Protein AF-0000000078876410 (afdb_homodimer)

Solvent-accessible surface area (backbone atoms only — not comparable to full-atom values): 61535 Å² total; per-residue (Å²): 128,80,71,80,68,80,77,80,51,51,93,44,70,66,44,53,52,37,48,51,52,53,48,46,62,46,41,75,43,83,80,31,71,56,33,47,45,50,52,49,38,53,52,40,47,55,51,36,50,56,41,48,53,57,51,64,46,45,61,58,52,48,49,50,36,53,75,66,64,38,70,79,57,45,61,61,49,50,54,51,50,53,52,43,30,53,51,38,17,51,37,49,33,50,35,50,46,45,45,50,51,43,32,51,50,42,38,51,44,46,41,51,50,50,46,58,50,42,38,41,91,46,38,50,36,43,52,70,65,62,37,80,76,42,86,65,70,57,62,53,43,43,58,47,55,40,40,49,53,32,33,51,36,48,40,56,45,55,70,50,60,69,49,35,65,59,52,34,51,51,28,38,51,56,34,27,75,74,67,34,64,64,56,51,51,50,52,50,49,53,49,52,56,50,51,54,54,49,57,64,60,38,32,65,53,16,42,33,47,40,49,31,53,50,34,46,39,53,38,49,48,52,41,49,51,47,65,77,40,27,62,61,37,55,66,50,59,26,40,68,46,50,47,52,55,52,48,49,38,47,48,55,26,49,54,38,47,49,49,40,51,61,56,44,49,57,53,41,36,55,42,35,38,55,58,49,44,40,61,60,52,38,52,52,50,51,43,54,43,53,72,71,49,79,54,68,84,50,53,73,70,53,43,51,55,50,49,53,50,53,48,49,36,39,40,50,32,43,46,42,54,40,54,57,51,62,42,49,62,48,49,32,51,31,51,21,34,43,54,54,47,37,50,50,51,52,50,45,50,50,51,49,51,51,48,51,52,49,50,50,53,49,46,57,52,30,56,65,59,46,77,75,55,63,91,52,45,38,37,39,34,45,44,29,19,34,39,58,87,94,51,83,64,47,32,34,48,56,40,68,50,73,40,35,68,77,48,17,36,34,36,35,54,56,69,78,31,40,72,71,54,48,52,31,41,72,73,60,76,42,73,62,75,37,61,45,76,35,71,65,61,66,84,38,60,56,38,32,41,61,38,44,61,76,56,81,77,70,87,53,22,55,49,40,50,35,44,45,56,49,76,71,56,88,81,58,59,64,64,59,53,52,49,40,32,45,72,56,67,40,50,65,57,37,62,73,58,68,36,48,78,33,76,52,93,66,60,65,77,76,76,42,44,69,29,50,43,37,35,44,51,48,36,20,46,63,68,48,56,23,55,31,37,43,29,39,38,45,54,55,61,42,42,67,69,58,43,50,51,53,56,48,49,36,53,74,70,61,35,18,39,40,36,35,45,66,62,74,82,54,52,87,74,28,39,32,36,39,38,36,72,35,88,20,41,68,48,79,45,74,47,127,128,82,72,79,68,81,79,79,51,50,94,45,70,66,44,53,52,38,49,50,50,54,48,46,61,47,41,76,41,82,81,32,70,56,35,47,45,51,52,50,38,53,54,40,50,54,51,35,50,57,40,47,52,57,53,64,46,45,62,58,52,48,49,52,36,53,76,67,66,38,72,80,57,45,61,62,50,51,54,51,49,52,53,44,30,53,50,38,17,52,38,49,32,49,33,49,47,45,45,50,50,44,32,54,49,42,39,52,44,47,42,51,51,49,45,56,52,40,38,42,91,44,38,50,35,43,53,70,66,62,37,80,76,44,86,63,69,56,63,52,43,43,57,48,56,40,40,49,54,32,34,51,36,46,38,57,44,54,71,50,61,70,48,34,65,59,53,36,51,51,28,38,50,54,33,27,73,74,69,33,64,65,58,49,49,48,53,50,49,53,49,52,56,50,52,54,54,50,57,64,60,38,32,66,52,16,43,33,47,41,49,32,52,51,34,47,40,53,38,50,50,52,41,48,51,47,65,76,40,27,62,60,38,53,65,49,58,24,39,66,44,50,47,51,54,51,48,48,37,47,48,56,28,48,56,37,47,50,50,40,50,60,57,44,50,58,54,40,35,56,43,35,40,54,58,49,42,41,62,60,53,40,52,51,50,52,42,53,42,52,72,72,48,77,55,69,86,49,52,74,70,54,43,51,54,50,49,52,48,53,49,48,37,39,42,51,31,43,44,42,53,41,54,57,53,62,40,49,62,49,50,32,49,30,51,20,34,42,54,54,46,38,51,51,51,53,49,47,50,51,50,49,52,50,49,52,52,48,50,51,52,48,46,56,54,32,55,65,59,46,77,75,53,63,92,53,45,39,36,40,34,46,45,29,18,33,39,58,86,94,51,82,64,46,32,33,49,55,40,70,50,75,41,37,68,78,48,17,36,34,37,35,54,59,69,78,34,38,72,69,51,50,53,31,40,74,75,60,77,41,73,62,75,38,60,44,77,36,71,64,62,65,82,40,61,58,39,30,41,61,37,42,62,73,58,82,78,70,86,56,23,57,48,39,50,36,43,46,55,48,77,71,57,90,82,61,60,63,63,60,53,52,50,40,31,45,72,57,66,40,51,64,57,38,61,72,59,68,35,48,78,33,74,53,92,64,60,64,76,76,76,43,43,68,28,49,43,35,35,44,51,49,34,19,46,63,69,48,55,23,55,31,36,42,29,40,38,44,56,55,60,42,39,67,68,58,43,50,51,53,54,47,49,36,53,73,70,61,33,18,39,40,35,36,44,66,62,74,84,54,50,85,74,28,41,34,36,39,37,37,74,36,90,20,41,67,49,82,44,72,46,127

Secondary structure (DSSP, 8-state):
----------SSHHHHHHHHHHHHHH---TTSHHHHHHHHHHHHHHHHHHHHHHHHTHHHHHHHHHHTT-STTHHHHHHHHHHHHHHHHHHHHHHHHHHHHHHHHHHHHHHHHHHHHHSGGGHHHIIIII-SS--S--HHHIIIIIHHHHHHHHHHHHHHHTTHHHHHHHHHHHHHHHH-SHHHHHHHHHHHHHHHHHHHHHHHHHHHHHHHHHHHHHHHHHHHHHHHTHHHHHHHT-HHHHHHHHHHHHHHHHHHHHHHHHHHHHHHHHHHHHHHHHHHHHHHHHHHHHHTTTTTTS-HHHHHHHHHHHHHHHHHHHHHHHHHHHTHHHHHHHHHHHHHHHHHHHHHHHHHHHHHHHHHHHHHHHHHHHTTPPTTEEEEEEEEEEE-TT--SEEEEEEEEEEETT--EEEEE-TTSSHHHHHHHHHTSSPPSEEEEEE-S---TTTEEEE-SS----SS-HHHHHHTTS---TT--HHHHHHHHHHTT-HHHHHHHTSTTPPPSS-HHHHS-HHHHHHHHHHHHHHH--SEEEEESTTTTS-HHHHHHHHHHHHHTT-EEEEE-S-GGGGGG-SEEEEEEETBEEEEEE--/----------SSHHHHHHHHHHHHHH---TTSHHHHHHHHHHHHHHHHHHHHHHHHTHHHHHHHHHHTT-STTHHHHHHHHHHHHHHHHHHHHHHHHHHHHHHHHHHHHHHHHHHHHHHGGGHHHIIIII-SS--S--HHHIIIIIHHHHHHHHHHHHHHHTTHHHHHHHHHHHHHHHH-SHHHHHHHHHHHHHHHHHHHHHHHHHHHHHHHHHHHHHHHHHHHHHHHTHHHHHHHT-HHHHHHHHHHHHHHHHHHHHHHHHHHHHHHHHHHHHHHHHHHHHHHHHHHHHHTTTTTTS-HHHHHHHHHHHHHHHHHHHHHHHHHHHTHHHHHHHHHHHHHHHHHHHHHHHHHHHHHHHHHHHHHHHHHHHTTPPTTEEEEEEEEEEE-TT--SEEEEEEEEEEETT--EEEEE-TTSSHHHHHHHHHTSSPPSEEEEEE-S---TTTEEEE-SS----SS-HHHHHHTTS---TT--HHHHHHHHHHTT-HHHHHHHTSTTPPPSS-HHHHS-HHHHHHHHHHHHHHH--SEEEEESTTTTS-HHHHHHHHHHHHHTT-EEEEE-S-GGGGGG-SEEEEEEETBEEEEEE--

Nearest PDB structures (foldseek):
  7x0z-assembly1_A  TM=8.633E-01  e=3.179E-29  Homo sapiens
  7x0z-assembly1_B  TM=8.611E-01  e=7.199E-29  Homo sapiens
  7vx8-assembly1_B  TM=8.603E-01  e=1.186E-28  Caenorhabditis elegans
  7x1w-assembly1_B  TM=7.844E-01  e=8.465E-27  Homo sapiens
  7x1w-assembly1_A  TM=7.706E-01  e=1.350E-25  Homo sapiens

Sequence (1184 aa):
MKAAKSRNYALNWRFVKRLCRCLRIIFPSWHSTTSLLFLNMIGLTLAEEMFIFNLGLVPTQFYDVIGTKDRAGLKPLVVKAITLIICTSAIRTAVQFVANTSFVQYRAYMCRFLHSIYFKVDSHYDILILDPIKIIDNPDQRITQDTEKMMQMLKKIFSKLLIVPFTASYYAYQCSMVTGYLAPLIMLGVFMVWALGIKLIMGPIINTVYRVEQTTGNFRFKHMQIRVNSEALAFNGARNLEEKKTNEKLYDMVVKCQREVNLNIFLNIAVNIFNNISAPLCYIFISVTVFTGKYDYLSPSELGSEITKIAFVSTYLMGCFTQLIDLSDTLTDMAGYIHRIGELIETLESCHKHKQNRDYVNRLRNDKLREGLHPGVFFKLINVSYSIPGTEEPLVADLDLVFARGQNVLITGMAGCGKTSLLRVIRGLWEPLSGDVVRNIDFEPEKVLFLSQHALLTNGSLKEQVVFPLEAEDYLDHTRIMDLLSEVGLASVCRRVGGIDSLVDGSWEDMLSHGEIQRLAFARLFYHQPDLAMMDEATSALDIATEKALYGMCVDKGITLISVAHRDTLDEFHDVHLKLLGDGKWTLSDISMKAAKSRNYALNWRFVKRLCRCLRIIFPSWHSTTSLLFLNMIGLTLAEEMFIFNLGLVPTQFYDVIGTKDRAGLKPLVVKAITLIICTSAIRTAVQFVANTSFVQYRAYMCRFLHSIYFKVDSHYDILILDPIKIIDNPDQRITQDTEKMMQMLKKIFSKLLIVPFTASYYAYQCSMVTGYLAPLIMLGVFMVWALGIKLIMGPIINTVYRVEQTTGNFRFKHMQIRVNSEALAFNGARNLEEKKTNEKLYDMVVKCQREVNLNIFLNIAVNIFNNISAPLCYIFISVTVFTGKYDYLSPSELGSEITKIAFVSTYLMGCFTQLIDLSDTLTDMAGYIHRIGELIETLESCHKHKQNRDYVNRLRNDKLREGLHPGVFFKLINVSYSIPGTEEPLVADLDLVFARGQNVLITGMAGCGKTSLLRVIRGLWEPLSGDVVRNIDFEPEKVLFLSQHALLTNGSLKEQVVFPLEAEDYLDHTRIMDLLSEVGLASVCRRVGGIDSLVDGSWEDMLSHGEIQRLAFARLFYHQPDLAMMDEATSALDIATEKALYGMCVDKGITLISVAHRDTLDEFHDVHLKLLGDGKWTLSDIS

Radius of gyration: 36.42 Å; Cα contacts (8 Å, |Δi|>4): 1643; chains: 2; bounding box: 61×119×80 Å

Organism: Nematostella vectensis (NCBI:txid45351)

pLDDT: mean 87.56, std 8.69, range [24.25, 97.19]

Structure (mmCIF, N/CA/C/O backbone):
data_AF-0000000078876410-model_v1
#
loop_
_entity.id
_entity.type
_entity.pdbx_description
1 polymer 'ATP-binding cassette sub-family D member 4'
#
loop_
_atom_site.group_PDB
_atom_site.id
_atom_site.type_symbol
_atom_site.label_atom_id
_atom_site.label_alt_id
_atom_site.label_comp_id
_atom_site.label_asym_id
_atom_site.label_entity_id
_atom_site.label_seq_id
_atom_site.pdbx_PDB_ins_code
_atom_site.Cartn_x
_atom_site.Cartn_y
_atom_site.Cartn_z
_atom_site.occupancy
_atom_site.B_iso_or_equiv
_atom_site.auth_seq_id
_atom_site.auth_comp_id
_atom_site.auth_asym_id
_atom_site.auth_atom_id
_atom_site.pdbx_PDB_model_num
ATOM 1 N N . MET A 1 1 ? -8.039 21.719 -21.891 1 24.25 1 MET A N 1
ATOM 2 C CA . MET A 1 1 ? -7.809 20.625 -20.953 1 24.25 1 MET A CA 1
ATOM 3 C C . MET A 1 1 ? -7.668 19.297 -21.688 1 24.25 1 MET A C 1
ATOM 5 O O . MET A 1 1 ? -8.672 18.688 -22.062 1 24.25 1 MET A O 1
ATOM 9 N N . LYS A 1 2 ? -6.727 19.219 -22.609 1 33.59 2 LYS A N 1
ATOM 10 C CA . LYS A 1 2 ? -6.672 18.156 -23.609 1 33.59 2 LYS A CA 1
ATOM 11 C C . LYS A 1 2 ? -6.934 16.797 -22.969 1 33.59 2 LYS A C 1
ATOM 13 O O . LYS A 1 2 ? -6.367 16.469 -21.922 1 33.59 2 LYS A O 1
ATOM 18 N N . ALA A 1 3 ? -7.945 16.156 -23.234 1 36.06 3 ALA A N 1
ATOM 19 C CA . ALA A 1 3 ? -8.414 14.852 -22.766 1 36.06 3 ALA A CA 1
ATOM 20 C C . ALA A 1 3 ? -7.266 13.844 -22.688 1 36.06 3 ALA A C 1
ATOM 22 O O . ALA A 1 3 ? -6.473 13.734 -23.625 1 36.06 3 ALA A O 1
ATOM 23 N N . ALA A 1 4 ? -6.668 13.555 -21.547 1 41.53 4 ALA A N 1
ATOM 24 C CA . ALA A 1 4 ? -5.715 12.469 -21.312 1 41.53 4 ALA A CA 1
ATOM 25 C C . ALA A 1 4 ? -5.93 11.336 -22.328 1 41.53 4 ALA A C 1
ATOM 27 O O . ALA A 1 4 ? -6.98 10.695 -22.328 1 41.53 4 ALA A O 1
ATOM 28 N N . LYS A 1 5 ? -5.594 11.492 -23.531 1 44.44 5 LYS A N 1
ATOM 29 C CA . LYS A 1 5 ? -5.613 10.453 -24.562 1 44.44 5 LYS A CA 1
ATOM 30 C C . LYS A 1 5 ? -5.488 9.07 -23.938 1 44.44 5 LYS A C 1
ATOM 32 O O . LYS A 1 5 ? -4.57 8.812 -23.156 1 44.44 5 LYS A O 1
ATOM 37 N N . SER A 1 6 ? -6.488 8.344 -23.984 1 53.44 6 SER A N 1
ATOM 38 C CA . SER A 1 6 ? -6.656 6.984 -23.484 1 53.44 6 SER A CA 1
ATOM 39 C C . SER A 1 6 ? -5.461 6.113 -23.844 1 53.44 6 SER A C 1
ATOM 41 O O . SER A 1 6 ? -5.23 5.816 -25.016 1 53.44 6 SER A O 1
ATOM 43 N N . ARG A 1 7 ? -4.316 6.316 -23.219 1 64.31 7 ARG A N 1
ATOM 44 C CA . ARG A 1 7 ? -3.105 5.523 -23.422 1 64.31 7 ARG A CA 1
ATOM 45 C C . ARG A 1 7 ? -3.42 4.031 -23.406 1 64.31 7 ARG A C 1
ATOM 47 O O . ARG A 1 7 ? -4.012 3.523 -22.453 1 64.31 7 ARG A O 1
ATOM 54 N N . ASN A 1 8 ? -3.471 3.514 -24.516 1 76 8 ASN A N 1
ATOM 55 C CA . ASN A 1 8 ? -3.645 2.076 -24.703 1 76 8 ASN A CA 1
ATOM 56 C C . ASN A 1 8 ? -2.361 1.312 -24.391 1 76 8 ASN A C 1
ATOM 58 O O . ASN A 1 8 ? -1.327 1.548 -25.016 1 76 8 ASN A O 1
ATOM 62 N N . TYR A 1 9 ? -2.453 0.479 -23.375 1 81 9 TYR A N 1
ATOM 63 C CA . TYR A 1 9 ? -1.319 -0.342 -22.953 1 81 9 TYR A CA 1
ATOM 64 C C . TYR A 1 9 ? -1.416 -1.742 -23.547 1 81 9 TYR A C 1
ATOM 66 O O . TYR A 1 9 ? -2.465 -2.385 -23.469 1 81 9 TYR A O 1
ATOM 74 N N . ALA A 1 10 ? -0.435 -2.076 -24.359 1 84.25 10 ALA A N 1
ATOM 75 C CA . ALA A 1 10 ? -0.386 -3.383 -25.016 1 84.25 10 ALA A CA 1
ATOM 76 C C . ALA A 1 10 ? 1.04 -3.924 -25.047 1 84.25 10 ALA A C 1
ATOM 78 O O . ALA A 1 10 ? 1.965 -3.289 -24.531 1 84.25 10 ALA A O 1
ATOM 79 N N . LEU A 1 11 ? 1.087 -5.141 -25.484 1 88.19 11 LEU A N 1
ATOM 80 C CA . LEU A 1 11 ? 2.402 -5.734 -25.703 1 88.19 11 LEU A CA 1
ATOM 81 C C . LEU A 1 11 ? 3.023 -5.23 -27 1 88.19 11 LEU A C 1
ATOM 83 O O . LEU A 1 11 ? 3.145 -5.984 -27.969 1 88.19 11 LEU A O 1
ATOM 87 N N . ASN A 1 12 ? 3.432 -4.051 -27.016 1 86.75 12 ASN A N 1
ATOM 88 C CA . ASN A 1 12 ? 3.996 -3.391 -28.188 1 86.75 12 ASN A CA 1
ATOM 89 C C . ASN A 1 12 ? 5.477 -3.08 -27.984 1 86.75 12 ASN A C 1
ATOM 91 O O . ASN A 1 12 ? 6.105 -3.576 -27.047 1 86.75 12 ASN A O 1
ATOM 95 N N . TRP A 1 13 ? 5.926 -2.35 -28.938 1 88.38 13 TRP A N 1
ATOM 96 C CA . TRP A 1 13 ? 7.344 -2.004 -28.906 1 88.38 13 TRP A CA 1
ATOM 97 C C . TRP A 1 13 ? 7.684 -1.149 -27.703 1 88.38 13 TRP A C 1
ATOM 99 O O . TRP A 1 13 ? 8.781 -1.244 -27.156 1 88.38 13 TRP A O 1
ATOM 109 N N . ARG A 1 14 ? 6.789 -0.405 -27.281 1 89.75 14 ARG A N 1
ATOM 110 C CA . ARG A 1 14 ? 6.992 0.399 -26.078 1 89.75 14 ARG A CA 1
ATOM 111 C C . ARG A 1 14 ? 7.184 -0.488 -24.859 1 89.75 14 ARG A C 1
ATOM 113 O O . ARG A 1 14 ? 7.977 -0.169 -23.969 1 89.75 14 ARG A O 1
ATOM 120 N N . PHE A 1 15 ? 6.434 -1.504 -24.875 1 92 15 PHE A N 1
ATOM 121 C CA . PHE A 1 15 ? 6.574 -2.465 -23.797 1 92 15 PHE A CA 1
ATOM 122 C C . PHE A 1 15 ? 7.977 -3.061 -23.766 1 92 15 PHE A C 1
ATOM 124 O O . PHE A 1 15 ? 8.609 -3.143 -22.719 1 92 15 PHE A O 1
ATOM 131 N N . VAL A 1 16 ? 8.43 -3.459 -24.938 1 93.69 16 VAL A N 1
ATOM 132 C CA . VAL A 1 16 ? 9.742 -4.094 -25.047 1 93.69 16 VAL A CA 1
ATOM 133 C C . VAL A 1 16 ? 10.828 -3.111 -24.625 1 93.69 16 VAL A C 1
ATOM 135 O O . VAL A 1 16 ? 11.781 -3.484 -23.922 1 93.69 16 VAL A O 1
ATOM 138 N N . LYS A 1 17 ? 10.672 -1.893 -25 1 94.12 17 LYS A N 1
ATOM 139 C CA . LYS A 1 17 ? 11.648 -0.869 -24.641 1 94.12 17 LYS A CA 1
ATOM 140 C C . LYS A 1 17 ? 11.688 -0.646 -23.125 1 94.12 17 LYS A C 1
ATOM 142 O O . LYS A 1 17 ? 12.758 -0.538 -22.531 1 94.12 17 LYS A O 1
ATOM 147 N N . ARG A 1 18 ? 10.562 -0.607 -22.578 1 94.25 18 ARG A N 1
ATOM 148 C CA . ARG A 1 18 ? 10.461 -0.401 -21.141 1 94.25 18 ARG A CA 1
ATOM 149 C C . ARG A 1 18 ? 11.008 -1.604 -20.375 1 94.25 18 ARG A C 1
ATOM 151 O O . ARG A 1 18 ? 11.648 -1.446 -19.344 1 94.25 18 ARG A O 1
ATOM 158 N N . LEU A 1 19 ? 10.672 -2.727 -20.891 1 94.81 19 LEU A N 1
ATOM 159 C CA . LEU A 1 19 ? 11.172 -3.943 -20.266 1 94.81 19 LEU A CA 1
ATOM 160 C C . LEU A 1 19 ? 12.695 -3.994 -20.328 1 94.81 19 LEU A C 1
ATOM 162 O O . LEU A 1 19 ? 13.352 -4.324 -19.328 1 94.81 19 LEU A O 1
ATOM 166 N N . CYS A 1 20 ? 13.242 -3.699 -21.438 1 94.94 20 CYS A N 1
ATOM 167 C CA . CYS A 1 20 ? 14.688 -3.719 -21.609 1 94.94 20 CYS A CA 1
ATOM 168 C C . CYS A 1 20 ? 15.359 -2.699 -20.703 1 94.94 20 CYS A C 1
ATOM 170 O O . CYS A 1 20 ? 16.438 -2.955 -20.156 1 94.94 20 CYS A O 1
ATOM 172 N N . ARG A 1 21 ? 14.742 -1.644 -20.547 1 94.06 21 ARG A N 1
ATOM 173 C CA . ARG A 1 21 ? 15.273 -0.63 -19.641 1 94.06 21 ARG A CA 1
ATOM 174 C C . ARG A 1 21 ? 15.281 -1.13 -18.203 1 94.06 21 ARG A C 1
ATOM 176 O O . ARG A 1 21 ? 16.266 -0.938 -17.469 1 94.06 21 ARG A O 1
ATOM 183 N N . CYS A 1 22 ? 14.219 -1.688 -17.812 1 94.12 22 CYS A N 1
ATOM 184 C CA . CYS A 1 22 ? 14.125 -2.234 -16.453 1 94.12 22 CYS A CA 1
ATOM 185 C C . CYS A 1 22 ? 15.164 -3.33 -16.25 1 94.12 22 CYS A C 1
ATOM 187 O O . CYS A 1 22 ? 15.773 -3.414 -15.18 1 94.12 22 CYS A O 1
ATOM 189 N N . LEU A 1 23 ? 15.383 -4.16 -17.266 1 94.31 23 LEU A N 1
ATOM 190 C CA . LEU A 1 23 ? 16.359 -5.246 -17.172 1 94.31 23 LEU A CA 1
ATOM 191 C C . LEU A 1 23 ? 17.781 -4.699 -17.078 1 94.31 23 LEU A C 1
ATOM 193 O O . LEU A 1 23 ? 18.609 -5.262 -16.375 1 94.31 23 LEU A O 1
ATOM 197 N N . ARG A 1 24 ? 18.016 -3.623 -17.75 1 93.56 24 ARG A N 1
ATOM 198 C CA . ARG A 1 24 ? 19.344 -3.002 -17.688 1 93.56 24 ARG A CA 1
ATOM 199 C C . ARG A 1 24 ? 19.625 -2.461 -16.297 1 93.56 24 ARG A C 1
ATOM 201 O O . ARG A 1 24 ? 20.781 -2.453 -15.852 1 93.56 24 ARG A O 1
ATOM 208 N N . ILE A 1 25 ? 18.594 -2.09 -15.633 1 93.81 25 ILE A N 1
ATOM 209 C CA . ILE A 1 25 ? 18.734 -1.56 -14.281 1 93.81 25 ILE A CA 1
ATOM 210 C C . ILE A 1 25 ? 19.016 -2.701 -13.305 1 93.81 25 ILE A C 1
ATOM 212 O O . ILE A 1 25 ? 19.859 -2.576 -12.414 1 93.81 25 ILE A O 1
ATOM 216 N N . ILE A 1 26 ? 18.312 -3.77 -13.484 1 93.94 26 ILE A N 1
ATOM 217 C CA . ILE A 1 26 ? 18.438 -4.906 -12.578 1 93.94 26 ILE A CA 1
ATOM 218 C C . ILE A 1 26 ? 19.75 -5.637 -12.836 1 93.94 26 ILE A C 1
ATOM 220 O O . ILE A 1 26 ? 20.359 -6.191 -11.914 1 93.94 26 ILE A O 1
ATOM 224 N N . PHE A 1 27 ? 20.141 -5.586 -14.086 1 93.75 27 PHE A N 1
ATOM 225 C CA . PHE A 1 27 ? 21.406 -6.195 -14.477 1 93.75 27 PHE A CA 1
ATOM 226 C C . PHE A 1 27 ? 22.406 -5.133 -14.914 1 93.75 27 PHE A C 1
ATOM 228 O O . PHE A 1 27 ? 22.688 -4.992 -16.109 1 93.75 27 PHE A O 1
ATOM 235 N N . PRO A 1 28 ? 23.062 -4.516 -14 1 87.44 28 PRO A N 1
ATOM 236 C CA . PRO A 1 28 ? 23.938 -3.395 -14.352 1 87.44 28 PRO A CA 1
ATOM 237 C C . PRO A 1 28 ? 25.203 -3.838 -15.07 1 87.44 28 PRO A C 1
ATOM 239 O O . PRO A 1 28 ? 25.688 -3.139 -15.969 1 87.44 28 PRO A O 1
ATOM 242 N N . SER A 1 29 ? 25.812 -5.004 -14.594 1 89.12 29 SER A N 1
ATOM 243 C CA . SER A 1 29 ? 27.016 -5.527 -15.219 1 89.12 29 SER A CA 1
ATOM 244 C C . SER A 1 29 ? 27 -7.051 -15.273 1 89.12 29 SER A C 1
ATOM 246 O O . SER A 1 29 ? 26.156 -7.688 -14.633 1 89.12 29 SER A O 1
ATOM 248 N N . TRP A 1 30 ? 27.859 -7.516 -16 1 87.94 30 TRP A N 1
ATOM 249 C CA . TRP A 1 30 ? 27.922 -8.969 -16.156 1 87.94 30 TRP A CA 1
ATOM 250 C C . TRP A 1 30 ? 28.484 -9.625 -14.906 1 87.94 30 TRP A C 1
ATOM 252 O O . TRP A 1 30 ? 28.281 -10.82 -14.672 1 87.94 30 TRP A O 1
ATOM 262 N N . HIS A 1 31 ? 29.109 -8.773 -14.055 1 89.44 31 HIS A N 1
ATOM 263 C CA . HIS A 1 31 ? 29.703 -9.32 -12.844 1 89.44 31 HIS A CA 1
ATOM 264 C C . HIS A 1 31 ? 28.922 -8.906 -11.602 1 89.44 31 HIS A C 1
ATOM 266 O O . HIS A 1 31 ? 29.359 -9.164 -10.477 1 89.44 31 HIS A O 1
ATOM 272 N N . SER A 1 32 ? 27.859 -8.453 -11.898 1 90.25 32 SER A N 1
ATOM 273 C CA . SER A 1 32 ? 27.047 -8.039 -10.766 1 90.25 32 SER A CA 1
ATOM 274 C C . SER A 1 32 ? 26.438 -9.242 -10.055 1 90.25 32 SER A C 1
ATOM 276 O O . SER A 1 32 ? 26.359 -10.328 -10.625 1 90.25 32 SER A O 1
ATOM 278 N N . THR A 1 33 ? 26.078 -9.102 -8.812 1 90.56 33 THR A N 1
ATOM 279 C CA . THR A 1 33 ? 25.484 -10.156 -8 1 90.56 33 THR A CA 1
ATOM 280 C C . THR A 1 33 ? 24.203 -10.68 -8.656 1 90.56 33 THR A C 1
ATOM 282 O O . THR A 1 33 ? 23.953 -11.891 -8.664 1 90.56 33 THR A O 1
ATOM 285 N N . THR A 1 34 ? 23.422 -9.82 -9.242 1 91.81 34 THR A N 1
ATOM 286 C CA . THR A 1 34 ? 22.188 -10.227 -9.875 1 91.81 34 THR A CA 1
ATOM 287 C C . THR A 1 34 ? 22.453 -11.055 -11.125 1 91.81 34 THR A C 1
ATOM 289 O O . THR A 1 34 ? 21.75 -12.031 -11.398 1 91.81 34 THR A O 1
ATOM 292 N N . SER A 1 35 ? 23.453 -10.727 -11.875 1 93.31 35 SER A N 1
ATOM 293 C CA . SER A 1 35 ? 23.812 -11.484 -13.07 1 93.31 35 SER A CA 1
ATOM 294 C C . SER A 1 35 ? 24.344 -12.859 -12.711 1 93.31 35 SER A C 1
ATOM 296 O O . SER A 1 35 ? 24.047 -13.852 -13.383 1 93.31 35 SER A O 1
ATOM 298 N N . LEU A 1 36 ? 25.109 -12.875 -11.648 1 93.62 36 LEU A N 1
ATOM 299 C CA . LEU A 1 36 ? 25.656 -14.156 -11.211 1 93.62 36 LEU A CA 1
ATOM 300 C C . LEU A 1 36 ? 24.547 -15.07 -10.703 1 93.62 36 LEU A C 1
ATOM 302 O O . LEU A 1 36 ? 24.578 -16.281 -10.938 1 93.62 36 LEU A O 1
ATOM 306 N N . LEU A 1 37 ? 23.672 -14.492 -10.008 1 93.75 37 LEU A N 1
ATOM 307 C CA . LEU A 1 37 ? 22.531 -15.273 -9.531 1 93.75 37 LEU A CA 1
ATOM 308 C C . LEU A 1 37 ? 21.703 -15.789 -10.711 1 93.75 37 LEU A C 1
ATOM 310 O O . LEU A 1 37 ? 21.219 -16.922 -10.68 1 93.75 37 LEU A O 1
ATOM 314 N N . PHE A 1 38 ? 21.594 -14.945 -11.688 1 92.38 38 PHE A N 1
ATOM 315 C CA . PHE A 1 38 ? 20.844 -15.336 -12.875 1 92.38 38 PHE A CA 1
ATOM 316 C C . PHE A 1 38 ? 21.531 -16.469 -13.617 1 92.38 38 PHE A C 1
ATOM 318 O O . PHE A 1 38 ? 20.891 -17.438 -14.031 1 92.38 38 PHE A O 1
ATOM 325 N N . LEU A 1 39 ? 22.797 -16.406 -13.758 1 91.44 39 LEU A N 1
ATOM 326 C CA . LEU A 1 39 ? 23.578 -17.438 -14.422 1 91.44 39 LEU A CA 1
ATOM 327 C C . LEU A 1 39 ? 23.531 -18.75 -13.625 1 91.44 39 LEU A C 1
ATOM 329 O O . LEU A 1 39 ? 23.438 -19.828 -14.203 1 91.44 39 LEU A O 1
ATOM 333 N N . ASN A 1 40 ? 23.641 -18.594 -12.344 1 93.44 40 ASN A N 1
ATOM 334 C CA . ASN A 1 40 ? 23.516 -19.766 -11.484 1 93.44 40 ASN A CA 1
ATOM 335 C C . ASN A 1 40 ? 22.141 -20.406 -11.625 1 93.44 40 ASN A C 1
ATOM 337 O O . ASN A 1 40 ? 22.031 -21.641 -11.602 1 93.44 40 ASN A O 1
ATOM 341 N N . MET A 1 41 ? 21.172 -19.609 -11.727 1 92.88 41 MET A N 1
ATOM 342 C CA . MET A 1 41 ? 19.812 -20.125 -11.898 1 92.88 41 MET A CA 1
ATOM 343 C C . MET A 1 41 ? 19.688 -20.906 -13.195 1 92.88 41 MET A C 1
ATOM 345 O O . MET A 1 41 ? 19.078 -21.984 -13.219 1 92.88 41 MET A O 1
ATOM 349 N N . ILE A 1 42 ? 20.25 -20.422 -14.25 1 90.12 42 ILE A N 1
ATOM 350 C CA . ILE A 1 42 ? 20.203 -21.109 -15.539 1 90.12 42 ILE A CA 1
ATOM 351 C C . ILE A 1 42 ? 20.953 -22.438 -15.438 1 90.12 42 ILE A C 1
ATOM 353 O O . ILE A 1 42 ? 20.453 -23.469 -15.898 1 90.12 42 ILE A O 1
ATOM 357 N N . GLY A 1 43 ? 22.094 -22.406 -14.812 1 90.94 43 GLY A N 1
ATOM 358 C CA . GLY A 1 43 ? 22.875 -23.641 -14.633 1 90.94 43 GLY A CA 1
ATOM 359 C C . GLY A 1 43 ? 22.141 -24.688 -13.812 1 90.94 43 GLY A C 1
ATOM 360 O O . GLY A 1 43 ? 22.109 -25.859 -14.188 1 90.94 43 GLY A O 1
ATOM 361 N N . LEU A 1 44 ? 21.578 -24.281 -12.75 1 92.62 44 LEU A N 1
ATOM 362 C CA . LEU A 1 44 ? 20.859 -25.203 -11.875 1 92.62 44 LEU A CA 1
ATOM 363 C C . LEU A 1 44 ? 19.609 -25.734 -12.562 1 92.62 44 LEU A C 1
ATOM 365 O O . LEU A 1 44 ? 19.266 -26.922 -12.398 1 92.62 44 LEU A O 1
ATOM 369 N N . THR A 1 45 ? 18.953 -24.891 -13.305 1 90.5 45 THR A N 1
ATOM 370 C CA . THR A 1 45 ? 17.75 -25.328 -13.984 1 90.5 45 THR A CA 1
ATOM 371 C C . THR A 1 45 ? 18.062 -26.344 -15.078 1 90.5 45 THR A C 1
ATOM 373 O O . THR A 1 45 ? 17.312 -27.297 -15.289 1 90.5 45 THR A O 1
ATOM 376 N N . LEU A 1 46 ? 19.109 -26.109 -15.766 1 88.25 46 LEU A N 1
ATOM 377 C CA . LEU A 1 46 ? 19.547 -27.078 -16.766 1 88.25 46 LEU A CA 1
ATOM 378 C C . LEU A 1 46 ? 19.938 -28.406 -16.125 1 88.25 46 LEU A C 1
ATOM 380 O O . LEU A 1 46 ? 19.625 -29.469 -16.656 1 88.25 46 LEU A O 1
ATOM 384 N N . ALA A 1 47 ? 20.578 -28.312 -15.008 1 90.31 47 ALA A N 1
ATOM 385 C CA . ALA A 1 47 ? 20.906 -29.531 -14.273 1 90.31 47 ALA A CA 1
ATOM 386 C C . ALA A 1 47 ? 19.641 -30.25 -13.805 1 90.31 47 ALA A C 1
ATOM 388 O O . ALA A 1 47 ? 19.578 -31.484 -13.836 1 90.31 47 ALA A O 1
ATOM 389 N N . GLU A 1 48 ? 18.734 -29.516 -13.359 1 89.69 48 GLU A N 1
ATOM 390 C CA . GLU A 1 48 ? 17.469 -30.078 -12.914 1 89.69 48 GLU A CA 1
ATOM 391 C C . GLU A 1 48 ? 16.797 -30.875 -14.039 1 89.69 48 GLU A C 1
ATOM 393 O O . GLU A 1 48 ? 16.219 -31.922 -13.797 1 89.69 48 GLU A O 1
ATOM 398 N N . GLU A 1 49 ? 16.906 -30.328 -15.242 1 85.25 49 GLU A N 1
ATOM 399 C CA . GLU A 1 49 ? 16.266 -30.984 -16.375 1 85.25 49 GLU A CA 1
ATOM 400 C C . GLU A 1 49 ? 16.891 -32.344 -16.656 1 85.25 49 GLU A C 1
ATOM 402 O O . GLU A 1 49 ? 16.203 -33.281 -17.109 1 85.25 49 GLU A O 1
ATOM 407 N N . MET A 1 50 ? 18.109 -32.5 -16.438 1 86.69 50 MET A N 1
ATOM 408 C CA . MET A 1 50 ? 18.781 -33.781 -16.625 1 86.69 50 MET A CA 1
ATOM 409 C C . MET A 1 50 ? 18.281 -34.812 -15.617 1 86.69 50 MET A C 1
ATOM 411 O O . MET A 1 50 ? 18.062 -35.969 -15.961 1 86.69 50 MET A O 1
ATOM 415 N N . PHE A 1 51 ? 18.062 -34.312 -14.43 1 87.62 51 PHE A N 1
ATOM 416 C CA . PHE A 1 51 ? 17.578 -35.219 -13.391 1 87.62 51 PHE A CA 1
ATOM 417 C C . PHE A 1 51 ? 16.109 -35.562 -13.617 1 87.62 51 PHE A C 1
ATOM 419 O O . PHE A 1 51 ? 15.68 -36.688 -13.367 1 87.62 51 PHE A O 1
ATOM 426 N N . ILE A 1 52 ? 15.414 -34.625 -14.086 1 83.25 52 ILE A N 1
ATOM 427 C CA . ILE A 1 52 ? 13.992 -34.844 -14.344 1 83.25 52 ILE A CA 1
ATOM 428 C C . ILE A 1 52 ? 13.82 -35.844 -15.469 1 83.25 52 ILE A C 1
ATOM 430 O O . ILE A 1 52 ? 12.945 -36.719 -15.406 1 83.25 52 ILE A O 1
ATOM 434 N N . PHE A 1 53 ? 14.656 -35.719 -16.422 1 79 53 PHE A N 1
ATOM 435 C CA . PHE A 1 53 ? 14.617 -36.688 -17.531 1 79 53 PHE A CA 1
ATOM 436 C C . PHE A 1 53 ? 14.875 -38.094 -17.047 1 79 53 PHE A C 1
ATOM 438 O O . PHE A 1 53 ? 14.148 -39.031 -17.391 1 79 53 PHE A O 1
ATOM 445 N N . ASN A 1 54 ? 15.859 -38.25 -16.234 1 83.31 54 ASN A N 1
ATOM 446 C CA . ASN A 1 54 ? 16.203 -39.562 -15.711 1 83.31 54 ASN A CA 1
ATOM 447 C C . ASN A 1 54 ? 15.117 -40.094 -14.781 1 83.31 54 ASN A C 1
ATOM 449 O O . ASN A 1 54 ? 14.859 -41.312 -14.75 1 83.31 54 ASN A O 1
ATOM 453 N N . LEU A 1 55 ? 14.57 -39.281 -14.07 1 84.5 55 LEU A N 1
ATOM 454 C CA . LEU A 1 55 ? 13.477 -39.688 -13.195 1 84.5 55 LEU A CA 1
ATOM 455 C C . LEU A 1 55 ? 12.234 -40.062 -14 1 84.5 55 LEU A C 1
ATOM 457 O O . LEU A 1 55 ? 11.484 -40.938 -13.609 1 84.5 55 LEU A O 1
ATOM 461 N N . GLY A 1 56 ? 12 -39.406 -15.141 1 78.69 56 GLY A N 1
ATOM 462 C CA . GLY A 1 56 ? 10.867 -39.688 -16 1 78.69 56 GLY A CA 1
ATOM 463 C C . GLY A 1 56 ? 10.945 -41.062 -16.672 1 78.69 56 GLY A C 1
ATOM 464 O O . GLY A 1 56 ? 9.922 -41.625 -17.078 1 78.69 56 GLY A O 1
ATOM 465 N N . LEU A 1 57 ? 12.109 -41.625 -16.734 1 79.38 57 LEU A N 1
ATOM 466 C CA . LEU A 1 57 ? 12.305 -42.906 -17.375 1 79.38 57 LEU A CA 1
ATOM 467 C C . LEU A 1 57 ? 12.141 -44.062 -16.375 1 79.38 57 LEU A C 1
ATOM 469 O O . LEU A 1 57 ? 12.117 -45.219 -16.766 1 79.38 57 LEU A O 1
ATOM 473 N N . VAL A 1 58 ? 12.016 -43.656 -15.164 1 82.81 58 VAL A N 1
ATOM 474 C CA . VAL A 1 58 ? 11.945 -44.656 -14.109 1 82.81 58 VAL A CA 1
ATOM 475 C C . VAL A 1 58 ? 10.695 -45.531 -14.297 1 82.81 58 VAL A C 1
ATOM 477 O O . VAL A 1 58 ? 10.766 -46.75 -14.188 1 82.81 58 VAL A O 1
ATOM 480 N N . PRO A 1 59 ? 9.492 -44.938 -14.688 1 77.94 59 PRO A N 1
ATOM 481 C CA . PRO A 1 59 ? 8.312 -45.75 -14.914 1 77.94 59 PRO A CA 1
ATOM 482 C C . PRO A 1 59 ? 8.523 -46.781 -16.031 1 77.94 59 PRO A C 1
ATOM 484 O O . PRO A 1 59 ? 8.086 -47.938 -15.914 1 77.94 59 PRO A O 1
ATOM 487 N N . THR A 1 60 ? 9.211 -46.344 -17.047 1 76.44 60 THR A N 1
ATOM 488 C CA . THR A 1 60 ? 9.5 -47.25 -18.141 1 76.44 60 THR A CA 1
ATOM 489 C C . THR A 1 60 ? 10.375 -48.406 -17.672 1 76.44 60 THR A C 1
ATOM 491 O O . THR A 1 60 ? 10.172 -49.562 -18.062 1 76.44 60 THR A O 1
ATOM 494 N N . GLN A 1 61 ? 11.336 -48.125 -16.828 1 83.44 61 GLN A N 1
ATOM 495 C CA . GLN A 1 61 ? 12.203 -49.188 -16.297 1 83.44 61 GLN A CA 1
ATOM 496 C C . GLN A 1 61 ? 11.438 -50.125 -15.367 1 83.44 61 GLN A C 1
ATOM 498 O O . GLN A 1 61 ? 11.688 -51.312 -15.344 1 83.44 61 GLN A O 1
ATOM 503 N N . PHE A 1 62 ? 10.555 -49.625 -14.633 1 83 62 PHE A N 1
ATOM 504 C CA . PHE A 1 62 ? 9.711 -50.438 -13.781 1 83 62 PHE A CA 1
ATOM 505 C C . PHE A 1 62 ? 8.82 -51.344 -14.625 1 83 62 PHE A C 1
ATOM 507 O O . PHE A 1 62 ? 8.617 -52.531 -14.305 1 83 62 PHE A O 1
ATOM 514 N N . TYR A 1 63 ? 8.305 -50.719 -15.727 1 75.38 63 TYR A N 1
ATOM 515 C CA . TYR A 1 63 ? 7.461 -51.5 -16.625 1 75.38 63 TYR A CA 1
ATOM 516 C C . TYR A 1 63 ? 8.219 -52.688 -17.172 1 75.38 63 TYR A C 1
ATOM 518 O O . TYR A 1 63 ? 7.664 -53.781 -17.297 1 75.38 63 TYR A O 1
ATOM 526 N N . ASP A 1 64 ? 9.445 -52.438 -17.484 1 79.06 64 ASP A N 1
ATOM 527 C CA . ASP A 1 64 ? 10.281 -53.531 -18.016 1 79.06 64 ASP A CA 1
ATOM 528 C C . ASP A 1 64 ? 10.516 -54.594 -16.969 1 79.06 64 ASP A C 1
ATOM 530 O O . ASP A 1 64 ? 10.438 -55.812 -17.281 1 79.06 64 ASP A O 1
ATOM 534 N N . VAL A 1 65 ? 10.812 -54.219 -15.797 1 83.31 65 VAL A N 1
ATOM 535 C CA . VAL A 1 65 ? 11.117 -55.156 -14.727 1 83.31 65 VAL A CA 1
ATOM 536 C C . VAL A 1 65 ? 9.859 -55.938 -14.344 1 83.31 65 VAL A C 1
ATOM 538 O O . VAL A 1 65 ? 9.922 -57.156 -14.055 1 83.31 65 VAL A O 1
ATOM 541 N N . ILE A 1 66 ? 8.703 -55.281 -14.328 1 82.5 66 ILE A N 1
ATOM 542 C CA . ILE A 1 66 ? 7.438 -55.938 -13.961 1 82.5 66 ILE A CA 1
ATOM 543 C C . ILE A 1 66 ? 6.996 -56.875 -15.078 1 82.5 66 ILE A C 1
ATOM 545 O O . ILE A 1 66 ? 6.547 -58 -14.812 1 82.5 66 ILE A O 1
ATOM 549 N N . GLY A 1 67 ? 7.074 -56.406 -16.328 1 75.38 67 GLY A N 1
ATOM 550 C CA . GLY A 1 67 ? 6.656 -57.219 -17.469 1 75.38 67 GLY A CA 1
ATOM 551 C C . GLY A 1 67 ? 7.457 -58.5 -17.641 1 75.38 67 GLY A C 1
ATOM 552 O O . GLY A 1 67 ? 6.914 -59.531 -18.031 1 75.38 67 GLY A O 1
ATOM 553 N N . THR A 1 68 ? 8.781 -58.375 -17.281 1 77.94 68 THR A N 1
ATOM 554 C CA . THR A 1 68 ? 9.641 -59.562 -17.422 1 77.94 68 THR A CA 1
ATOM 555 C C . THR A 1 68 ? 9.711 -60.344 -16.125 1 77.94 68 THR A C 1
ATOM 557 O O . THR A 1 68 ? 10.406 -61.344 -16.031 1 77.94 68 THR A O 1
ATOM 560 N N . LYS A 1 69 ? 9.016 -59.938 -15.07 1 80.5 69 LYS A N 1
ATOM 561 C CA . LYS A 1 69 ? 8.984 -60.562 -13.758 1 80.5 69 LYS A CA 1
ATOM 562 C C . LYS A 1 69 ? 10.391 -60.781 -13.219 1 80.5 69 LYS A C 1
ATOM 564 O O . LYS A 1 69 ? 10.719 -61.875 -12.734 1 80.5 69 LYS A O 1
ATOM 569 N N . ASP A 1 70 ? 11.188 -59.844 -13.461 1 85.31 70 ASP A N 1
ATOM 570 C CA . ASP A 1 70 ? 12.555 -59.875 -12.961 1 85.31 70 ASP A CA 1
ATOM 571 C C . ASP A 1 70 ? 12.625 -59.406 -11.508 1 85.31 70 ASP A C 1
ATOM 573 O O . ASP A 1 70 ? 12.812 -58.219 -11.234 1 85.31 70 ASP A O 1
ATOM 577 N N . ARG A 1 71 ? 12.656 -60.25 -10.547 1 85.06 71 ARG A N 1
ATOM 578 C CA . ARG A 1 71 ? 12.641 -59.938 -9.125 1 85.06 71 ARG A CA 1
ATOM 579 C C . ARG A 1 71 ? 13.984 -59.375 -8.68 1 85.06 71 ARG A C 1
ATOM 581 O O . ARG A 1 71 ? 14.047 -58.531 -7.789 1 85.06 71 ARG A O 1
ATOM 588 N N . ALA A 1 72 ? 15.047 -59.875 -9.297 1 87.75 72 ALA A N 1
ATOM 589 C CA . ALA A 1 72 ? 16.391 -59.438 -8.898 1 87.75 72 ALA A CA 1
ATOM 590 C C . ALA A 1 72 ? 16.641 -58 -9.297 1 87.75 72 ALA A C 1
ATOM 592 O O . ALA A 1 72 ? 17.391 -57.281 -8.625 1 87.75 72 ALA A O 1
ATOM 593 N N . GLY A 1 73 ? 16.031 -57.5 -10.281 1 87.94 73 GLY A N 1
ATOM 594 C CA . GLY A 1 73 ? 16.25 -56.156 -10.789 1 87.94 73 GLY A CA 1
ATOM 595 C C . GLY A 1 73 ? 15.445 -55.125 -10.047 1 87.94 73 GLY A C 1
ATOM 596 O O . GLY A 1 73 ? 15.688 -53.906 -10.195 1 87.94 73 GLY A O 1
ATOM 597 N N . LEU A 1 74 ? 14.625 -55.531 -9.188 1 88.5 74 LEU A N 1
ATOM 598 C CA . LEU A 1 74 ? 13.734 -54.594 -8.5 1 88.5 74 LEU A CA 1
ATOM 599 C C . LEU A 1 74 ? 14.5 -53.781 -7.457 1 88.5 74 LEU A C 1
ATOM 601 O O . LEU A 1 74 ? 14.32 -52.562 -7.355 1 88.5 74 LEU A O 1
ATOM 605 N N . LYS A 1 75 ? 15.328 -54.406 -6.707 1 90.12 75 LYS A N 1
ATOM 606 C CA . LYS A 1 75 ? 16.016 -53.75 -5.609 1 90.12 75 LYS A CA 1
ATOM 607 C C . LYS A 1 75 ? 16.938 -52.625 -6.129 1 90.12 75 LYS A C 1
ATOM 609 O O . LYS A 1 75 ? 16.859 -51.5 -5.668 1 90.12 75 LYS A O 1
ATOM 614 N N . PRO A 1 76 ? 17.734 -52.906 -7.16 1 92 76 PRO A N 1
ATOM 615 C CA . PRO A 1 76 ? 18.578 -51.812 -7.672 1 92 76 PRO A CA 1
ATOM 616 C C . PRO A 1 76 ? 17.75 -50.688 -8.312 1 92 76 PRO A C 1
ATOM 618 O O . PRO A 1 76 ? 18.156 -49.531 -8.25 1 92 76 PRO A O 1
ATOM 621 N N . LEU A 1 77 ? 16.672 -51.031 -8.836 1 90.56 77 LEU A N 1
ATOM 622 C CA . LEU A 1 77 ? 15.82 -50.031 -9.461 1 90.56 77 LEU A CA 1
ATOM 623 C C . LEU A 1 77 ? 15.195 -49.094 -8.414 1 90.56 77 LEU A C 1
ATOM 625 O O . LEU A 1 77 ? 15.055 -47.906 -8.633 1 90.56 77 LEU A O 1
ATOM 629 N N . VAL A 1 78 ? 14.844 -49.656 -7.293 1 91.06 78 VAL A N 1
ATOM 630 C CA . VAL A 1 78 ? 14.273 -48.875 -6.203 1 91.06 78 VAL A CA 1
ATOM 631 C C . VAL A 1 78 ? 15.328 -47.938 -5.637 1 91.06 78 VAL A C 1
ATOM 633 O O . VAL A 1 78 ? 15.039 -46.75 -5.359 1 91.06 78 VAL A O 1
ATOM 636 N N . VAL A 1 79 ? 16.516 -48.438 -5.5 1 92.69 79 VAL A N 1
ATOM 637 C CA . VAL A 1 79 ? 17.594 -47.594 -4.98 1 92.69 79 VAL A CA 1
ATOM 638 C C . VAL A 1 79 ? 17.891 -46.469 -5.965 1 92.69 79 VAL A C 1
ATOM 640 O O . VAL A 1 79 ? 18.125 -45.312 -5.555 1 92.69 79 VAL A O 1
ATOM 643 N N . LYS A 1 80 ? 17.875 -46.781 -7.188 1 92.38 80 LYS A N 1
ATOM 644 C CA . LYS A 1 80 ? 18.094 -45.781 -8.211 1 92.38 80 LYS A CA 1
ATOM 645 C C . LYS A 1 80 ? 17 -44.719 -8.188 1 92.38 80 LYS A C 1
ATOM 647 O O . LYS A 1 80 ? 17.281 -43.5 -8.289 1 92.38 80 LYS A O 1
ATOM 652 N N . ALA A 1 81 ? 15.82 -45.156 -8.016 1 91.38 81 ALA A N 1
ATOM 653 C CA . ALA A 1 81 ? 14.688 -44.25 -7.98 1 91.38 81 ALA A CA 1
ATOM 654 C C . ALA A 1 81 ? 14.773 -43.312 -6.773 1 91.38 81 ALA A C 1
ATOM 656 O O . ALA A 1 81 ? 14.555 -42.094 -6.898 1 91.38 81 ALA A O 1
ATOM 657 N N . ILE A 1 82 ? 15.125 -43.812 -5.648 1 91.38 82 ILE A N 1
ATOM 658 C CA . ILE A 1 82 ? 15.211 -43.031 -4.426 1 91.38 82 ILE A CA 1
ATOM 659 C C . ILE A 1 82 ? 16.328 -42 -4.562 1 91.38 82 ILE A C 1
ATOM 661 O O . ILE A 1 82 ? 16.172 -40.844 -4.164 1 91.38 82 ILE A O 1
ATOM 665 N N . THR A 1 83 ? 17.422 -42.406 -5.109 1 93.12 83 THR A N 1
ATOM 666 C CA . THR A 1 83 ? 18.547 -41.5 -5.293 1 93.12 83 THR A CA 1
ATOM 667 C C . THR A 1 83 ? 18.172 -40.375 -6.246 1 93.12 83 THR A C 1
ATOM 669 O O . THR A 1 83 ? 18.516 -39.219 -6 1 93.12 83 THR A O 1
ATOM 672 N N . LEU A 1 84 ? 17.469 -40.719 -7.262 1 92.5 84 LEU A N 1
ATOM 673 C CA . LEU A 1 84 ? 17.062 -39.688 -8.234 1 92.5 84 LEU A CA 1
ATOM 674 C C . LEU A 1 84 ? 16.062 -38.719 -7.621 1 92.5 84 LEU A C 1
ATOM 676 O O . LEU A 1 84 ? 16.062 -37.531 -7.949 1 92.5 84 LEU A O 1
ATOM 680 N N . ILE A 1 85 ? 15.25 -39.219 -6.746 1 92.88 85 ILE A N 1
ATOM 681 C CA . ILE A 1 85 ? 14.258 -38.406 -6.074 1 92.88 85 ILE A CA 1
ATOM 682 C C . ILE A 1 85 ? 14.961 -37.375 -5.188 1 92.88 85 ILE A C 1
ATOM 684 O O . ILE A 1 85 ? 14.648 -36.188 -5.234 1 92.88 85 ILE A O 1
ATOM 688 N N . ILE A 1 86 ? 15.898 -37.844 -4.449 1 93.06 86 ILE A N 1
ATOM 689 C CA . ILE A 1 86 ? 16.625 -36.969 -3.523 1 93.06 86 ILE A CA 1
ATOM 690 C C . ILE A 1 86 ? 17.406 -35.906 -4.305 1 93.06 86 ILE A C 1
ATOM 692 O O . ILE A 1 86 ? 17.359 -34.719 -3.963 1 93.06 86 ILE A O 1
ATOM 696 N N . CYS A 1 87 ? 18 -36.312 -5.363 1 93.5 87 CYS A N 1
ATOM 697 C CA . CYS A 1 87 ? 18.797 -35.375 -6.164 1 93.5 87 CYS A CA 1
ATOM 698 C C . CYS A 1 87 ? 17.906 -34.375 -6.867 1 93.5 87 CYS A C 1
ATOM 700 O O . CYS A 1 87 ? 18.203 -33.156 -6.852 1 93.5 87 CYS A O 1
ATOM 702 N N . THR A 1 88 ? 16.875 -34.844 -7.418 1 92.94 88 THR A N 1
ATOM 703 C CA . THR A 1 88 ? 15.977 -33.938 -8.117 1 92.94 88 THR A CA 1
ATOM 704 C C . THR A 1 88 ? 15.352 -32.938 -7.148 1 92.94 88 THR A C 1
ATOM 706 O O . THR A 1 88 ? 15.219 -31.766 -7.473 1 92.94 88 THR A O 1
ATOM 709 N N . SER A 1 89 ? 14.977 -33.438 -5.988 1 93.94 89 SER A N 1
ATOM 710 C CA . SER A 1 89 ? 14.375 -32.562 -4.988 1 93.94 89 SER A CA 1
ATOM 711 C C . SER A 1 89 ? 15.375 -31.516 -4.484 1 93.94 89 SER A C 1
ATOM 713 O O . SER A 1 89 ? 15.016 -30.344 -4.281 1 93.94 89 SER A O 1
ATOM 715 N N . ALA A 1 90 ? 16.578 -31.938 -4.312 1 94.75 90 ALA A N 1
ATOM 716 C CA . ALA A 1 90 ? 17.625 -31.031 -3.844 1 94.75 90 ALA A CA 1
ATOM 717 C C . ALA A 1 90 ? 17.891 -29.938 -4.871 1 94.75 90 ALA A C 1
ATOM 719 O O . ALA A 1 90 ? 18.016 -28.766 -4.52 1 94.75 90 ALA A O 1
ATOM 720 N N . ILE A 1 91 ? 17.969 -30.297 -6.066 1 95.12 91 ILE A N 1
ATOM 721 C CA . ILE A 1 91 ? 18.281 -29.328 -7.113 1 95.12 91 ILE A CA 1
ATOM 722 C C . ILE A 1 91 ? 17.094 -28.391 -7.312 1 95.12 91 ILE A C 1
ATOM 724 O O . ILE A 1 91 ? 17.281 -27.188 -7.527 1 95.12 91 ILE A O 1
ATOM 728 N N . ARG A 1 92 ? 15.93 -28.922 -7.273 1 93.25 92 ARG A N 1
ATOM 729 C CA . ARG A 1 92 ? 14.742 -28.094 -7.402 1 93.25 92 ARG A CA 1
ATOM 730 C C . ARG A 1 92 ? 14.672 -27.062 -6.277 1 93.25 92 ARG A C 1
ATOM 732 O O . ARG A 1 92 ? 14.305 -25.906 -6.504 1 93.25 92 ARG A O 1
ATOM 739 N N . THR A 1 93 ? 14.984 -27.516 -5.141 1 95 93 THR A N 1
ATOM 740 C CA . THR A 1 93 ? 15 -26.625 -3.994 1 95 93 THR A CA 1
ATOM 741 C C . THR A 1 93 ? 16.047 -25.531 -4.172 1 95 93 THR A C 1
ATOM 743 O O . THR A 1 93 ? 15.82 -24.375 -3.836 1 95 93 THR A O 1
ATOM 746 N N . ALA A 1 94 ? 17.125 -25.938 -4.699 1 95.44 94 ALA A N 1
ATOM 747 C CA . ALA A 1 94 ? 18.188 -24.969 -4.957 1 95.44 94 ALA A CA 1
ATOM 748 C C . ALA A 1 94 ? 17.75 -23.938 -5.988 1 95.44 94 ALA A C 1
ATOM 750 O O . ALA A 1 94 ? 18.031 -22.734 -5.844 1 95.44 94 ALA A O 1
ATOM 751 N N . VAL A 1 95 ? 17.109 -24.328 -6.984 1 93.06 95 VAL A N 1
ATOM 752 C CA . VAL A 1 95 ? 16.609 -23.422 -8.016 1 93.06 95 VAL A CA 1
ATOM 753 C C . VAL A 1 95 ? 15.617 -22.438 -7.391 1 93.06 95 VAL A C 1
ATOM 755 O O . VAL A 1 95 ? 15.672 -21.234 -7.664 1 93.06 95 VAL A O 1
ATOM 758 N N . GLN A 1 96 ? 14.742 -23 -6.578 1 93.62 96 GLN A N 1
ATOM 759 C CA . GLN A 1 96 ? 13.75 -22.156 -5.934 1 93.62 96 GLN A CA 1
ATOM 760 C C . GLN A 1 96 ? 14.406 -21.125 -5.02 1 93.62 96 GLN A C 1
ATOM 762 O O . GLN A 1 96 ? 13.977 -19.969 -4.965 1 93.62 96 GLN A O 1
ATOM 767 N N . PHE A 1 97 ? 15.398 -21.562 -4.367 1 95.12 97 PHE A N 1
ATOM 768 C CA . PHE A 1 97 ? 16.109 -20.672 -3.455 1 95.12 97 PHE A CA 1
ATOM 769 C C . PHE A 1 97 ? 16.781 -19.547 -4.223 1 95.12 97 PHE A C 1
ATOM 771 O O . PHE A 1 97 ? 16.672 -18.375 -3.838 1 95.12 97 PHE A O 1
ATOM 778 N N . VAL A 1 98 ? 17.453 -19.906 -5.25 1 95.19 98 VAL A N 1
ATOM 779 C CA . VAL A 1 98 ? 18.156 -18.906 -6.047 1 95.19 98 VAL A CA 1
ATOM 780 C C . VAL A 1 98 ? 17.141 -17.969 -6.699 1 95.19 98 VAL A C 1
ATOM 782 O O . VAL A 1 98 ? 17.359 -16.75 -6.781 1 95.19 98 VAL A O 1
ATOM 785 N N . ALA A 1 99 ? 16.047 -18.5 -7.145 1 93.88 99 ALA A N 1
ATOM 786 C CA . ALA A 1 99 ? 15 -17.672 -7.754 1 93.88 99 ALA A CA 1
ATOM 787 C C . ALA A 1 99 ? 14.422 -16.688 -6.75 1 93.88 99 ALA A C 1
ATOM 789 O O . ALA A 1 99 ? 14.234 -15.508 -7.07 1 93.88 99 ALA A O 1
ATOM 790 N N . ASN A 1 100 ? 14.188 -17.188 -5.555 1 94.94 100 ASN A N 1
ATOM 791 C CA . ASN A 1 100 ? 13.609 -16.328 -4.527 1 94.94 100 ASN A CA 1
ATOM 792 C C . ASN A 1 100 ? 14.602 -15.266 -4.059 1 94.94 100 ASN A C 1
ATOM 794 O O . ASN A 1 100 ? 14.219 -14.125 -3.779 1 94.94 100 ASN A O 1
ATOM 798 N N . THR A 1 101 ? 15.82 -15.664 -3.982 1 95.44 101 THR A N 1
ATOM 799 C CA . THR A 1 101 ? 16.859 -14.711 -3.611 1 95.44 101 THR A CA 1
ATOM 800 C C . THR A 1 101 ? 17.031 -13.656 -4.699 1 95.44 101 THR A C 1
ATOM 802 O O . THR A 1 101 ? 17.281 -12.484 -4.402 1 95.44 101 THR A O 1
ATOM 805 N N . SER A 1 102 ? 16.984 -14.109 -5.938 1 94.5 102 SER A N 1
ATOM 806 C CA . SER A 1 102 ? 17.062 -13.164 -7.047 1 94.5 102 SER A CA 1
ATOM 807 C C . SER A 1 102 ? 15.938 -12.148 -6.984 1 94.5 102 SER A C 1
ATOM 809 O O . SER A 1 102 ? 16.141 -10.961 -7.25 1 94.5 102 SER A O 1
ATOM 811 N N . PHE A 1 103 ? 14.781 -12.57 -6.676 1 94.62 103 PHE A N 1
ATOM 812 C CA . PHE A 1 103 ? 13.633 -11.68 -6.531 1 94.62 103 PHE A CA 1
ATOM 813 C C . PHE A 1 103 ? 13.922 -10.586 -5.516 1 94.62 103 PHE A C 1
ATOM 815 O O . PHE A 1 103 ? 13.656 -9.406 -5.77 1 94.62 103 PHE A O 1
ATOM 822 N N . VAL A 1 104 ? 14.484 -10.984 -4.379 1 95.38 104 VAL A N 1
ATOM 823 C CA . VAL A 1 104 ? 14.773 -10.039 -3.307 1 95.38 104 VAL A CA 1
ATOM 824 C C . VAL A 1 104 ? 15.797 -9.016 -3.785 1 95.38 104 VAL A C 1
ATOM 826 O O . VAL A 1 104 ? 15.633 -7.812 -3.551 1 95.38 104 VAL A O 1
ATOM 829 N N . GLN A 1 105 ? 16.75 -9.5 -4.5 1 94.75 105 GLN A N 1
ATOM 830 C CA . GLN A 1 105 ? 17.797 -8.602 -4.977 1 94.75 105 GLN A CA 1
ATOM 831 C C . GLN A 1 105 ? 17.281 -7.699 -6.094 1 94.75 105 GLN A C 1
ATOM 833 O O . GLN A 1 105 ? 17.656 -6.527 -6.168 1 94.75 105 GLN A O 1
ATOM 838 N N . TYR A 1 106 ? 16.453 -8.273 -7.023 1 95.25 106 TYR A N 1
ATOM 839 C CA . TYR A 1 106 ? 15.859 -7.453 -8.07 1 95.25 106 TYR A CA 1
ATOM 840 C C . TYR A 1 106 ? 15.055 -6.305 -7.48 1 95.25 106 TYR A C 1
ATOM 842 O O . TYR A 1 106 ? 15.141 -5.168 -7.953 1 95.25 106 TYR A O 1
ATOM 850 N N . ARG A 1 107 ? 14.32 -6.672 -6.492 1 94.75 107 ARG A N 1
ATOM 851 C CA . ARG A 1 107 ? 13.469 -5.676 -5.848 1 94.75 107 ARG A CA 1
ATOM 852 C C . ARG A 1 107 ? 14.312 -4.586 -5.188 1 94.75 107 ARG A C 1
ATOM 854 O O . ARG A 1 107 ? 14 -3.4 -5.305 1 94.75 107 ARG A O 1
ATOM 861 N N . ALA A 1 108 ? 15.352 -4.973 -4.512 1 95.19 108 ALA A N 1
ATOM 862 C CA . ALA A 1 108 ? 16.234 -4.023 -3.83 1 95.19 108 ALA A CA 1
ATOM 863 C C . ALA A 1 108 ? 16.891 -3.082 -4.828 1 95.19 108 ALA A C 1
ATOM 865 O O . ALA A 1 108 ? 16.938 -1.867 -4.609 1 95.19 108 ALA A O 1
ATOM 866 N N . TYR A 1 109 ? 17.344 -3.617 -5.934 1 94 109 TYR A N 1
ATOM 867 C CA . TYR A 1 109 ? 18.047 -2.822 -6.934 1 94 109 TYR A CA 1
ATOM 868 C C . TYR A 1 109 ? 17.094 -1.854 -7.625 1 94 109 TYR A C 1
ATOM 870 O O . TYR A 1 109 ? 17.438 -0.688 -7.844 1 94 109 TYR A O 1
ATOM 878 N N . MET A 1 110 ? 15.984 -2.322 -7.953 1 95.62 110 MET A N 1
ATOM 879 C CA . MET A 1 110 ? 15.016 -1.474 -8.648 1 95.62 110 MET A CA 1
ATOM 880 C C . MET A 1 110 ? 14.547 -0.336 -7.746 1 95.62 110 MET A C 1
ATOM 882 O O . MET A 1 110 ? 14.477 0.815 -8.18 1 95.62 110 MET A O 1
ATOM 886 N N . CYS A 1 111 ? 14.219 -0.637 -6.5 1 96 111 CYS A N 1
ATOM 887 C CA . CYS A 1 111 ? 13.766 0.388 -5.57 1 96 111 CYS A CA 1
ATOM 888 C C . CYS A 1 111 ? 14.852 1.426 -5.32 1 96 111 CYS A C 1
ATOM 890 O O . CYS A 1 111 ? 14.578 2.625 -5.273 1 96 111 CYS A O 1
ATOM 892 N N . ARG A 1 112 ? 16.094 0.971 -5.168 1 94.81 112 ARG A N 1
ATOM 893 C CA . ARG A 1 112 ? 17.219 1.891 -4.945 1 94.81 112 ARG A CA 1
ATOM 894 C C . ARG A 1 112 ? 17.406 2.814 -6.145 1 94.81 112 ARG A C 1
ATOM 896 O O . ARG A 1 112 ? 17.688 4 -5.98 1 94.81 112 ARG A O 1
ATOM 903 N N . PHE A 1 113 ? 17.281 2.262 -7.262 1 95.31 113 PHE A N 1
ATOM 904 C CA . PHE A 1 113 ? 17.391 3.068 -8.469 1 95.31 113 PHE A CA 1
ATOM 905 C C . PHE A 1 113 ? 16.297 4.113 -8.531 1 95.31 113 PHE A C 1
ATOM 907 O O . PHE A 1 113 ? 16.547 5.289 -8.805 1 95.31 113 PHE A O 1
ATOM 914 N N . LEU A 1 114 ? 15.07 3.68 -8.297 1 95.5 114 LEU A N 1
ATOM 915 C CA . LEU A 1 114 ? 13.938 4.598 -8.336 1 95.5 114 LEU A CA 1
ATOM 916 C C . LEU A 1 114 ? 14.094 5.699 -7.289 1 95.5 114 LEU A C 1
ATOM 918 O O . LEU A 1 114 ? 13.742 6.855 -7.539 1 95.5 114 LEU A O 1
ATOM 922 N N . HIS A 1 115 ? 14.633 5.305 -6.141 1 95.56 115 HIS A N 1
ATOM 923 C CA . HIS A 1 115 ? 14.906 6.301 -5.109 1 95.56 115 HIS A CA 1
ATOM 924 C C . HIS A 1 115 ? 15.906 7.348 -5.602 1 95.56 115 HIS A C 1
ATOM 926 O O . HIS A 1 115 ? 15.719 8.547 -5.375 1 95.56 115 HIS A O 1
ATOM 932 N N . SER A 1 116 ? 16.906 6.902 -6.242 1 93.75 116 SER A N 1
ATOM 933 C CA . SER A 1 116 ? 17.969 7.801 -6.691 1 93.75 116 SER A CA 1
ATOM 934 C C . SER A 1 116 ? 17.438 8.852 -7.66 1 93.75 116 SER A C 1
ATOM 936 O O . SER A 1 116 ? 17.859 10.008 -7.629 1 93.75 116 SER A O 1
ATOM 938 N N . ILE A 1 117 ? 16.469 8.469 -8.461 1 92.88 117 ILE A N 1
ATOM 939 C CA . ILE A 1 117 ? 15.938 9.414 -9.43 1 92.88 117 ILE A CA 1
ATOM 940 C C . ILE A 1 117 ? 14.797 10.211 -8.805 1 92.88 117 ILE A C 1
ATOM 942 O O . ILE A 1 117 ? 14.562 11.367 -9.156 1 92.88 117 ILE A O 1
ATOM 946 N N . TYR A 1 118 ? 14.086 9.578 -7.906 1 92.94 118 TYR A N 1
ATOM 947 C CA . TYR A 1 118 ? 12.93 10.188 -7.262 1 92.94 118 TYR A CA 1
ATOM 948 C C . TYR A 1 118 ? 13.359 11.359 -6.379 1 92.94 118 TYR A C 1
ATOM 950 O O . TYR A 1 118 ? 12.656 12.367 -6.289 1 92.94 118 TYR A O 1
ATOM 958 N N . PHE A 1 119 ? 14.547 11.242 -5.73 1 91.06 119 PHE A N 1
ATOM 959 C CA . PHE A 1 119 ? 15 12.258 -4.789 1 91.06 119 PHE A CA 1
ATOM 960 C C . PHE A 1 119 ? 15.969 13.227 -5.457 1 91.06 119 PHE A C 1
ATOM 962 O O . PHE A 1 119 ? 16.266 14.289 -4.914 1 91.06 119 PHE A O 1
ATOM 969 N N . LYS A 1 120 ? 16.328 12.859 -6.629 1 87.38 120 LYS A N 1
ATOM 970 C CA . LYS A 1 120 ? 17.266 13.711 -7.344 1 87.38 120 LYS A CA 1
ATOM 971 C C . LYS A 1 120 ? 16.625 15.031 -7.754 1 87.38 120 LYS A C 1
ATOM 973 O O . LYS A 1 120 ? 15.547 15.039 -8.344 1 87.38 120 LYS A O 1
ATOM 978 N N . VAL A 1 121 ? 17.25 16.109 -7.395 1 78.62 121 VAL A N 1
ATOM 979 C CA . VAL A 1 121 ? 16.875 17.469 -7.73 1 78.62 121 VAL A CA 1
ATOM 980 C C . VAL A 1 121 ? 15.398 17.703 -7.379 1 78.62 121 VAL A C 1
ATOM 982 O O . VAL A 1 121 ? 14.656 18.297 -8.148 1 78.62 121 VAL A O 1
ATOM 985 N N . ASP A 1 122 ? 14.906 17.031 -6.426 1 80.94 122 ASP A N 1
ATOM 986 C CA . ASP A 1 122 ? 13.555 17.188 -5.895 1 80.94 122 ASP A CA 1
ATOM 987 C C . ASP A 1 122 ? 12.508 16.859 -6.957 1 80.94 122 ASP A C 1
ATOM 989 O O . ASP A 1 122 ? 11.523 17.594 -7.102 1 80.94 122 ASP A O 1
ATOM 993 N N . SER A 1 123 ? 12.672 15.859 -7.656 1 85 123 SER A N 1
ATOM 994 C CA . SER A 1 123 ? 11.742 15.469 -8.703 1 85 123 SER A CA 1
ATOM 995 C C . SER A 1 123 ? 10.398 15.031 -8.117 1 85 123 SER A C 1
ATOM 997 O O . SER A 1 123 ? 9.367 15.102 -8.797 1 85 123 SER A O 1
ATOM 999 N N . HIS A 1 124 ? 10.461 14.586 -6.906 1 86.06 124 HIS A N 1
ATOM 1000 C CA . HIS A 1 124 ? 9.203 14.227 -6.266 1 86.06 124 HIS A CA 1
ATOM 1001 C C . HIS A 1 124 ? 8.258 15.414 -6.203 1 86.06 124 HIS A C 1
ATOM 1003 O O . HIS A 1 124 ? 7.043 15.266 -6.379 1 86.06 124 HIS A O 1
ATOM 1009 N N . TYR A 1 125 ? 8.82 16.609 -6.012 1 86.81 125 TYR A N 1
ATOM 1010 C CA . TYR A 1 125 ? 8.023 17.828 -5.941 1 86.81 125 TYR A CA 1
ATOM 1011 C C . TYR A 1 125 ? 7.402 18.141 -7.297 1 86.81 125 TYR A C 1
ATOM 1013 O O . TYR A 1 125 ? 6.234 18.531 -7.371 1 86.81 125 TYR A O 1
ATOM 1021 N N . ASP A 1 126 ? 8.117 17.891 -8.289 1 85.5 126 ASP A N 1
ATOM 1022 C CA . ASP A 1 126 ? 7.652 18.203 -9.641 1 85.5 126 ASP A CA 1
ATOM 1023 C C . ASP A 1 126 ? 6.484 17.312 -10.047 1 85.5 126 ASP A C 1
ATOM 1025 O O . ASP A 1 126 ? 5.496 17.781 -10.602 1 85.5 126 ASP A O 1
ATOM 1029 N N . ILE A 1 127 ? 6.598 16.125 -9.727 1 85.19 127 ILE A N 1
ATOM 1030 C CA . ILE A 1 127 ? 5.602 15.18 -10.195 1 85.19 127 ILE A CA 1
ATOM 1031 C C . ILE A 1 127 ? 4.355 15.258 -9.312 1 85.19 127 ILE A C 1
ATOM 1033 O O . ILE A 1 127 ? 3.238 15.031 -9.781 1 85.19 127 ILE A O 1
ATOM 1037 N N . LEU A 1 128 ? 4.52 15.594 -8.117 1 78.5 128 LEU A N 1
ATOM 1038 C CA . LEU A 1 128 ? 3.408 15.539 -7.176 1 78.5 128 LEU A CA 1
ATOM 1039 C C . LEU A 1 128 ? 2.654 16.859 -7.148 1 78.5 128 LEU A C 1
ATOM 1041 O O . LEU A 1 128 ? 1.43 16.875 -7.004 1 78.5 128 LEU A O 1
ATOM 1045 N N . ILE A 1 129 ? 3.4 17.922 -7.305 1 76.44 129 ILE A N 1
ATOM 1046 C CA . ILE A 1 129 ? 2.77 19.219 -7.043 1 76.44 129 ILE A CA 1
ATOM 1047 C C . ILE A 1 129 ? 2.709 20.031 -8.336 1 76.44 129 ILE A C 1
ATOM 1049 O O . ILE A 1 129 ? 1.676 20.625 -8.656 1 76.44 129 ILE A O 1
ATOM 1053 N N . LEU A 1 130 ? 3.75 20.078 -9.086 1 75.31 130 LEU A N 1
ATOM 1054 C CA . LEU A 1 130 ? 3.854 21.016 -10.188 1 75.31 130 LEU A CA 1
ATOM 1055 C C . LEU A 1 130 ? 3.145 20.484 -11.43 1 75.31 130 LEU A C 1
ATOM 1057 O O . LEU A 1 130 ? 2.678 21.266 -12.266 1 75.31 130 LEU A O 1
ATOM 1061 N N . ASP A 1 131 ? 3.137 19.203 -11.516 1 68.75 131 ASP A N 1
ATOM 1062 C CA . ASP A 1 131 ? 2.523 18.672 -12.727 1 68.75 131 ASP A CA 1
ATOM 1063 C C . ASP A 1 131 ? 1.006 18.828 -12.688 1 68.75 131 ASP A C 1
ATOM 1065 O O . ASP A 1 131 ? 0.329 18.172 -11.891 1 68.75 131 ASP A O 1
ATOM 1069 N N . PRO A 1 132 ? 0.608 19.797 -13.438 1 57.5 132 PRO A N 1
ATOM 1070 C CA . PRO A 1 132 ? -0.835 20.047 -13.43 1 57.5 132 PRO A CA 1
ATOM 1071 C C . PRO A 1 132 ? -1.645 18.844 -13.93 1 57.5 132 PRO A C 1
ATOM 1073 O O . PRO A 1 132 ? -2.77 18.625 -13.477 1 57.5 132 PRO A O 1
ATOM 1076 N N . ILE A 1 133 ? -1.102 18.188 -14.852 1 52.09 133 ILE A N 1
ATOM 1077 C CA . ILE A 1 133 ? -1.865 17.109 -15.477 1 52.09 133 ILE A CA 1
ATOM 1078 C C . ILE A 1 133 ? -1.711 15.828 -14.672 1 52.09 133 ILE A C 1
ATOM 1080 O O . ILE A 1 133 ? -2.562 14.938 -14.742 1 52.09 133 ILE A O 1
ATOM 1084 N N . LYS A 1 134 ? -1.123 15.992 -13.625 1 62.72 134 LYS A N 1
ATOM 1085 C CA . LYS A 1 134 ? -0.828 14.828 -12.789 1 62.72 134 LYS A CA 1
ATOM 1086 C C . LYS A 1 134 ? -0.753 13.555 -13.633 1 62.72 134 LYS A C 1
ATOM 1088 O O . LYS A 1 134 ? -1.631 12.695 -13.539 1 62.72 134 LYS A O 1
ATOM 1093 N N . ILE A 1 135 ? 0.174 13.398 -14.469 1 66.88 135 ILE A N 1
ATOM 1094 C CA . ILE A 1 135 ? 0.368 12.297 -15.398 1 66.88 135 ILE A CA 1
ATOM 1095 C C . ILE A 1 135 ? 0.603 11 -14.617 1 66.88 135 ILE A C 1
ATOM 1097 O O . ILE A 1 135 ? 0.072 9.945 -14.977 1 66.88 135 ILE A O 1
ATOM 1101 N N . ILE A 1 136 ? 1.251 11.211 -13.539 1 83.69 136 ILE A N 1
ATOM 1102 C CA . ILE A 1 136 ? 1.595 10.008 -12.797 1 83.69 136 ILE A CA 1
ATOM 1103 C C . ILE A 1 136 ? 0.703 9.891 -11.562 1 83.69 136 ILE A C 1
ATOM 1105 O O . ILE A 1 136 ? 0.651 10.812 -10.734 1 83.69 136 ILE A O 1
ATOM 1109 N N . ASP A 1 137 ? 0.061 8.867 -11.57 1 84.88 137 ASP A N 1
ATOM 1110 C CA . ASP A 1 137 ? -0.783 8.617 -10.406 1 84.88 137 ASP A CA 1
ATOM 1111 C C . ASP A 1 137 ? -0.032 7.824 -9.336 1 84.88 137 ASP A C 1
ATOM 1113 O O . ASP A 1 137 ? 0.782 6.957 -9.664 1 84.88 137 ASP A O 1
ATOM 1117 N N . ASN A 1 138 ? -0.2 8.086 -8.133 1 87.62 138 ASN A N 1
ATOM 1118 C CA . ASN A 1 138 ? 0.25 7.34 -6.961 1 87.62 138 ASN A CA 1
ATOM 1119 C C . ASN A 1 138 ? 1.698 6.887 -7.109 1 87.62 138 ASN A C 1
ATOM 1121 O O . ASN A 1 138 ? 1.983 5.688 -7.074 1 87.62 138 ASN A O 1
ATOM 1125 N N . PRO A 1 139 ? 2.648 7.738 -7.258 1 90.5 139 PRO A N 1
ATOM 1126 C CA . PRO A 1 139 ? 4.051 7.34 -7.391 1 90.5 139 PRO A CA 1
ATOM 1127 C C . PRO A 1 139 ? 4.531 6.477 -6.23 1 90.5 139 PRO A C 1
ATOM 1129 O O . PRO A 1 139 ? 5.402 5.621 -6.41 1 90.5 139 PRO A O 1
ATOM 1132 N N . ASP A 1 140 ? 4.004 6.66 -5.031 1 90.69 140 ASP A N 1
ATOM 1133 C CA . ASP A 1 140 ? 4.371 5.855 -3.873 1 90.69 140 ASP A CA 1
ATOM 1134 C C . ASP A 1 140 ? 4.031 4.383 -4.098 1 90.69 140 ASP A C 1
ATOM 1136 O O . ASP A 1 140 ? 4.832 3.5 -3.787 1 90.69 140 ASP A O 1
ATOM 1140 N N . GLN A 1 141 ? 2.879 4.168 -4.652 1 90.88 141 GLN A N 1
ATOM 1141 C CA . GLN A 1 141 ? 2.465 2.801 -4.945 1 90.88 141 GLN A CA 1
ATOM 1142 C C . GLN A 1 141 ? 3.316 2.199 -6.062 1 90.88 141 GLN A C 1
ATOM 1144 O O . GLN A 1 141 ? 3.662 1.017 -6.016 1 90.88 141 GLN A O 1
ATOM 1149 N N . ARG A 1 142 ? 3.602 2.922 -7.09 1 93.38 142 ARG A N 1
ATOM 1150 C CA . ARG A 1 142 ? 4.391 2.426 -8.211 1 93.38 142 ARG A CA 1
ATOM 1151 C C . ARG A 1 142 ? 5.781 1.997 -7.758 1 93.38 142 ARG A C 1
ATOM 1153 O O . ARG A 1 142 ? 6.289 0.96 -8.188 1 93.38 142 ARG A O 1
ATOM 1160 N N . ILE A 1 143 ? 6.367 2.734 -6.824 1 94.56 143 ILE A N 1
ATOM 1161 C CA . ILE A 1 143 ? 7.723 2.457 -6.359 1 94.56 143 ILE A CA 1
ATOM 1162 C C . ILE A 1 143 ? 7.711 1.241 -5.434 1 94.56 143 ILE A C 1
ATOM 1164 O O . ILE A 1 143 ? 8.648 0.442 -5.441 1 94.56 143 ILE A O 1
ATOM 1168 N N . THR A 1 144 ? 6.637 1.053 -4.703 1 93.38 144 THR A N 1
ATOM 1169 C CA . THR A 1 144 ? 6.652 0.024 -3.67 1 93.38 144 THR A CA 1
ATOM 1170 C C . THR A 1 144 ? 5.941 -1.237 -4.152 1 93.38 144 THR A C 1
ATOM 1172 O O . THR A 1 144 ? 6.586 -2.186 -4.602 1 93.38 144 THR A O 1
ATOM 1175 N N . GLN A 1 145 ? 4.625 -1.161 -4.344 1 92.75 145 GLN A N 1
ATOM 1176 C CA . GLN A 1 145 ? 3.816 -2.348 -4.605 1 92.75 145 GLN A CA 1
ATOM 1177 C C . GLN A 1 145 ? 3.98 -2.818 -6.047 1 92.75 145 GLN A C 1
ATOM 1179 O O . GLN A 1 145 ? 4.148 -4.012 -6.301 1 92.75 145 GLN A O 1
ATOM 1184 N N . ASP A 1 146 ? 3.893 -1.909 -6.996 1 94.62 146 ASP A N 1
ATOM 1185 C CA . ASP A 1 146 ? 4.004 -2.309 -8.398 1 94.62 146 ASP A CA 1
ATOM 1186 C C . ASP A 1 146 ? 5.367 -2.941 -8.68 1 94.62 146 ASP A C 1
ATOM 1188 O O . ASP A 1 146 ? 5.465 -3.902 -9.445 1 94.62 146 ASP A O 1
ATOM 1192 N N . THR A 1 147 ? 6.379 -2.355 -8.102 1 95.56 147 THR A N 1
ATOM 1193 C CA . THR A 1 147 ? 7.719 -2.902 -8.273 1 95.56 147 THR A CA 1
ATOM 1194 C C . THR A 1 147 ? 7.809 -4.312 -7.695 1 95.56 147 THR A C 1
ATOM 1196 O O . THR A 1 147 ? 8.398 -5.203 -8.305 1 95.56 147 THR A O 1
ATOM 1199 N N . GLU A 1 148 ? 7.242 -4.492 -6.531 1 94.69 148 GLU A N 1
ATOM 1200 C CA . GLU A 1 148 ? 7.234 -5.816 -5.91 1 94.69 148 GLU A CA 1
ATOM 1201 C C . GLU A 1 148 ? 6.543 -6.84 -6.809 1 94.69 148 GLU A C 1
ATOM 1203 O O . GLU A 1 148 ? 7.086 -7.918 -7.059 1 94.69 148 GLU A O 1
ATOM 1208 N N . LYS A 1 149 ? 5.391 -6.516 -7.277 1 94.44 149 LYS A N 1
ATOM 1209 C CA . LYS A 1 149 ? 4.609 -7.434 -8.102 1 94.44 149 LYS A CA 1
ATOM 1210 C C . LYS A 1 149 ? 5.309 -7.711 -9.43 1 94.44 149 LYS A C 1
ATOM 1212 O O . LYS A 1 149 ? 5.316 -8.844 -9.906 1 94.44 149 LYS A O 1
ATOM 1217 N N . MET A 1 150 ? 5.906 -6.699 -10.008 1 95.69 150 MET A N 1
ATOM 1218 C CA . MET A 1 150 ? 6.621 -6.867 -11.266 1 95.69 150 MET A CA 1
ATOM 1219 C C . MET A 1 150 ? 7.793 -7.828 -11.102 1 95.69 150 MET A C 1
ATOM 1221 O O . MET A 1 150 ? 8 -8.711 -11.938 1 95.69 150 MET A O 1
ATOM 1225 N N . MET A 1 151 ? 8.539 -7.66 -10.039 1 95.5 151 MET A N 1
ATOM 1226 C CA . MET A 1 151 ? 9.695 -8.523 -9.812 1 95.5 151 MET A CA 1
ATOM 1227 C C . MET A 1 151 ? 9.266 -9.953 -9.523 1 95.5 151 MET A C 1
ATOM 1229 O O . MET A 1 151 ? 9.961 -10.906 -9.898 1 95.5 151 MET A O 1
ATOM 1233 N N . GLN A 1 152 ? 8.125 -10.062 -8.867 1 93.75 152 GLN A N 1
ATOM 1234 C CA . GLN A 1 152 ? 7.586 -11.398 -8.648 1 93.75 152 GLN A CA 1
ATOM 1235 C C . GLN A 1 152 ? 7.23 -12.078 -9.961 1 93.75 152 GLN A C 1
ATOM 1237 O O . GLN A 1 152 ? 7.469 -13.273 -10.141 1 93.75 152 GLN A O 1
ATOM 1242 N N . MET A 1 153 ? 6.621 -11.352 -10.836 1 94.44 153 MET A N 1
ATOM 1243 C CA . MET A 1 153 ? 6.266 -11.898 -12.148 1 94.44 153 MET A CA 1
ATOM 1244 C C . MET A 1 153 ? 7.516 -12.219 -12.961 1 94.44 153 MET A C 1
ATOM 1246 O O . MET A 1 153 ? 7.562 -13.234 -13.656 1 94.44 153 MET A O 1
ATOM 1250 N N . LEU A 1 154 ? 8.516 -11.359 -12.844 1 92.88 154 LEU A N 1
ATOM 1251 C CA . LEU A 1 154 ? 9.766 -11.594 -13.555 1 92.88 154 LEU A CA 1
ATOM 1252 C C . LEU A 1 154 ? 10.438 -12.867 -13.055 1 92.88 154 LEU A C 1
ATOM 1254 O O . LEU A 1 154 ? 10.984 -13.633 -13.852 1 92.88 154 LEU A O 1
ATOM 1258 N N . LYS A 1 155 ? 10.383 -13.047 -11.781 1 91.62 155 LYS A N 1
ATOM 1259 C CA . LYS A 1 155 ? 10.93 -14.266 -11.203 1 91.62 155 LYS A CA 1
ATOM 1260 C C . LYS A 1 155 ? 10.242 -15.5 -11.773 1 91.62 155 LYS A C 1
ATOM 1262 O O . LYS A 1 155 ? 10.906 -16.469 -12.156 1 91.62 155 LYS A O 1
ATOM 1267 N N . LYS A 1 156 ? 8.961 -15.414 -11.836 1 90.69 156 LYS A N 1
ATOM 1268 C CA . LYS A 1 156 ? 8.188 -16.547 -12.352 1 90.69 156 LYS A CA 1
ATOM 1269 C C . LYS A 1 156 ? 8.484 -16.797 -13.828 1 90.69 156 LYS A C 1
ATOM 1271 O O . LYS A 1 156 ? 8.609 -17.938 -14.258 1 90.69 156 LYS A O 1
ATOM 1276 N N . ILE A 1 157 ? 8.602 -15.773 -14.578 1 91.56 157 ILE A N 1
ATOM 1277 C CA . ILE A 1 157 ? 8.844 -15.883 -16.016 1 91.56 157 ILE A CA 1
ATOM 1278 C C . ILE A 1 157 ? 10.258 -16.391 -16.266 1 91.56 157 ILE A C 1
ATOM 1280 O O . ILE A 1 157 ? 10.461 -17.297 -17.062 1 91.56 157 ILE A O 1
ATOM 1284 N N . PHE A 1 158 ? 11.242 -15.906 -15.57 1 88.81 158 PHE A N 1
ATOM 1285 C CA . PHE A 1 158 ? 12.633 -16.281 -15.766 1 88.81 158 PHE A CA 1
ATOM 1286 C C . PHE A 1 158 ? 12.844 -17.75 -15.406 1 88.81 158 PHE A C 1
ATOM 1288 O O . PHE A 1 158 ? 13.633 -18.453 -16.047 1 88.81 158 PHE A O 1
ATOM 1295 N N . SER A 1 159 ? 12.148 -18.141 -14.422 1 84.25 159 SER A N 1
ATOM 1296 C CA . SER A 1 159 ? 12.328 -19.516 -13.977 1 84.25 159 SER A CA 1
ATOM 1297 C C . SER A 1 159 ? 11.797 -20.516 -15.008 1 84.25 159 SER A C 1
ATOM 1299 O O . SER A 1 159 ? 12.305 -21.625 -15.109 1 84.25 159 SER A O 1
ATOM 1301 N N . LYS A 1 160 ? 10.828 -20.109 -15.781 1 85.06 160 LYS A N 1
ATOM 1302 C CA . LYS A 1 160 ? 10.188 -21.047 -16.703 1 85.06 160 LYS A CA 1
ATOM 1303 C C . LYS A 1 160 ? 10.625 -20.781 -18.141 1 85.06 160 LYS A C 1
ATOM 1305 O O . LYS A 1 160 ? 10.945 -21.719 -18.875 1 85.06 160 LYS A O 1
ATOM 1310 N N . LEU A 1 161 ? 10.734 -19.547 -18.531 1 84.69 161 LEU A N 1
ATOM 1311 C CA . LEU A 1 161 ? 10.93 -19.172 -19.938 1 84.69 161 LEU A CA 1
ATOM 1312 C C . LEU A 1 161 ? 12.352 -19.484 -20.391 1 84.69 161 LEU A C 1
ATOM 1314 O O . LEU A 1 161 ? 12.57 -19.859 -21.547 1 84.69 161 LEU A O 1
ATOM 1318 N N . LEU A 1 162 ? 13.289 -19.453 -19.609 1 80.25 162 LEU A N 1
ATOM 1319 C CA . LEU A 1 162 ? 14.68 -19.531 -20.031 1 80.25 162 LEU A CA 1
ATOM 1320 C C . LEU A 1 162 ? 15.078 -20.969 -20.328 1 80.25 162 LEU A C 1
ATOM 1322 O O . LEU A 1 162 ? 15.977 -21.234 -21.141 1 80.25 162 LEU A O 1
ATOM 1326 N N . ILE A 1 163 ? 14.336 -21.844 -19.828 1 83.38 163 ILE A N 1
ATOM 1327 C CA . ILE A 1 163 ? 14.734 -23.25 -19.953 1 83.38 163 ILE A CA 1
ATOM 1328 C C . ILE A 1 163 ? 13.945 -23.906 -21.094 1 83.38 163 ILE A C 1
ATOM 1330 O O . ILE A 1 163 ? 14.398 -24.875 -21.688 1 83.38 163 ILE A O 1
ATOM 1334 N N . VAL A 1 164 ? 12.922 -23.328 -21.422 1 87.44 164 VAL A N 1
ATOM 1335 C CA . VAL A 1 164 ? 11.961 -23.953 -22.328 1 87.44 164 VAL A CA 1
ATOM 1336 C C . VAL A 1 164 ? 12.602 -24.141 -23.703 1 87.44 164 VAL A C 1
ATOM 1338 O O . VAL A 1 164 ? 12.469 -25.203 -24.312 1 87.44 164 VAL A O 1
ATOM 1341 N N . PRO A 1 165 ? 13.383 -23.203 -24.188 1 86 165 PRO A N 1
ATOM 1342 C CA . PRO A 1 165 ? 13.984 -23.406 -25.5 1 86 165 PRO A CA 1
ATOM 1343 C C . PRO A 1 165 ? 14.953 -24.594 -25.531 1 86 165 PRO A C 1
ATOM 1345 O O . PRO A 1 165 ? 15.016 -25.312 -26.531 1 86 165 PRO A O 1
ATOM 1348 N N . PHE A 1 166 ? 15.586 -24.844 -24.484 1 85.69 166 PHE A N 1
ATOM 1349 C CA . PHE A 1 166 ? 16.547 -25.953 -24.438 1 85.69 166 PHE A CA 1
ATOM 1350 C C . PHE A 1 166 ? 15.828 -27.281 -24.297 1 85.69 166 PHE A C 1
ATOM 1352 O O . PHE A 1 166 ? 16.125 -28.234 -25.016 1 85.69 166 PHE A O 1
ATOM 1359 N N . THR A 1 167 ? 14.891 -27.266 -23.469 1 87.62 167 THR A N 1
ATOM 1360 C CA . THR A 1 167 ? 14.156 -28.516 -23.234 1 87.62 167 THR A CA 1
ATOM 1361 C C . THR A 1 167 ? 13.258 -28.844 -24.422 1 87.62 167 THR A C 1
ATOM 1363 O O . THR A 1 167 ? 13.133 -30 -24.812 1 87.62 167 THR A O 1
ATOM 1366 N N . ALA A 1 168 ? 12.625 -27.844 -24.938 1 90.88 168 ALA A N 1
ATOM 1367 C CA . ALA A 1 168 ? 11.75 -28.078 -26.078 1 90.88 168 ALA A CA 1
ATOM 1368 C C . ALA A 1 168 ? 12.539 -28.594 -27.281 1 90.88 168 ALA A C 1
ATOM 1370 O O . ALA A 1 168 ? 12.078 -29.484 -27.984 1 90.88 168 ALA A O 1
ATOM 1371 N N . SER A 1 169 ? 13.727 -28.094 -27.531 1 90.81 169 SER A N 1
ATOM 1372 C CA . SER A 1 169 ? 14.547 -28.531 -28.641 1 90.81 169 SER A CA 1
ATOM 1373 C C . SER A 1 169 ? 15.023 -29.969 -28.438 1 90.81 169 SER A C 1
ATOM 1375 O O . SER A 1 169 ? 15.039 -30.766 -29.391 1 90.81 169 SER A O 1
ATOM 1377 N N . TYR A 1 170 ? 15.352 -30.266 -27.219 1 88.06 170 TYR A N 1
ATOM 1378 C CA . TYR A 1 170 ? 15.812 -31.625 -26.922 1 88.06 170 TYR A CA 1
ATOM 1379 C C . TYR A 1 170 ? 14.703 -32.625 -27.141 1 88.06 170 TYR A C 1
ATOM 1381 O O . TYR A 1 170 ? 14.914 -33.656 -27.797 1 88.06 170 TYR A O 1
ATOM 1389 N N . TYR A 1 171 ? 13.547 -32.375 -26.672 1 88.75 171 TYR A N 1
ATOM 1390 C CA . TYR A 1 171 ? 12.461 -33.344 -26.766 1 88.75 171 TYR A CA 1
ATOM 1391 C C . TYR A 1 171 ? 11.867 -33.344 -28.172 1 88.75 171 TYR A C 1
ATOM 1393 O O . TYR A 1 171 ? 11.312 -34.344 -28.625 1 88.75 171 TYR A O 1
ATOM 1401 N N . ALA A 1 172 ? 12 -32.219 -28.828 1 92.56 172 ALA A N 1
ATOM 1402 C CA . ALA A 1 172 ? 11.617 -32.219 -30.234 1 92.56 172 ALA A CA 1
ATOM 1403 C C . ALA A 1 172 ? 12.516 -33.125 -31.062 1 92.56 172 ALA A C 1
ATOM 1405 O O . ALA A 1 172 ? 12.039 -33.844 -31.938 1 92.56 172 ALA A O 1
ATOM 1406 N N . TYR A 1 173 ? 13.766 -33.094 -30.703 1 91.25 173 TYR A N 1
ATOM 1407 C CA . TYR A 1 173 ? 14.719 -33.969 -31.391 1 91.25 173 TYR A CA 1
ATOM 1408 C C . TYR A 1 173 ? 14.438 -35.438 -31.062 1 91.25 173 TYR A C 1
ATOM 1410 O O . TYR A 1 173 ? 14.414 -36.281 -31.953 1 91.25 173 TYR A O 1
ATOM 1418 N N . GLN A 1 174 ? 14.211 -35.75 -29.844 1 86 174 GLN A N 1
ATOM 1419 C CA . GLN A 1 174 ? 13.922 -37.125 -29.438 1 86 174 GLN A CA 1
ATOM 1420 C C . GLN A 1 174 ? 12.625 -37.625 -30.062 1 86 174 GLN A C 1
ATOM 1422 O O . GLN A 1 174 ? 12.523 -38.781 -30.453 1 86 174 GLN A O 1
ATOM 1427 N N . CYS A 1 175 ? 11.68 -36.781 -30.078 1 88.12 175 CYS A N 1
ATOM 1428 C CA . CYS A 1 175 ? 10.406 -37.125 -30.703 1 88.12 175 CYS A CA 1
ATOM 1429 C C . CYS A 1 175 ? 10.578 -37.438 -32.188 1 88.12 175 CYS A C 1
ATOM 1431 O O . CYS A 1 175 ? 9.969 -38.344 -32.719 1 88.12 175 CYS A O 1
ATOM 1433 N N . SER A 1 176 ? 11.438 -36.688 -32.844 1 90.38 176 SER A N 1
ATOM 1434 C CA . SER A 1 176 ? 11.672 -36.875 -34.281 1 90.38 176 SER A CA 1
ATOM 1435 C C . SER A 1 176 ? 12.352 -38.188 -34.562 1 90.38 176 SER A C 1
ATOM 1437 O O . SER A 1 176 ? 12.148 -38.781 -35.625 1 90.38 176 SER A O 1
ATOM 1439 N N . MET A 1 177 ? 13.086 -38.688 -33.625 1 87 177 MET A N 1
ATOM 1440 C CA . MET A 1 177 ? 13.797 -39.969 -33.781 1 87 177 MET A CA 1
ATOM 1441 C C . MET A 1 177 ? 12.836 -41.125 -33.719 1 87 177 MET A C 1
ATOM 1443 O O . MET A 1 177 ? 13.055 -42.156 -34.375 1 87 177 MET A O 1
ATOM 1447 N N . VAL A 1 178 ? 11.789 -40.844 -32.969 1 82.06 178 VAL A N 1
ATOM 1448 C CA . VAL A 1 178 ? 10.891 -42 -32.75 1 82.06 178 VAL A CA 1
ATOM 1449 C C . VAL A 1 178 ? 9.703 -41.906 -33.719 1 82.06 178 VAL A C 1
ATOM 1451 O O . VAL A 1 178 ? 9.227 -42.906 -34.219 1 82.06 178 VAL A O 1
ATOM 1454 N N . THR A 1 179 ? 9.133 -40.75 -34.031 1 83.62 179 THR A N 1
ATOM 1455 C CA . THR A 1 179 ? 7.914 -40.594 -34.844 1 83.62 179 THR A CA 1
ATOM 1456 C C . THR A 1 179 ? 8.234 -40.031 -36.219 1 83.62 179 THR A C 1
ATOM 1458 O O . THR A 1 179 ? 7.402 -40.094 -37.125 1 83.62 179 THR A O 1
ATOM 1461 N N . GLY A 1 180 ? 9.344 -39.469 -36.438 1 83.81 180 GLY A N 1
ATOM 1462 C CA . GLY A 1 180 ? 9.633 -38.688 -37.625 1 83.81 180 GLY A CA 1
ATOM 1463 C C . GLY A 1 180 ? 9.516 -37.188 -37.375 1 83.81 180 GLY A C 1
ATOM 1464 O O . GLY A 1 180 ? 9.094 -36.75 -36.312 1 83.81 180 GLY A O 1
ATOM 1465 N N . TYR A 1 181 ? 9.766 -36.438 -38.375 1 88.06 181 TYR A N 1
ATOM 1466 C CA . TYR A 1 181 ? 9.859 -34.969 -38.188 1 88.06 181 TYR A CA 1
ATOM 1467 C C . TYR A 1 181 ? 8.484 -34.312 -38.312 1 88.06 181 TYR A C 1
ATOM 1469 O O . TYR A 1 181 ? 8.305 -33.188 -37.875 1 88.06 181 TYR A O 1
ATOM 1477 N N . LEU A 1 182 ? 7.535 -35.031 -38.781 1 85.62 182 LEU A N 1
ATOM 1478 C CA . LEU A 1 182 ? 6.234 -34.438 -39.062 1 85.62 182 LEU A CA 1
ATOM 1479 C C . LEU A 1 182 ? 5.48 -34.156 -37.781 1 85.62 182 LEU A C 1
ATOM 1481 O O . LEU A 1 182 ? 4.859 -33.094 -37.625 1 85.62 182 LEU A O 1
ATOM 1485 N N . ALA A 1 183 ? 5.555 -35 -36.781 1 87.25 183 ALA A N 1
ATOM 1486 C CA . ALA A 1 183 ? 4.801 -34.844 -35.531 1 87.25 183 ALA A CA 1
ATOM 1487 C C . ALA A 1 183 ? 5.293 -33.625 -34.75 1 87.25 183 ALA A C 1
ATOM 1489 O O . ALA A 1 183 ? 4.504 -32.75 -34.406 1 87.25 183 ALA A O 1
ATOM 1490 N N . PRO A 1 184 ? 6.617 -33.469 -34.469 1 90.69 184 PRO A N 1
ATOM 1491 C CA . PRO A 1 184 ? 7.094 -32.312 -33.75 1 90.69 184 PRO A CA 1
ATOM 1492 C C . PRO A 1 184 ? 6.816 -31 -34.5 1 90.69 184 PRO A C 1
ATOM 1494 O O . PRO A 1 184 ? 6.555 -29.969 -33.875 1 90.69 184 PRO A O 1
ATOM 1497 N N . LEU A 1 185 ? 6.805 -31.062 -35.781 1 92.19 185 LEU A N 1
ATOM 1498 C CA . LEU A 1 185 ? 6.543 -29.875 -36.562 1 92.19 185 LEU A CA 1
ATOM 1499 C C . LEU A 1 185 ? 5.086 -29.438 -36.438 1 92.19 185 LEU A C 1
ATOM 1501 O O . LEU A 1 185 ? 4.789 -28.25 -36.375 1 92.19 185 LEU A O 1
ATOM 1505 N N . ILE A 1 186 ? 4.234 -30.391 -36.406 1 90.62 186 ILE A N 1
ATOM 1506 C CA . ILE A 1 186 ? 2.814 -30.094 -36.25 1 90.62 186 ILE A CA 1
ATOM 1507 C C . ILE A 1 186 ? 2.533 -29.578 -34.844 1 90.62 186 ILE A C 1
ATOM 1509 O O . ILE A 1 186 ? 1.758 -28.625 -34.656 1 90.62 186 ILE A O 1
ATOM 1513 N N . MET A 1 187 ? 3.156 -30.203 -33.875 1 91.94 187 MET A N 1
ATOM 1514 C CA . MET A 1 187 ? 2.986 -29.75 -32.5 1 91.94 187 MET A CA 1
ATOM 1515 C C . MET A 1 187 ? 3.473 -28.312 -32.344 1 91.94 187 MET A C 1
ATOM 1517 O O . MET A 1 187 ? 2.82 -27.5 -31.672 1 91.94 187 MET A O 1
ATOM 1521 N N . LEU A 1 188 ? 4.586 -27.984 -32.906 1 92.5 188 LEU A N 1
ATOM 1522 C CA . LEU A 1 188 ? 5.125 -26.641 -32.875 1 92.5 188 LEU A CA 1
ATOM 1523 C C . LEU A 1 188 ? 4.211 -25.672 -33.625 1 92.5 188 LEU A C 1
ATOM 1525 O O . LEU A 1 188 ? 4.023 -24.531 -33.188 1 92.5 188 LEU A O 1
ATOM 1529 N N . GLY A 1 189 ? 3.732 -26.141 -34.75 1 92.88 189 GLY A N 1
ATOM 1530 C CA . GLY A 1 189 ? 2.809 -25.312 -35.5 1 92.88 189 GLY A CA 1
ATOM 1531 C C . GLY A 1 189 ? 1.544 -24.969 -34.719 1 92.88 189 GLY A C 1
ATOM 1532 O O . GLY A 1 189 ? 1.1 -23.828 -34.719 1 92.88 189 GLY A O 1
ATOM 1533 N N . VAL A 1 190 ? 0.97 -25.969 -34.094 1 91.5 190 VAL A N 1
ATOM 1534 C CA . VAL A 1 190 ? -0.226 -25.766 -33.281 1 91.5 190 VAL A CA 1
ATOM 1535 C C . VAL A 1 190 ? 0.08 -24.781 -32.156 1 91.5 190 VAL A C 1
ATOM 1537 O O . VAL A 1 190 ? -0.723 -23.891 -31.859 1 91.5 190 VAL A O 1
ATOM 1540 N N . PHE A 1 191 ? 1.214 -24.922 -31.5 1 93.5 191 PHE A N 1
ATOM 1541 C CA . PHE A 1 191 ? 1.647 -24.031 -30.422 1 93.5 191 PHE A CA 1
ATOM 1542 C C . PHE A 1 191 ? 1.76 -22.594 -30.938 1 93.5 191 PHE A C 1
ATOM 1544 O O . PHE A 1 191 ? 1.279 -21.672 -30.281 1 93.5 191 PHE A O 1
ATOM 1551 N N . MET A 1 192 ? 2.361 -22.406 -32.094 1 94.81 192 MET A N 1
ATOM 1552 C CA . MET A 1 192 ? 2.596 -21.062 -32.625 1 94.81 192 MET A CA 1
ATOM 1553 C C . MET A 1 192 ? 1.276 -20.359 -32.938 1 94.81 192 MET A C 1
ATOM 1555 O O . MET A 1 192 ? 1.099 -19.188 -32.656 1 94.81 192 MET A O 1
ATOM 1559 N N . VAL A 1 193 ? 0.391 -21.078 -33.531 1 94.19 193 VAL A N 1
ATOM 1560 C CA . VAL A 1 193 ? -0.908 -20.516 -33.875 1 94.19 193 VAL A CA 1
ATOM 1561 C C . VAL A 1 193 ? -1.67 -20.141 -32.594 1 94.19 193 VAL A C 1
ATOM 1563 O O . VAL A 1 193 ? -2.279 -19.078 -32.531 1 94.19 193 VAL A O 1
ATOM 1566 N N . TRP A 1 194 ? -1.573 -21.047 -31.641 1 93.19 194 TRP A N 1
ATOM 1567 C CA . TRP A 1 194 ? -2.275 -20.797 -30.375 1 93.19 194 TRP A CA 1
ATOM 1568 C C . TRP A 1 194 ? -1.667 -19.609 -29.641 1 93.19 194 TRP A C 1
ATOM 1570 O O . TRP A 1 194 ? -2.389 -18.812 -29.031 1 93.19 194 TRP A O 1
ATOM 1580 N N . ALA 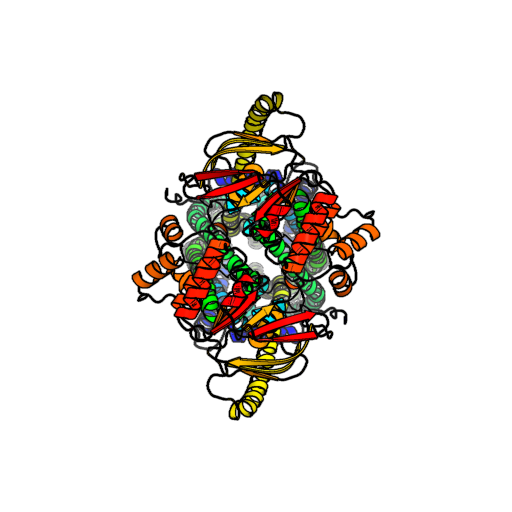A 1 195 ? -0.359 -19.547 -29.641 1 94.19 195 ALA A N 1
ATOM 1581 C CA . ALA A 1 195 ? 0.35 -18.453 -28.969 1 94.19 195 ALA A CA 1
ATOM 1582 C C . ALA A 1 195 ? -0.014 -17.109 -29.594 1 94.19 195 ALA A C 1
ATOM 1584 O O . ALA A 1 195 ? -0.156 -16.109 -28.875 1 94.19 195 ALA A O 1
ATOM 1585 N N . LEU A 1 196 ? -0.18 -17.047 -30.875 1 93.94 196 LEU A N 1
ATOM 1586 C CA . LEU A 1 196 ? -0.567 -15.82 -31.562 1 93.94 196 LEU A CA 1
ATOM 1587 C C . LEU A 1 196 ? -1.989 -15.422 -31.188 1 93.94 196 LEU A C 1
ATOM 1589 O O . LEU A 1 196 ? -2.279 -14.234 -31.016 1 93.94 196 LEU A O 1
ATOM 1593 N N . GLY A 1 197 ? -2.842 -16.375 -31.094 1 93.69 197 GLY A N 1
ATOM 1594 C CA . GLY A 1 197 ? -4.199 -16.094 -30.641 1 93.69 197 GLY A CA 1
ATOM 1595 C C . GLY A 1 197 ? -4.258 -15.539 -29.234 1 93.69 197 GLY A C 1
ATOM 1596 O O . GLY A 1 197 ? -5.012 -14.609 -28.969 1 93.69 197 GLY A O 1
ATOM 1597 N N . ILE A 1 198 ? -3.439 -16.094 -28.406 1 94.44 198 ILE A N 1
ATOM 1598 C CA . ILE A 1 198 ? -3.4 -15.664 -27.016 1 94.44 198 ILE A CA 1
ATOM 1599 C C . ILE A 1 198 ? -2.881 -14.234 -26.922 1 94.44 198 ILE A C 1
ATOM 1601 O O . ILE A 1 198 ? -3.363 -13.438 -26.125 1 94.44 198 ILE A O 1
ATOM 1605 N N . LYS A 1 199 ? -1.952 -13.875 -27.75 1 91.75 199 LYS A N 1
ATOM 1606 C CA . LYS A 1 199 ? -1.393 -12.531 -27.766 1 91.75 199 LYS A CA 1
ATOM 1607 C C . LYS A 1 199 ? -2.467 -11.492 -28.078 1 91.75 199 LYS A C 1
ATOM 1609 O O . LYS A 1 199 ? -2.475 -10.406 -27.5 1 91.75 199 LYS A O 1
ATOM 1614 N N . LEU A 1 200 ? -3.365 -11.805 -28.859 1 91.06 200 LEU A N 1
ATOM 1615 C CA . LEU A 1 200 ? -4.438 -10.891 -29.234 1 91.06 200 LEU A CA 1
ATOM 1616 C C . LEU A 1 200 ? -5.414 -10.695 -28.078 1 91.06 200 LEU A C 1
ATOM 1618 O O . LEU A 1 200 ? -5.949 -9.602 -27.891 1 91.06 200 LEU A O 1
ATOM 1622 N N . ILE A 1 201 ? -5.566 -11.719 -27.359 1 92.5 201 ILE A N 1
ATOM 1623 C CA . ILE A 1 201 ? -6.516 -11.68 -26.25 1 92.5 201 ILE A CA 1
ATOM 1624 C C . ILE A 1 201 ? -5.918 -10.883 -25.078 1 92.5 201 ILE A C 1
ATOM 1626 O O . ILE A 1 201 ? -6.648 -10.25 -24.312 1 92.5 201 ILE A O 1
ATOM 1630 N N . MET A 1 202 ? -4.676 -10.82 -24.969 1 91.62 202 MET A N 1
ATOM 1631 C CA . MET A 1 202 ? -3.971 -10.227 -23.844 1 91.62 202 MET A CA 1
ATOM 1632 C C . MET A 1 202 ? -4.094 -8.711 -23.859 1 91.62 202 MET A C 1
ATOM 1634 O O . MET A 1 202 ? -4.07 -8.07 -22.797 1 91.62 202 MET A O 1
ATOM 1638 N N . GLY A 1 203 ? -4.301 -8.023 -24.938 1 88.75 203 GLY A N 1
ATOM 1639 C CA . GLY A 1 203 ? -4.277 -6.578 -25.078 1 88.75 203 GLY A CA 1
ATOM 1640 C C . GLY A 1 203 ? -5.219 -5.867 -24.125 1 88.75 203 GLY A C 1
ATOM 1641 O O . GLY A 1 203 ? -4.773 -5.129 -23.25 1 88.75 203 GLY A O 1
ATOM 1642 N N . PRO A 1 204 ? -6.426 -6.234 -24.234 1 90 204 PRO A N 1
ATOM 1643 C CA . PRO A 1 204 ? -7.395 -5.555 -23.375 1 90 204 PRO A CA 1
ATOM 1644 C C . PRO A 1 204 ? -7.184 -5.867 -21.891 1 90 204 PRO A C 1
ATOM 1646 O O . PRO A 1 204 ? -7.477 -5.031 -21.031 1 90 204 PRO A O 1
ATOM 1649 N N . ILE A 1 205 ? -6.73 -6.996 -21.609 1 92.88 205 ILE A N 1
ATOM 1650 C CA . ILE A 1 205 ? -6.547 -7.406 -20.234 1 92.88 205 ILE A CA 1
ATOM 1651 C C . ILE A 1 205 ? -5.438 -6.578 -19.578 1 92.88 205 ILE A C 1
ATOM 1653 O O . ILE A 1 205 ? -5.52 -6.23 -18.406 1 92.88 205 ILE A O 1
ATOM 1657 N N . ILE A 1 206 ? -4.461 -6.203 -20.391 1 92.25 206 ILE A N 1
ATOM 1658 C CA . ILE A 1 206 ? -3.346 -5.406 -19.891 1 92.25 206 ILE A CA 1
ATOM 1659 C C . ILE A 1 206 ? -3.855 -4.051 -19.391 1 92.25 206 ILE A C 1
ATOM 1661 O O . ILE A 1 206 ? -3.439 -3.572 -18.344 1 92.25 206 ILE A O 1
ATOM 1665 N N . ASN A 1 207 ? -4.781 -3.518 -20.047 1 91.75 207 ASN A N 1
ATOM 1666 C CA . ASN A 1 207 ? -5.352 -2.232 -19.656 1 91.75 207 ASN A CA 1
ATOM 1667 C C . ASN A 1 207 ? -6.133 -2.332 -18.344 1 91.75 207 ASN A C 1
ATOM 1669 O O . ASN A 1 207 ? -6.125 -1.398 -17.547 1 91.75 207 ASN A O 1
ATOM 1673 N N . THR A 1 208 ? -6.754 -3.439 -18.203 1 91.44 208 THR A N 1
ATOM 1674 C CA . THR A 1 208 ? -7.531 -3.607 -16.984 1 91.44 208 THR A CA 1
ATOM 1675 C C . THR A 1 208 ? -6.609 -3.779 -15.773 1 91.44 208 THR A C 1
ATOM 1677 O O . THR A 1 208 ? -6.918 -3.312 -14.68 1 91.44 208 THR A O 1
ATOM 1680 N N . VAL A 1 209 ? -5.52 -4.426 -15.984 1 90.69 209 VAL A N 1
ATOM 1681 C CA . VAL A 1 209 ? -4.555 -4.586 -14.898 1 90.69 209 VAL A CA 1
ATOM 1682 C C . VAL A 1 209 ? -4.039 -3.217 -14.469 1 90.69 209 VAL A C 1
ATOM 1684 O O . VAL A 1 209 ? -3.941 -2.934 -13.266 1 90.69 209 VAL A O 1
ATOM 1687 N N . TYR A 1 210 ? -3.807 -2.426 -15.461 1 89.25 210 TYR A N 1
ATOM 1688 C CA . TYR A 1 210 ? -3.332 -1.07 -15.211 1 89.25 210 TYR A CA 1
ATOM 1689 C C . TYR A 1 210 ? -4.34 -0.283 -14.383 1 89.25 210 TYR A C 1
ATOM 1691 O O . TYR A 1 210 ? -3.973 0.378 -13.406 1 89.25 210 TYR A O 1
ATOM 1699 N N . ARG A 1 211 ? -5.566 -0.442 -14.688 1 90.31 211 ARG A N 1
ATOM 1700 C CA . ARG A 1 211 ? -6.613 0.34 -14.039 1 90.31 211 ARG A CA 1
ATOM 1701 C C . ARG A 1 211 ? -6.906 -0.191 -12.641 1 90.31 211 ARG A C 1
ATOM 1703 O O . ARG A 1 211 ? -7.234 0.578 -11.734 1 90.31 211 ARG A O 1
ATOM 1710 N N . VAL A 1 212 ? -6.824 -1.468 -12.469 1 92.5 212 VAL A N 1
ATOM 1711 C CA . VAL A 1 212 ? -7.047 -2.059 -11.156 1 92.5 212 VAL A CA 1
ATOM 1712 C C . VAL A 1 212 ? -5.996 -1.543 -10.172 1 92.5 212 VAL A C 1
ATOM 1714 O O . VAL A 1 212 ? -6.32 -1.18 -9.039 1 92.5 212 VAL A O 1
ATOM 1717 N N . GLU A 1 213 ? -4.777 -1.424 -10.617 1 88.56 213 GLU A N 1
ATOM 1718 C CA . GLU A 1 213 ? -3.709 -0.965 -9.734 1 88.56 213 GLU A CA 1
ATOM 1719 C C . GLU A 1 213 ? -3.84 0.526 -9.438 1 88.56 213 GLU A C 1
ATOM 1721 O O . GLU A 1 213 ? -3.498 0.979 -8.344 1 88.56 213 GLU A O 1
ATOM 1726 N N . GLN A 1 214 ? -4.348 1.196 -10.438 1 90.62 214 GLN A N 1
ATOM 1727 C CA . GLN A 1 214 ? -4.602 2.615 -10.211 1 90.62 214 GLN A CA 1
ATOM 1728 C C . GLN A 1 214 ? -5.664 2.814 -9.125 1 90.62 214 GLN A C 1
ATOM 1730 O O . GLN A 1 214 ? -5.473 3.611 -8.203 1 90.62 214 GLN A O 1
ATOM 1735 N N . THR A 1 215 ? -6.75 2.117 -9.242 1 92.88 215 THR A N 1
ATOM 1736 C CA . THR A 1 215 ? -7.848 2.268 -8.289 1 92.88 215 THR A CA 1
ATOM 1737 C C . THR A 1 215 ? -7.461 1.708 -6.926 1 92.88 215 THR A C 1
ATOM 1739 O O . THR A 1 215 ? -7.898 2.219 -5.895 1 92.88 215 THR A O 1
ATOM 1742 N N . THR A 1 216 ? -6.637 0.655 -6.957 1 92.31 216 THR A N 1
ATOM 1743 C CA . THR A 1 216 ? -6.137 0.119 -5.695 1 92.31 216 THR A CA 1
ATOM 1744 C C . THR A 1 216 ? -5.25 1.141 -4.988 1 92.31 216 THR A C 1
ATOM 1746 O O . THR A 1 216 ? -5.301 1.268 -3.762 1 92.31 216 THR A O 1
ATOM 1749 N N . GLY A 1 217 ? -4.469 1.851 -5.789 1 89.88 217 GLY A N 1
ATOM 1750 C CA . GLY A 1 217 ? -3.643 2.904 -5.223 1 89.88 217 GLY A CA 1
ATOM 1751 C C . GLY A 1 217 ? -4.449 4.039 -4.617 1 89.88 217 GLY A C 1
ATOM 1752 O O . GLY A 1 217 ? -4.105 4.551 -3.553 1 89.88 217 GLY A O 1
ATOM 1753 N N . ASN A 1 218 ? -5.516 4.418 -5.309 1 89.06 218 ASN A N 1
ATOM 1754 C CA . ASN A 1 218 ? -6.402 5.453 -4.785 1 89.06 218 ASN A CA 1
ATOM 1755 C C . ASN A 1 218 ? -7.055 5.02 -3.477 1 89.06 218 ASN A C 1
ATOM 1757 O O . ASN A 1 218 ? -7.215 5.828 -2.561 1 89.06 218 ASN A O 1
ATOM 1761 N N . PHE A 1 219 ? -7.492 3.779 -3.475 1 93.94 219 PHE A N 1
ATOM 1762 C CA . PHE A 1 219 ? -8.102 3.203 -2.283 1 93.94 219 PHE A CA 1
ATOM 1763 C C . PHE A 1 219 ? -7.133 3.223 -1.109 1 93.94 219 PHE A C 1
ATOM 1765 O O . PHE A 1 219 ? -7.504 3.6 0.004 1 93.94 219 PHE A O 1
ATOM 1772 N N . ARG A 1 220 ? -5.918 2.895 -1.344 1 90.06 220 ARG A N 1
ATOM 1773 C CA . ARG A 1 220 ? -4.895 2.885 -0.305 1 90.06 220 ARG A CA 1
ATOM 1774 C C . ARG A 1 220 ? -4.578 4.301 0.164 1 90.06 220 ARG A C 1
ATOM 1776 O O . ARG A 1 220 ? -4.363 4.531 1.355 1 90.06 220 ARG A O 1
ATOM 1783 N N . PHE A 1 221 ? -4.508 5.109 -0.714 1 86.62 221 PHE A N 1
ATOM 1784 C CA . PHE A 1 221 ? -4.199 6.492 -0.377 1 86.62 221 PHE A CA 1
ATOM 1785 C C . PHE A 1 221 ? -5.281 7.094 0.509 1 86.62 221 PHE A C 1
ATOM 1787 O O . PHE A 1 221 ? -4.992 7.898 1.397 1 86.62 221 PHE A O 1
ATOM 1794 N N . LYS A 1 222 ? -6.52 6.766 0.249 1 89.62 222 LYS A N 1
ATOM 1795 C CA . LYS A 1 222 ? -7.621 7.242 1.081 1 89.62 222 LYS A CA 1
ATOM 1796 C C . LYS A 1 222 ? -7.445 6.801 2.531 1 89.62 222 LYS A C 1
ATOM 1798 O O . LYS A 1 222 ? -7.672 7.582 3.457 1 89.62 222 LYS A O 1
ATOM 1803 N N . HIS A 1 223 ? -7.031 5.594 2.76 1 90.19 223 HIS A N 1
ATOM 1804 C CA . HIS A 1 223 ? -6.801 5.09 4.109 1 90.19 223 HIS A CA 1
ATOM 1805 C C . HIS A 1 223 ? -5.637 5.82 4.777 1 90.19 223 HIS A C 1
ATOM 1807 O O . HIS A 1 223 ? -5.648 6.031 5.992 1 90.19 223 HIS A O 1
ATOM 1813 N N . MET A 1 224 ? -4.723 6.129 3.98 1 85.81 224 MET A N 1
ATOM 1814 C CA . MET A 1 224 ? -3.584 6.867 4.52 1 85.81 224 MET A CA 1
ATOM 1815 C C . MET A 1 224 ? -3.996 8.281 4.934 1 85.81 224 MET A C 1
ATOM 1817 O O . MET A 1 224 ? -3.51 8.805 5.934 1 85.81 224 MET A O 1
ATOM 1821 N N . GLN A 1 225 ? -4.887 8.859 4.172 1 84.94 225 GLN A N 1
ATOM 1822 C CA . GLN A 1 225 ? -5.41 10.172 4.539 1 84.94 225 GLN A CA 1
ATOM 1823 C C . GLN A 1 225 ? -6.148 10.117 5.871 1 84.94 225 GLN A C 1
ATOM 1825 O O . GLN A 1 225 ? -6.059 11.055 6.676 1 84.94 225 GLN A O 1
ATOM 1830 N N . ILE A 1 226 ? -6.848 9.047 6.082 1 87.31 226 ILE A N 1
ATOM 1831 C CA . ILE A 1 226 ? -7.578 8.867 7.332 1 87.31 226 ILE A CA 1
ATOM 1832 C C . ILE A 1 226 ? -6.594 8.727 8.492 1 87.31 226 ILE A C 1
ATOM 1834 O O . ILE A 1 226 ? -6.824 9.258 9.578 1 87.31 226 ILE A O 1
ATOM 1838 N N . ARG A 1 227 ? -5.52 8.039 8.227 1 85.19 227 ARG A N 1
ATOM 1839 C CA . ARG A 1 227 ? -4.516 7.828 9.258 1 85.19 227 ARG A CA 1
ATOM 1840 C C . ARG A 1 227 ? -3.865 9.141 9.672 1 85.19 227 ARG A C 1
ATOM 1842 O O . ARG A 1 227 ? -3.688 9.406 10.867 1 85.19 227 ARG A O 1
ATOM 1849 N N . VAL A 1 228 ? -3.574 9.977 8.719 1 81 228 VAL A N 1
ATOM 1850 C CA . VAL A 1 228 ? -2.857 11.219 8.992 1 81 228 VAL A CA 1
ATOM 1851 C C . VAL A 1 228 ? -3.807 12.242 9.609 1 81 228 VAL A C 1
ATOM 1853 O O . VAL A 1 228 ? -3.404 13.039 10.461 1 81 228 VAL A O 1
ATOM 1856 N N . ASN A 1 229 ? -5.117 12.164 9.25 1 82.44 229 ASN A N 1
ATOM 1857 C CA . ASN A 1 229 ? -6.078 13.156 9.719 1 82.44 229 ASN A CA 1
ATOM 1858 C C . ASN A 1 229 ? -7.055 12.555 10.727 1 82.44 229 ASN A C 1
ATOM 1860 O O . ASN A 1 229 ? -8.188 13.023 10.844 1 82.44 229 ASN A O 1
ATOM 1864 N N . SER A 1 230 ? -6.664 11.555 11.422 1 84.25 230 SER A N 1
ATOM 1865 C CA . SER A 1 230 ? -7.559 10.812 12.305 1 84.25 230 SER A CA 1
ATOM 1866 C C . SER A 1 230 ? -8.125 11.703 13.398 1 84.25 230 SER A C 1
ATOM 1868 O O . SER A 1 230 ? -9.32 11.633 13.719 1 84.25 230 SER A O 1
ATOM 1870 N N . GLU A 1 231 ? -7.348 12.562 13.953 1 82.06 231 GLU A N 1
ATOM 1871 C CA . GLU A 1 231 ? -7.797 13.43 15.047 1 82.06 231 GLU A CA 1
ATOM 1872 C C . GLU A 1 231 ? -8.805 14.461 14.547 1 82.06 231 GLU A C 1
ATOM 1874 O O . GLU A 1 231 ? -9.836 14.688 15.18 1 82.06 231 GLU A O 1
ATOM 1879 N N . ALA A 1 232 ? -8.414 15.07 13.43 1 81.5 232 ALA A N 1
ATOM 1880 C CA . ALA A 1 232 ? -9.32 16.062 12.867 1 81.5 232 ALA A CA 1
ATOM 1881 C C . ALA A 1 232 ? -10.664 15.453 12.5 1 81.5 232 ALA A C 1
ATOM 1883 O O . ALA A 1 232 ? -11.711 16.078 12.664 1 81.5 232 ALA A O 1
ATOM 1884 N N . LEU A 1 233 ? -10.609 14.266 12.07 1 85.38 233 LEU A N 1
ATOM 1885 C CA . LEU A 1 233 ? -11.844 13.562 11.703 1 85.38 233 LEU A CA 1
ATOM 1886 C C . LEU A 1 233 ? -12.688 13.273 12.938 1 85.38 233 LEU A C 1
ATOM 1888 O O . LEU A 1 233 ? -13.914 13.398 12.898 1 85.38 233 LEU A O 1
ATOM 1892 N N . ALA A 1 234 ? -12.047 12.914 13.977 1 84.31 234 ALA A N 1
ATOM 1893 C CA . ALA A 1 234 ? -12.75 12.617 15.227 1 84.31 234 ALA A CA 1
ATOM 1894 C C . ALA A 1 234 ? -13.375 13.883 15.82 1 84.31 234 ALA A C 1
ATOM 1896 O O . ALA A 1 234 ? -14.492 13.844 16.328 1 84.31 234 ALA A O 1
ATOM 1897 N N . PHE A 1 235 ? -12.703 14.961 15.68 1 81.88 235 PHE A N 1
ATOM 1898 C CA . PHE A 1 235 ? -13.195 16.219 16.219 1 81.88 235 PHE A CA 1
ATOM 1899 C C . PHE A 1 235 ? -14.453 16.672 15.469 1 81.88 235 PHE A C 1
ATOM 1901 O O . PHE A 1 235 ? -15.383 17.203 16.078 1 81.88 235 PHE A O 1
ATOM 1908 N N . ASN A 1 236 ? -14.406 16.406 14.188 1 83.19 236 ASN A N 1
ATOM 1909 C CA . ASN A 1 236 ? -15.484 16.938 13.359 1 83.19 236 ASN A CA 1
ATOM 1910 C C . ASN A 1 236 ? -16.641 15.938 13.258 1 83.19 236 ASN A C 1
ATOM 1912 O O . ASN A 1 236 ? -17.672 16.234 12.648 1 83.19 236 ASN A O 1
ATOM 1916 N N . GLY A 1 237 ? -16.5 14.867 13.875 1 81.5 237 GLY A N 1
ATOM 1917 C CA . GLY A 1 237 ? -17.547 13.867 13.789 1 81.5 237 GLY A CA 1
ATOM 1918 C C . GLY A 1 237 ? -17.859 13.453 12.367 1 81.5 237 GLY A C 1
ATOM 1919 O O . GLY A 1 237 ? -19.016 13.359 11.984 1 81.5 237 GLY A O 1
ATOM 1920 N N . ALA A 1 238 ? -16.828 13.398 11.523 1 83.44 238 ALA A N 1
ATOM 1921 C CA . ALA A 1 238 ? -17 13.109 10.102 1 83.44 238 ALA A CA 1
ATOM 1922 C C . ALA A 1 238 ? -16.938 11.609 9.836 1 83.44 238 ALA A C 1
ATOM 1924 O O . ALA A 1 238 ? -16.656 11.18 8.719 1 83.44 238 ALA A O 1
ATOM 1925 N N . ARG A 1 239 ? -17.25 10.742 10.781 1 83.44 239 ARG A N 1
ATOM 1926 C CA . ARG A 1 239 ? -17.078 9.297 10.656 1 83.44 239 ARG A CA 1
ATOM 1927 C C . ARG A 1 239 ? -17.984 8.727 9.57 1 83.44 239 ARG A C 1
ATOM 1929 O O . ARG A 1 239 ? -17.547 7.914 8.75 1 83.44 239 ARG A O 1
ATOM 1936 N N . ASN A 1 240 ? -19.234 9.203 9.508 1 85.31 240 ASN A N 1
ATOM 1937 C CA . ASN A 1 240 ? -20.172 8.641 8.555 1 85.31 240 ASN A CA 1
ATOM 1938 C C . ASN A 1 240 ? -19.828 9.031 7.121 1 85.31 240 ASN A C 1
ATOM 1940 O O . ASN A 1 240 ? -19.875 8.203 6.211 1 85.31 240 ASN A O 1
ATOM 1944 N N . LEU A 1 241 ? -19.469 10.258 6.984 1 86.81 241 LEU A N 1
ATOM 1945 C CA . LEU A 1 241 ? -19.109 10.734 5.652 1 86.81 241 LEU A CA 1
ATOM 1946 C C . LEU A 1 241 ? -17.844 10.047 5.148 1 86.81 241 LEU A C 1
ATOM 1948 O O . LEU A 1 241 ? -17.781 9.633 3.988 1 86.81 241 LEU A O 1
ATOM 1952 N N . GLU A 1 242 ? -16.891 9.961 6.027 1 88.06 242 GLU A N 1
ATOM 1953 C CA . GLU A 1 242 ? -15.617 9.352 5.617 1 88.06 242 GLU A CA 1
ATOM 1954 C C . GLU A 1 242 ? -15.781 7.859 5.348 1 88.06 242 GLU A C 1
ATOM 1956 O O . GLU A 1 242 ? -15.109 7.305 4.477 1 88.06 242 GLU A O 1
ATOM 1961 N N . GLU A 1 243 ? -16.609 7.199 6.141 1 91.44 243 GLU A N 1
ATOM 1962 C CA . GLU A 1 243 ? -16.906 5.801 5.855 1 91.44 243 GLU A CA 1
ATOM 1963 C C . GLU A 1 243 ? -17.531 5.637 4.473 1 91.44 243 GLU A C 1
ATOM 1965 O O . GLU A 1 243 ? -17.156 4.742 3.715 1 91.44 243 GLU A O 1
ATOM 1970 N N . LYS A 1 244 ? -18.438 6.527 4.133 1 90.94 244 LYS A N 1
ATOM 1971 C CA . LYS A 1 244 ? -19.109 6.473 2.834 1 90.94 244 LYS A CA 1
ATOM 1972 C C . LYS A 1 244 ? -18.109 6.727 1.702 1 90.94 244 LYS A C 1
ATOM 1974 O O . LYS A 1 244 ? -18.109 6.012 0.699 1 90.94 244 LYS A O 1
ATOM 1979 N N . LYS A 1 245 ? -17.297 7.746 1.863 1 90.12 245 LYS A N 1
ATOM 1980 C CA . LYS A 1 245 ? -16.312 8.078 0.832 1 90.12 245 LYS A CA 1
ATOM 1981 C C . LYS A 1 245 ? -15.297 6.953 0.651 1 90.12 245 LYS A C 1
ATOM 1983 O O . LYS A 1 245 ? -14.859 6.68 -0.468 1 90.12 245 LYS A O 1
ATOM 1988 N N . THR A 1 246 ? -14.898 6.355 1.736 1 92.56 246 THR A N 1
ATOM 1989 C CA . THR A 1 246 ? -13.969 5.23 1.665 1 92.56 246 THR A CA 1
ATOM 1990 C C . THR A 1 246 ? -14.617 4.039 0.97 1 92.56 246 THR A C 1
ATOM 1992 O O . THR A 1 246 ? -13.977 3.355 0.168 1 92.56 246 THR A O 1
ATOM 1995 N N . ASN A 1 247 ? -15.875 3.787 1.239 1 94 247 ASN A N 1
ATOM 1996 C CA . ASN A 1 247 ? -16.594 2.686 0.603 1 94 247 ASN A CA 1
ATOM 1997 C C . ASN A 1 247 ? -16.812 2.951 -0.883 1 94 247 ASN A C 1
ATOM 1999 O O . ASN A 1 247 ? -16.906 2.014 -1.679 1 94 247 ASN A O 1
ATOM 2003 N N . GLU A 1 248 ? -16.891 4.207 -1.225 1 92.75 248 GLU A N 1
ATOM 2004 C CA . GLU A 1 248 ? -16.984 4.547 -2.643 1 92.75 248 GLU A CA 1
ATOM 2005 C C . GLU A 1 248 ? -15.703 4.18 -3.389 1 92.75 248 GLU A C 1
ATOM 2007 O O . GLU A 1 248 ? -15.758 3.672 -4.508 1 92.75 248 GLU A O 1
ATOM 2012 N N . LYS A 1 249 ? -14.625 4.52 -2.768 1 93.56 249 LYS A N 1
ATOM 2013 C CA . LYS A 1 249 ? -13.352 4.129 -3.373 1 93.56 249 LYS A CA 1
ATOM 2014 C C . LYS A 1 249 ? -13.227 2.613 -3.461 1 93.56 249 LYS A C 1
ATOM 2016 O O . LYS A 1 249 ? -12.664 2.086 -4.426 1 93.56 249 LYS A O 1
ATOM 2021 N N . LEU A 1 250 ? -13.719 1.887 -2.422 1 95.44 250 LEU A N 1
ATOM 2022 C CA . LEU A 1 250 ? -13.742 0.428 -2.453 1 95.44 250 LEU A CA 1
ATOM 2023 C C . LEU A 1 250 ? -14.602 -0.075 -3.609 1 95.44 250 LEU A C 1
ATOM 2025 O O . LEU A 1 250 ? -14.203 -0.996 -4.328 1 95.44 250 LEU A O 1
ATOM 2029 N N . TYR A 1 251 ? -15.727 0.56 -3.787 1 94.94 251 TYR A N 1
ATOM 2030 C CA . TYR A 1 251 ? -16.641 0.164 -4.855 1 94.94 251 TYR A CA 1
ATOM 2031 C C . TYR A 1 251 ? -15.984 0.334 -6.223 1 94.94 251 TYR A C 1
ATOM 2033 O O . TYR A 1 251 ? -16.094 -0.545 -7.078 1 94.94 251 TYR A O 1
ATOM 2041 N N . ASP A 1 252 ? -15.289 1.422 -6.406 1 93.88 252 ASP A N 1
ATOM 2042 C CA . ASP A 1 252 ? -14.586 1.662 -7.664 1 93.88 252 ASP A CA 1
ATOM 2043 C C . ASP A 1 252 ? -13.547 0.578 -7.926 1 93.88 252 ASP A C 1
ATOM 2045 O O . ASP A 1 252 ? -13.383 0.126 -9.062 1 93.88 252 ASP A O 1
ATOM 2049 N N . MET A 1 253 ? -12.867 0.242 -6.926 1 94.81 253 MET A N 1
ATOM 2050 C CA . MET A 1 253 ? -11.844 -0.792 -7.043 1 94.81 253 MET A CA 1
ATOM 2051 C C . MET A 1 253 ? -12.469 -2.146 -7.352 1 94.81 253 MET A C 1
ATOM 2053 O O . MET A 1 253 ? -11.969 -2.887 -8.203 1 94.81 253 MET A O 1
ATOM 2057 N N . VAL A 1 254 ? -13.602 -2.52 -6.695 1 95.69 254 VAL A N 1
ATOM 2058 C CA . VAL A 1 254 ? -14.258 -3.812 -6.855 1 95.69 254 VAL A CA 1
ATOM 2059 C C . VAL A 1 254 ? -14.805 -3.941 -8.273 1 95.69 254 VAL A C 1
ATOM 2061 O O . VAL A 1 254 ? -14.703 -5.004 -8.891 1 95.69 254 VAL A O 1
ATOM 2064 N N . VAL A 1 255 ? -15.312 -2.865 -8.805 1 95.62 255 VAL A N 1
ATOM 2065 C CA . VAL A 1 255 ? -15.883 -2.867 -10.148 1 95.62 255 VAL A CA 1
ATOM 2066 C C . VAL A 1 255 ? -14.773 -3.121 -11.172 1 95.62 255 VAL A C 1
ATOM 2068 O O . VAL A 1 255 ? -14.961 -3.896 -12.117 1 95.62 255 VAL A O 1
ATOM 2071 N N . LYS A 1 256 ? -13.633 -2.504 -10.992 1 94.69 256 LYS A N 1
ATOM 2072 C CA . LYS A 1 256 ? -12.516 -2.705 -11.906 1 94.69 256 LYS A CA 1
ATOM 2073 C C . LYS A 1 256 ? -11.938 -4.109 -11.773 1 94.69 256 LYS A C 1
ATOM 2075 O O . LYS A 1 256 ? -11.484 -4.703 -12.758 1 94.69 256 LYS A O 1
ATOM 2080 N N . CYS A 1 257 ? -11.898 -4.625 -10.547 1 94.19 257 CYS A N 1
ATOM 2081 C CA . CYS A 1 257 ? -11.438 -5.988 -10.32 1 94.19 257 CYS A CA 1
ATOM 2082 C C . CYS A 1 257 ? -12.344 -6.992 -11.039 1 94.19 257 CYS A C 1
ATOM 2084 O O . CYS A 1 257 ? -11.859 -7.934 -11.664 1 94.19 257 CYS A O 1
ATOM 2086 N N . GLN A 1 258 ? -13.648 -6.766 -10.945 1 95.31 258 GLN A N 1
ATOM 2087 C CA . GLN A 1 258 ? -14.586 -7.68 -11.586 1 95.31 258 GLN A CA 1
ATOM 2088 C C . GLN A 1 258 ? -14.469 -7.602 -13.109 1 95.31 258 GLN A C 1
ATOM 2090 O O . GLN A 1 258 ? -14.648 -8.609 -13.797 1 95.31 258 GLN A O 1
ATOM 2095 N N . ARG A 1 259 ? -14.211 -6.449 -13.594 1 94 259 ARG A N 1
ATOM 2096 C CA . ARG A 1 259 ? -14.023 -6.297 -15.031 1 94 259 ARG A CA 1
ATOM 2097 C C . ARG A 1 259 ? -12.812 -7.09 -15.508 1 94 259 ARG A C 1
ATOM 2099 O O . ARG A 1 259 ? -12.852 -7.703 -16.578 1 94 259 ARG A O 1
ATOM 2106 N N . GLU A 1 260 ? -11.797 -7.004 -14.734 1 93.38 260 GLU A N 1
ATOM 2107 C CA . GLU A 1 260 ? -10.617 -7.793 -15.062 1 93.38 260 GLU A CA 1
ATOM 2108 C C . GLU A 1 260 ? -10.938 -9.289 -15.07 1 93.38 260 GLU A C 1
ATOM 2110 O O . GLU A 1 260 ? -10.492 -10.016 -15.961 1 93.38 260 GLU A O 1
ATOM 2115 N N . VAL A 1 261 ? -11.695 -9.766 -14.07 1 94.5 261 VAL A N 1
ATOM 2116 C CA . VAL A 1 261 ? -12.07 -11.172 -13.969 1 94.5 261 VAL A CA 1
ATOM 2117 C C . VAL A 1 261 ? -12.922 -11.57 -15.172 1 94.5 261 VAL A C 1
ATOM 2119 O O . VAL A 1 261 ? -12.727 -12.648 -15.75 1 94.5 261 VAL A O 1
ATOM 2122 N N . ASN A 1 262 ? -13.812 -10.68 -15.625 1 94.56 262 ASN A N 1
ATOM 2123 C CA . ASN A 1 262 ? -14.688 -10.961 -16.75 1 94.56 262 ASN A CA 1
ATOM 2124 C C . ASN A 1 262 ? -13.898 -11.109 -18.047 1 94.56 262 ASN A C 1
ATOM 2126 O O . ASN A 1 262 ? -14.18 -12.008 -18.859 1 94.56 262 ASN A O 1
ATOM 2130 N N . LEU A 1 263 ? -12.93 -10.336 -18.234 1 92.56 263 LEU A N 1
ATOM 2131 C CA . LEU A 1 263 ? -12.141 -10.391 -19.469 1 92.56 263 LEU A CA 1
ATOM 2132 C C . LEU A 1 263 ? -11.18 -11.578 -19.438 1 92.56 263 LEU A C 1
ATOM 2134 O O . LEU A 1 263 ? -10.844 -12.125 -20.484 1 92.56 263 LEU A O 1
ATOM 2138 N N . ASN A 1 264 ? -10.805 -11.953 -18.266 1 93.5 264 ASN A N 1
ATOM 2139 C CA . ASN A 1 264 ? -9.852 -13.047 -18.109 1 93.5 264 ASN A CA 1
ATOM 2140 C C . ASN A 1 264 ? -10.477 -14.391 -18.469 1 93.5 264 ASN A C 1
ATOM 2142 O O . ASN A 1 264 ? -9.773 -15.375 -18.672 1 93.5 264 ASN A O 1
ATOM 2146 N N . ILE A 1 265 ? -11.773 -14.438 -18.625 1 94.12 265 ILE A N 1
ATOM 2147 C CA . ILE A 1 265 ? -12.461 -15.672 -19 1 94.12 265 ILE A CA 1
ATOM 2148 C C . ILE A 1 265 ? -11.961 -16.156 -20.359 1 94.12 265 ILE A C 1
ATOM 2150 O O . ILE A 1 265 ? -11.75 -17.359 -20.547 1 94.12 265 ILE A O 1
ATOM 2154 N N . PHE A 1 266 ? -11.711 -15.219 -21.156 1 92.12 266 PHE A N 1
ATOM 2155 C CA . PHE A 1 266 ? -11.305 -15.57 -22.516 1 92.12 266 PHE A CA 1
ATOM 2156 C C . PHE A 1 266 ? -9.891 -16.141 -22.531 1 92.12 266 PHE A C 1
ATOM 2158 O O . PHE A 1 266 ? -9.594 -17.078 -23.25 1 92.12 266 PHE A O 1
ATOM 2165 N N . LEU A 1 267 ? -9.086 -15.523 -21.781 1 92.88 267 LEU A N 1
ATOM 2166 C CA . LEU A 1 267 ? -7.719 -16.031 -21.672 1 92.88 267 LEU A CA 1
ATOM 2167 C C . LEU A 1 267 ? -7.707 -17.422 -21.016 1 92.88 267 LEU A C 1
ATOM 2169 O O . LEU A 1 267 ? -6.98 -18.312 -21.469 1 92.88 267 LEU A O 1
ATOM 2173 N N . ASN A 1 268 ? -8.516 -17.641 -20.031 1 93.62 268 ASN A N 1
ATOM 2174 C CA . ASN A 1 268 ? -8.578 -18.922 -19.328 1 93.62 268 ASN A CA 1
ATOM 2175 C C . ASN A 1 268 ? -9.102 -20.031 -20.234 1 93.62 268 ASN A C 1
ATOM 2177 O O . ASN A 1 268 ? -8.617 -21.172 -20.188 1 93.62 268 ASN A O 1
ATOM 2181 N N . ILE A 1 269 ? -10.031 -19.672 -21.047 1 93.5 269 ILE A N 1
ATOM 2182 C CA . ILE A 1 269 ? -10.555 -20.656 -21.984 1 93.5 269 ILE A CA 1
ATOM 2183 C C . ILE A 1 269 ? -9.453 -21.109 -22.938 1 93.5 269 ILE A C 1
ATOM 2185 O O . ILE A 1 269 ? -9.266 -22.312 -23.156 1 93.5 269 ILE A O 1
ATOM 2189 N N . ALA A 1 270 ? -8.805 -20.109 -23.453 1 92.62 270 ALA A N 1
ATOM 2190 C CA . ALA A 1 270 ? -7.75 -20.422 -24.422 1 92.62 270 ALA A CA 1
ATOM 2191 C C . ALA A 1 270 ? -6.648 -21.25 -23.766 1 92.62 270 ALA A C 1
ATOM 2193 O O . ALA A 1 270 ? -6.164 -22.219 -24.375 1 92.62 270 ALA A O 1
ATOM 2194 N N . VAL A 1 271 ? -6.297 -20.906 -22.594 1 93.94 271 VAL A N 1
ATOM 2195 C CA . VAL A 1 271 ? -5.223 -21.594 -21.891 1 93.94 271 VAL A CA 1
ATOM 2196 C C . VAL A 1 271 ? -5.668 -23.016 -21.547 1 93.94 271 VAL A C 1
ATOM 2198 O O . VAL A 1 271 ? -4.926 -23.969 -21.75 1 93.94 271 VAL A O 1
ATOM 2201 N N . ASN A 1 272 ? -6.883 -23.172 -21.062 1 93.31 272 ASN A N 1
ATOM 2202 C CA . ASN A 1 272 ? -7.375 -24.484 -20.641 1 93.31 272 ASN A CA 1
ATOM 2203 C C . ASN A 1 272 ? -7.562 -25.422 -21.828 1 93.31 272 ASN A C 1
ATOM 2205 O O . ASN A 1 272 ? -7.285 -26.609 -21.719 1 93.31 272 ASN A O 1
ATOM 2209 N N . ILE A 1 273 ? -8 -24.906 -22.938 1 92.44 273 ILE A N 1
ATOM 2210 C CA . ILE A 1 273 ? -8.148 -25.734 -24.125 1 92.44 273 ILE A CA 1
ATOM 2211 C C . ILE A 1 273 ? -6.785 -26.266 -24.562 1 92.44 273 ILE A C 1
ATOM 2213 O O . ILE A 1 273 ? -6.637 -27.469 -24.828 1 92.44 273 ILE A O 1
ATOM 2217 N N . PHE A 1 274 ? -5.859 -25.422 -24.562 1 92.38 274 PHE A N 1
ATOM 2218 C CA . PHE A 1 274 ? -4.531 -25.844 -24.984 1 92.38 274 PHE A CA 1
ATOM 2219 C C . PHE A 1 274 ? -3.969 -26.891 -24.016 1 92.38 274 PHE A C 1
ATOM 2221 O O . PHE A 1 274 ? -3.352 -27.875 -24.438 1 92.38 274 PHE A O 1
ATOM 2228 N N . ASN A 1 275 ? -4.152 -26.703 -22.75 1 89.19 275 ASN A N 1
ATOM 2229 C CA . ASN A 1 275 ? -3.633 -27.609 -21.75 1 89.19 275 ASN A CA 1
ATOM 2230 C C . ASN A 1 275 ? -4.266 -29 -21.859 1 89.19 275 ASN A C 1
ATOM 2232 O O . ASN A 1 275 ? -3.613 -30 -21.594 1 89.19 275 ASN A O 1
ATOM 2236 N N . ASN A 1 276 ? -5.488 -29.031 -22.281 1 89.06 276 ASN A N 1
ATOM 2237 C CA . ASN A 1 276 ? -6.191 -30.312 -22.344 1 89.06 276 ASN A CA 1
ATOM 2238 C C . ASN A 1 276 ? -5.996 -30.984 -23.703 1 89.06 276 ASN A C 1
ATOM 2240 O O . ASN A 1 276 ? -6.227 -32.188 -23.828 1 89.06 276 ASN A O 1
ATOM 2244 N N . ILE A 1 277 ? -5.535 -30.281 -24.656 1 88 277 ILE A N 1
ATOM 2245 C CA . ILE A 1 277 ? -5.332 -30.844 -25.984 1 88 277 ILE A CA 1
ATOM 2246 C C . ILE A 1 277 ? -4.023 -31.625 -26.031 1 88 277 ILE A C 1
ATOM 2248 O O . ILE A 1 277 ? -3.844 -32.5 -26.875 1 88 277 ILE A O 1
ATOM 2252 N N . SER A 1 278 ? -3.135 -31.438 -25.109 1 82 278 SER A N 1
ATOM 2253 C CA . SER A 1 278 ? -1.765 -31.938 -25.188 1 82 278 SER A CA 1
ATOM 2254 C C . SER A 1 278 ? -1.731 -33.469 -25.203 1 82 278 SER A C 1
ATOM 2256 O O . SER A 1 278 ? -1.162 -34.062 -26.125 1 82 278 SER A O 1
ATOM 2258 N N . ALA A 1 279 ? -2.418 -34.125 -24.297 1 78.75 279 ALA A N 1
ATOM 2259 C CA . ALA A 1 279 ? -2.318 -35.562 -24.172 1 78.75 279 ALA A CA 1
ATOM 2260 C C . ALA A 1 279 ? -2.992 -36.281 -25.344 1 78.75 279 ALA A C 1
ATOM 2262 O O . ALA A 1 279 ? -2.371 -37.094 -26.016 1 78.75 279 ALA A O 1
ATOM 2263 N N . PRO A 1 280 ? -4.215 -35.906 -25.703 1 84.19 280 PRO A N 1
ATOM 2264 C CA . PRO A 1 280 ? -4.855 -36.594 -26.828 1 84.19 280 PRO A CA 1
ATOM 2265 C C . PRO A 1 280 ? -4.133 -36.375 -28.156 1 84.19 280 PRO A C 1
ATOM 2267 O O . PRO A 1 280 ? -4.082 -37.25 -29 1 84.19 280 PRO A O 1
ATOM 2270 N N . LEU A 1 281 ? -3.588 -35.188 -28.266 1 85.69 281 LEU A N 1
ATOM 2271 C CA . LEU A 1 281 ? -2.859 -34.875 -29.5 1 85.69 281 LEU A CA 1
ATOM 2272 C C . LEU A 1 281 ? -1.651 -35.812 -29.641 1 85.69 281 LEU A C 1
ATOM 2274 O O . LEU A 1 281 ? -1.338 -36.25 -30.75 1 85.69 281 LEU A O 1
ATOM 2278 N N . CYS A 1 282 ? -0.949 -36.094 -28.562 1 86.75 282 CYS A N 1
ATOM 2279 C CA . CYS A 1 282 ? 0.188 -37 -28.578 1 86.75 282 CYS A CA 1
ATOM 2280 C C . CYS A 1 282 ? -0.241 -38.406 -29 1 86.75 282 CYS A C 1
ATOM 2282 O O . CYS A 1 282 ? 0.403 -39.031 -29.844 1 86.75 282 CYS A O 1
ATOM 2284 N N . TYR A 1 283 ? -1.351 -38.844 -28.531 1 84.75 283 TYR A N 1
ATOM 2285 C CA . TYR A 1 283 ? -1.79 -40.219 -28.812 1 84.75 283 TYR A CA 1
ATOM 2286 C C . TYR A 1 283 ? -2.348 -40.312 -30.234 1 84.75 283 TYR A C 1
ATOM 2288 O O . TYR A 1 283 ? -2.266 -41.375 -30.859 1 84.75 283 TYR A O 1
ATOM 2296 N N . ILE A 1 284 ? -2.875 -39.219 -30.672 1 85.06 284 ILE A N 1
ATOM 2297 C CA . ILE A 1 284 ? -3.295 -39.219 -32.062 1 85.06 284 ILE A CA 1
ATOM 2298 C C . ILE A 1 284 ? -2.078 -39.375 -32.969 1 85.06 284 ILE A C 1
ATOM 2300 O O . ILE A 1 284 ? -2.105 -40.156 -33.938 1 85.06 284 ILE A O 1
ATOM 2304 N N . PHE A 1 285 ? -1.014 -38.781 -32.656 1 85.31 285 PHE A N 1
ATOM 2305 C CA . PHE A 1 285 ? 0.197 -38.875 -33.469 1 85.31 285 PHE A CA 1
ATOM 2306 C C . PHE A 1 285 ? 0.822 -40.25 -33.344 1 85.31 285 PHE A C 1
ATOM 2308 O O . PHE A 1 285 ? 1.348 -40.781 -34.312 1 85.31 285 PHE A O 1
ATOM 2315 N N . ILE A 1 286 ? 0.802 -40.75 -32.188 1 86.5 286 ILE A N 1
ATOM 2316 C CA . ILE A 1 286 ? 1.319 -42.125 -32 1 86.5 286 ILE A CA 1
ATOM 2317 C C . ILE A 1 286 ? 0.512 -43.094 -32.812 1 86.5 286 ILE A C 1
ATOM 2319 O O . ILE A 1 286 ? 1.079 -44 -33.469 1 86.5 286 ILE A O 1
ATOM 2323 N N . SER A 1 287 ? -0.804 -42.875 -32.844 1 85.56 287 SER A N 1
ATOM 2324 C CA . SER A 1 287 ? -1.68 -43.781 -33.625 1 85.56 287 SER A CA 1
ATOM 2325 C C . SER A 1 287 ? -1.368 -43.719 -35.094 1 85.56 287 SER A C 1
ATOM 2327 O O . SER A 1 287 ? -1.297 -44.75 -35.781 1 85.56 287 SER A O 1
ATOM 2329 N N . VAL A 1 288 ? -1.187 -42.562 -35.531 1 83.69 288 VAL A N 1
ATOM 2330 C CA . VAL A 1 288 ? -0.896 -42.375 -36.969 1 83.69 288 VAL A CA 1
ATOM 2331 C C . VAL A 1 288 ? 0.441 -43.031 -37.312 1 83.69 288 VAL A C 1
ATOM 2333 O O . VAL A 1 288 ? 0.574 -43.688 -38.344 1 83.69 288 VAL A O 1
ATOM 2336 N N . THR A 1 289 ? 1.4 -42.969 -36.438 1 83.69 289 THR A N 1
ATOM 2337 C CA . THR A 1 289 ? 2.729 -43.5 -36.688 1 83.69 289 THR A CA 1
ATOM 2338 C C . THR A 1 289 ? 2.688 -45.031 -36.688 1 83.69 289 THR A C 1
ATOM 2340 O O . THR A 1 289 ? 3.33 -45.688 -37.5 1 83.69 289 THR A O 1
ATOM 2343 N N . VAL A 1 290 ? 1.959 -45.625 -35.812 1 84.5 290 VAL A N 1
ATOM 2344 C CA . VAL A 1 290 ? 1.881 -47.062 -35.719 1 84.5 290 VAL A CA 1
ATOM 2345 C C . VAL A 1 290 ? 1.067 -47.625 -36.875 1 84.5 290 VAL A C 1
ATOM 2347 O O . VAL A 1 290 ? 1.407 -48.688 -37.438 1 84.5 290 VAL A O 1
ATOM 2350 N N . PHE A 1 291 ? 0.049 -46.938 -37.281 1 85.12 291 PHE A N 1
ATOM 2351 C CA . PHE A 1 291 ? -0.837 -47.438 -38.344 1 85.12 291 PHE A CA 1
ATOM 2352 C C . PHE A 1 291 ? -0.191 -47.281 -39.688 1 85.12 291 PHE A C 1
ATOM 2354 O O . PHE A 1 291 ? -0.599 -47.969 -40.656 1 85.12 291 PHE A O 1
ATOM 2361 N N . THR A 1 292 ? 0.825 -46.438 -39.75 1 82.56 292 THR A N 1
ATOM 2362 C CA . THR A 1 292 ? 1.545 -46.312 -41.031 1 82.56 292 THR A CA 1
ATOM 2363 C C . THR A 1 292 ? 2.51 -47.469 -41.188 1 82.56 292 THR A C 1
ATOM 2365 O O . THR A 1 292 ? 3.061 -47.688 -42.281 1 82.56 292 THR A O 1
ATOM 2368 N N . GLY A 1 293 ? 2.748 -48.281 -40.219 1 80.5 293 GLY A N 1
ATOM 2369 C CA . GLY A 1 293 ? 3.492 -49.531 -40.375 1 80.5 293 GLY A CA 1
ATOM 2370 C C . GLY A 1 293 ? 4.938 -49.406 -39.906 1 80.5 293 GLY A C 1
ATOM 2371 O O . GLY A 1 293 ? 5.734 -50.344 -40.156 1 80.5 293 GLY A O 1
ATOM 2372 N N . LYS A 1 294 ? 5.293 -48.406 -39.312 1 80.56 294 LYS A N 1
ATOM 2373 C CA . LYS A 1 294 ? 6.688 -48.188 -38.938 1 80.56 294 LYS A CA 1
ATOM 2374 C C . LYS A 1 294 ? 7.125 -49.25 -37.906 1 80.56 294 LYS A C 1
ATOM 2376 O O . LYS A 1 294 ? 8.289 -49.656 -37.906 1 80.56 294 LYS A O 1
ATOM 2381 N N . TYR A 1 295 ? 6.238 -49.781 -37.094 1 80.31 295 TYR A N 1
ATOM 2382 C CA . TYR A 1 295 ? 6.609 -50.656 -36 1 80.31 295 TYR A CA 1
ATOM 2383 C C . TYR A 1 295 ? 5.961 -52.031 -36.156 1 80.31 295 TYR A C 1
ATOM 2385 O O . TYR A 1 295 ? 5.773 -52.781 -35.188 1 80.31 295 TYR A O 1
ATOM 2393 N N . ASP A 1 296 ? 5.652 -52.406 -37.344 1 81.25 296 ASP A N 1
ATOM 2394 C CA . ASP A 1 296 ? 5.008 -53.688 -37.625 1 81.25 296 ASP A CA 1
ATOM 2395 C C . ASP A 1 296 ? 5.945 -54.844 -37.344 1 81.25 296 ASP A C 1
ATOM 2397 O O . ASP A 1 296 ? 5.496 -55.969 -37.094 1 81.25 296 ASP A O 1
ATOM 2401 N N . TYR A 1 297 ? 7.191 -54.531 -37.188 1 82.94 297 TYR A N 1
ATOM 2402 C CA . TYR A 1 297 ? 8.164 -55.594 -36.969 1 82.94 297 TYR A CA 1
ATOM 2403 C C . TYR A 1 297 ? 8.305 -55.938 -35.5 1 82.94 297 TYR A C 1
ATOM 2405 O O . TYR A 1 297 ? 8.875 -56.969 -35.156 1 82.94 297 TYR A O 1
ATOM 2413 N N . LEU A 1 298 ? 7.691 -55.25 -34.656 1 80.75 298 LEU A N 1
ATOM 2414 C CA . LEU A 1 298 ? 7.871 -55.438 -33.219 1 80.75 298 LEU A CA 1
ATOM 2415 C C . LEU A 1 298 ? 6.797 -56.344 -32.625 1 80.75 298 LEU A C 1
ATOM 2417 O O . LEU A 1 298 ? 5.672 -56.406 -33.156 1 80.75 298 LEU A O 1
ATOM 2421 N N . SER A 1 299 ? 7.238 -57.125 -31.578 1 76.94 299 SER A N 1
ATOM 2422 C CA . SER A 1 299 ? 6.273 -57.938 -30.828 1 76.94 299 SER A CA 1
ATOM 2423 C C . SER A 1 299 ? 5.305 -57.031 -30.047 1 76.94 299 SER A C 1
ATOM 2425 O O . SER A 1 299 ? 5.566 -55.844 -29.844 1 76.94 299 SER A O 1
ATOM 2427 N N . PRO A 1 300 ? 4.145 -57.562 -29.688 1 72.12 300 PRO A N 1
ATOM 2428 C CA . PRO A 1 300 ? 3.164 -56.75 -28.953 1 72.12 300 PRO A CA 1
ATOM 2429 C C . PRO A 1 300 ? 3.732 -56.156 -27.672 1 72.12 300 PRO A C 1
ATOM 2431 O O . PRO A 1 300 ? 3.414 -55 -27.312 1 72.12 300 PRO A O 1
ATOM 2434 N N . SER A 1 301 ? 4.551 -56.906 -27.016 1 68.31 301 SER A N 1
ATOM 2435 C CA . SER A 1 301 ? 5.152 -56.375 -25.797 1 68.31 301 SER A CA 1
ATOM 2436 C C . SER A 1 301 ? 6.152 -55.281 -26.078 1 68.31 301 SER A C 1
ATOM 2438 O O . SER A 1 301 ? 6.195 -54.281 -25.375 1 68.31 301 SER A O 1
ATOM 2440 N N . GLU A 1 302 ? 6.867 -55.5 -27.141 1 75.31 302 GLU A N 1
ATOM 2441 C CA . GLU A 1 302 ? 7.84 -54.469 -27.531 1 75.31 302 GLU A CA 1
ATOM 2442 C C . GLU A 1 302 ? 7.141 -53.219 -28.047 1 75.31 302 GLU A C 1
ATOM 2444 O O . GLU A 1 302 ? 7.629 -52.094 -27.844 1 75.31 302 GLU A O 1
ATOM 2449 N N . LEU A 1 303 ? 6.047 -53.531 -28.734 1 77 303 LEU A N 1
ATOM 2450 C CA . LEU A 1 303 ? 5.266 -52.406 -29.234 1 77 303 LEU A CA 1
ATOM 2451 C C . LEU A 1 303 ? 4.719 -51.562 -28.078 1 77 303 LEU A C 1
ATOM 2453 O O . LEU A 1 303 ? 4.703 -50.344 -28.156 1 77 303 LEU A O 1
ATOM 2457 N N . GLY A 1 304 ? 4.312 -52.156 -27 1 73.56 304 GLY A N 1
ATOM 2458 C CA . GLY A 1 304 ? 3.836 -51.438 -25.828 1 73.56 304 GLY A CA 1
ATOM 2459 C C . GLY A 1 304 ? 4.895 -50.562 -25.203 1 73.56 304 GLY A C 1
ATOM 2460 O O . GLY A 1 304 ? 4.625 -49.406 -24.828 1 73.56 304 GLY A O 1
ATOM 2461 N N . SER A 1 305 ? 6.059 -51.094 -25.141 1 72.81 305 SER A N 1
ATOM 2462 C CA . SER A 1 305 ? 7.176 -50.344 -24.562 1 72.81 305 SER A CA 1
ATOM 2463 C C . SER A 1 305 ? 7.516 -49.125 -25.422 1 72.81 305 SER A C 1
ATOM 2465 O O . SER A 1 305 ? 7.789 -48.062 -24.906 1 72.81 305 SER A O 1
ATOM 2467 N N . GLU A 1 306 ? 7.449 -49.312 -26.719 1 78.62 306 GLU A N 1
ATOM 2468 C CA . GLU A 1 306 ? 7.754 -48.219 -27.625 1 78.62 306 GLU A CA 1
ATOM 2469 C C . GLU A 1 306 ? 6.676 -47.125 -27.562 1 78.62 306 GLU A C 1
ATOM 2471 O O . GLU A 1 306 ? 6.973 -45.938 -27.672 1 78.62 306 GLU A O 1
ATOM 2476 N N . ILE A 1 307 ? 5.484 -47.562 -27.469 1 79.44 307 ILE A N 1
ATOM 2477 C CA . ILE A 1 307 ? 4.371 -46.594 -27.375 1 79.44 307 ILE A CA 1
ATOM 2478 C C . ILE A 1 307 ? 4.535 -45.75 -26.125 1 79.44 307 ILE A C 1
ATOM 2480 O O . ILE A 1 307 ? 4.328 -44.531 -26.172 1 79.44 307 ILE A O 1
ATOM 2484 N N . THR A 1 308 ? 4.906 -46.312 -25 1 74.25 308 THR A N 1
ATOM 2485 C CA . THR A 1 308 ? 5.074 -45.562 -23.766 1 74.25 308 THR A CA 1
ATOM 2486 C C . THR A 1 308 ? 6.234 -44.562 -23.891 1 74.25 308 THR A C 1
ATOM 2488 O O . THR A 1 308 ? 6.188 -43.469 -23.312 1 74.25 308 THR A O 1
ATOM 2491 N N . LYS A 1 309 ? 7.184 -45 -24.562 1 77.06 309 LYS A N 1
ATOM 2492 C CA . LYS A 1 309 ? 8.32 -44.094 -24.781 1 77.06 309 LYS A CA 1
ATOM 2493 C C . LYS A 1 309 ? 7.918 -42.906 -25.609 1 77.06 309 LYS A C 1
ATOM 2495 O O . LYS A 1 309 ? 8.273 -41.75 -25.297 1 77.06 309 LYS A O 1
ATOM 2500 N N . ILE A 1 310 ? 7.23 -43.156 -26.766 1 82.69 310 ILE A N 1
ATOM 2501 C CA . ILE A 1 310 ? 6.773 -42.062 -27.641 1 82.69 310 ILE A CA 1
ATOM 2502 C C . ILE A 1 310 ? 5.832 -41.156 -26.859 1 82.69 310 ILE A C 1
ATOM 2504 O O . ILE A 1 310 ? 5.875 -39.906 -27.031 1 82.69 310 ILE A O 1
ATOM 2508 N N . ALA A 1 311 ? 4.996 -41.781 -26.078 1 82.06 311 ALA A N 1
ATOM 2509 C CA . ALA A 1 311 ? 4.051 -41 -25.281 1 82.06 311 ALA A CA 1
ATOM 2510 C C . ALA A 1 311 ? 4.773 -40.094 -24.297 1 82.06 311 ALA A C 1
ATOM 2512 O O . ALA A 1 311 ? 4.387 -38.938 -24.109 1 82.06 311 ALA A O 1
ATOM 2513 N N . PHE A 1 312 ? 5.746 -40.594 -23.75 1 76.56 312 PHE A N 1
ATOM 2514 C CA . PHE A 1 312 ? 6.5 -39.812 -22.766 1 76.56 312 PHE A CA 1
ATOM 2515 C C . PHE A 1 312 ? 7.168 -38.625 -23.422 1 76.56 312 PHE A C 1
ATOM 2517 O O . PHE A 1 312 ? 7.016 -37.469 -22.953 1 76.56 312 PHE A O 1
ATOM 2524 N N . VAL A 1 313 ? 7.93 -38.844 -24.469 1 83.88 313 VAL A N 1
ATOM 2525 C CA . VAL A 1 313 ? 8.688 -37.781 -25.125 1 83.88 313 VAL A CA 1
ATOM 2526 C C . VAL A 1 313 ? 7.727 -36.719 -25.688 1 83.88 313 VAL A C 1
ATOM 2528 O O . VAL A 1 313 ? 7.973 -35.531 -25.578 1 83.88 313 VAL A O 1
ATOM 2531 N N . SER A 1 314 ? 6.617 -37.156 -26.281 1 88 314 SER A N 1
ATOM 2532 C CA . SER A 1 314 ? 5.656 -36.219 -26.875 1 88 314 SER A CA 1
ATOM 2533 C C . SER A 1 314 ? 4.934 -35.406 -25.797 1 88 314 SER A C 1
ATOM 2535 O O . SER A 1 314 ? 4.68 -34.219 -25.984 1 88 314 SER A O 1
ATOM 2537 N N . THR A 1 315 ? 4.625 -36.094 -24.766 1 84.94 315 THR A N 1
ATOM 2538 C CA . THR A 1 315 ? 3.93 -35.375 -23.688 1 84.94 315 THR A CA 1
ATOM 2539 C C . THR A 1 315 ? 4.848 -34.375 -23.031 1 84.94 315 THR A C 1
ATOM 2541 O O . THR A 1 315 ? 4.398 -33.281 -22.625 1 84.94 315 THR A O 1
ATOM 2544 N N . TYR A 1 316 ? 5.992 -34.656 -22.891 1 84.44 316 TYR A N 1
ATOM 2545 C CA . TYR A 1 316 ? 6.941 -33.719 -22.297 1 84.44 316 TYR A CA 1
ATOM 2546 C C . TYR A 1 316 ? 7.148 -32.5 -23.203 1 84.44 316 TYR A C 1
ATOM 2548 O O . TYR A 1 316 ? 7.281 -31.391 -22.734 1 84.44 316 TYR A O 1
ATOM 2556 N N . LEU A 1 317 ? 7.27 -32.812 -24.5 1 89.81 317 LEU A N 1
ATOM 2557 C CA . LEU A 1 317 ? 7.379 -31.719 -25.469 1 89.81 317 LEU A CA 1
ATOM 2558 C C . LEU A 1 317 ? 6.164 -30.797 -25.375 1 89.81 317 LEU A C 1
ATOM 2560 O O . LEU A 1 317 ? 6.312 -29.578 -25.297 1 89.81 317 LEU A O 1
ATOM 2564 N N . MET A 1 318 ? 5.027 -31.391 -25.391 1 91.12 318 MET A N 1
ATOM 2565 C CA . MET A 1 318 ? 3.809 -30.594 -25.281 1 91.12 318 MET A CA 1
ATOM 2566 C C . MET A 1 318 ? 3.754 -29.875 -23.938 1 91.12 318 MET A C 1
ATOM 2568 O O . MET A 1 318 ? 3.211 -28.766 -23.844 1 91.12 318 MET A O 1
ATOM 2572 N N . GLY A 1 319 ? 4.324 -30.516 -22.938 1 89.31 319 GLY A N 1
ATOM 2573 C CA . GLY A 1 319 ? 4.41 -29.906 -21.625 1 89.31 319 GLY A CA 1
ATOM 2574 C C . GLY A 1 319 ? 5.211 -28.609 -21.625 1 89.31 319 GLY A C 1
ATOM 2575 O O . GLY A 1 319 ? 4.871 -27.672 -20.922 1 89.31 319 GLY A O 1
ATOM 2576 N N . CYS A 1 320 ? 6.219 -28.547 -22.391 1 90.62 320 CYS A N 1
ATOM 2577 C CA . CYS A 1 320 ? 7.004 -27.328 -22.531 1 90.62 320 CYS A CA 1
ATOM 2578 C C . CYS A 1 320 ? 6.156 -26.203 -23.109 1 90.62 320 CYS A C 1
ATOM 2580 O O . CYS A 1 320 ? 6.211 -25.062 -22.625 1 90.62 320 CYS A O 1
ATOM 2582 N N . PHE A 1 321 ? 5.344 -26.562 -24.094 1 92.19 321 PHE A N 1
ATOM 2583 C CA . PHE A 1 321 ? 4.496 -25.547 -24.734 1 92.19 321 PHE A CA 1
ATOM 2584 C C . PHE A 1 321 ? 3.398 -25.094 -23.781 1 92.19 321 PHE A C 1
ATOM 2586 O O . PHE A 1 321 ? 3.027 -23.922 -23.766 1 92.19 321 PHE A O 1
ATOM 2593 N N . THR A 1 322 ? 2.924 -26.016 -23.047 1 91.06 322 THR A N 1
ATOM 2594 C CA . THR A 1 322 ? 1.898 -25.703 -22.062 1 91.06 322 THR A CA 1
ATOM 2595 C C . THR A 1 322 ? 2.438 -24.719 -21.031 1 91.06 322 THR A C 1
ATOM 2597 O O . THR A 1 322 ? 1.726 -23.812 -20.594 1 91.06 322 THR A O 1
ATOM 2600 N N . GLN A 1 323 ? 3.602 -24.938 -20.625 1 90.81 323 GLN A N 1
ATOM 2601 C CA . GLN A 1 323 ? 4.227 -24.047 -19.656 1 90.81 323 GLN A CA 1
ATOM 2602 C C . GLN A 1 323 ? 4.289 -22.625 -20.188 1 90.81 323 GLN A C 1
ATOM 2604 O O . GLN A 1 323 ? 4.078 -21.672 -19.422 1 90.81 323 GLN A O 1
ATOM 2609 N N . LEU A 1 324 ? 4.578 -22.484 -21.438 1 91.12 324 LEU A N 1
ATOM 2610 C CA . LEU A 1 324 ? 4.656 -21.156 -22.047 1 91.12 324 LEU A CA 1
ATOM 2611 C C . LEU A 1 324 ? 3.277 -20.5 -22.109 1 91.12 324 LEU A C 1
ATOM 2613 O O . LEU A 1 324 ? 3.137 -19.312 -21.844 1 91.12 324 LEU A O 1
ATOM 2617 N N . ILE A 1 325 ? 2.314 -21.281 -22.422 1 92.69 325 ILE A N 1
ATOM 2618 C CA . ILE A 1 325 ? 0.949 -20.781 -22.531 1 92.69 325 ILE A CA 1
ATOM 2619 C C . ILE A 1 325 ? 0.432 -20.375 -21.156 1 92.69 325 ILE A C 1
ATOM 2621 O O . ILE A 1 325 ? -0.269 -19.375 -21.016 1 92.69 325 ILE A O 1
ATOM 2625 N N . ASP A 1 326 ? 0.843 -21.109 -20.188 1 90.88 326 ASP A N 1
ATOM 2626 C CA . ASP A 1 326 ? 0.42 -20.844 -18.812 1 90.88 326 ASP A CA 1
ATOM 2627 C C . ASP A 1 326 ? 0.993 -19.516 -18.312 1 90.88 326 ASP A C 1
ATOM 2629 O O . ASP A 1 326 ? 0.419 -18.875 -17.438 1 90.88 326 ASP A O 1
ATOM 2633 N N . LEU A 1 327 ? 2.076 -19.141 -18.875 1 92.44 327 LEU A N 1
ATOM 2634 C CA . LEU A 1 327 ? 2.725 -17.906 -18.453 1 92.44 327 LEU A CA 1
ATOM 2635 C C . LEU A 1 327 ? 1.986 -16.703 -19.016 1 92.44 327 LEU A C 1
ATOM 2637 O O . LEU A 1 327 ? 2.299 -15.555 -18.656 1 92.44 327 LEU A O 1
ATOM 2641 N N . SER A 1 328 ? 1.017 -16.906 -19.844 1 92.25 328 SER A N 1
ATOM 2642 C CA . SER A 1 328 ? 0.321 -15.805 -20.5 1 92.25 328 SER A CA 1
ATOM 2643 C C . SER A 1 328 ? -0.323 -14.875 -19.484 1 92.25 328 SER A C 1
ATOM 2645 O O . SER A 1 328 ? -0.278 -13.648 -19.625 1 92.25 328 SER A O 1
ATOM 2647 N N . ASP A 1 329 ? -0.828 -15.422 -18.422 1 91.38 329 ASP A N 1
ATOM 2648 C CA . ASP A 1 329 ? -1.448 -14.602 -17.391 1 91.38 329 ASP A CA 1
ATOM 2649 C C . ASP A 1 329 ? -0.404 -13.766 -16.656 1 91.38 329 ASP A C 1
ATOM 2651 O O . ASP A 1 329 ? -0.625 -12.578 -16.391 1 91.38 329 ASP A O 1
ATOM 2655 N N . THR A 1 330 ? 0.653 -14.383 -16.375 1 93 330 THR A N 1
ATOM 2656 C CA . THR A 1 330 ? 1.743 -13.695 -15.688 1 93 330 THR A CA 1
ATOM 2657 C C . THR A 1 330 ? 2.318 -12.586 -16.562 1 93 330 THR A C 1
ATOM 2659 O O . THR A 1 330 ? 2.637 -11.5 -16.078 1 93 330 THR A O 1
ATOM 2662 N N . LEU A 1 331 ? 2.369 -12.898 -17.828 1 92.5 331 LEU A N 1
ATOM 2663 C CA . LEU A 1 331 ? 2.91 -11.93 -18.766 1 92.5 331 LEU A CA 1
ATOM 2664 C C . LEU A 1 331 ? 1.982 -10.719 -18.906 1 92.5 331 LEU A C 1
ATOM 2666 O O . LEU A 1 331 ? 2.445 -9.586 -19.031 1 92.5 331 LEU A O 1
ATOM 2670 N N . THR A 1 332 ? 0.77 -10.969 -18.906 1 91.44 332 THR A N 1
ATOM 2671 C CA . THR A 1 332 ? -0.217 -9.898 -19.016 1 91.44 332 THR A CA 1
ATOM 2672 C C . THR A 1 332 ? -0.134 -8.977 -17.797 1 91.44 332 THR A C 1
ATOM 2674 O O . THR A 1 332 ? -0.137 -7.754 -17.938 1 91.44 332 THR A O 1
ATOM 2677 N N . ASP A 1 333 ? -0.037 -9.57 -16.656 1 92.5 333 ASP A N 1
ATOM 2678 C CA . ASP A 1 333 ? 0.101 -8.789 -15.43 1 92.5 333 ASP A CA 1
ATOM 2679 C C . ASP A 1 333 ? 1.401 -7.992 -15.438 1 92.5 333 ASP A C 1
ATOM 2681 O O . ASP A 1 333 ? 1.409 -6.809 -15.086 1 92.5 333 ASP A O 1
ATOM 2685 N N . MET A 1 334 ? 2.406 -8.625 -15.836 1 93.88 334 MET A N 1
ATOM 2686 C CA . MET A 1 334 ? 3.715 -7.977 -15.859 1 93.88 334 MET A CA 1
ATOM 2687 C C . MET A 1 334 ? 3.705 -6.77 -16.797 1 93.88 334 MET A C 1
ATOM 2689 O O . MET A 1 334 ? 4.301 -5.734 -16.484 1 93.88 334 MET A O 1
ATOM 2693 N N . ALA A 1 335 ? 3.064 -6.945 -17.906 1 93.56 335 ALA A N 1
ATOM 2694 C CA . ALA A 1 335 ? 2.998 -5.852 -18.875 1 93.56 335 ALA A CA 1
ATOM 2695 C C . ALA A 1 335 ? 2.328 -4.625 -18.266 1 93.56 335 ALA A C 1
ATOM 2697 O O . ALA A 1 335 ? 2.75 -3.49 -18.5 1 93.56 335 ALA A O 1
ATOM 2698 N N . GLY A 1 336 ? 1.298 -4.871 -17.516 1 91.88 336 GLY A N 1
ATOM 2699 C CA . GLY A 1 336 ? 0.655 -3.758 -16.828 1 91.88 336 GLY A CA 1
ATOM 2700 C C . GLY A 1 336 ? 1.581 -3.025 -15.883 1 91.88 336 GLY A C 1
ATOM 2701 O O . GLY A 1 336 ? 1.621 -1.793 -15.875 1 91.88 336 GLY A O 1
ATOM 2702 N N . TYR A 1 337 ? 2.367 -3.746 -15.156 1 94.44 337 TYR A N 1
ATOM 2703 C CA . TYR A 1 337 ? 3.279 -3.16 -14.18 1 94.44 337 TYR A CA 1
ATOM 2704 C C . TYR A 1 337 ? 4.445 -2.465 -14.867 1 94.44 337 TYR A C 1
ATOM 2706 O O . TYR A 1 337 ? 4.895 -1.406 -14.422 1 94.44 337 TYR A O 1
ATOM 2714 N N . ILE A 1 338 ? 4.863 -3.002 -15.945 1 94.94 338 ILE A N 1
ATOM 2715 C CA . ILE A 1 338 ? 5.992 -2.436 -16.672 1 94.94 338 ILE A CA 1
ATOM 2716 C C . ILE A 1 338 ? 5.602 -1.08 -17.266 1 94.94 338 ILE A C 1
ATOM 2718 O O . ILE A 1 338 ? 6.414 -0.154 -17.297 1 94.94 338 ILE A O 1
ATOM 2722 N N . HIS A 1 339 ? 4.438 -0.978 -17.719 1 92.75 339 HIS A N 1
ATOM 2723 C CA . HIS A 1 339 ? 3.98 0.303 -18.234 1 92.75 339 HIS A CA 1
ATOM 2724 C C . HIS A 1 339 ? 3.902 1.356 -17.141 1 92.75 339 HIS A C 1
ATOM 2726 O O . HIS A 1 339 ? 4.27 2.514 -17.359 1 92.75 339 HIS A O 1
ATOM 2732 N N . ARG A 1 340 ? 3.5 0.919 -16.016 1 93.25 340 ARG A N 1
ATOM 2733 C CA . ARG A 1 340 ? 3.369 1.855 -14.906 1 93.25 340 ARG A CA 1
ATOM 2734 C C . ARG A 1 340 ? 4.738 2.316 -14.414 1 93.25 340 ARG A C 1
ATOM 2736 O O . ARG A 1 340 ? 4.973 3.516 -14.242 1 93.25 340 ARG A O 1
ATOM 2743 N N . ILE A 1 341 ? 5.613 1.408 -14.242 1 95.31 341 ILE A N 1
ATOM 2744 C CA . ILE A 1 341 ? 6.949 1.725 -13.758 1 95.31 341 ILE A CA 1
ATOM 2745 C C . ILE A 1 341 ? 7.734 2.453 -14.844 1 95.31 341 ILE A C 1
ATOM 2747 O O . ILE A 1 341 ? 8.484 3.393 -14.555 1 95.31 341 ILE A O 1
ATOM 2751 N N . GLY A 1 342 ? 7.535 1.981 -16.094 1 94.12 342 GLY A N 1
ATOM 2752 C CA . GLY A 1 342 ? 8.203 2.641 -17.203 1 94.12 342 GLY A CA 1
ATOM 2753 C C . GLY A 1 342 ? 7.801 4.098 -17.359 1 94.12 342 GLY A C 1
ATOM 2754 O O . GLY A 1 342 ? 8.656 4.957 -17.594 1 94.12 342 GLY A O 1
ATOM 2755 N N . GLU A 1 343 ? 6.562 4.363 -17.203 1 92 343 GLU A N 1
ATOM 2756 C CA . GLU A 1 343 ? 6.066 5.734 -17.266 1 92 343 GLU A CA 1
ATOM 2757 C C . GLU A 1 343 ? 6.652 6.594 -16.156 1 92 343 GLU A C 1
ATOM 2759 O O . GLU A 1 343 ? 6.934 7.777 -16.359 1 92 343 GLU A O 1
ATOM 2764 N N . LEU A 1 344 ? 6.758 6.066 -15.039 1 93.62 344 LEU A N 1
ATOM 2765 C CA . LEU A 1 344 ? 7.332 6.781 -13.906 1 93.62 344 LEU A CA 1
ATOM 2766 C C . LEU A 1 344 ? 8.789 7.145 -14.172 1 93.62 344 LEU A C 1
ATOM 2768 O O . LEU A 1 344 ? 9.195 8.289 -13.961 1 93.62 344 LEU A O 1
ATOM 2772 N N . ILE A 1 345 ? 9.547 6.223 -14.695 1 94.62 345 ILE A N 1
ATOM 2773 C CA . ILE A 1 345 ? 10.969 6.438 -14.977 1 94.62 345 ILE A CA 1
ATOM 2774 C C . ILE A 1 345 ? 11.117 7.492 -16.062 1 94.62 345 ILE A C 1
ATOM 2776 O O . ILE A 1 345 ? 11.938 8.406 -15.938 1 94.62 345 ILE A O 1
ATOM 2780 N N . GLU A 1 346 ? 10.328 7.355 -17.062 1 92.94 346 GLU A N 1
ATOM 2781 C CA . GLU A 1 346 ? 10.391 8.297 -18.188 1 92.94 346 GLU A CA 1
ATOM 2782 C C . GLU A 1 346 ? 10.047 9.711 -17.734 1 92.94 346 GLU A C 1
ATOM 2784 O O . GLU A 1 346 ? 10.703 10.68 -18.141 1 92.94 346 GLU A O 1
ATOM 2789 N N . THR A 1 347 ? 9.078 9.812 -16.906 1 91.44 347 THR A N 1
ATOM 2790 C CA . THR A 1 347 ? 8.648 11.125 -16.438 1 91.44 347 THR A CA 1
ATOM 2791 C C . THR A 1 347 ? 9.695 11.734 -15.5 1 91.44 347 THR A C 1
ATOM 2793 O O . THR A 1 347 ? 10.008 12.922 -15.594 1 91.44 347 THR A O 1
ATOM 2796 N N . LEU A 1 348 ? 10.234 10.984 -14.648 1 91.69 348 LEU A N 1
ATOM 2797 C CA . LEU A 1 348 ? 11.258 11.461 -13.727 1 91.69 348 LEU A CA 1
ATOM 2798 C C . LEU A 1 348 ? 12.508 11.891 -14.477 1 91.69 348 LEU A C 1
ATOM 2800 O O . LEU A 1 348 ? 13.109 12.922 -14.148 1 91.69 348 LEU A O 1
ATOM 2804 N N . GLU A 1 349 ? 12.859 11.172 -15.469 1 90.88 349 GLU A N 1
ATOM 2805 C CA . GLU A 1 349 ? 14.031 11.516 -16.266 1 90.88 349 GLU A CA 1
ATOM 2806 C C . GLU A 1 349 ? 13.789 12.773 -17.094 1 90.88 349 GLU A C 1
ATOM 2808 O O . GLU A 1 349 ? 14.695 13.594 -17.281 1 90.88 349 GLU A O 1
ATOM 2813 N N . SER A 1 350 ? 12.625 12.828 -17.578 1 88.38 350 SER A N 1
ATOM 2814 C CA . SER A 1 350 ? 12.281 14.031 -18.328 1 88.38 350 SER A CA 1
ATOM 2815 C C . SER A 1 350 ? 12.312 15.266 -17.422 1 88.38 350 SER A C 1
ATOM 2817 O O . SER A 1 350 ? 12.758 16.344 -17.844 1 88.38 350 SER A O 1
ATOM 2819 N N . CYS A 1 351 ? 11.828 15.102 -16.234 1 85.88 351 CYS A N 1
ATOM 2820 C CA . CYS A 1 351 ? 11.859 16.188 -15.273 1 85.88 351 CYS A CA 1
ATOM 2821 C C . CYS A 1 351 ? 13.289 16.594 -14.938 1 85.88 351 CYS A C 1
ATOM 2823 O O . CYS A 1 351 ? 13.602 17.781 -14.82 1 85.88 351 CYS A O 1
ATOM 2825 N N . HIS A 1 352 ? 14.125 15.656 -14.844 1 87.12 352 HIS A N 1
ATOM 2826 C CA . HIS A 1 352 ? 15.523 15.898 -14.531 1 87.12 352 HIS A CA 1
ATOM 2827 C C . HIS A 1 352 ? 16.219 16.641 -15.664 1 87.12 352 HIS A C 1
ATOM 2829 O O . HIS A 1 352 ? 16.984 17.594 -15.414 1 87.12 352 HIS A O 1
ATOM 2835 N N . LYS A 1 353 ? 15.922 16.234 -16.781 1 87.25 353 LYS A N 1
ATOM 2836 C CA . LYS A 1 353 ? 16.531 16.875 -17.938 1 87.25 353 LYS A CA 1
ATOM 2837 C C . LYS A 1 353 ? 16.047 18.312 -18.094 1 87.25 353 LYS A C 1
ATOM 2839 O O . LYS A 1 353 ? 16.844 19.203 -18.406 1 87.25 353 LYS A O 1
ATOM 2844 N N . HIS A 1 354 ? 14.867 18.422 -17.875 1 84.38 354 HIS A N 1
ATOM 2845 C CA . HIS A 1 354 ? 14.297 19.75 -17.984 1 84.38 354 HIS A CA 1
ATOM 2846 C C . HIS A 1 354 ? 14.859 20.688 -16.922 1 84.38 354 HIS A C 1
ATOM 2848 O O . HIS A 1 354 ? 15.148 21.844 -17.188 1 84.38 354 HIS A O 1
ATOM 2854 N N . LYS A 1 355 ? 15.008 20.266 -15.766 1 84.44 355 LYS A N 1
ATOM 2855 C CA . LYS A 1 355 ? 15.523 21.062 -14.664 1 84.44 355 LYS A CA 1
ATOM 2856 C C . LYS A 1 355 ? 17.016 21.359 -14.844 1 84.44 355 LYS A C 1
ATOM 2858 O O . LYS A 1 355 ? 17.484 22.453 -14.508 1 84.44 355 LYS A O 1
ATOM 2863 N N . GLN A 1 356 ? 17.672 20.375 -15.32 1 83.75 356 GLN A N 1
ATOM 2864 C CA . GLN A 1 356 ? 19.094 20.562 -15.578 1 83.75 356 GLN A CA 1
ATOM 2865 C C . GLN A 1 356 ? 19.312 21.625 -16.656 1 83.75 356 GLN A C 1
ATOM 2867 O O . GLN A 1 356 ? 20.219 22.453 -16.547 1 83.75 356 GLN A O 1
ATOM 2872 N N . ASN A 1 357 ? 18.516 21.516 -17.625 1 85.25 357 ASN A N 1
ATOM 2873 C CA . ASN A 1 357 ? 18.594 22.5 -18.688 1 85.25 357 ASN A CA 1
ATOM 2874 C C . ASN A 1 357 ? 18.219 23.891 -18.188 1 85.25 357 ASN A C 1
ATOM 2876 O O . ASN A 1 357 ? 18.859 24.891 -18.547 1 85.25 357 ASN A O 1
ATOM 2880 N N . ARG A 1 358 ? 17.266 23.906 -17.422 1 81.31 358 ARG A N 1
ATOM 2881 C CA . ARG A 1 358 ? 16.828 25.188 -16.844 1 81.31 358 ARG A CA 1
ATOM 2882 C C . ARG A 1 358 ? 17.875 25.766 -15.914 1 81.31 358 ARG A C 1
ATOM 2884 O O . ARG A 1 358 ? 18.125 26.969 -15.914 1 81.31 358 ARG A O 1
ATOM 2891 N N . ASP A 1 359 ? 18.406 24.906 -15.102 1 80.94 359 ASP A N 1
ATOM 2892 C CA . ASP A 1 359 ? 19.438 25.344 -14.164 1 80.94 359 ASP A CA 1
ATOM 2893 C C . ASP A 1 359 ? 20.672 25.875 -14.906 1 80.94 359 ASP A C 1
ATOM 2895 O O . ASP A 1 359 ? 21.312 26.844 -14.469 1 80.94 359 ASP A O 1
ATOM 2899 N N . TYR A 1 360 ? 20.906 25.188 -15.961 1 79.19 360 TYR A N 1
ATOM 2900 C CA . TYR A 1 360 ? 22.031 25.609 -16.766 1 79.19 360 TYR A CA 1
ATOM 2901 C C . TYR A 1 360 ? 21.781 26.984 -17.375 1 79.19 360 TYR A C 1
ATOM 2903 O O . TYR A 1 360 ? 22.641 27.875 -17.297 1 79.19 360 TYR A O 1
ATOM 2911 N N . VAL A 1 361 ? 20.688 27.172 -17.891 1 80.62 361 VAL A N 1
ATOM 2912 C CA . VAL A 1 361 ? 20.328 28.438 -18.516 1 80.62 361 VAL A CA 1
ATOM 2913 C C . VAL A 1 361 ? 20.297 29.531 -17.453 1 80.62 361 VAL A C 1
ATOM 2915 O O . VAL A 1 361 ? 20.781 30.641 -17.688 1 80.62 361 VAL A O 1
ATOM 2918 N N . ASN A 1 362 ? 19.719 29.25 -16.359 1 80.69 362 ASN A N 1
ATOM 2919 C CA . ASN A 1 362 ? 19.625 30.203 -15.266 1 80.69 362 ASN A CA 1
ATOM 2920 C C . ASN A 1 362 ? 20.984 30.578 -14.703 1 80.69 362 ASN A C 1
ATOM 2922 O O . ASN A 1 362 ? 21.219 31.719 -14.312 1 80.69 362 ASN A O 1
ATOM 2926 N N . ARG A 1 363 ? 21.859 29.609 -14.664 1 81.44 363 ARG A N 1
ATOM 2927 C CA . ARG A 1 363 ? 23.203 29.859 -14.172 1 81.44 363 ARG A CA 1
ATOM 2928 C C . ARG A 1 363 ? 23.969 30.812 -15.094 1 81.44 363 ARG A C 1
ATOM 2930 O O . ARG A 1 363 ? 24.656 31.719 -14.633 1 81.44 363 ARG A O 1
ATOM 2937 N N . LEU A 1 364 ? 23.766 30.609 -16.328 1 79.31 364 LEU A N 1
ATOM 2938 C CA . LEU A 1 364 ? 24.422 31.484 -17.297 1 79.31 364 LEU A CA 1
ATOM 2939 C C . LEU A 1 364 ? 23.891 32.906 -17.203 1 79.31 364 LEU A C 1
ATOM 2941 O O . LEU A 1 364 ? 24.672 33.875 -17.25 1 79.31 364 LEU A O 1
ATOM 2945 N N . ARG A 1 365 ? 22.688 32.938 -17.031 1 81.19 365 ARG A N 1
ATOM 2946 C CA . ARG A 1 365 ? 22.062 34.25 -16.922 1 81.19 365 ARG A CA 1
ATOM 2947 C C . ARG A 1 365 ? 22.438 34.906 -15.602 1 81.19 365 ARG A C 1
ATOM 2949 O O . ARG A 1 365 ? 22.719 36.125 -15.578 1 81.19 365 ARG A O 1
ATOM 2956 N N . ASN A 1 366 ? 22.422 34.125 -14.57 1 82.06 366 ASN A N 1
ATOM 2957 C CA . ASN A 1 366 ? 22.75 34.656 -13.242 1 82.06 366 ASN A CA 1
ATOM 2958 C C . ASN A 1 366 ? 24.203 35.094 -13.164 1 82.06 366 ASN A C 1
ATOM 2960 O O . ASN A 1 366 ? 24.516 36.094 -12.508 1 82.06 366 ASN A O 1
ATOM 2964 N N . ASP A 1 367 ? 25.094 34.312 -13.766 1 81.75 367 ASP A N 1
ATOM 2965 C CA . ASP A 1 367 ? 26.5 34.656 -13.75 1 81.75 367 ASP A CA 1
ATOM 2966 C C . ASP A 1 367 ? 26.734 36.031 -14.414 1 81.75 367 ASP A C 1
ATOM 2968 O O . ASP A 1 367 ? 27.547 36.812 -13.953 1 81.75 367 ASP A O 1
ATOM 2972 N N . LYS A 1 368 ? 26 36.281 -15.414 1 80.88 368 LYS A N 1
ATOM 2973 C CA . LYS A 1 368 ? 26.125 37.531 -16.109 1 80.88 368 LYS A CA 1
ATOM 2974 C C . LYS A 1 368 ? 25.578 38.688 -15.266 1 80.88 368 LYS A C 1
ATOM 2976 O O . LYS A 1 368 ? 26.172 39.781 -15.234 1 80.88 368 LYS A O 1
ATOM 2981 N N . LEU A 1 369 ? 24.562 38.406 -14.602 1 81.94 369 LEU A N 1
ATOM 2982 C CA . LEU A 1 369 ? 23.891 39.438 -13.828 1 81.94 369 LEU A CA 1
ATOM 2983 C C . LEU A 1 369 ? 24.578 39.625 -12.484 1 81.94 369 LEU A C 1
ATOM 2985 O O . LEU A 1 369 ? 24.469 40.719 -11.875 1 81.94 369 LEU A O 1
ATOM 2989 N N . ARG A 1 370 ? 25.25 38.625 -11.992 1 82.38 370 ARG A N 1
ATOM 2990 C CA . ARG A 1 370 ? 25.938 38.656 -10.695 1 82.38 370 ARG A CA 1
ATOM 2991 C C . ARG A 1 370 ? 27.141 39.594 -10.742 1 82.38 370 ARG A C 1
ATOM 2993 O O . ARG A 1 370 ? 27.516 40.188 -9.727 1 82.38 370 ARG A O 1
ATOM 3000 N N . GLU A 1 371 ? 27.922 39.656 -11.836 1 76.38 371 GLU A N 1
ATOM 3001 C CA . GLU A 1 371 ? 29.141 40.438 -11.961 1 76.38 371 GLU A CA 1
ATOM 3002 C C . GLU A 1 371 ? 28.922 41.875 -11.531 1 76.38 371 GLU A C 1
ATOM 3004 O O . GLU A 1 371 ? 29.844 42.531 -11.008 1 76.38 371 GLU A O 1
ATOM 3009 N N . GLY A 1 372 ? 27.75 42.281 -11.5 1 72.19 372 GLY A N 1
ATOM 3010 C CA . GLY A 1 372 ? 27.516 43.656 -11.141 1 72.19 372 GLY A CA 1
ATOM 3011 C C . GLY A 1 372 ? 26.906 43.812 -9.758 1 72.19 372 GLY A C 1
ATOM 3012 O O . GLY A 1 372 ? 26.703 44.938 -9.281 1 72.19 372 GLY A O 1
ATOM 3013 N N . LEU A 1 373 ? 26.859 42.688 -8.984 1 82.44 373 LEU A N 1
ATOM 3014 C CA . LEU A 1 373 ? 26.156 42.781 -7.715 1 82.44 373 LEU A CA 1
ATOM 3015 C C . LEU A 1 373 ? 27.141 43 -6.57 1 82.44 373 LEU A C 1
ATOM 3017 O O . LEU A 1 373 ? 28.25 42.438 -6.578 1 82.44 373 LEU A O 1
ATOM 3021 N N . HIS A 1 374 ? 26.859 43.906 -5.656 1 81.31 374 HIS A N 1
ATOM 3022 C CA . HIS A 1 374 ? 27.656 44.156 -4.453 1 81.31 374 HIS A CA 1
ATOM 3023 C C . HIS A 1 374 ? 27.766 42.906 -3.594 1 81.31 374 HIS A C 1
ATOM 3025 O O . HIS A 1 374 ? 26.859 42.094 -3.559 1 81.31 374 HIS A O 1
ATOM 3031 N N . PRO A 1 375 ? 28.953 42.906 -2.951 1 80.62 375 PRO A N 1
ATOM 3032 C CA . PRO A 1 375 ? 29.109 41.812 -1.993 1 80.62 375 PRO A CA 1
ATOM 3033 C C . PRO A 1 375 ? 28.094 41.875 -0.856 1 80.62 375 PRO A C 1
ATOM 3035 O O . PRO A 1 375 ? 27.719 42.969 -0.413 1 80.62 375 PRO A O 1
ATOM 3038 N N . GLY A 1 376 ? 27.266 40.938 -0.569 1 88.75 376 GLY A N 1
ATOM 3039 C CA . GLY A 1 376 ? 26.297 40.906 0.522 1 88.75 376 GLY A CA 1
ATOM 3040 C C . GLY A 1 376 ? 24.875 40.719 0.055 1 88.75 376 GLY A C 1
ATOM 3041 O O . GLY A 1 376 ? 23.984 40.438 0.86 1 88.75 376 GLY A O 1
ATOM 3042 N N . VAL A 1 377 ? 24.75 40.969 -1.252 1 92.94 377 VAL A N 1
ATOM 3043 C CA . VAL A 1 377 ? 23.406 40.781 -1.801 1 92.94 377 VAL A CA 1
ATOM 3044 C C . VAL A 1 377 ? 23.125 39.281 -1.961 1 92.94 377 VAL A C 1
ATOM 3046 O O . VAL A 1 377 ? 23.922 38.562 -2.564 1 92.94 377 VAL A O 1
ATOM 3049 N N . PHE A 1 378 ? 22.047 38.875 -1.332 1 94.06 378 PHE A N 1
ATOM 3050 C CA . PHE A 1 378 ? 21.656 37.469 -1.437 1 94.06 378 PHE A CA 1
ATOM 3051 C C . PHE A 1 378 ? 20.844 37.25 -2.705 1 94.06 378 PHE A C 1
ATOM 3053 O O . PHE A 1 378 ? 21.125 36.312 -3.463 1 94.06 378 PHE A O 1
ATOM 3060 N N . PHE A 1 379 ? 19.781 38.062 -2.91 1 94.44 379 PHE A N 1
ATOM 3061 C CA . PHE A 1 379 ? 18.875 37.906 -4.043 1 94.44 379 PHE A CA 1
ATOM 3062 C C . PHE A 1 379 ? 18.562 39.281 -4.648 1 94.44 379 PHE A C 1
ATOM 3064 O O . PHE A 1 379 ? 18.438 40.281 -3.932 1 94.44 379 PHE A O 1
ATOM 3071 N N . LYS A 1 380 ? 18.438 39.281 -5.93 1 94.38 380 LYS A N 1
ATOM 3072 C CA . LYS A 1 380 ? 17.953 40.438 -6.641 1 94.38 380 LYS A CA 1
ATOM 3073 C C . LYS A 1 380 ? 16.844 40.094 -7.613 1 94.38 380 LYS A C 1
ATOM 3075 O O . LYS A 1 380 ? 17.016 39.219 -8.469 1 94.38 380 LYS A O 1
ATOM 3080 N N . LEU A 1 381 ? 15.711 40.625 -7.375 1 95.62 381 LEU A N 1
ATOM 3081 C CA . LEU A 1 381 ? 14.578 40.469 -8.281 1 95.62 381 LEU A CA 1
ATOM 3082 C C . LEU A 1 381 ? 14.484 41.625 -9.242 1 95.62 381 LEU A C 1
ATOM 3084 O O . LEU A 1 381 ? 14.477 42.781 -8.812 1 95.62 381 LEU A O 1
ATOM 3088 N N . ILE A 1 382 ? 14.461 41.281 -10.484 1 94.62 382 ILE A N 1
ATOM 3089 C CA . ILE A 1 382 ? 14.383 42.312 -11.516 1 94.62 382 ILE A CA 1
ATOM 3090 C C . ILE A 1 382 ? 13.086 42.156 -12.305 1 94.62 382 ILE A C 1
ATOM 3092 O O . ILE A 1 382 ? 12.992 41.312 -13.188 1 94.62 382 ILE A O 1
ATOM 3096 N N . ASN A 1 383 ? 12.078 43 -12.055 1 96.06 383 ASN A N 1
ATOM 3097 C CA . ASN A 1 383 ? 10.789 43 -12.734 1 96.06 383 ASN A CA 1
ATOM 3098 C C . ASN A 1 383 ? 10.164 41.594 -12.742 1 96.06 383 ASN A C 1
ATOM 3100 O O . ASN A 1 383 ? 9.781 41.094 -13.805 1 96.06 383 ASN A O 1
ATOM 3104 N N . VAL A 1 384 ? 10.148 41.031 -11.648 1 96.31 384 VAL A N 1
ATOM 3105 C CA . VAL A 1 384 ? 9.727 39.625 -11.555 1 96.31 384 VAL A CA 1
ATOM 3106 C C . VAL A 1 384 ? 8.203 39.562 -11.414 1 96.31 384 VAL A C 1
ATOM 3108 O O . VAL A 1 384 ? 7.621 40.25 -10.57 1 96.31 384 VAL A O 1
ATOM 3111 N N . SER A 1 385 ? 7.57 38.781 -12.273 1 96.62 385 SER A N 1
ATOM 3112 C CA . SER A 1 385 ? 6.152 38.438 -12.188 1 96.62 385 SER A CA 1
ATOM 3113 C C . SER A 1 385 ? 5.957 36.938 -12.031 1 96.62 385 SER A C 1
ATOM 3115 O O . SER A 1 385 ? 6.672 36.156 -12.648 1 96.62 385 SER A O 1
ATOM 3117 N N . TYR A 1 386 ? 5.156 36.531 -11.109 1 94.25 386 TYR A N 1
ATOM 3118 C CA . TYR A 1 386 ? 4.922 35.094 -10.922 1 94.25 386 TYR A CA 1
ATOM 3119 C C . TYR A 1 386 ? 3.441 34.812 -10.695 1 94.25 386 TYR A C 1
ATOM 3121 O O . TYR A 1 386 ? 2.686 35.688 -10.297 1 94.25 386 TYR A O 1
ATOM 3129 N N . SER A 1 387 ? 3.029 33.625 -11.078 1 89.31 387 SER A N 1
ATOM 3130 C CA . SER A 1 387 ? 1.658 33.125 -10.953 1 89.31 387 SER A CA 1
ATOM 3131 C C . SER A 1 387 ? 1.628 31.688 -10.461 1 89.31 387 SER A C 1
ATOM 3133 O O . SER A 1 387 ? 2.674 31.047 -10.328 1 89.31 387 SER A O 1
ATOM 3135 N N . ILE A 1 388 ? 0.487 31.219 -10.062 1 80.81 388 ILE A N 1
ATOM 3136 C CA . ILE A 1 388 ? 0.313 29.812 -9.727 1 80.81 388 ILE A CA 1
ATOM 3137 C C . ILE A 1 388 ? 0.641 28.938 -10.938 1 80.81 388 ILE A C 1
ATOM 3139 O O . ILE A 1 388 ? 0.241 29.25 -12.062 1 80.81 388 ILE A O 1
ATOM 3143 N N . PRO A 1 389 ? 1.392 27.891 -10.703 1 79.44 389 PRO A N 1
ATOM 3144 C CA . PRO A 1 389 ? 1.749 27.031 -11.836 1 79.44 389 PRO A CA 1
ATOM 3145 C C . PRO A 1 389 ? 0.533 26.578 -12.633 1 79.44 389 PRO A C 1
ATOM 3147 O O . PRO A 1 389 ? -0.43 26.062 -12.062 1 79.44 389 PRO A O 1
ATOM 3150 N N . GLY A 1 390 ? 0.55 26.719 -13.883 1 74.06 390 GLY A N 1
ATOM 3151 C CA . GLY A 1 390 ? -0.548 26.328 -14.758 1 74.06 390 GLY A CA 1
ATOM 3152 C C . GLY A 1 390 ? -1.503 27.469 -15.055 1 74.06 390 GLY A C 1
ATOM 3153 O O . GLY A 1 390 ? -2.389 27.328 -15.906 1 74.06 390 GLY A O 1
ATOM 3154 N N . THR A 1 391 ? -1.322 28.594 -14.297 1 77.5 391 THR A N 1
ATOM 3155 C CA . THR A 1 391 ? -2.17 29.766 -14.539 1 77.5 391 THR A CA 1
ATOM 3156 C C . THR A 1 391 ? -1.346 30.922 -15.078 1 77.5 391 THR A C 1
ATOM 3158 O O . THR A 1 391 ? -0.133 30.984 -14.867 1 77.5 391 THR A O 1
ATOM 3161 N N . GLU A 1 392 ? -2.039 31.797 -15.75 1 80.19 392 GLU A N 1
ATOM 3162 C CA . GLU A 1 392 ? -1.332 32.938 -16.359 1 80.19 392 GLU A CA 1
ATOM 3163 C C . GLU A 1 392 ? -1.612 34.219 -15.609 1 80.19 392 GLU A C 1
ATOM 3165 O O . GLU A 1 392 ? -0.919 35.219 -15.805 1 80.19 392 GLU A O 1
ATOM 3170 N N . GLU A 1 393 ? -2.5 34.219 -14.727 1 82.69 393 GLU A N 1
ATOM 3171 C CA . GLU A 1 393 ? -2.785 35.406 -13.969 1 82.69 393 GLU A CA 1
ATOM 3172 C C . GLU A 1 393 ? -1.733 35.656 -12.883 1 82.69 393 GLU A C 1
ATOM 3174 O O . GLU A 1 393 ? -1.59 34.844 -11.969 1 82.69 393 GLU A O 1
ATOM 3179 N N . PRO A 1 394 ? -1.085 36.75 -13.008 1 89.75 394 PRO A N 1
ATOM 3180 C CA . PRO A 1 394 ? 0.009 36.969 -12.055 1 89.75 394 PRO A CA 1
ATOM 3181 C C . PRO A 1 394 ? -0.486 37.312 -10.656 1 89.75 394 PRO A C 1
ATOM 3183 O O . PRO A 1 394 ? -1.441 38.094 -10.508 1 89.75 394 PRO A O 1
ATOM 3186 N N . LEU A 1 395 ? 0.057 36.781 -9.664 1 88.88 395 LEU A N 1
ATOM 3187 C CA . LEU A 1 395 ? -0.173 37.125 -8.273 1 88.88 395 LEU A CA 1
ATOM 3188 C C . LEU A 1 395 ? 0.518 38.438 -7.93 1 88.88 395 LEU A C 1
ATOM 3190 O O . LEU A 1 395 ? -0.043 39.281 -7.215 1 88.88 395 LEU A O 1
ATOM 3194 N N . VAL A 1 396 ? 1.722 38.562 -8.414 1 94.88 396 VAL A N 1
ATOM 3195 C CA . VAL A 1 396 ? 2.529 39.781 -8.281 1 94.88 396 VAL A CA 1
ATOM 3196 C C . VAL A 1 396 ? 3.176 40.125 -9.625 1 94.88 396 VAL A C 1
ATOM 3198 O O . VAL A 1 396 ? 3.646 39.219 -10.336 1 94.88 396 VAL A O 1
ATOM 3201 N N . ALA A 1 397 ? 3.137 41.406 -9.953 1 95.94 397 ALA A N 1
ATOM 3202 C CA . ALA A 1 397 ? 3.66 41.844 -11.25 1 95.94 397 ALA A CA 1
ATOM 3203 C C . ALA A 1 397 ? 4.84 42.781 -11.086 1 95.94 397 ALA A C 1
ATOM 3205 O O . ALA A 1 397 ? 4.801 43.688 -10.25 1 95.94 397 ALA A O 1
ATOM 3206 N N . ASP A 1 398 ? 5.867 42.531 -11.797 1 96.31 398 ASP A N 1
ATOM 3207 C CA . ASP A 1 398 ? 7.012 43.406 -11.992 1 96.31 398 ASP A CA 1
ATOM 3208 C C . ASP A 1 398 ? 7.613 43.812 -10.656 1 96.31 398 ASP A C 1
ATOM 3210 O O . ASP A 1 398 ? 7.793 45.031 -10.398 1 96.31 398 ASP A O 1
ATOM 3214 N N . LEU A 1 399 ? 7.867 42.906 -9.812 1 96.25 399 LEU A N 1
ATOM 3215 C CA . LEU A 1 399 ? 8.438 43.156 -8.492 1 96.25 399 LEU A CA 1
ATOM 3216 C C . LEU A 1 399 ? 9.938 43.375 -8.586 1 96.25 399 LEU A C 1
ATOM 3218 O O . LEU A 1 399 ? 10.656 42.562 -9.18 1 96.25 399 LEU A O 1
ATOM 3222 N N . ASP A 1 400 ? 10.406 44.5 -8.141 1 95.56 400 ASP A N 1
ATOM 3223 C CA . ASP A 1 400 ? 11.828 44.812 -7.996 1 95.56 400 ASP A CA 1
ATOM 3224 C C . ASP A 1 400 ? 12.227 44.875 -6.527 1 95.56 400 ASP A C 1
ATOM 3226 O O . ASP A 1 400 ? 11.703 45.719 -5.777 1 95.56 400 ASP A O 1
ATOM 3230 N N . LEU A 1 401 ? 13.148 44 -6.133 1 95.06 401 LEU A N 1
ATOM 3231 C CA . LEU A 1 401 ? 13.523 43.969 -4.723 1 95.06 401 LEU A CA 1
ATOM 3232 C C . LEU A 1 401 ? 14.898 43.312 -4.547 1 95.06 401 LEU A C 1
ATOM 3234 O O . LEU A 1 401 ? 15.266 42.406 -5.285 1 95.06 401 LEU A O 1
ATOM 3238 N N . VAL A 1 402 ? 15.648 43.875 -3.625 1 94.25 402 VAL A N 1
ATOM 3239 C CA . VAL A 1 402 ? 16.969 43.344 -3.316 1 94.25 402 VAL A CA 1
ATOM 3240 C C . VAL A 1 402 ? 17.016 42.875 -1.867 1 94.25 402 VAL A C 1
ATOM 3242 O O . VAL A 1 402 ? 16.531 43.562 -0.965 1 94.25 402 VAL A O 1
ATOM 3245 N N . PHE A 1 403 ? 17.453 41.688 -1.646 1 95.5 403 PHE A N 1
ATOM 3246 C CA . PHE A 1 403 ? 17.703 41.156 -0.313 1 95.5 403 PHE A CA 1
ATOM 3247 C C . PHE A 1 403 ? 19.188 41.125 -0.006 1 95.5 403 PHE A C 1
ATOM 3249 O O . PHE A 1 403 ? 19.969 40.469 -0.7 1 95.5 403 PHE A O 1
ATOM 3256 N N . ALA A 1 404 ? 19.594 41.844 0.964 1 94.88 404 ALA A N 1
ATOM 3257 C CA . ALA A 1 404 ? 21.016 41.938 1.294 1 94.88 404 ALA A CA 1
ATOM 3258 C C . ALA A 1 404 ? 21.266 41.562 2.746 1 94.88 404 ALA A C 1
ATOM 3260 O O . ALA A 1 404 ? 20.359 41.594 3.574 1 94.88 404 ALA A O 1
ATOM 3261 N N . ARG A 1 405 ? 22.516 41.219 2.979 1 95.19 405 ARG A N 1
ATOM 3262 C CA . ARG A 1 405 ? 22.938 40.812 4.324 1 95.19 405 ARG A CA 1
ATOM 3263 C C . ARG A 1 405 ? 22.703 41.969 5.312 1 95.19 405 ARG A C 1
ATOM 3265 O O . ARG A 1 405 ? 23.062 43.125 5.043 1 95.19 405 ARG A O 1
ATOM 3272 N N . GLY A 1 406 ? 22.078 41.625 6.41 1 92.88 406 GLY A N 1
ATOM 3273 C CA . GLY A 1 406 ? 21.859 42.594 7.461 1 92.88 406 GLY A CA 1
ATOM 3274 C C . GLY A 1 406 ? 20.578 43.375 7.293 1 92.88 406 GLY A C 1
ATOM 3275 O O . GLY A 1 406 ? 20.156 44.094 8.203 1 92.88 406 GLY A O 1
ATOM 3276 N N . GLN A 1 407 ? 19.984 43.312 6.16 1 95.06 407 GLN A N 1
ATOM 3277 C CA . GLN A 1 407 ? 18.703 43.969 5.93 1 95.06 407 GLN A CA 1
ATOM 3278 C C . GLN A 1 407 ? 17.547 43 6.043 1 95.06 407 GLN A C 1
ATOM 3280 O O . GLN A 1 407 ? 17.297 42.219 5.129 1 95.06 407 GLN A O 1
ATOM 3285 N N . ASN A 1 408 ? 16.828 43.156 7.148 1 96.81 408 ASN A N 1
ATOM 3286 C CA . ASN A 1 408 ? 15.68 42.281 7.375 1 96.81 408 ASN A CA 1
ATOM 3287 C C . ASN A 1 408 ? 14.43 42.781 6.656 1 96.81 408 ASN A C 1
ATOM 3289 O O . ASN A 1 408 ? 14.109 43.969 6.723 1 96.81 408 ASN A O 1
ATOM 3293 N N . VAL A 1 409 ? 13.797 41.906 5.898 1 96.5 409 VAL A N 1
ATOM 3294 C CA . VAL A 1 409 ? 12.641 42.281 5.098 1 96.5 409 VAL A CA 1
ATOM 3295 C C . VAL A 1 409 ? 11.391 41.594 5.645 1 96.5 409 VAL A C 1
ATOM 3297 O O . VAL A 1 409 ? 11.391 40.375 5.879 1 96.5 409 VAL A O 1
ATOM 3300 N N . LEU A 1 410 ? 10.352 42.312 5.887 1 96 410 LEU A N 1
ATOM 3301 C CA . LEU A 1 410 ? 9.055 41.812 6.309 1 96 410 LEU A CA 1
ATOM 3302 C C . LEU A 1 410 ? 8.055 41.844 5.152 1 96 410 LEU A C 1
ATOM 3304 O O . LEU A 1 410 ? 7.875 42.875 4.512 1 96 410 LEU A O 1
ATOM 3308 N N . ILE A 1 411 ? 7.496 40.719 4.828 1 94.5 411 ILE A N 1
ATOM 3309 C CA . ILE A 1 411 ? 6.508 40.625 3.762 1 94.5 411 ILE A CA 1
ATOM 3310 C C . ILE A 1 411 ? 5.117 40.438 4.367 1 94.5 411 ILE A C 1
ATOM 3312 O O . ILE A 1 411 ? 4.891 39.5 5.152 1 94.5 411 ILE A O 1
ATOM 3316 N N . THR A 1 412 ? 4.176 41.281 4.051 1 91.06 412 THR A N 1
ATOM 3317 C CA . THR A 1 412 ? 2.809 41.188 4.547 1 91.06 412 THR A CA 1
ATOM 3318 C C . THR A 1 412 ? 1.806 41.312 3.404 1 91.06 412 THR A C 1
ATOM 3320 O O . THR A 1 412 ? 2.172 41.688 2.293 1 91.06 412 THR A O 1
ATOM 3323 N N . GLY A 1 413 ? 0.664 40.906 3.645 1 85.88 413 GLY A N 1
ATOM 3324 C CA . GLY A 1 413 ? -0.417 40.969 2.672 1 85.88 413 GLY A CA 1
ATOM 3325 C C . GLY A 1 413 ? -1.593 40.094 3.037 1 85.88 413 GLY A C 1
ATOM 3326 O O . GLY A 1 413 ? -1.527 39.344 4.008 1 85.88 413 GLY A O 1
ATOM 3327 N N . MET A 1 414 ? -2.592 40.219 2.232 1 78.38 414 MET A N 1
ATOM 3328 C CA . MET A 1 414 ? -3.789 39.406 2.471 1 78.38 414 MET A CA 1
ATOM 3329 C C . MET A 1 414 ? -3.541 37.938 2.121 1 78.38 414 MET A C 1
ATOM 3331 O O . MET A 1 414 ? -2.551 37.625 1.464 1 78.38 414 MET A O 1
ATOM 3335 N N . ALA A 1 415 ? -4.383 37.125 2.652 1 74.19 415 ALA A N 1
ATOM 3336 C CA . ALA A 1 415 ? -4.266 35.688 2.357 1 74.19 415 ALA A CA 1
ATOM 3337 C C . ALA A 1 415 ? -4.445 35.438 0.866 1 74.19 415 ALA A C 1
ATOM 3339 O O . ALA A 1 415 ? -5.352 35.969 0.235 1 74.19 415 ALA A O 1
ATOM 3340 N N . GLY A 1 416 ? -3.537 34.719 0.26 1 75.88 416 GLY A N 1
ATOM 3341 C CA . GLY A 1 416 ? -3.66 34.312 -1.133 1 75.88 416 GLY A CA 1
ATOM 3342 C C . GLY A 1 416 ? -3.025 35.312 -2.094 1 75.88 416 GLY A C 1
ATOM 3343 O O . GLY A 1 416 ? -3.135 35.156 -3.312 1 75.88 416 GLY A O 1
ATOM 3344 N N . CYS A 1 417 ? -2.379 36.219 -1.528 1 82 417 CYS A N 1
ATOM 3345 C CA . CYS A 1 417 ? -1.827 37.25 -2.4 1 82 417 CYS A CA 1
ATOM 3346 C C . CYS A 1 417 ? -0.476 36.812 -2.961 1 82 417 CYS A C 1
ATOM 3348 O O . CYS A 1 417 ? 0.096 37.5 -3.807 1 82 417 CYS A O 1
ATOM 3350 N N . GLY A 1 418 ? 0.043 35.688 -2.469 1 86.5 418 GLY A N 1
ATOM 3351 C CA . GLY A 1 418 ? 1.25 35.156 -3.088 1 86.5 418 GLY A CA 1
ATOM 3352 C C . GLY A 1 418 ? 2.475 35.281 -2.201 1 86.5 418 GLY A C 1
ATOM 3353 O O . GLY A 1 418 ? 3.607 35.188 -2.684 1 86.5 418 GLY A O 1
ATOM 3354 N N . LYS A 1 419 ? 2.385 35.5 -0.946 1 89.44 419 LYS A N 1
ATOM 3355 C CA . LYS A 1 419 ? 3.514 35.656 -0.032 1 89.44 419 LYS A CA 1
ATOM 3356 C C . LYS A 1 419 ? 4.406 34.406 -0.057 1 89.44 419 LYS A C 1
ATOM 3358 O O . LYS A 1 419 ? 5.617 34.531 -0.255 1 89.44 419 LYS A O 1
ATOM 3363 N N . THR A 1 420 ? 3.748 33.219 0.099 1 87.38 420 THR A N 1
ATOM 3364 C CA . THR A 1 420 ? 4.5 31.969 0.106 1 87.38 420 THR A CA 1
ATOM 3365 C C . THR A 1 420 ? 5.043 31.656 -1.286 1 87.38 420 THR A C 1
ATOM 3367 O O . THR A 1 420 ? 6.125 31.078 -1.421 1 87.38 420 THR A O 1
ATOM 3370 N N . SER A 1 421 ? 4.305 32.125 -2.287 1 89.81 421 SER A N 1
ATOM 3371 C CA . SER A 1 421 ? 4.746 31.906 -3.662 1 89.81 421 SER A CA 1
ATOM 3372 C C . SER A 1 421 ? 6.039 32.656 -3.945 1 89.81 421 SER A C 1
ATOM 3374 O O . SER A 1 421 ? 6.875 32.219 -4.727 1 89.81 421 SER A O 1
ATOM 3376 N N . LEU A 1 422 ? 6.109 33.844 -3.342 1 94.31 422 LEU A N 1
ATOM 3377 C CA . LEU A 1 422 ? 7.344 34.594 -3.502 1 94.31 422 LEU A CA 1
ATOM 3378 C C . LEU A 1 422 ? 8.539 33.812 -2.969 1 94.31 422 LEU A C 1
ATOM 3380 O O . LEU A 1 422 ? 9.602 33.812 -3.598 1 94.31 422 LEU A O 1
ATOM 3384 N N . LEU A 1 423 ? 8.352 33.188 -1.847 1 93 423 LEU A N 1
ATOM 3385 C CA . LEU A 1 423 ? 9.422 32.375 -1.277 1 93 423 LEU A CA 1
ATOM 3386 C C . LEU A 1 423 ? 9.742 31.188 -2.182 1 93 423 LEU A C 1
ATOM 3388 O O . LEU A 1 423 ? 10.906 30.797 -2.307 1 93 423 LEU A O 1
ATOM 3392 N N . ARG A 1 424 ? 8.719 30.672 -2.842 1 91.38 424 ARG A N 1
ATOM 3393 C CA . ARG A 1 424 ? 8.922 29.562 -3.779 1 91.38 424 ARG A CA 1
ATOM 3394 C C . ARG A 1 424 ? 9.75 30.016 -4.977 1 91.38 424 ARG A C 1
ATOM 3396 O O . ARG A 1 424 ? 10.602 29.266 -5.465 1 91.38 424 ARG A O 1
ATOM 3403 N N . VAL A 1 425 ? 9.516 31.156 -5.379 1 93.12 425 VAL A N 1
ATOM 3404 C CA . VAL A 1 425 ? 10.211 31.719 -6.527 1 93.12 425 VAL A CA 1
ATOM 3405 C C . VAL A 1 425 ? 11.664 32 -6.16 1 93.12 425 VAL A C 1
ATOM 3407 O O . VAL A 1 425 ? 12.578 31.703 -6.926 1 93.12 425 VAL A O 1
ATOM 3410 N N . ILE A 1 426 ? 11.828 32.562 -4.973 1 93.19 426 ILE A N 1
ATOM 3411 C CA . ILE A 1 426 ? 13.164 32.906 -4.508 1 93.19 426 ILE A CA 1
ATOM 3412 C C . ILE A 1 426 ? 13.984 31.625 -4.348 1 93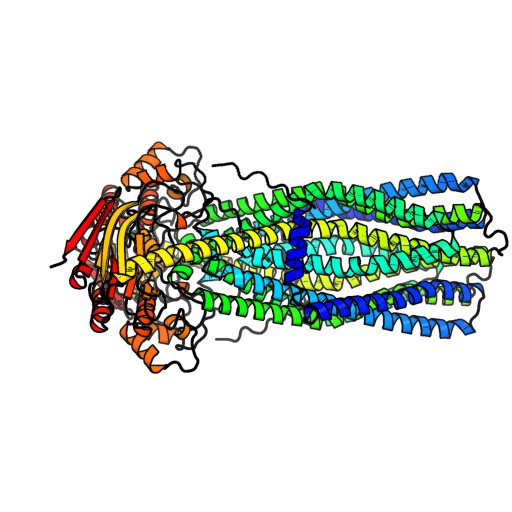.19 426 ILE A C 1
ATOM 3414 O O . ILE A 1 426 ? 15.156 31.578 -4.734 1 93.19 426 ILE A O 1
ATOM 3418 N N . ARG A 1 427 ? 13.344 30.594 -3.785 1 90.25 427 ARG A N 1
ATOM 3419 C CA . ARG A 1 427 ? 14.008 29.312 -3.555 1 90.25 427 ARG A CA 1
ATOM 3420 C C . ARG A 1 427 ? 14.266 28.578 -4.871 1 90.25 427 ARG A C 1
ATOM 3422 O O . ARG A 1 427 ? 15.117 27.703 -4.938 1 90.25 427 ARG A O 1
ATOM 3429 N N . GLY A 1 428 ? 13.508 28.891 -5.934 1 87.38 428 GLY A N 1
ATOM 3430 C CA . GLY A 1 428 ? 13.68 28.266 -7.234 1 87.38 428 GLY A CA 1
ATOM 3431 C C . GLY A 1 428 ? 12.742 27.109 -7.465 1 87.38 428 GLY A C 1
ATOM 3432 O O . GLY A 1 428 ? 12.945 26.312 -8.391 1 87.38 428 GLY A O 1
ATOM 3433 N N . LEU A 1 429 ? 11.781 27 -6.676 1 86.88 429 LEU A N 1
ATOM 3434 C CA . LEU A 1 429 ? 10.797 25.938 -6.852 1 86.88 429 LEU A CA 1
ATOM 3435 C C . LEU A 1 429 ? 9.812 26.281 -7.961 1 86.88 429 LEU A C 1
ATOM 3437 O O . LEU A 1 429 ? 9.398 25.406 -8.727 1 86.88 429 LEU A O 1
ATOM 3441 N N . TRP A 1 430 ? 9.422 27.547 -7.961 1 89.12 430 TRP A N 1
ATOM 3442 C CA . TRP A 1 430 ? 8.539 28.047 -9.008 1 89.12 430 TRP A CA 1
ATOM 3443 C C . TRP A 1 430 ? 9.32 28.875 -10.023 1 89.12 430 TRP A C 1
ATOM 3445 O O . TRP A 1 430 ? 10.242 29.609 -9.664 1 89.12 430 TRP A O 1
ATOM 3455 N N . GLU A 1 431 ? 8.914 28.766 -11.242 1 87.25 431 GLU A N 1
ATOM 3456 C CA . GLU A 1 431 ? 9.477 29.609 -12.289 1 87.25 431 GLU A CA 1
ATOM 3457 C C . GLU A 1 431 ? 8.648 30.891 -12.469 1 87.25 431 GLU A C 1
ATOM 3459 O O . GLU A 1 431 ? 7.418 30.828 -12.539 1 87.25 431 GLU A O 1
ATOM 3464 N N . PRO A 1 432 ? 9.398 31.938 -12.484 1 91.75 432 PRO A N 1
ATOM 3465 C CA . PRO A 1 432 ? 8.656 33.188 -12.703 1 91.75 432 PRO A CA 1
ATOM 3466 C C . PRO A 1 432 ? 8.078 33.281 -14.117 1 91.75 432 PRO A C 1
ATOM 3468 O O . PRO A 1 432 ? 8.586 32.625 -15.039 1 91.75 432 PRO A O 1
ATOM 3471 N N . LEU A 1 433 ? 7.027 34 -14.258 1 92.19 433 LEU A N 1
ATOM 3472 C CA . LEU A 1 433 ? 6.406 34.25 -15.555 1 92.19 433 LEU A CA 1
ATOM 3473 C C . LEU A 1 433 ? 7.289 35.156 -16.406 1 92.19 433 LEU A C 1
ATOM 3475 O O . LEU A 1 433 ? 7.414 34.969 -17.625 1 92.19 433 LEU A O 1
ATOM 3479 N N . SER A 1 434 ? 7.754 36.125 -15.797 1 92.75 434 SER A N 1
ATOM 3480 C CA . SER A 1 434 ? 8.641 37.094 -16.453 1 92.75 434 SER A CA 1
ATOM 3481 C C . SER A 1 434 ? 9.617 37.688 -15.445 1 92.75 434 SER A C 1
ATOM 3483 O O . SER A 1 434 ? 9.422 37.562 -14.234 1 92.75 434 SER A O 1
ATOM 3485 N N . GLY A 1 435 ? 10.688 38.188 -15.992 1 93.06 435 GLY A N 1
ATOM 3486 C CA . GLY A 1 435 ? 11.695 38.781 -15.141 1 93.06 435 GLY A CA 1
ATOM 3487 C C . GLY A 1 435 ? 12.812 37.812 -14.773 1 93.06 435 GLY A C 1
ATOM 3488 O O . GLY A 1 435 ? 12.844 36.688 -15.25 1 93.06 435 GLY A O 1
ATOM 3489 N N . ASP A 1 436 ? 13.75 38.375 -13.938 1 91.94 436 ASP A N 1
ATOM 3490 C CA . ASP A 1 436 ? 14.898 37.562 -13.57 1 91.94 436 ASP A CA 1
ATOM 3491 C C . ASP A 1 436 ? 15.117 37.562 -12.062 1 91.94 436 ASP A C 1
ATOM 3493 O O . ASP A 1 436 ? 14.953 38.594 -11.406 1 91.94 436 ASP A O 1
ATOM 3497 N N . VAL A 1 437 ? 15.328 36.438 -11.562 1 92.62 437 VAL A N 1
ATOM 3498 C CA . VAL A 1 437 ? 15.703 36.281 -10.164 1 92.62 437 VAL A CA 1
ATOM 3499 C C . VAL A 1 437 ? 17.188 35.906 -10.055 1 92.62 437 VAL A C 1
ATOM 3501 O O . VAL A 1 437 ? 17.594 34.812 -10.453 1 92.62 437 VAL A O 1
ATOM 3504 N N . VAL A 1 438 ? 17.953 36.812 -9.586 1 92.44 438 VAL A N 1
ATOM 3505 C CA . VAL A 1 438 ? 19.391 36.562 -9.43 1 92.44 438 VAL A CA 1
ATOM 3506 C C . VAL A 1 438 ? 19.656 36.031 -8.031 1 92.44 438 VAL A C 1
ATOM 3508 O O . VAL A 1 438 ? 19.312 36.656 -7.027 1 92.44 438 VAL A O 1
ATOM 3511 N N . ARG A 1 439 ? 20.25 34.906 -7.941 1 90.94 439 ARG A N 1
ATOM 3512 C CA . ARG A 1 439 ? 20.578 34.25 -6.676 1 90.94 439 ARG A CA 1
ATOM 3513 C C . ARG A 1 439 ? 22.078 34.219 -6.449 1 90.94 439 ARG A C 1
ATOM 3515 O O . ARG A 1 439 ? 22.812 33.562 -7.195 1 90.94 439 ARG A O 1
ATOM 3522 N N . ASN A 1 440 ? 22.5 34.844 -5.418 1 90.44 440 ASN A N 1
ATOM 3523 C CA . ASN A 1 440 ? 23.922 34.938 -5.117 1 90.44 440 ASN A CA 1
ATOM 3524 C C . ASN A 1 440 ? 24.281 34.156 -3.855 1 90.44 440 ASN A C 1
ATOM 3526 O O . ASN A 1 440 ? 25.234 34.531 -3.152 1 90.44 440 ASN A O 1
ATOM 3530 N N . ILE A 1 441 ? 23.391 33.188 -3.467 1 88.81 441 ILE A N 1
ATOM 3531 C CA . ILE A 1 441 ? 23.656 32.344 -2.299 1 88.81 441 ILE A CA 1
ATOM 3532 C C . ILE A 1 441 ? 23.25 30.906 -2.596 1 88.81 441 ILE A C 1
ATOM 3534 O O . ILE A 1 441 ? 22.297 30.672 -3.342 1 88.81 441 ILE A O 1
ATOM 3538 N N . ASP A 1 442 ? 24.031 30.016 -2.061 1 85.88 442 ASP A N 1
ATOM 3539 C CA . ASP A 1 442 ? 23.688 28.609 -2.209 1 85.88 442 ASP A CA 1
ATOM 3540 C C . ASP A 1 442 ? 22.672 28.172 -1.158 1 85.88 442 ASP A C 1
ATOM 3542 O O . ASP A 1 442 ? 22.734 28.625 -0.011 1 85.88 442 ASP A O 1
ATOM 3546 N N . PHE A 1 443 ? 21.812 27.375 -1.527 1 87.06 443 PHE A N 1
ATOM 3547 C CA . PHE A 1 443 ? 20.75 26.938 -0.628 1 87.06 443 PHE A CA 1
ATOM 3548 C C . PHE A 1 443 ? 21.203 25.75 0.205 1 87.06 443 PHE A C 1
ATOM 3550 O O . PHE A 1 443 ? 20.609 24.672 0.129 1 87.06 443 PHE A O 1
ATOM 3557 N N . GLU A 1 444 ? 22.188 25.906 0.911 1 87.62 444 GLU A N 1
ATOM 3558 C CA . GLU A 1 444 ? 22.656 24.938 1.898 1 87.62 444 GLU A CA 1
ATOM 3559 C C . GLU A 1 444 ? 22.172 25.297 3.299 1 87.62 444 GLU A C 1
ATOM 3561 O O . GLU A 1 444 ? 22.016 26.469 3.621 1 87.62 444 GLU A O 1
ATOM 3566 N N . PRO A 1 445 ? 21.969 24.344 4.07 1 85.12 445 PRO A N 1
ATOM 3567 C CA . PRO A 1 445 ? 21.422 24.609 5.402 1 85.12 445 PRO A CA 1
ATOM 3568 C C . PRO A 1 445 ? 22.312 25.547 6.227 1 85.12 445 PRO A C 1
ATOM 3570 O O . PRO A 1 445 ? 21.812 26.266 7.098 1 85.12 445 PRO A O 1
ATOM 3573 N N . GLU A 1 446 ? 23.547 25.578 5.918 1 87.75 446 GLU A N 1
ATOM 3574 C CA . GLU A 1 446 ? 24.469 26.438 6.66 1 87.75 446 GLU A CA 1
ATOM 3575 C C . GLU A 1 446 ? 24.328 27.891 6.219 1 87.75 446 GLU A C 1
ATOM 3577 O O . GLU A 1 446 ? 24.688 28.797 6.957 1 87.75 446 GLU A O 1
ATOM 3582 N N . LYS A 1 447 ? 23.781 28.078 5.062 1 92.62 447 LYS A N 1
ATOM 3583 C CA . LYS A 1 447 ? 23.688 29.438 4.52 1 92.62 447 LYS A CA 1
ATOM 3584 C C . LYS A 1 447 ? 22.25 29.938 4.539 1 92.62 447 LYS A C 1
ATOM 3586 O O . LYS A 1 447 ? 22 31.109 4.84 1 92.62 447 LYS A O 1
ATOM 3591 N N . VAL A 1 448 ? 21.406 29.047 4.168 1 93.88 448 VAL A N 1
ATOM 3592 C CA . VAL A 1 448 ? 20.016 29.438 4.113 1 93.88 448 VAL A CA 1
ATOM 3593 C C . VAL A 1 448 ? 19.141 28.344 4.75 1 93.88 448 VAL A C 1
ATOM 3595 O O . VAL A 1 448 ? 19.344 27.156 4.496 1 93.88 448 VAL A O 1
ATOM 3598 N N . LEU A 1 449 ? 18.25 28.688 5.645 1 93.25 449 LEU A N 1
ATOM 3599 C CA . LEU A 1 449 ? 17.297 27.75 6.234 1 93.25 449 LEU A CA 1
ATOM 3600 C C . LEU A 1 449 ? 15.875 28.297 6.102 1 93.25 449 LEU A C 1
ATOM 3602 O O . LEU A 1 449 ? 15.641 29.5 6.246 1 93.25 449 LEU A O 1
ATOM 3606 N N . PHE A 1 450 ? 15.008 27.359 5.785 1 92.62 450 PHE A N 1
ATOM 3607 C CA . PHE A 1 450 ? 13.602 27.719 5.602 1 92.62 450 PHE A CA 1
ATOM 3608 C C . PHE A 1 450 ? 12.758 27.203 6.762 1 92.62 450 PHE A C 1
ATOM 3610 O O . PHE A 1 450 ? 12.875 26.047 7.152 1 92.62 450 PHE A O 1
ATOM 3617 N N . LEU A 1 451 ? 12 28.047 7.355 1 92.31 451 LEU A N 1
ATOM 3618 C CA . LEU A 1 451 ? 11.023 27.688 8.383 1 92.31 451 LEU A CA 1
ATOM 3619 C C . LEU A 1 451 ? 9.602 27.859 7.867 1 92.31 451 LEU A C 1
ATOM 3621 O O . LEU A 1 451 ? 9.117 28.984 7.738 1 92.31 451 LEU A O 1
ATOM 3625 N N . SER A 1 452 ? 8.984 26.766 7.656 1 87.56 452 SER A N 1
ATOM 3626 C CA . SER A 1 452 ? 7.621 26.797 7.145 1 87.56 452 SER A CA 1
ATOM 3627 C C . SER A 1 452 ? 6.613 26.984 8.273 1 87.56 452 SER A C 1
ATOM 3629 O O . SER A 1 452 ? 6.977 26.938 9.453 1 87.56 452 SER A O 1
ATOM 3631 N N . GLN A 1 453 ? 5.426 27.266 7.836 1 76.5 453 GLN A N 1
ATOM 3632 C CA . GLN A 1 453 ? 4.348 27.406 8.805 1 76.5 453 GLN A CA 1
ATOM 3633 C C . GLN A 1 453 ? 4.168 26.125 9.617 1 76.5 453 GLN A C 1
ATOM 3635 O O . GLN A 1 453 ? 4.066 26.156 10.844 1 76.5 453 GLN A O 1
ATOM 3640 N N . HIS A 1 454 ? 4.105 25.031 8.852 1 76.31 454 HIS A N 1
ATOM 3641 C CA . HIS A 1 454 ? 4.129 23.719 9.484 1 76.31 454 HIS A CA 1
ATOM 3642 C C . HIS A 1 454 ? 5.492 23.062 9.312 1 76.31 454 HIS A C 1
ATOM 3644 O O . HIS A 1 454 ? 5.758 22.438 8.281 1 76.31 454 HIS A O 1
ATOM 3650 N N . ALA A 1 455 ? 6.234 23.156 10.398 1 81.12 455 ALA A N 1
ATOM 3651 C CA . ALA A 1 455 ? 7.602 22.641 10.336 1 81.12 455 ALA A CA 1
ATOM 3652 C C . ALA A 1 455 ? 7.617 21.141 10.062 1 81.12 455 ALA A C 1
ATOM 3654 O O . ALA A 1 455 ? 6.797 20.406 10.602 1 81.12 455 ALA A O 1
ATOM 3655 N N . LEU A 1 456 ? 8.453 20.797 9.203 1 83.94 456 LEU A N 1
ATOM 3656 C CA . LEU A 1 456 ? 8.617 19.406 8.844 1 83.94 456 LEU A CA 1
ATOM 3657 C C . LEU A 1 456 ? 9.367 18.641 9.93 1 83.94 456 LEU A C 1
ATOM 3659 O O . LEU A 1 456 ? 10.406 19.109 10.414 1 83.94 456 LEU A O 1
ATOM 3663 N N . LEU A 1 457 ? 8.773 17.594 10.367 1 85.19 457 LEU A N 1
ATOM 3664 C CA . LEU A 1 457 ? 9.43 16.734 11.344 1 85.19 457 LEU A CA 1
ATOM 3665 C C . LEU A 1 457 ? 9.883 15.422 10.695 1 85.19 457 LEU A C 1
ATOM 3667 O O . LEU A 1 457 ? 9.203 14.891 9.82 1 85.19 457 LEU A O 1
ATOM 3671 N N . THR A 1 458 ? 11.062 15.055 10.922 1 83.31 458 THR A N 1
ATOM 3672 C CA . THR A 1 458 ? 11.602 13.82 10.375 1 83.31 458 THR A CA 1
ATOM 3673 C C . THR A 1 458 ? 11.477 12.68 11.383 1 83.31 458 THR A C 1
ATOM 3675 O O . THR A 1 458 ? 11.078 12.898 12.531 1 83.31 458 THR A O 1
ATOM 3678 N N . ASN A 1 459 ? 11.68 11.5 10.906 1 81.19 459 ASN A N 1
ATOM 3679 C CA . ASN A 1 459 ? 11.688 10.352 11.805 1 81.19 459 ASN A CA 1
ATOM 3680 C C . ASN A 1 459 ? 12.992 10.258 12.594 1 81.19 459 ASN A C 1
ATOM 3682 O O . ASN A 1 459 ? 14.055 10.625 12.078 1 81.19 459 ASN A O 1
ATOM 3686 N N . GLY A 1 460 ? 12.828 9.852 13.836 1 83 460 GLY A N 1
ATOM 3687 C CA . GLY A 1 460 ? 14.039 9.641 14.609 1 83 460 GLY A CA 1
ATOM 3688 C C . GLY A 1 460 ? 13.992 10.289 15.977 1 83 460 GLY A C 1
ATOM 3689 O O . GLY A 1 460 ? 12.914 10.523 16.516 1 83 460 GLY A O 1
ATOM 3690 N N . SER A 1 461 ? 15.141 10.562 16.5 1 88.06 461 SER A N 1
ATOM 3691 C CA . SER A 1 461 ? 15.281 11.117 17.844 1 88.06 461 SER A CA 1
ATOM 3692 C C . SER A 1 461 ? 15.18 12.641 17.828 1 88.06 461 SER A C 1
ATOM 3694 O O . SER A 1 461 ? 15.109 13.25 16.766 1 88.06 461 SER A O 1
ATOM 3696 N N . LEU A 1 462 ? 15.133 13.172 19.031 1 88.88 462 LEU A N 1
ATOM 3697 C CA . LEU A 1 462 ? 15.078 14.625 19.172 1 88.88 462 LEU A CA 1
ATOM 3698 C C . LEU A 1 462 ? 16.328 15.273 18.594 1 88.88 462 LEU A C 1
ATOM 3700 O O . LEU A 1 462 ? 16.266 16.359 18.031 1 88.88 462 LEU A O 1
ATOM 3704 N N . LYS A 1 463 ? 17.406 14.578 18.766 1 89.94 463 LYS A N 1
ATOM 3705 C CA . LYS A 1 463 ? 18.672 15.039 18.203 1 89.94 463 LYS A CA 1
ATOM 3706 C C . LYS A 1 463 ? 18.594 15.148 16.688 1 89.94 463 LYS A C 1
ATOM 3708 O O . LYS A 1 463 ? 19.062 16.125 16.094 1 89.94 463 LYS A O 1
ATOM 3713 N N . GLU A 1 464 ? 17.969 14.195 16.078 1 88.75 464 GLU A N 1
ATOM 3714 C CA . GLU A 1 464 ? 17.844 14.172 14.625 1 88.75 464 GLU A CA 1
ATOM 3715 C C . GLU A 1 464 ? 16.906 15.281 14.148 1 88.75 464 GLU A C 1
ATOM 3717 O O . GLU A 1 464 ? 17.062 15.805 13.047 1 88.75 464 GLU A O 1
ATOM 3722 N N . GLN A 1 465 ? 15.977 15.617 15.016 1 90.12 465 GLN A N 1
ATOM 3723 C CA . GLN A 1 465 ? 15.078 16.703 14.664 1 90.12 465 GLN A CA 1
ATOM 3724 C C . GLN A 1 465 ? 15.82 18.031 14.617 1 90.12 465 GLN A C 1
ATOM 3726 O O . GLN A 1 465 ? 15.547 18.875 13.766 1 90.12 465 GLN A O 1
ATOM 3731 N N . VAL A 1 466 ? 16.734 18.219 15.492 1 90.44 466 VAL A N 1
ATOM 3732 C CA . VAL A 1 466 ? 17.438 19.5 15.633 1 90.44 466 VAL A CA 1
ATOM 3733 C C . VAL A 1 466 ? 18.469 19.641 14.508 1 90.44 466 VAL A C 1
ATOM 3735 O O . VAL A 1 466 ? 18.656 20.719 13.969 1 90.44 466 VAL A O 1
ATOM 3738 N N . VAL A 1 467 ? 19.047 18.547 14.141 1 89.56 467 VAL A N 1
ATOM 3739 C CA . VAL A 1 467 ? 20.125 18.578 13.156 1 89.56 467 VAL A CA 1
ATOM 3740 C C . VAL A 1 467 ? 19.547 18.547 11.75 1 89.56 467 VAL A C 1
ATOM 3742 O O . VAL A 1 467 ? 20.219 18.891 10.781 1 89.56 467 VAL A O 1
ATOM 3745 N N . PHE A 1 468 ? 18.344 18.312 11.75 1 88.88 468 PHE A N 1
ATOM 3746 C CA . PHE A 1 468 ? 17.672 18.266 10.461 1 88.88 468 PHE A CA 1
ATOM 3747 C C . PHE A 1 468 ? 17.875 19.578 9.695 1 88.88 468 PHE A C 1
ATOM 3749 O O . PHE A 1 468 ? 17.844 20.656 10.289 1 88.88 468 PHE A O 1
ATOM 3756 N N . PRO A 1 469 ? 18.281 19.391 8.367 1 87.88 469 PRO A N 1
ATOM 3757 C CA . PRO A 1 469 ? 18.172 18.312 7.383 1 87.88 469 PRO A CA 1
ATOM 3758 C C . PRO A 1 469 ? 19.484 17.562 7.168 1 87.88 469 PRO A C 1
ATOM 3760 O O . PRO A 1 469 ? 19.625 16.812 6.195 1 87.88 469 PRO A O 1
ATOM 3763 N N . LEU A 1 470 ? 20.391 17.844 8.055 1 83.88 470 LEU A N 1
ATOM 3764 C CA . LEU A 1 470 ? 21.656 17.109 7.969 1 83.88 470 LEU A CA 1
ATOM 3765 C C . LEU A 1 470 ? 21.594 15.828 8.797 1 83.88 470 LEU A C 1
ATOM 3767 O O . LEU A 1 470 ? 20.688 15.648 9.609 1 83.88 470 LEU A O 1
ATOM 3771 N N . GLU A 1 471 ? 22.484 14.977 8.469 1 81.31 471 GLU A N 1
ATOM 3772 C CA . GLU A 1 471 ? 22.562 13.727 9.211 1 81.31 471 GLU A CA 1
ATOM 3773 C C . GLU A 1 471 ? 23.219 13.93 10.57 1 81.31 471 GLU A C 1
ATOM 3775 O O . GLU A 1 471 ? 24.188 14.695 10.688 1 81.31 471 GLU A O 1
ATOM 3780 N N . ALA A 1 472 ? 22.562 13.25 11.547 1 73.94 472 ALA A N 1
ATOM 3781 C CA . ALA A 1 472 ? 23.141 13.359 12.883 1 73.94 472 ALA A CA 1
ATOM 3782 C C . ALA A 1 472 ? 24.438 12.57 12.977 1 73.94 472 ALA A C 1
ATOM 3784 O O . ALA A 1 472 ? 24.469 11.375 12.688 1 73.94 472 ALA A O 1
ATOM 3785 N N . GLU A 1 473 ? 25.5 13.406 13 1 69.31 473 GLU A N 1
ATOM 3786 C CA . GLU A 1 473 ? 26.781 12.742 13.156 1 69.31 473 GLU A CA 1
ATOM 3787 C C . GLU A 1 473 ? 27.031 12.344 14.609 1 69.31 473 GLU A C 1
ATOM 3789 O O . GLU A 1 473 ? 26.422 12.906 15.523 1 69.31 473 GLU A O 1
ATOM 3794 N N . ASP A 1 474 ? 27.641 11.305 14.867 1 60.03 474 ASP A N 1
ATOM 3795 C CA . ASP A 1 474 ? 27.938 10.727 16.172 1 60.03 474 ASP A CA 1
ATOM 3796 C C . ASP A 1 474 ? 28.547 11.766 17.109 1 60.03 474 ASP A C 1
ATOM 3798 O O . ASP A 1 474 ? 28.328 11.727 18.328 1 60.03 474 ASP A O 1
ATOM 3802 N N . TYR A 1 475 ? 29.328 12.695 16.484 1 57.62 475 TYR A N 1
ATOM 3803 C CA . TYR A 1 475 ? 30.125 13.508 17.406 1 57.62 475 TYR A CA 1
ATOM 3804 C C . TYR A 1 475 ? 29.406 14.812 17.734 1 57.62 475 TYR A C 1
ATOM 3806 O O . TYR A 1 475 ? 30.031 15.773 18.188 1 57.62 475 TYR A O 1
ATOM 3814 N N . LEU A 1 476 ? 28.109 14.758 17.609 1 65.81 476 LEU A N 1
ATOM 3815 C CA . LEU A 1 476 ? 27.422 16.016 17.875 1 65.81 476 LEU A CA 1
ATOM 3816 C C . LEU A 1 476 ? 27.406 16.328 19.375 1 65.81 476 LEU A C 1
ATOM 3818 O O . LEU A 1 476 ? 27.266 15.414 20.188 1 65.81 476 LEU A O 1
ATOM 3822 N N . ASP A 1 477 ? 27.781 17.469 19.734 1 70.62 477 ASP A N 1
ATOM 3823 C CA . ASP A 1 477 ? 27.828 17.984 21.109 1 70.62 477 ASP A CA 1
ATOM 3824 C C . ASP A 1 477 ? 26.453 17.953 21.766 1 70.62 477 ASP A C 1
ATOM 3826 O O . ASP A 1 477 ? 25.609 18.812 21.484 1 70.62 477 ASP A O 1
ATOM 3830 N N . HIS A 1 478 ? 26.219 16.969 22.516 1 81.25 478 HIS A N 1
ATOM 3831 C CA . HIS A 1 478 ? 25 16.781 23.297 1 81.25 478 HIS A CA 1
ATOM 3832 C C . HIS A 1 478 ? 24.703 18.016 24.141 1 81.25 478 HIS A C 1
ATOM 3834 O O . HIS A 1 478 ? 23.547 18.438 24.25 1 81.25 478 HIS A O 1
ATOM 3840 N N . THR A 1 479 ? 25.719 18.609 24.547 1 85.56 479 THR A N 1
ATOM 3841 C CA . THR A 1 479 ? 25.531 19.75 25.438 1 85.56 479 THR A CA 1
ATOM 3842 C C . THR A 1 479 ? 25.016 20.953 24.672 1 85.56 479 THR A C 1
ATOM 3844 O O . THR A 1 479 ? 24.156 21.688 25.156 1 85.56 479 THR A O 1
ATOM 3847 N N . ARG A 1 480 ? 25.516 21.094 23.516 1 89.06 480 ARG A N 1
ATOM 3848 C CA . ARG A 1 480 ? 25.078 22.219 22.688 1 89.06 480 ARG A CA 1
ATOM 3849 C C . ARG A 1 480 ? 23.594 22.094 22.328 1 89.06 480 ARG A C 1
ATOM 3851 O O . ARG A 1 480 ? 22.844 23.062 22.391 1 89.06 480 ARG A O 1
ATOM 3858 N N . ILE A 1 481 ? 23.203 20.938 22.062 1 90.88 481 ILE A N 1
ATOM 3859 C CA . ILE A 1 481 ? 21.812 20.688 21.672 1 90.88 481 ILE A CA 1
ATOM 3860 C C . ILE A 1 481 ? 20.891 20.875 22.859 1 90.88 481 ILE A C 1
ATOM 3862 O O . ILE A 1 481 ? 19.812 21.469 22.734 1 90.88 481 ILE A O 1
ATOM 3866 N N . MET A 1 482 ? 21.359 20.422 23.984 1 90.31 482 MET A N 1
ATOM 3867 C CA . MET A 1 482 ? 20.547 20.578 25.203 1 90.31 482 MET A CA 1
ATOM 3868 C C . MET A 1 482 ? 20.406 22.047 25.562 1 90.31 482 MET A C 1
ATOM 3870 O O . MET A 1 482 ? 19.344 22.484 26 1 90.31 482 MET A O 1
ATOM 3874 N N . ASP A 1 483 ? 21.438 22.75 25.391 1 91.88 483 ASP A N 1
ATOM 3875 C CA . ASP A 1 483 ? 21.391 24.188 25.672 1 91.88 483 ASP A CA 1
ATOM 3876 C C . ASP A 1 483 ? 20.453 24.906 24.719 1 91.88 483 ASP A C 1
ATOM 3878 O O . ASP A 1 483 ? 19.688 25.781 25.141 1 91.88 483 ASP A O 1
ATOM 3882 N N . LEU A 1 484 ? 20.531 24.562 23.516 1 93.31 484 LEU A N 1
ATOM 3883 C CA . LEU A 1 484 ? 19.672 25.188 22.516 1 93.31 484 LEU A CA 1
ATOM 3884 C C . LEU A 1 484 ? 18.203 24.891 22.797 1 93.31 484 LEU A C 1
ATOM 3886 O O . LEU A 1 484 ? 17.344 25.766 22.672 1 93.31 484 LEU A O 1
ATOM 3890 N N . LEU A 1 485 ? 17.953 23.641 23.203 1 93.31 485 LEU A N 1
ATOM 3891 C CA . LEU A 1 485 ? 16.578 23.234 23.516 1 93.31 485 LEU A CA 1
ATOM 3892 C C . LEU A 1 485 ? 16.062 23.984 24.734 1 93.31 485 LEU A C 1
ATOM 3894 O O . LEU A 1 485 ? 14.891 24.375 24.797 1 93.31 485 LEU A O 1
ATOM 3898 N N . SER A 1 486 ? 16.922 24.156 25.609 1 91.62 486 SER A N 1
ATOM 3899 C CA . SER A 1 486 ? 16.531 24.922 26.797 1 91.62 486 SER A CA 1
ATOM 3900 C C . SER A 1 486 ? 16.312 26.391 26.453 1 91.62 486 SER A C 1
ATOM 3902 O O . SER A 1 486 ? 15.406 27.031 27 1 91.62 486 SER A O 1
ATOM 3904 N N . GLU A 1 487 ? 17.094 26.922 25.562 1 92.44 487 GLU A N 1
ATOM 3905 C CA . GLU A 1 487 ? 17 28.328 25.156 1 92.44 487 GLU A CA 1
ATOM 3906 C C . GLU A 1 487 ? 15.672 28.625 24.484 1 92.44 487 GLU A C 1
ATOM 3908 O O . GLU A 1 487 ? 15.133 29.719 24.609 1 92.44 487 GLU A O 1
ATOM 3913 N N . VAL A 1 488 ? 15.195 27.656 23.734 1 93.5 488 VAL A N 1
ATOM 3914 C CA . VAL A 1 488 ? 13.953 27.891 23.016 1 93.5 488 VAL A CA 1
ATOM 3915 C C . VAL A 1 488 ? 12.766 27.422 23.859 1 93.5 488 VAL A C 1
ATOM 3917 O O . VAL A 1 488 ? 11.625 27.406 23.391 1 93.5 488 VAL A O 1
ATOM 3920 N N . GLY A 1 489 ? 12.977 26.922 25.031 1 88.12 489 GLY A N 1
ATOM 3921 C CA . GLY A 1 489 ? 11.922 26.562 25.953 1 88.12 489 GLY A CA 1
ATOM 3922 C C . GLY A 1 489 ? 11.438 25.141 25.766 1 88.12 489 GLY A C 1
ATOM 3923 O O . GLY A 1 489 ? 10.266 24.844 26.016 1 88.12 489 GLY A O 1
ATOM 3924 N N . LEU A 1 490 ? 12.273 24.188 25.312 1 90.06 490 LEU A N 1
ATOM 3925 C CA . LEU A 1 490 ? 11.844 22.828 25.047 1 90.06 490 LEU A CA 1
ATOM 3926 C C . LEU A 1 490 ? 12.508 21.844 26 1 90.06 490 LEU A C 1
ATOM 3928 O O . LEU A 1 490 ? 12.648 20.656 25.688 1 90.06 490 LEU A O 1
ATOM 3932 N N . ALA A 1 491 ? 12.906 22.281 27.109 1 86.5 491 ALA A N 1
ATOM 3933 C CA . ALA A 1 491 ? 13.531 21.422 28.109 1 86.5 491 ALA A CA 1
ATOM 3934 C C . ALA A 1 491 ? 12.562 20.344 28.594 1 86.5 491 ALA A C 1
ATOM 3936 O O . ALA A 1 491 ? 12.961 19.219 28.844 1 86.5 491 ALA A O 1
ATOM 3937 N N . SER A 1 492 ? 11.352 20.703 28.688 1 80.5 492 SER A N 1
ATOM 3938 C CA . SER A 1 492 ? 10.336 19.766 29.156 1 80.5 492 SER A CA 1
ATOM 3939 C C . SER A 1 492 ? 10.102 18.641 28.156 1 80.5 492 SER A C 1
ATOM 3941 O O . SER A 1 492 ? 9.828 17.5 28.531 1 80.5 492 SER A O 1
ATOM 3943 N N . VAL A 1 493 ? 10.172 18.953 26.906 1 84.88 493 VAL A N 1
ATOM 3944 C CA . VAL A 1 493 ? 9.984 17.953 25.859 1 84.88 493 VAL A CA 1
ATOM 3945 C C . VAL A 1 493 ? 11.109 16.922 25.922 1 84.88 493 VAL A C 1
ATOM 3947 O O . VAL A 1 493 ? 10.875 15.734 25.719 1 84.88 493 VAL A O 1
ATOM 3950 N N . CYS A 1 494 ? 12.273 17.359 26.188 1 86.31 494 CYS A N 1
ATOM 3951 C CA . CYS A 1 494 ? 13.422 16.484 26.328 1 86.31 494 CYS A CA 1
ATOM 3952 C C . CYS A 1 494 ? 13.211 15.484 27.453 1 86.31 494 CYS A C 1
ATOM 3954 O O . CYS A 1 494 ? 13.531 14.305 27.328 1 86.31 494 CYS A O 1
ATOM 3956 N N . ARG A 1 495 ? 12.656 15.93 28.469 1 80.69 495 ARG A N 1
ATOM 3957 C CA . ARG A 1 495 ? 12.391 15.07 29.625 1 80.69 495 ARG A CA 1
ATOM 3958 C C . ARG A 1 495 ? 11.289 14.062 29.312 1 80.69 495 ARG A C 1
ATOM 3960 O O . ARG A 1 495 ? 11.359 12.906 29.734 1 80.69 495 ARG A O 1
ATOM 3967 N N . ARG A 1 496 ? 10.336 14.539 28.594 1 77.94 496 ARG A N 1
ATOM 3968 C CA . ARG A 1 496 ? 9.18 13.703 28.281 1 77.94 496 ARG A CA 1
ATOM 3969 C C . ARG A 1 496 ? 9.578 12.539 27.375 1 77.94 496 ARG A C 1
ATOM 3971 O O . ARG A 1 496 ? 9.016 11.453 27.469 1 77.94 496 ARG A O 1
ATOM 3978 N N . VAL A 1 497 ? 10.547 12.766 26.516 1 81.31 497 VAL A N 1
ATOM 3979 C CA . VAL A 1 497 ? 10.898 11.75 25.531 1 81.31 497 VAL A CA 1
ATOM 3980 C C . VAL A 1 497 ? 12.016 10.867 26.078 1 81.31 497 VAL A C 1
ATOM 3982 O O . VAL A 1 497 ? 12.289 9.789 25.531 1 81.31 497 VAL A O 1
ATOM 3985 N N . GLY A 1 498 ? 12.578 11.062 27.125 1 78.75 498 GLY A N 1
ATOM 3986 C CA . GLY A 1 498 ? 13.594 10.227 27.75 1 78.75 498 GLY A CA 1
ATOM 3987 C C . GLY A 1 498 ? 15 10.562 27.312 1 78.75 498 GLY A C 1
ATOM 3988 O O . GLY A 1 498 ? 15.875 9.695 27.297 1 78.75 498 GLY A O 1
ATOM 3989 N N . GLY A 1 499 ? 15.094 11.68 26.734 1 82.56 499 GLY A N 1
ATOM 3990 C CA . GLY A 1 499 ? 16.422 12.078 26.297 1 82.56 499 GLY A CA 1
ATOM 3991 C C . GLY A 1 499 ? 16.484 12.414 24.828 1 82.56 499 GLY A C 1
ATOM 3992 O O . GLY A 1 499 ? 15.57 12.094 24.062 1 82.56 499 GLY A O 1
ATOM 3993 N N . ILE A 1 500 ? 17.594 12.961 24.422 1 85 500 ILE A N 1
ATOM 3994 C CA . ILE A 1 500 ? 17.75 13.5 23.062 1 85 500 ILE A CA 1
ATOM 3995 C C . ILE A 1 500 ? 18.031 12.367 22.094 1 85 500 ILE A C 1
ATOM 3997 O O . ILE A 1 500 ? 17.797 12.5 20.891 1 85 500 ILE A O 1
ATOM 4001 N N . ASP A 1 501 ? 18.484 11.203 22.562 1 84.06 501 ASP A N 1
ATOM 4002 C CA . ASP A 1 501 ? 18.875 10.109 21.688 1 84.06 501 ASP A CA 1
ATOM 4003 C C . ASP A 1 501 ? 17.812 9.016 21.672 1 84.06 501 ASP A C 1
ATOM 4005 O O . ASP A 1 501 ? 17.938 8.031 20.938 1 84.06 501 ASP A O 1
ATOM 4009 N N . SER A 1 502 ? 16.812 9.266 22.406 1 80.81 502 SER A N 1
ATOM 4010 C CA . SER A 1 502 ? 15.797 8.219 22.484 1 80.81 502 SER A CA 1
ATOM 4011 C C . SER A 1 502 ? 14.977 8.141 21.203 1 80.81 502 SER A C 1
ATOM 4013 O O . SER A 1 502 ? 14.609 9.164 20.641 1 80.81 502 SER A O 1
ATOM 4015 N N . LEU A 1 503 ? 14.875 6.898 20.766 1 75.75 503 LEU A N 1
ATOM 4016 C CA . LEU A 1 503 ? 14.055 6.691 19.578 1 75.75 503 LEU A CA 1
ATOM 4017 C C . LEU A 1 503 ? 12.57 6.66 19.938 1 75.75 503 LEU A C 1
ATOM 4019 O O . LEU A 1 503 ? 12.188 6.023 20.922 1 75.75 503 LEU A O 1
ATOM 4023 N N . VAL A 1 504 ? 11.859 7.562 19.297 1 68.81 504 VAL A N 1
ATOM 4024 C CA . VAL A 1 504 ? 10.43 7.637 19.547 1 68.81 504 VAL A CA 1
ATOM 4025 C C . VAL A 1 504 ? 9.68 6.797 18.516 1 68.81 504 VAL A C 1
ATOM 4027 O O . VAL A 1 504 ? 9.945 6.895 17.312 1 68.81 504 VAL A O 1
ATOM 4030 N N . ASP A 1 505 ? 8.977 5.805 18.906 1 62.38 505 ASP A N 1
ATOM 4031 C CA . ASP A 1 505 ? 8.227 4.914 18.031 1 62.38 505 ASP A CA 1
ATOM 4032 C C . ASP A 1 505 ? 7.004 5.617 17.453 1 62.38 505 ASP A C 1
ATOM 4034 O O . ASP A 1 505 ? 6.516 5.246 16.375 1 62.38 505 ASP A O 1
ATOM 4038 N N . GLY A 1 506 ? 6.691 6.809 17.984 1 62.97 506 GLY A N 1
ATOM 4039 C CA . GLY A 1 506 ? 5.496 7.48 17.5 1 62.97 506 GLY A CA 1
ATOM 4040 C C . GLY A 1 506 ? 5.797 8.672 16.625 1 62.97 506 GLY A C 1
ATOM 4041 O O . GLY A 1 506 ? 6.938 8.867 16.188 1 62.97 506 GLY A O 1
ATOM 4042 N N . SER A 1 507 ? 4.715 9.266 16.016 1 71.5 507 SER A N 1
ATOM 4043 C CA . SER A 1 507 ? 4.824 10.461 15.195 1 71.5 507 SER A CA 1
ATOM 4044 C C . SER A 1 507 ? 5.027 11.711 16.047 1 71.5 507 SER A C 1
ATOM 4046 O O . SER A 1 507 ? 4.316 11.914 17.031 1 71.5 507 SER A O 1
ATOM 4048 N N . TRP A 1 508 ? 6.098 12.375 15.828 1 76.94 508 TRP A N 1
ATOM 4049 C CA . TRP A 1 508 ? 6.383 13.625 16.516 1 76.94 508 TRP A CA 1
ATOM 4050 C C . TRP A 1 508 ? 5.195 14.578 16.422 1 76.94 508 TRP A C 1
ATOM 4052 O O . TRP A 1 508 ? 4.938 15.359 17.344 1 76.94 508 TRP A O 1
ATOM 4062 N N . GLU A 1 509 ? 4.426 14.477 15.391 1 74.5 509 GLU A N 1
ATOM 4063 C CA . GLU A 1 509 ? 3.295 15.367 15.18 1 74.5 509 GLU A CA 1
ATOM 4064 C C . GLU A 1 509 ? 2.199 15.133 16.219 1 74.5 509 GLU A C 1
ATOM 4066 O O . GLU A 1 509 ? 1.454 16.047 16.562 1 74.5 509 GLU A O 1
ATOM 4071 N N . ASP A 1 510 ? 2.281 13.977 16.797 1 69.81 510 ASP A N 1
ATOM 4072 C CA . ASP A 1 510 ? 1.255 13.633 17.766 1 69.81 510 ASP A CA 1
ATOM 4073 C C . ASP A 1 510 ? 1.727 13.945 19.188 1 69.81 510 ASP A C 1
ATOM 4075 O O . ASP A 1 510 ? 0.909 14.148 20.094 1 69.81 510 ASP A O 1
ATOM 4079 N N . MET A 1 511 ? 3.012 14.055 19.312 1 75.19 511 MET A N 1
ATOM 4080 C CA . MET A 1 511 ? 3.572 14.195 20.656 1 75.19 511 MET A CA 1
ATOM 4081 C C . MET A 1 511 ? 3.795 15.664 21 1 75.19 511 MET A C 1
ATOM 4083 O O . MET A 1 511 ? 3.85 16.031 22.172 1 75.19 511 MET A O 1
ATOM 4087 N N . LEU A 1 512 ? 3.908 16.453 19.953 1 81.12 512 LEU A N 1
ATOM 4088 C CA . LEU A 1 512 ? 4.238 17.859 20.188 1 81.12 512 LEU A CA 1
ATOM 4089 C C . LEU A 1 512 ? 3.08 18.766 19.781 1 81.12 512 LEU A C 1
ATOM 4091 O O . LEU A 1 512 ? 2.35 18.469 18.844 1 81.12 512 LEU A O 1
ATOM 4095 N N . SER A 1 513 ? 2.986 19.797 20.531 1 80.06 513 SER A N 1
ATOM 4096 C CA . SER A 1 513 ? 2.031 20.828 20.141 1 80.06 513 SER A CA 1
ATOM 4097 C C . SER A 1 513 ? 2.562 21.672 18.984 1 80.06 513 SER A C 1
ATOM 4099 O O . SER A 1 513 ? 3.754 21.609 18.672 1 80.06 513 SER A O 1
ATOM 4101 N N . HIS A 1 514 ? 1.775 22.375 18.359 1 80.38 514 HIS A N 1
ATOM 4102 C CA . HIS A 1 514 ? 2.184 23.219 17.25 1 80.38 514 HIS A CA 1
ATOM 4103 C C . HIS A 1 514 ? 3.232 24.234 17.672 1 80.38 514 HIS A C 1
ATOM 4105 O O . HIS A 1 514 ? 4.168 24.531 16.922 1 80.38 514 HIS A O 1
ATOM 4111 N N . GLY A 1 515 ? 3.021 24.812 18.844 1 84.69 515 GLY A N 1
ATOM 4112 C CA . GLY A 1 515 ? 4.008 25.75 19.375 1 84.69 515 GLY A CA 1
ATOM 4113 C C . GLY A 1 515 ? 5.355 25.109 19.625 1 84.69 515 GLY A C 1
ATOM 4114 O O . GLY A 1 515 ? 6.398 25.719 19.375 1 84.69 515 GLY A O 1
ATOM 4115 N N . GLU A 1 516 ? 5.25 23.922 20.125 1 86.62 516 GLU A N 1
ATOM 4116 C CA . GLU A 1 516 ? 6.492 23.188 20.375 1 86.62 516 GLU A CA 1
ATOM 4117 C C . GLU A 1 516 ? 7.215 22.859 19.078 1 86.62 516 GLU A C 1
ATOM 4119 O O . GLU A 1 516 ? 8.445 22.891 19.016 1 86.62 516 GLU A O 1
ATOM 4124 N N . ILE A 1 517 ? 6.453 22.594 18.125 1 89.69 517 ILE A N 1
ATOM 4125 C CA . ILE A 1 517 ? 7.035 22.266 16.828 1 89.69 517 ILE A CA 1
ATOM 4126 C C . ILE A 1 517 ? 7.734 23.5 16.25 1 89.69 517 ILE A C 1
ATOM 4128 O O . ILE A 1 517 ? 8.836 23.391 15.695 1 89.69 517 ILE A O 1
ATOM 4132 N N . GLN A 1 518 ? 7.098 24.609 16.344 1 90.69 518 GLN A N 1
ATOM 4133 C CA . GLN A 1 518 ? 7.695 25.844 15.844 1 90.69 518 GLN A CA 1
ATOM 4134 C C . GLN A 1 518 ? 8.961 26.188 16.625 1 90.69 518 GLN A C 1
ATOM 4136 O O . GLN A 1 518 ? 9.953 26.641 16.047 1 90.69 518 GLN A O 1
ATOM 4141 N N . ARG A 1 519 ? 8.945 25.984 17.922 1 92.81 519 ARG A N 1
ATOM 4142 C CA . ARG A 1 519 ? 10.133 26.219 18.734 1 92.81 519 ARG A CA 1
ATOM 4143 C C . ARG A 1 519 ? 11.258 25.266 18.344 1 92.81 519 ARG A C 1
ATOM 4145 O O . ARG A 1 519 ? 12.43 25.641 18.359 1 92.81 519 ARG A O 1
ATOM 4152 N N . LEU A 1 520 ? 10.859 24.094 18.078 1 93 520 LEU A N 1
ATOM 4153 C CA . LEU A 1 520 ? 11.844 23.125 17.625 1 93 520 LEU A CA 1
ATOM 4154 C C . LEU A 1 520 ? 12.484 23.562 16.312 1 93 520 LEU A C 1
ATOM 4156 O O . LEU A 1 520 ? 13.68 23.344 16.094 1 93 520 LEU A O 1
ATOM 4160 N N . ALA A 1 521 ? 11.727 24.109 15.438 1 93.44 521 ALA A N 1
ATOM 4161 C CA . ALA A 1 521 ? 12.25 24.625 14.18 1 93.44 521 ALA A CA 1
ATOM 4162 C C . ALA A 1 521 ? 13.273 25.734 14.422 1 93.44 521 ALA A C 1
ATOM 4164 O O . ALA A 1 521 ? 14.266 25.844 13.695 1 93.44 521 ALA A O 1
ATOM 4165 N N . PHE A 1 522 ? 13.062 26.562 15.43 1 95.62 522 PHE A N 1
ATOM 4166 C CA . PHE A 1 522 ? 14.016 27.609 15.766 1 95.62 522 PHE A CA 1
ATOM 4167 C C . PHE A 1 522 ? 15.289 27 16.359 1 95.62 522 PHE A C 1
ATOM 4169 O O . PHE A 1 522 ? 16.375 27.531 16.141 1 95.62 522 PHE A O 1
ATOM 4176 N N . ALA A 1 523 ? 15.07 25.922 17.156 1 94.12 523 ALA A N 1
ATOM 4177 C CA . ALA A 1 523 ? 16.266 25.234 17.625 1 94.12 523 ALA A CA 1
ATOM 4178 C C . ALA A 1 523 ? 17.141 24.766 16.469 1 94.12 523 ALA A C 1
ATOM 4180 O O . ALA A 1 523 ? 18.375 24.875 16.531 1 94.12 523 ALA A O 1
ATOM 4181 N N . ARG A 1 524 ? 16.5 24.344 15.484 1 92.94 524 ARG A N 1
ATOM 4182 C CA . ARG A 1 524 ? 17.188 23.953 14.258 1 92.94 524 ARG A CA 1
ATOM 4183 C C . ARG A 1 524 ? 17.906 25.141 13.625 1 92.94 524 ARG A C 1
ATOM 4185 O O . ARG A 1 524 ? 19.062 25.016 13.195 1 92.94 524 ARG A O 1
ATOM 4192 N N . LEU A 1 525 ? 17.234 26.172 13.57 1 95 525 LEU A N 1
ATOM 4193 C CA . LEU A 1 525 ? 17.766 27.391 12.984 1 95 525 LEU A CA 1
ATOM 4194 C C . LEU A 1 525 ? 19.016 27.844 13.727 1 95 525 LEU A C 1
ATOM 4196 O O . LEU A 1 525 ? 20.031 28.188 13.102 1 95 525 LEU A O 1
ATOM 4200 N N . PHE A 1 526 ? 18.969 27.812 15.023 1 95.56 526 PHE A N 1
ATOM 4201 C CA . PHE A 1 526 ? 20.094 28.297 15.836 1 95.56 526 PHE A CA 1
ATOM 4202 C C . PHE A 1 526 ? 21.25 27.297 15.82 1 95.56 526 PHE A C 1
ATOM 4204 O O . PHE A 1 526 ? 22.406 27.688 15.992 1 95.56 526 PHE A O 1
ATOM 4211 N N . TYR A 1 527 ? 20.891 26.094 15.641 1 92.94 527 TYR A N 1
ATOM 4212 C CA . TYR A 1 527 ? 21.953 25.094 15.523 1 92.94 527 TYR A CA 1
ATOM 4213 C C . TYR A 1 527 ? 22.797 25.328 14.273 1 92.94 527 TYR A C 1
ATOM 4215 O O . TYR A 1 527 ? 24.016 25.297 14.336 1 92.94 527 TYR A O 1
ATOM 4223 N N . HIS A 1 528 ? 22.172 25.578 13.172 1 92.38 528 HIS A N 1
ATOM 4224 C CA . HIS A 1 528 ? 22.875 25.75 11.898 1 92.38 528 HIS A CA 1
ATOM 4225 C C . HIS A 1 528 ? 23.422 27.156 11.75 1 92.38 528 HIS A C 1
ATOM 4227 O O . HIS A 1 528 ? 24.391 27.375 11.023 1 92.38 528 HIS A O 1
ATOM 4233 N N . GLN A 1 529 ? 22.781 28.156 12.414 1 93.62 529 GLN A N 1
ATOM 4234 C CA . GLN A 1 529 ? 23.172 29.562 12.375 1 93.62 529 GLN A CA 1
ATOM 4235 C C . GLN A 1 529 ? 23.438 30.016 10.945 1 93.62 529 GLN A C 1
ATOM 4237 O O . GLN A 1 529 ? 24.547 30.469 10.625 1 93.62 529 GLN A O 1
ATOM 4242 N N . PRO A 1 530 ? 22.438 30.016 10.094 1 95.44 530 PRO A N 1
ATOM 4243 C CA . PRO A 1 530 ? 22.594 30.406 8.695 1 95.44 530 PRO A CA 1
ATOM 4244 C C . PRO A 1 530 ? 22.781 31.922 8.523 1 95.44 530 PRO A C 1
ATOM 4246 O O . PRO A 1 530 ? 22.594 32.688 9.469 1 95.44 530 PRO A O 1
ATOM 4249 N N . ASP A 1 531 ? 23.156 32.281 7.258 1 95.5 531 ASP A N 1
ATOM 4250 C CA . ASP A 1 531 ? 23.266 33.688 6.922 1 95.5 531 ASP A CA 1
ATOM 4251 C C . ASP A 1 531 ? 21.891 34.312 6.719 1 95.5 531 ASP A C 1
ATOM 4253 O O . ASP A 1 531 ? 21.688 35.5 6.988 1 95.5 531 ASP A O 1
ATOM 4257 N N . LEU A 1 532 ? 21.031 33.469 6.266 1 96.38 532 LEU A N 1
ATOM 4258 C CA . LEU A 1 532 ? 19.703 33.938 5.91 1 96.38 532 LEU A CA 1
ATOM 4259 C C . LEU A 1 532 ? 18.641 32.938 6.367 1 96.38 532 LEU A C 1
ATOM 4261 O O . LEU A 1 532 ? 18.797 31.734 6.199 1 96.38 532 LEU A O 1
ATOM 4265 N N . ALA A 1 533 ? 17.625 33.438 7 1 96.5 533 ALA A N 1
ATOM 4266 C CA . ALA A 1 533 ? 16.453 32.656 7.379 1 96.5 533 ALA A CA 1
ATOM 4267 C C . ALA A 1 533 ? 15.203 33.125 6.656 1 96.5 533 ALA A C 1
ATOM 4269 O O . ALA A 1 533 ? 14.875 34.312 6.688 1 96.5 533 ALA A O 1
ATOM 4270 N N . MET A 1 534 ? 14.633 32.281 5.93 1 95.31 534 MET A N 1
ATOM 4271 C CA . MET A 1 534 ? 13.344 32.531 5.309 1 95.31 534 MET A CA 1
ATOM 4272 C C . MET A 1 534 ? 12.211 31.953 6.137 1 95.31 534 MET A C 1
ATOM 4274 O O . MET A 1 534 ? 12.039 30.734 6.18 1 95.31 534 MET A O 1
ATOM 4278 N N . MET A 1 535 ? 11.461 32.75 6.684 1 94.81 535 MET A N 1
ATOM 4279 C CA . MET A 1 535 ? 10.438 32.312 7.633 1 94.81 535 MET A CA 1
ATOM 4280 C C . MET A 1 535 ? 9.039 32.594 7.094 1 94.81 535 MET A C 1
ATOM 4282 O O . MET A 1 535 ? 8.68 33.75 6.84 1 94.81 535 MET A O 1
ATOM 4286 N N . ASP A 1 536 ? 8.297 31.531 6.898 1 91.62 536 ASP A N 1
ATOM 4287 C CA . ASP A 1 536 ? 6.914 31.625 6.445 1 91.62 536 ASP A CA 1
ATOM 4288 C C . ASP A 1 536 ? 5.941 31.375 7.594 1 91.62 536 ASP A C 1
ATOM 4290 O O . ASP A 1 536 ? 5.59 30.219 7.875 1 91.62 536 ASP A O 1
ATOM 4294 N N . GLU A 1 537 ? 5.48 32.375 8.195 1 87.69 537 GLU A N 1
ATOM 4295 C CA . GLU A 1 537 ? 4.578 32.312 9.344 1 87.69 537 GLU A CA 1
ATOM 4296 C C . GLU A 1 537 ? 5.094 31.328 10.391 1 87.69 537 GLU A C 1
ATOM 4298 O O . GLU A 1 537 ? 4.355 30.469 10.859 1 87.69 537 GLU A O 1
ATOM 4303 N N . ALA A 1 538 ? 6.328 31.5 10.75 1 89.69 538 ALA A N 1
ATOM 4304 C CA . ALA A 1 538 ? 7.043 30.531 11.578 1 89.69 538 ALA A CA 1
ATOM 4305 C C . ALA A 1 538 ? 6.68 30.688 13.055 1 89.69 538 ALA A C 1
ATOM 4307 O O . ALA A 1 538 ? 6.965 29.812 13.867 1 89.69 538 ALA A O 1
ATOM 4308 N N . THR A 1 539 ? 6.023 31.766 13.422 1 88.62 539 THR A N 1
ATOM 4309 C CA . THR A 1 539 ? 5.688 32 14.828 1 88.62 539 THR A CA 1
ATOM 4310 C C . THR A 1 539 ? 4.188 32.219 15 1 88.62 539 THR A C 1
ATOM 4312 O O . THR A 1 539 ? 3.752 32.906 15.922 1 88.62 539 THR A O 1
ATOM 4315 N N . SER A 1 540 ? 3.445 31.641 14.078 1 79.81 540 SER A N 1
ATOM 4316 C CA . SER A 1 540 ? 2.002 31.859 14.078 1 79.81 540 SER A CA 1
ATOM 4317 C C . SER A 1 540 ? 1.347 31.188 15.281 1 79.81 540 SER A C 1
ATOM 4319 O O . SER A 1 540 ? 0.286 31.609 15.742 1 79.81 540 SER A O 1
ATOM 4321 N N . ALA A 1 541 ? 2.027 30.156 15.836 1 79.06 541 ALA A N 1
ATOM 4322 C CA . ALA A 1 541 ? 1.44 29.391 16.938 1 79.06 541 ALA A CA 1
ATOM 4323 C C . ALA A 1 541 ? 2.096 29.766 18.266 1 79.06 541 ALA A C 1
ATOM 4325 O O . ALA A 1 541 ? 1.897 29.078 19.281 1 79.06 541 ALA A O 1
ATOM 4326 N N . LEU A 1 542 ? 2.844 30.875 18.266 1 83.56 542 LEU A N 1
ATOM 4327 C CA . LEU A 1 542 ? 3.549 31.281 19.469 1 83.56 542 LEU A CA 1
ATOM 4328 C C . LEU A 1 542 ? 2.959 32.562 20.047 1 83.56 542 LEU A C 1
ATOM 4330 O O . LEU A 1 542 ? 2.348 33.344 19.312 1 83.56 542 LEU A O 1
ATOM 4334 N N . ASP A 1 543 ? 3.123 32.719 21.312 1 80.31 543 ASP A N 1
ATOM 4335 C CA . ASP A 1 543 ? 2.727 33.969 21.953 1 80.31 543 ASP A CA 1
ATOM 4336 C C . ASP A 1 543 ? 3.688 35.125 21.594 1 80.31 543 ASP A C 1
ATOM 4338 O O . ASP A 1 543 ? 4.812 34.875 21.156 1 80.31 543 ASP A O 1
ATOM 4342 N N . ILE A 1 544 ? 3.289 36.281 21.844 1 82.31 544 ILE A N 1
ATOM 4343 C CA . ILE A 1 544 ? 4.016 37.5 21.422 1 82.31 544 ILE A CA 1
ATOM 4344 C C . ILE A 1 544 ? 5.363 37.562 22.141 1 82.31 544 ILE A C 1
ATOM 4346 O O . ILE A 1 544 ? 6.379 37.906 21.531 1 82.31 544 ILE A O 1
ATOM 4350 N N . ALA A 1 545 ? 5.328 37.219 23.391 1 84.19 545 ALA A N 1
ATOM 4351 C CA . ALA A 1 545 ? 6.566 37.281 24.172 1 84.19 545 ALA A CA 1
ATOM 4352 C C . ALA A 1 545 ? 7.609 36.312 23.625 1 84.19 545 ALA A C 1
ATOM 4354 O O . ALA A 1 545 ? 8.781 36.656 23.484 1 84.19 545 ALA A O 1
ATOM 4355 N N . THR A 1 546 ? 7.188 35.156 23.328 1 88.31 546 THR A N 1
ATOM 4356 C CA . THR A 1 546 ? 8.094 34.156 22.797 1 88.31 546 THR A CA 1
ATOM 4357 C C . THR A 1 546 ? 8.562 34.531 21.391 1 88.31 546 THR A C 1
ATOM 4359 O O . THR A 1 546 ? 9.719 34.312 21.031 1 88.31 546 THR A O 1
ATOM 4362 N N . GLU A 1 547 ? 7.629 35.031 20.609 1 90.81 547 GLU A N 1
ATOM 4363 C CA . GLU A 1 547 ? 7.957 35.5 19.266 1 90.81 547 GLU A CA 1
ATOM 4364 C C . GLU A 1 547 ? 9.062 36.531 19.297 1 90.81 547 GLU A C 1
ATOM 4366 O O . GLU A 1 547 ? 10.047 36.438 18.547 1 90.81 547 GLU A O 1
ATOM 4371 N N . LYS A 1 548 ? 8.891 37.5 20.203 1 91.44 548 LYS A N 1
ATOM 4372 C CA . LYS A 1 548 ? 9.875 38.562 20.297 1 91.44 548 LYS A CA 1
ATOM 4373 C C . LYS A 1 548 ? 11.227 38.031 20.766 1 91.44 548 LYS A C 1
ATOM 4375 O O . LYS A 1 548 ? 12.273 38.469 20.281 1 91.44 548 LYS A O 1
ATOM 4380 N N . ALA A 1 549 ? 11.125 37.125 21.656 1 93.25 549 ALA A N 1
ATOM 4381 C CA . ALA A 1 549 ? 12.359 36.531 22.172 1 93.25 549 ALA A CA 1
ATOM 4382 C C . ALA A 1 549 ? 13.109 35.781 21.078 1 93.25 549 ALA A C 1
ATOM 4384 O O . ALA A 1 549 ? 14.336 35.906 20.969 1 93.25 549 ALA A O 1
ATOM 4385 N N . LEU A 1 550 ? 12.438 35.062 20.344 1 95.06 550 LEU A N 1
ATOM 4386 C CA . LEU A 1 550 ? 13.062 34.25 19.297 1 95.06 550 LEU A CA 1
ATOM 4387 C C . LEU A 1 550 ? 13.609 35.125 18.172 1 95.06 550 LEU A C 1
ATOM 4389 O O . LEU A 1 550 ? 14.727 34.906 17.703 1 95.06 550 LEU A O 1
ATOM 4393 N N . TYR A 1 551 ? 12.852 36.094 17.688 1 95.31 551 TYR A N 1
ATOM 4394 C CA . TYR A 1 551 ? 13.344 37 16.656 1 95.31 551 TYR A CA 1
ATOM 4395 C C . TYR A 1 551 ? 14.516 37.844 17.172 1 95.31 551 TYR A C 1
ATOM 4397 O O . TYR A 1 551 ? 15.445 38.125 16.422 1 95.31 551 TYR A O 1
ATOM 4405 N N . GLY A 1 552 ? 14.383 38.219 18.453 1 95.25 552 GLY A N 1
ATOM 4406 C CA . GLY A 1 552 ? 15.516 38.906 19.062 1 95.25 552 GLY A CA 1
ATOM 4407 C C . GLY A 1 552 ? 16.797 38.094 19.031 1 95.25 552 GLY A C 1
ATOM 4408 O O . GLY A 1 552 ? 17.859 38.625 18.734 1 95.25 552 GLY A O 1
ATOM 4409 N N . MET A 1 553 ? 16.641 36.875 19.344 1 95.69 553 MET A N 1
ATOM 4410 C CA . MET A 1 553 ? 17.781 35.969 19.312 1 95.69 553 MET A CA 1
ATOM 4411 C C . MET A 1 553 ? 18.359 35.844 17.906 1 95.69 553 MET A C 1
ATOM 4413 O O . MET A 1 553 ? 19.562 35.719 17.719 1 95.69 553 MET A O 1
ATOM 4417 N N . CYS A 1 554 ? 17.547 35.844 16.891 1 96.44 554 CYS A N 1
ATOM 4418 C CA . CYS A 1 554 ? 18 35.812 15.5 1 96.44 554 CYS A CA 1
ATOM 4419 C C . CYS A 1 554 ? 18.859 37.031 15.164 1 96.44 554 CYS A C 1
ATOM 4421 O O . CYS A 1 554 ? 19.922 36.875 14.555 1 96.44 554 CYS A O 1
ATOM 4423 N N . VAL A 1 555 ? 18.406 38.156 15.602 1 94.88 555 VAL A N 1
ATOM 4424 C CA . VAL A 1 555 ? 19.125 39.406 15.32 1 94.88 555 VAL A CA 1
ATOM 4425 C C . VAL A 1 555 ? 20.453 39.406 16.078 1 94.88 555 VAL A C 1
ATOM 4427 O O . VAL A 1 555 ? 21.469 39.812 15.523 1 94.88 555 VAL A O 1
ATOM 4430 N N . ASP A 1 556 ? 20.406 38.938 17.266 1 95.06 556 ASP A N 1
ATOM 4431 C CA . ASP A 1 556 ? 21.609 38.906 18.078 1 95.06 556 ASP A CA 1
ATOM 4432 C C . ASP A 1 556 ? 22.672 38 17.469 1 95.06 556 ASP A C 1
ATOM 4434 O O . ASP A 1 556 ? 23.875 38.25 17.578 1 95.06 556 ASP A O 1
ATOM 4438 N N . LYS A 1 557 ? 22.188 37 16.891 1 95.06 557 LYS A N 1
ATOM 4439 C CA . LYS A 1 557 ? 23.109 36.031 16.312 1 95.06 557 LYS A CA 1
ATOM 4440 C C . LYS A 1 557 ? 23.531 36.438 14.906 1 95.06 557 LYS A C 1
ATOM 4442 O O . LYS A 1 557 ? 24.359 35.781 14.273 1 95.06 557 LYS A O 1
ATOM 4447 N N . GLY A 1 558 ? 23 37.5 14.406 1 94.62 558 GLY A N 1
ATOM 4448 C CA . GLY A 1 558 ? 23.406 38.062 13.141 1 94.62 558 GLY A CA 1
ATOM 4449 C C . GLY A 1 558 ? 22.766 37.406 11.945 1 94.62 558 GLY A C 1
ATOM 4450 O O . GLY A 1 558 ? 23.312 37.406 10.844 1 94.62 558 GLY A O 1
ATOM 4451 N N . ILE A 1 559 ? 21.656 36.75 12.109 1 96.69 559 ILE A N 1
ATOM 4452 C CA . ILE A 1 559 ? 20.953 36.062 11.023 1 96.69 559 ILE A CA 1
ATOM 4453 C C . ILE A 1 559 ? 20.062 37.094 10.289 1 96.69 559 ILE A C 1
ATOM 4455 O O . ILE A 1 559 ? 19.297 37.812 10.914 1 96.69 559 ILE A O 1
ATOM 4459 N N . THR A 1 560 ? 20.234 37.219 8.969 1 97.19 560 THR A N 1
ATOM 4460 C CA . THR A 1 560 ? 19.344 38.062 8.172 1 97.19 560 THR A CA 1
ATOM 4461 C C . THR A 1 560 ? 17.984 37.375 8 1 97.19 560 THR A C 1
ATOM 4463 O O . THR A 1 560 ? 17.891 36.188 7.805 1 97.19 560 THR A O 1
ATOM 4466 N N . LEU A 1 561 ? 16.938 38.188 8.062 1 97.12 561 LEU A N 1
ATOM 4467 C CA . LEU A 1 561 ? 15.602 37.625 8.117 1 97.12 561 LEU A CA 1
ATOM 4468 C C . LEU A 1 561 ? 14.758 38.062 6.938 1 97.12 561 LEU A C 1
ATOM 4470 O O . LEU A 1 561 ? 14.766 39.25 6.578 1 97.12 561 LEU A O 1
ATOM 4474 N N . ILE A 1 562 ? 14.148 37.156 6.25 1 96.31 562 ILE A N 1
ATOM 4475 C CA . ILE A 1 562 ? 13 37.344 5.383 1 96.31 562 ILE A CA 1
ATOM 4476 C C . ILE A 1 562 ? 11.758 36.719 6.012 1 96.31 562 ILE A C 1
ATOM 4478 O O . ILE A 1 562 ? 11.625 35.5 6.031 1 96.31 562 ILE A O 1
ATOM 4482 N N . SER A 1 563 ? 10.875 37.5 6.5 1 95.38 563 SER A N 1
ATOM 4483 C CA . SER A 1 563 ? 9.75 36.969 7.266 1 95.38 563 SER A CA 1
ATOM 4484 C C . SER A 1 563 ? 8.422 37.312 6.594 1 95.38 563 SER A C 1
ATOM 4486 O O . SER A 1 563 ? 8.211 38.438 6.16 1 95.38 563 SER A O 1
ATOM 4488 N N . VAL A 1 564 ? 7.656 36.219 6.406 1 92.06 564 VAL A N 1
ATOM 4489 C CA . VAL A 1 564 ? 6.262 36.406 6.016 1 92.06 564 VAL A CA 1
ATOM 4490 C C . VAL A 1 564 ? 5.367 36.344 7.254 1 92.06 564 VAL A C 1
ATOM 4492 O O . VAL A 1 564 ? 5.43 35.406 8.039 1 92.06 564 VAL A O 1
ATOM 4495 N N . ALA A 1 565 ? 4.648 37.406 7.562 1 86.62 565 ALA A N 1
ATOM 4496 C CA . ALA A 1 565 ? 3.814 37.438 8.758 1 86.62 565 ALA A CA 1
ATOM 4497 C C . ALA A 1 565 ? 2.541 38.25 8.516 1 86.62 565 ALA A C 1
ATOM 4499 O O . ALA A 1 565 ? 2.424 38.938 7.508 1 86.62 565 ALA A O 1
ATOM 4500 N N . HIS A 1 566 ? 1.638 38.031 9.367 1 75.31 566 HIS A N 1
ATOM 4501 C CA . HIS A 1 566 ? 0.392 38.812 9.344 1 75.31 566 HIS A CA 1
ATOM 4502 C C . HIS A 1 566 ? 0.37 39.844 10.438 1 75.31 566 HIS A C 1
ATOM 4504 O O . HIS A 1 566 ? -0.39 40.812 10.359 1 75.31 566 HIS A O 1
ATOM 4510 N N . ARG A 1 567 ? 1.271 39.688 11.328 1 68.94 567 ARG A N 1
ATOM 4511 C CA . ARG A 1 567 ? 1.226 40.531 12.523 1 68.94 567 ARG A CA 1
ATOM 4512 C C . ARG A 1 567 ? 2.201 41.688 12.414 1 68.94 567 ARG A C 1
ATOM 4514 O O . ARG A 1 567 ? 3.324 41.531 11.938 1 68.94 567 ARG A O 1
ATOM 4521 N N . ASP A 1 568 ? 1.833 42.75 12.961 1 76.69 568 ASP A N 1
ATOM 4522 C CA . ASP A 1 568 ? 2.674 43.969 12.969 1 76.69 568 ASP A CA 1
ATOM 4523 C C . ASP A 1 568 ? 3.725 43.875 14.078 1 76.69 568 ASP A C 1
ATOM 4525 O O . ASP A 1 568 ? 4.668 44.688 14.094 1 76.69 568 ASP A O 1
ATOM 4529 N N . THR A 1 569 ? 3.623 42.875 14.898 1 78 569 THR A N 1
ATOM 4530 C CA . THR A 1 569 ? 4.535 42.781 16.031 1 78 569 THR A CA 1
ATOM 4531 C C . THR A 1 569 ? 5.969 42.562 15.555 1 78 569 THR A C 1
ATOM 4533 O O . THR A 1 569 ? 6.922 42.812 16.297 1 78 569 THR A O 1
ATOM 4536 N N . LEU A 1 570 ? 6.199 42.25 14.375 1 87.38 570 LEU A N 1
ATOM 4537 C CA . LEU A 1 570 ? 7.523 41.875 13.875 1 87.38 570 LEU A CA 1
ATOM 4538 C C . LEU A 1 570 ? 8.211 43.094 13.234 1 87.38 570 LEU A C 1
ATOM 4540 O O . LEU A 1 570 ? 9.383 43 12.852 1 87.38 570 LEU A O 1
ATOM 4544 N N . ASP A 1 571 ? 7.555 44.188 13.242 1 89.44 571 ASP A N 1
ATOM 4545 C CA . ASP A 1 571 ? 8.102 45.406 12.609 1 89.44 571 ASP A CA 1
ATOM 4546 C C . ASP A 1 571 ? 9.414 45.812 13.281 1 89.44 571 ASP A C 1
ATOM 4548 O O . ASP A 1 571 ? 10.328 46.312 12.609 1 89.44 571 ASP A O 1
ATOM 4552 N N . GLU A 1 572 ? 9.477 45.625 14.531 1 91.19 572 GLU A N 1
ATOM 4553 C CA . GLU A 1 572 ? 10.633 46.094 15.289 1 91.19 572 GLU A CA 1
ATOM 4554 C C . GLU A 1 572 ? 11.898 45.312 14.891 1 91.19 572 GLU A C 1
ATOM 4556 O O . GLU A 1 572 ? 13.008 45.812 15.102 1 91.19 572 GLU A O 1
ATOM 4561 N N . PHE A 1 573 ? 11.766 44.25 14.281 1 94.5 573 PHE A N 1
ATOM 4562 C CA . PHE A 1 573 ? 12.922 43.406 13.969 1 94.5 573 PHE A CA 1
ATOM 4563 C C . PHE A 1 573 ? 13.266 43.5 12.484 1 94.5 573 PHE A C 1
ATOM 4565 O O . PHE A 1 573 ? 14.133 42.781 12 1 94.5 573 PHE A O 1
ATOM 4572 N N . HIS A 1 574 ? 12.609 44.312 11.742 1 95.81 574 HIS A N 1
ATOM 4573 C CA . HIS A 1 574 ? 12.805 44.375 10.297 1 95.81 574 HIS A CA 1
ATOM 4574 C C . HIS A 1 574 ? 13.078 45.812 9.836 1 95.81 574 HIS A C 1
ATOM 4576 O O . HIS A 1 574 ? 12.742 46.75 10.531 1 95.81 574 HIS A O 1
ATOM 4582 N N . ASP A 1 575 ? 13.648 45.938 8.648 1 95.5 575 ASP A N 1
ATOM 4583 C CA . ASP A 1 575 ? 14.078 47.219 8.109 1 95.5 575 ASP A CA 1
ATOM 4584 C C . ASP A 1 575 ? 13.195 47.656 6.945 1 95.5 575 ASP A C 1
ATOM 4586 O O . ASP A 1 575 ? 12.938 48.844 6.762 1 95.5 575 ASP A O 1
ATOM 4590 N N . VAL A 1 576 ? 12.859 46.688 6.184 1 95.44 576 VAL A N 1
ATOM 4591 C CA . VAL A 1 576 ? 12.094 46.969 4.969 1 95.44 576 VAL A CA 1
ATOM 4592 C C . VAL A 1 576 ? 10.758 46.219 5.027 1 95.44 576 VAL A C 1
ATOM 4594 O O . VAL A 1 576 ? 10.688 45.094 5.52 1 95.44 576 VAL A O 1
ATOM 4597 N N . HIS A 1 577 ? 9.742 46.875 4.566 1 94.94 577 HIS A N 1
ATOM 4598 C CA . HIS A 1 577 ? 8.398 46.312 4.555 1 94.94 577 HIS A CA 1
ATOM 4599 C C . HIS A 1 577 ? 7.859 46.188 3.133 1 94.94 577 HIS A C 1
ATOM 4601 O O . HIS A 1 577 ? 7.66 47.188 2.455 1 94.94 577 HIS A O 1
ATOM 4607 N N . LEU A 1 578 ? 7.691 44.969 2.666 1 95.25 578 LEU A N 1
ATOM 4608 C CA . LEU A 1 578 ? 7.023 44.688 1.4 1 95.25 578 LEU A CA 1
ATOM 4609 C C . LEU A 1 578 ? 5.562 44.312 1.628 1 95.25 578 LEU A C 1
ATOM 4611 O O . LEU A 1 578 ? 5.273 43.281 2.244 1 95.25 578 LEU A O 1
ATOM 4615 N N . LYS A 1 579 ? 4.676 45.094 1.152 1 93.75 579 LYS A N 1
ATOM 4616 C CA . LYS A 1 579 ? 3.25 44.812 1.289 1 93.75 579 LYS A CA 1
ATOM 4617 C C . LYS A 1 579 ? 2.639 44.406 -0.048 1 93.75 579 LYS A C 1
ATOM 4619 O O . LYS A 1 579 ? 2.688 45.156 -1.018 1 93.75 579 LYS A O 1
ATOM 4624 N N . LEU A 1 580 ? 2.131 43.219 -0.077 1 92.88 580 LEU A N 1
ATOM 4625 C CA . LEU A 1 580 ? 1.421 42.75 -1.26 1 92.88 580 LEU A CA 1
ATOM 4626 C C . LEU A 1 580 ? -0.061 43.125 -1.181 1 92.88 580 LEU A C 1
ATOM 4628 O O . LEU A 1 580 ? -0.75 42.719 -0.24 1 92.88 580 LEU A O 1
ATOM 4632 N N . LEU A 1 581 ? -0.594 43.781 -2.102 1 88.81 581 LEU A N 1
ATOM 4633 C CA . LEU A 1 581 ? -1.944 44.312 -2.053 1 88.81 581 LEU A CA 1
ATOM 4634 C C . LEU A 1 581 ? -2.918 43.438 -2.832 1 88.81 581 LEU A C 1
ATOM 4636 O O . LEU A 1 581 ? -4.133 43.625 -2.746 1 88.81 581 LEU A O 1
ATOM 4640 N N . GLY A 1 582 ? -2.457 42.5 -3.586 1 84.56 582 GLY A N 1
ATOM 4641 C CA . GLY A 1 582 ? -3.312 41.688 -4.434 1 84.56 582 GLY A CA 1
ATOM 4642 C C . GLY A 1 582 ? -3.371 42.188 -5.867 1 84.56 582 GLY A C 1
ATOM 4643 O O . GLY A 1 582 ? -3.01 43.344 -6.152 1 84.56 582 GLY A O 1
ATOM 4644 N N . ASP A 1 583 ? -3.822 41.375 -6.781 1 83.19 583 ASP A N 1
ATOM 4645 C CA . ASP A 1 583 ? -4.012 41.688 -8.195 1 83.19 583 ASP A CA 1
ATOM 4646 C C . ASP A 1 583 ? -2.715 42.188 -8.82 1 83.19 583 ASP A C 1
ATOM 4648 O O . ASP A 1 583 ? -2.723 43.156 -9.57 1 83.19 583 ASP A O 1
ATOM 4652 N N . GLY A 1 584 ? -1.677 41.719 -8.328 1 89.31 584 GLY A N 1
ATOM 4653 C CA . GLY A 1 584 ? -0.385 42 -8.938 1 89.31 584 GLY A CA 1
ATOM 4654 C C . GLY A 1 584 ? 0.306 43.219 -8.359 1 89.31 584 GLY A C 1
ATOM 4655 O O . GLY A 1 584 ? 1.468 43.469 -8.672 1 89.31 584 GLY A O 1
ATOM 4656 N N . LYS A 1 585 ? -0.324 43.938 -7.469 1 93.19 585 LYS A N 1
ATOM 4657 C CA . LYS A 1 585 ? 0.218 45.188 -6.953 1 93.19 585 LYS A CA 1
ATOM 4658 C C . LYS A 1 585 ? 0.975 44.969 -5.648 1 93.19 585 LYS A C 1
ATOM 4660 O O . LYS A 1 585 ? 0.717 44 -4.934 1 93.19 585 LYS A O 1
ATOM 4665 N N . TRP A 1 586 ? 1.965 45.844 -5.383 1 95.38 586 TRP A N 1
ATOM 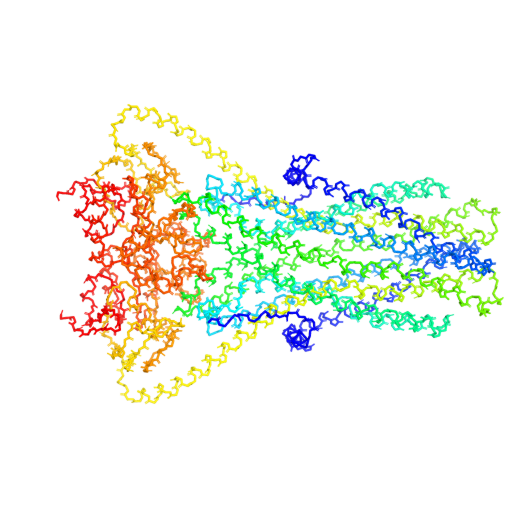4666 C CA . TRP A 1 586 ? 2.781 45.75 -4.176 1 95.38 586 TRP A CA 1
ATOM 4667 C C . TRP A 1 586 ? 3.359 47.125 -3.824 1 95.38 586 TRP A C 1
ATOM 4669 O O . TRP A 1 586 ? 3.404 48.031 -4.668 1 95.38 586 TRP A O 1
ATOM 4679 N N . THR A 1 587 ? 3.678 47.344 -2.621 1 94.94 587 THR A N 1
ATOM 4680 C CA . THR A 1 587 ? 4.332 48.562 -2.16 1 94.94 587 THR A CA 1
ATOM 4681 C C . THR A 1 587 ? 5.543 48.219 -1.293 1 94.94 587 THR A C 1
ATOM 4683 O O . THR A 1 587 ? 5.559 47.188 -0.602 1 94.94 587 THR A O 1
ATOM 4686 N N . LEU A 1 588 ? 6.578 49.062 -1.417 1 94.69 588 LEU A N 1
ATOM 4687 C CA . LEU A 1 588 ? 7.805 48.938 -0.643 1 94.69 588 LEU A CA 1
ATOM 4688 C C . LEU A 1 588 ? 8.055 50.188 0.211 1 94.69 588 LEU A C 1
ATOM 4690 O O . LEU A 1 588 ? 7.98 51.312 -0.286 1 94.69 588 LEU A O 1
ATOM 4694 N N . SER A 1 589 ? 8.203 49.875 1.54 1 94.12 589 SER A N 1
ATOM 4695 C CA . SER A 1 589 ? 8.477 50.969 2.445 1 94.12 589 SER A CA 1
ATOM 4696 C C . SER A 1 589 ? 9.547 50.625 3.463 1 94.12 589 SER A C 1
ATOM 4698 O O . SER A 1 589 ? 9.75 49.438 3.766 1 94.12 589 SER A O 1
ATOM 4700 N N . ASP A 1 590 ? 10.266 51.594 3.975 1 92.88 590 ASP A N 1
ATOM 4701 C CA . ASP A 1 590 ? 11.219 51.375 5.062 1 92.88 590 ASP A CA 1
ATOM 4702 C C . ASP A 1 590 ? 10.516 51.406 6.418 1 92.88 590 ASP A C 1
ATOM 4704 O O . ASP A 1 590 ? 9.586 52.188 6.629 1 92.88 590 ASP A O 1
ATOM 4708 N N . ILE A 1 591 ? 10.891 50.344 7.164 1 84.88 591 ILE A N 1
ATOM 4709 C CA . ILE A 1 591 ? 10.32 50.344 8.508 1 84.88 591 ILE A CA 1
ATOM 4710 C C . ILE A 1 591 ? 11.18 51.219 9.438 1 84.88 591 ILE A C 1
ATOM 4712 O O . ILE A 1 591 ? 12.398 51.062 9.477 1 84.88 591 ILE A O 1
ATOM 4716 N N . SER A 1 592 ? 10.906 52.531 9.688 1 63.75 592 SER A N 1
ATOM 4717 C CA . SER A 1 592 ? 11.641 53.469 10.531 1 63.75 592 SER A CA 1
ATOM 4718 C C . SER A 1 592 ? 11.711 53 11.969 1 63.75 592 SER A C 1
ATOM 4720 O O . SER A 1 592 ? 10.812 52.281 12.438 1 63.75 592 SER A O 1
ATOM 4722 N N . MET B 1 1 ? 7.723 -0.208 30.891 1 24.5 1 MET B N 1
ATOM 4723 C CA . MET B 1 1 ? 7.379 -0.342 29.484 1 24.5 1 MET B CA 1
ATOM 4724 C C . MET B 1 1 ? 7.363 -1.808 29.062 1 24.5 1 MET B C 1
ATOM 4726 O O . MET B 1 1 ? 8.414 -2.41 28.844 1 24.5 1 MET B O 1
ATOM 4730 N N . LYS B 1 2 ? 6.477 -2.584 29.703 1 34.16 2 LYS B N 1
ATOM 4731 C CA . LYS B 1 2 ? 6.523 -4.039 29.594 1 34.16 2 LYS B CA 1
ATOM 4732 C C . LYS B 1 2 ? 6.824 -4.48 28.172 1 34.16 2 LYS B C 1
ATOM 4734 O O . LYS B 1 2 ? 6.172 -4.031 27.219 1 34.16 2 LYS B O 1
ATOM 4739 N N . ALA B 1 3 ? 7.895 -4.934 27.875 1 37.28 3 ALA B N 1
ATOM 4740 C CA . ALA B 1 3 ? 8.406 -5.445 26.609 1 37.28 3 ALA B CA 1
ATOM 4741 C C . ALA B 1 3 ? 7.34 -6.23 25.859 1 37.28 3 ALA B C 1
ATOM 4743 O O . ALA B 1 3 ? 6.672 -7.094 26.438 1 37.28 3 ALA B O 1
ATOM 4744 N N . ALA B 1 4 ? 6.664 -5.734 24.781 1 42.28 4 ALA B N 1
ATOM 4745 C CA . ALA B 1 4 ? 5.766 -6.43 23.859 1 42.28 4 ALA B CA 1
ATOM 4746 C C . ALA B 1 4 ? 6.09 -7.918 23.797 1 42.28 4 ALA B C 1
ATOM 4748 O O . ALA B 1 4 ? 7.176 -8.297 23.344 1 42.28 4 ALA B O 1
ATOM 4749 N N . LYS B 1 5 ? 5.707 -8.727 24.594 1 46.44 5 LYS B N 1
ATOM 4750 C CA . LYS B 1 5 ? 5.863 -10.172 24.562 1 46.44 5 LYS B CA 1
ATOM 4751 C C . LYS B 1 5 ? 5.832 -10.695 23.125 1 46.44 5 LYS B C 1
ATOM 4753 O O . LYS B 1 5 ? 4.918 -10.375 22.359 1 46.44 5 LYS B O 1
ATOM 4758 N N . SER B 1 6 ? 6.953 -11.148 22.75 1 53.25 6 SER B N 1
ATOM 4759 C CA . SER B 1 6 ? 7.203 -11.719 21.422 1 53.25 6 SER B CA 1
ATOM 4760 C C . SER B 1 6 ? 6.066 -12.641 21 1 53.25 6 SER B C 1
ATOM 4762 O O . SER B 1 6 ? 5.883 -13.711 21.578 1 53.25 6 SER B O 1
ATOM 4764 N N . ARG B 1 7 ? 4.918 -12.102 20.688 1 64.31 7 ARG B N 1
ATOM 4765 C CA . ARG B 1 7 ? 3.768 -12.875 20.219 1 64.31 7 ARG B CA 1
ATOM 4766 C C . ARG B 1 7 ? 4.176 -13.859 19.141 1 64.31 7 ARG B C 1
ATOM 4768 O O . ARG B 1 7 ? 4.781 -13.477 18.125 1 64.31 7 ARG B O 1
ATOM 4775 N N . ASN B 1 8 ? 4.285 -15.016 19.484 1 76.44 8 ASN B N 1
ATOM 4776 C CA . ASN B 1 8 ? 4.555 -16.125 18.578 1 76.44 8 ASN B CA 1
ATOM 4777 C C . ASN B 1 8 ? 3.307 -16.516 17.781 1 76.44 8 ASN B C 1
ATOM 4779 O O . ASN B 1 8 ? 2.275 -16.844 18.375 1 76.44 8 ASN B O 1
ATOM 4783 N N . TYR B 1 9 ? 3.426 -16.344 16.469 1 81.5 9 TYR B N 1
ATOM 4784 C CA . TYR B 1 9 ? 2.328 -16.688 15.57 1 81.5 9 TYR B CA 1
ATOM 4785 C C . TYR B 1 9 ? 2.518 -18.078 14.977 1 81.5 9 TYR B C 1
ATOM 4787 O O . TYR B 1 9 ? 3.604 -18.406 14.492 1 81.5 9 TYR B O 1
ATOM 4795 N N . ALA B 1 10 ? 1.585 -18.938 15.258 1 84.5 10 ALA B N 1
ATOM 4796 C CA . ALA B 1 10 ? 1.628 -20.312 14.773 1 84.5 10 ALA B CA 1
ATOM 4797 C C . ALA B 1 10 ? 0.237 -20.797 14.375 1 84.5 10 ALA B C 1
ATOM 4799 O O . ALA B 1 10 ? -0.737 -20.047 14.453 1 84.5 10 ALA B O 1
ATOM 4800 N N . LEU B 1 11 ? 0.274 -21.969 13.797 1 88.12 11 LEU B N 1
ATOM 4801 C CA . LEU B 1 11 ? -0.998 -22.594 13.484 1 88.12 11 LEU B CA 1
ATOM 4802 C C . LEU B 1 11 ? -1.618 -23.219 14.727 1 88.12 11 LEU B C 1
ATOM 4804 O O . LEU B 1 11 ? -1.677 -24.453 14.852 1 88.12 11 LEU B O 1
ATOM 4808 N N . ASN B 1 12 ? -2.086 -22.438 15.57 1 86.81 12 ASN B N 1
ATOM 4809 C CA . ASN B 1 12 ? -2.66 -22.859 16.844 1 86.81 12 ASN B CA 1
ATOM 4810 C C . ASN B 1 12 ? -4.16 -22.594 16.906 1 86.81 12 ASN B C 1
ATOM 4812 O O . ASN B 1 12 ? -4.781 -22.312 15.875 1 86.81 12 ASN B O 1
ATOM 4816 N N . TRP B 1 13 ? -4.621 -22.797 18.078 1 88.44 13 TRP B N 1
ATOM 4817 C CA . TRP B 1 13 ? -6.055 -22.625 18.266 1 88.44 13 TRP B CA 1
ATOM 4818 C C . TRP B 1 13 ? -6.477 -21.172 18.031 1 88.44 13 TRP B C 1
ATOM 4820 O O . TRP B 1 13 ? -7.586 -20.922 17.562 1 88.44 13 TRP B O 1
ATOM 4830 N N . ARG B 1 14 ? -5.645 -20.312 18.312 1 89.75 14 ARG B N 1
ATOM 4831 C CA . ARG B 1 14 ? -5.926 -18.906 18.047 1 89.75 14 ARG B CA 1
ATOM 4832 C C . ARG B 1 14 ? -6.09 -18.656 16.562 1 89.75 14 ARG B C 1
ATOM 4834 O O . ARG B 1 14 ? -6.926 -17.844 16.156 1 89.75 14 ARG B O 1
ATOM 4841 N N . PHE B 1 15 ? -5.285 -19.312 15.852 1 92.06 15 PHE B N 1
ATOM 4842 C CA . PHE B 1 15 ? -5.395 -19.203 14.406 1 92.06 15 PHE B CA 1
ATOM 4843 C C . PHE B 1 15 ? -6.758 -19.688 13.93 1 92.06 15 PHE B C 1
ATOM 4845 O O . PHE B 1 15 ? -7.41 -19.031 13.117 1 92.06 15 PHE B O 1
ATOM 4852 N N . VAL B 1 16 ? -7.156 -20.828 14.438 1 93.56 16 VAL B N 1
ATOM 4853 C CA . VAL B 1 16 ? -8.422 -21.422 14.016 1 93.56 16 VAL B CA 1
ATOM 4854 C C . VAL B 1 16 ? -9.578 -20.516 14.406 1 93.56 16 VAL B C 1
ATOM 4856 O O . VAL B 1 16 ? -10.523 -20.328 13.633 1 93.56 16 VAL B O 1
ATOM 4859 N N . LYS B 1 17 ? -9.484 -19.938 15.547 1 94.06 17 LYS B N 1
ATOM 4860 C CA . LYS B 1 17 ? -10.531 -19.031 16.016 1 94.06 17 LYS B CA 1
ATOM 4861 C C . LYS B 1 17 ? -10.617 -17.781 15.125 1 94.06 17 LYS B C 1
ATOM 4863 O O . LYS B 1 17 ? -11.711 -17.344 14.758 1 94.06 17 LYS B O 1
ATOM 4868 N N . ARG B 1 18 ? -9.523 -17.297 14.805 1 94.12 18 ARG B N 1
ATOM 4869 C CA . ARG B 1 18 ? -9.469 -16.109 13.953 1 94.12 18 ARG B CA 1
ATOM 4870 C C . ARG B 1 18 ? -9.961 -16.422 12.547 1 94.12 18 ARG B C 1
ATOM 4872 O O . ARG B 1 18 ? -10.641 -15.602 11.922 1 94.12 18 ARG B O 1
ATOM 4879 N N . LEU B 1 19 ? -9.539 -17.547 12.109 1 94.81 19 LEU B N 1
ATOM 4880 C CA . LEU B 1 19 ? -9.984 -17.969 10.781 1 94.81 19 LEU B CA 1
ATOM 4881 C C . LEU B 1 19 ? -11.5 -18.125 10.742 1 94.81 19 LEU B C 1
ATOM 4883 O O . LEU B 1 19 ? -12.148 -17.672 9.805 1 94.81 19 LEU B O 1
ATOM 4887 N N . CYS B 1 20 ? -12.031 -18.766 11.719 1 94.81 20 CYS B N 1
ATOM 4888 C CA . CYS B 1 20 ? -13.469 -18.984 11.781 1 94.81 20 CYS B CA 1
ATOM 4889 C C . CYS B 1 20 ? -14.227 -17.672 11.867 1 94.81 20 CYS B C 1
ATOM 4891 O O . CYS B 1 20 ? -15.305 -17.531 11.289 1 94.81 20 CYS B O 1
ATOM 4893 N N . ARG B 1 21 ? -13.672 -16.797 12.539 1 93.88 21 ARG B N 1
ATOM 4894 C CA . ARG B 1 21 ? -14.289 -15.477 12.633 1 93.88 21 ARG B CA 1
ATOM 4895 C C . ARG B 1 21 ? -14.305 -14.781 11.281 1 93.88 21 ARG B C 1
ATOM 4897 O O . ARG B 1 21 ? -15.312 -14.188 10.891 1 93.88 21 ARG B O 1
ATOM 4904 N N . CYS B 1 22 ? -13.219 -14.812 10.625 1 94 22 CYS B N 1
ATOM 4905 C CA . CYS B 1 22 ? -13.133 -14.211 9.305 1 94 22 CYS B CA 1
ATOM 4906 C C . CYS B 1 22 ? -14.109 -14.875 8.336 1 94 22 CYS B C 1
ATOM 4908 O O . CYS B 1 22 ? -14.742 -14.195 7.523 1 94 22 CYS B O 1
ATOM 4910 N N . LEU B 1 23 ? -14.25 -16.188 8.445 1 94.19 23 LEU B N 1
ATOM 4911 C CA . LEU B 1 23 ? -15.156 -16.938 7.57 1 94.19 23 LEU B CA 1
ATOM 4912 C C . LEU B 1 23 ? -16.609 -16.562 7.867 1 94.19 23 LEU B C 1
ATOM 4914 O O . LEU B 1 23 ? -17.438 -16.5 6.949 1 94.19 23 LEU B O 1
ATOM 4918 N N . ARG B 1 24 ? -16.906 -16.328 9.102 1 93.44 24 ARG B N 1
ATOM 4919 C CA . ARG B 1 24 ? -18.25 -15.945 9.477 1 93.44 24 ARG B CA 1
ATOM 4920 C C . ARG B 1 24 ? -18.609 -14.578 8.898 1 93.44 24 ARG B C 1
ATOM 4922 O O . ARG B 1 24 ? -19.781 -14.328 8.57 1 93.44 24 ARG B O 1
ATOM 4929 N N . ILE B 1 25 ? -17.625 -13.781 8.727 1 93.62 25 ILE B N 1
ATOM 4930 C CA . ILE B 1 25 ? -17.844 -12.453 8.172 1 93.62 25 ILE B CA 1
ATOM 4931 C C . ILE B 1 25 ? -18.062 -12.555 6.668 1 93.62 25 ILE B C 1
ATOM 4933 O O . ILE B 1 25 ? -18.953 -11.875 6.125 1 93.62 25 ILE B O 1
ATOM 4937 N N . ILE B 1 26 ? -17.312 -13.367 6.039 1 93.75 26 ILE B N 1
ATOM 4938 C CA . ILE B 1 26 ? -17.391 -13.5 4.59 1 93.75 26 ILE B CA 1
ATOM 4939 C C . ILE B 1 26 ? -18.641 -14.273 4.211 1 93.75 26 ILE B C 1
ATOM 4941 O O . ILE B 1 26 ? -19.234 -14.023 3.158 1 93.75 26 ILE B O 1
ATOM 4945 N N . PHE B 1 27 ? -19 -15.172 5.102 1 93.69 27 PHE B N 1
ATOM 4946 C CA . PHE B 1 27 ? -20.219 -15.945 4.898 1 93.69 27 PHE B CA 1
ATOM 4947 C C . PHE B 1 27 ? -21.266 -15.594 5.941 1 93.69 27 PHE B C 1
ATOM 4949 O O . PHE B 1 27 ? -21.516 -16.375 6.863 1 93.69 27 PHE B O 1
ATOM 4956 N N . PRO B 1 28 ? -21.984 -14.547 5.738 1 87.25 28 PRO B N 1
ATOM 4957 C CA . PRO B 1 28 ? -22.922 -14.078 6.766 1 87.25 28 PRO B CA 1
ATOM 4958 C C . PRO B 1 28 ? -24.141 -14.992 6.91 1 87.25 28 PRO B C 1
ATOM 4960 O O . PRO B 1 28 ? -24.625 -15.188 8.023 1 87.25 28 PRO B O 1
ATOM 4963 N N . SER B 1 29 ? -24.672 -15.469 5.719 1 89.06 29 SER B N 1
ATOM 4964 C CA . SER B 1 29 ? -25.828 -16.359 5.738 1 89.06 29 SER B CA 1
ATOM 4965 C C . SER B 1 29 ? -25.719 -17.438 4.668 1 89.06 29 SER B C 1
ATOM 4967 O O . SER B 1 29 ? -24.859 -17.359 3.783 1 89.06 29 SER B O 1
ATOM 4969 N N . TRP B 1 30 ? -26.531 -18.359 4.812 1 88.06 30 TRP B N 1
ATOM 4970 C CA . TRP B 1 30 ? -26.5 -19.469 3.863 1 88.06 30 TRP B CA 1
ATOM 4971 C C . TRP B 1 30 ? -27.047 -19.047 2.51 1 88.06 30 TRP B C 1
ATOM 4973 O O . TRP B 1 30 ? -26.781 -19.672 1.49 1 88.06 30 TRP B O 1
ATOM 4983 N N . HIS B 1 31 ? -27.75 -17.875 2.551 1 89.38 31 HIS B N 1
ATOM 4984 C CA . HIS B 1 31 ? -28.359 -17.406 1.306 1 89.38 31 HIS B CA 1
ATOM 4985 C C . HIS B 1 31 ? -27.625 -16.188 0.77 1 89.38 31 HIS B C 1
ATOM 4987 O O . HIS B 1 31 ? -28.062 -15.578 -0.211 1 89.38 31 HIS B O 1
ATOM 4993 N N . SER B 1 32 ? -26.578 -16.031 1.325 1 90.19 32 SER B N 1
ATOM 4994 C CA . SER B 1 32 ? -25.828 -14.867 0.86 1 90.19 32 SER B CA 1
ATOM 4995 C C . SER B 1 32 ? -25.156 -15.148 -0.48 1 90.19 32 SER B C 1
ATOM 4997 O O . SER B 1 32 ? -25 -16.312 -0.87 1 90.19 32 SER B O 1
ATOM 4999 N N . THR B 1 33 ? -24.844 -14.141 -1.242 1 90.5 33 THR B N 1
ATOM 5000 C CA . THR B 1 33 ? -24.203 -14.242 -2.547 1 90.5 33 THR B CA 1
ATOM 5001 C C . THR B 1 33 ? -22.875 -15 -2.439 1 90.5 33 THR B C 1
ATOM 5003 O O . THR B 1 33 ? -22.562 -15.82 -3.303 1 90.5 33 THR B O 1
ATOM 5006 N N . THR B 1 34 ? -22.141 -14.781 -1.394 1 91.69 34 THR B N 1
ATOM 5007 C CA . THR B 1 34 ? -20.859 -15.445 -1.223 1 91.69 34 THR B CA 1
ATOM 5008 C C . THR B 1 34 ? -21.047 -16.938 -0.96 1 91.69 34 THR B C 1
ATOM 5010 O O . THR B 1 34 ? -20.281 -17.766 -1.458 1 91.69 34 THR B O 1
ATOM 5013 N N . SER B 1 35 ? -22.047 -17.297 -0.229 1 93.25 35 SER B N 1
ATOM 5014 C CA . SER B 1 35 ? -22.328 -18.703 0.042 1 93.25 35 SER B CA 1
ATOM 5015 C C . SER B 1 35 ? -22.797 -19.422 -1.217 1 93.25 35 SER B C 1
ATOM 5017 O O . SER B 1 35 ? -22.422 -20.578 -1.454 1 93.25 35 SER B O 1
ATOM 5019 N N . LEU B 1 36 ? -23.578 -18.719 -1.972 1 93.56 36 LEU B N 1
ATOM 5020 C CA . LEU B 1 36 ? -24.062 -19.312 -3.215 1 93.56 36 LEU B CA 1
ATOM 5021 C C . LEU B 1 36 ? -22.906 -19.516 -4.199 1 93.56 36 LEU B C 1
ATOM 5023 O O . LEU B 1 36 ? -22.859 -20.531 -4.91 1 93.56 36 LEU B O 1
ATOM 5027 N N . LEU B 1 37 ? -22.094 -18.562 -4.246 1 93.69 37 LEU B N 1
ATOM 5028 C CA . LEU B 1 37 ? -20.922 -18.703 -5.105 1 93.69 37 LEU B CA 1
ATOM 5029 C C . LEU B 1 37 ? -20.031 -19.844 -4.648 1 93.69 37 LEU B C 1
ATOM 5031 O O . LEU B 1 37 ? -19.484 -20.578 -5.473 1 93.69 37 LEU B O 1
ATOM 5035 N N . PHE B 1 38 ? -19.938 -19.969 -3.369 1 92.31 38 PHE B N 1
ATOM 5036 C CA . PHE B 1 38 ? -19.141 -21.047 -2.809 1 92.31 38 PHE B CA 1
ATOM 5037 C C . PHE B 1 38 ? -19.75 -22.406 -3.133 1 92.31 38 PHE B C 1
ATOM 5039 O O . PHE B 1 38 ? -19.047 -23.328 -3.523 1 92.31 38 PHE B O 1
ATOM 5046 N N . LEU B 1 39 ? -21 -22.531 -3.027 1 91.44 39 LEU B N 1
ATOM 5047 C CA . LEU B 1 39 ? -21.703 -23.781 -3.342 1 91.44 39 LEU B CA 1
ATOM 5048 C C . LEU B 1 39 ? -21.609 -24.094 -4.832 1 91.44 39 LEU B C 1
ATOM 5050 O O . LEU B 1 39 ? -21.438 -25.25 -5.211 1 91.44 39 LEU B O 1
ATOM 5054 N N . ASN B 1 40 ? -21.766 -23.062 -5.598 1 93.44 40 ASN B N 1
ATOM 5055 C CA . ASN B 1 40 ? -21.578 -23.25 -7.035 1 93.44 40 ASN B CA 1
ATOM 5056 C C . ASN B 1 40 ? -20.172 -23.719 -7.375 1 93.44 40 ASN B C 1
ATOM 5058 O O . ASN B 1 40 ? -19.984 -24.531 -8.273 1 93.44 40 ASN B O 1
ATOM 5062 N N . MET B 1 41 ? -19.25 -23.188 -6.699 1 92.81 41 MET B N 1
ATOM 5063 C CA . MET B 1 41 ? -17.859 -23.578 -6.922 1 92.81 41 MET B CA 1
ATOM 5064 C C . MET B 1 41 ? -17.656 -25.047 -6.59 1 92.81 41 MET B C 1
ATOM 5066 O O . MET B 1 41 ? -16.984 -25.766 -7.328 1 92.81 41 MET B O 1
ATOM 5070 N N . ILE B 1 42 ? -18.219 -25.516 -5.527 1 90.12 42 ILE B N 1
ATOM 5071 C CA . ILE B 1 42 ? -18.109 -26.906 -5.133 1 90.12 42 ILE B CA 1
ATOM 5072 C C . ILE B 1 42 ? -18.766 -27.797 -6.184 1 90.12 42 ILE B C 1
ATOM 5074 O O . ILE B 1 42 ? -18.188 -28.812 -6.602 1 90.12 42 ILE B O 1
ATOM 5078 N N . GLY B 1 43 ? -19.938 -27.406 -6.625 1 91 43 GLY B N 1
ATOM 5079 C CA . GLY B 1 43 ? -20.625 -28.156 -7.648 1 91 43 GLY B CA 1
ATOM 5080 C C . GLY B 1 43 ? -19.859 -28.25 -8.953 1 91 43 GLY B C 1
ATOM 5081 O O . GLY B 1 43 ? -19.75 -29.312 -9.547 1 91 43 GLY B O 1
ATOM 5082 N N . LEU B 1 44 ? -19.344 -27.156 -9.375 1 92.62 44 LEU B N 1
ATOM 5083 C CA . LEU B 1 44 ? -18.609 -27.109 -10.625 1 92.62 44 LEU B CA 1
ATOM 5084 C C . LEU B 1 44 ? -17.312 -27.906 -10.516 1 92.62 44 LEU B C 1
ATOM 5086 O O . LEU B 1 44 ? -16.906 -28.578 -11.469 1 92.62 44 LEU B O 1
ATOM 5090 N N . THR B 1 45 ? -16.688 -27.828 -9.375 1 90.5 45 THR B N 1
ATOM 5091 C CA . THR B 1 45 ? -15.43 -28.547 -9.188 1 90.5 45 THR B CA 1
ATOM 5092 C C . THR B 1 45 ? -15.664 -30.047 -9.172 1 90.5 45 THR B C 1
ATOM 5094 O O . THR B 1 45 ? -14.852 -30.812 -9.695 1 90.5 45 THR B O 1
ATOM 5097 N N . LEU B 1 46 ? -16.719 -30.453 -8.578 1 88.31 46 LEU B N 1
ATOM 5098 C CA . LEU B 1 46 ? -17.062 -31.875 -8.586 1 88.31 46 LEU B CA 1
ATOM 5099 C C . LEU B 1 46 ? -17.375 -32.344 -10 1 88.31 46 LEU B C 1
ATOM 5101 O O . LEU B 1 46 ? -17 -33.438 -10.391 1 88.31 46 LEU B O 1
ATOM 5105 N N . ALA B 1 47 ? -18.047 -31.5 -10.719 1 90.38 47 ALA B N 1
ATOM 5106 C CA . ALA B 1 47 ? -18.328 -31.828 -12.117 1 90.38 47 ALA B CA 1
ATOM 5107 C C . ALA B 1 47 ? -17.031 -31.906 -12.93 1 90.38 47 ALA B C 1
ATOM 5109 O O . ALA B 1 47 ? -16.891 -32.781 -13.789 1 90.38 47 ALA B O 1
ATOM 5110 N N . GLU B 1 48 ? -16.188 -31.031 -12.672 1 89.75 48 GLU B N 1
ATOM 5111 C CA . GLU B 1 48 ? -14.898 -31.031 -13.359 1 89.75 48 GLU B CA 1
ATOM 5112 C C . GLU B 1 48 ? -14.156 -32.344 -13.133 1 89.75 48 GLU B C 1
ATOM 5114 O O . GLU B 1 48 ? -13.516 -32.844 -14.047 1 89.75 48 GLU B O 1
ATOM 5119 N N . GLU B 1 49 ? -14.258 -32.844 -11.93 1 85.19 49 GLU B N 1
ATOM 5120 C CA . GLU B 1 49 ? -13.562 -34.094 -11.594 1 85.19 49 GLU B CA 1
ATOM 5121 C C . GLU B 1 49 ? -14.102 -35.25 -12.406 1 85.19 49 GLU B C 1
ATOM 5123 O O . GLU B 1 49 ? -13.352 -36.188 -12.75 1 85.19 49 GLU B O 1
ATOM 5128 N N . MET B 1 50 ? -15.312 -35.281 -12.703 1 86.75 50 MET B N 1
ATOM 5129 C CA . MET B 1 50 ? -15.898 -36.344 -13.516 1 86.75 50 MET B CA 1
ATOM 5130 C C . MET B 1 50 ? -15.375 -36.281 -14.945 1 86.75 50 MET B C 1
ATOM 5132 O O . MET B 1 50 ? -15.07 -37.312 -15.539 1 86.75 50 MET B O 1
ATOM 5136 N N . PHE B 1 51 ? -15.219 -35.062 -15.398 1 87.69 51 PHE B N 1
ATOM 5137 C CA . PHE B 1 51 ? -14.703 -34.906 -16.75 1 87.69 51 PHE B CA 1
ATOM 5138 C C . PHE B 1 51 ? -13.211 -35.219 -16.812 1 87.69 51 PHE B C 1
ATOM 5140 O O . PHE B 1 51 ? -12.727 -35.812 -17.797 1 87.69 51 PHE B O 1
ATOM 5147 N N . ILE B 1 52 ? -12.562 -34.875 -15.789 1 83.19 52 ILE B N 1
ATOM 5148 C CA . ILE B 1 52 ? -11.125 -35.125 -15.734 1 83.19 52 ILE B CA 1
ATOM 5149 C C . ILE B 1 52 ? -10.867 -36.625 -15.688 1 83.19 52 ILE B C 1
ATOM 5151 O O . ILE B 1 52 ? -9.945 -37.125 -16.344 1 83.19 52 ILE B O 1
ATOM 5155 N N . PHE B 1 53 ? -11.672 -37.281 -14.961 1 79.12 53 PHE B N 1
ATOM 5156 C CA . PHE B 1 53 ? -11.547 -38.75 -14.883 1 79.12 53 PHE B CA 1
ATOM 5157 C C . PHE B 1 53 ? -11.734 -39.375 -16.266 1 79.12 53 PHE B C 1
ATOM 5159 O O . PHE B 1 53 ? -10.945 -40.219 -16.672 1 79.12 53 PHE B O 1
ATOM 5166 N N . ASN B 1 54 ? -12.734 -38.938 -16.953 1 83.31 54 ASN B N 1
ATOM 5167 C CA . ASN B 1 54 ? -13.016 -39.5 -18.266 1 83.31 54 ASN B CA 1
ATOM 5168 C C . ASN B 1 54 ? -11.922 -39.125 -19.281 1 83.31 54 ASN B C 1
ATOM 5170 O O . ASN B 1 54 ? -11.594 -39.938 -20.156 1 83.31 54 ASN B O 1
ATOM 5174 N N . LEU B 1 55 ? -11.438 -38.031 -19.141 1 84.44 55 LEU B N 1
ATOM 5175 C CA . LEU B 1 55 ? -10.344 -37.594 -20.016 1 84.44 55 LEU B CA 1
ATOM 5176 C C . LEU B 1 55 ? -9.062 -38.375 -19.688 1 84.44 55 LEU B C 1
ATOM 5178 O O . LEU B 1 55 ? -8.273 -38.656 -20.594 1 84.44 55 LEU B O 1
ATOM 5182 N N . GLY B 1 56 ? -8.836 -38.75 -18.453 1 78.69 56 GLY B N 1
ATOM 5183 C CA . GLY B 1 56 ? -7.664 -39.5 -18.031 1 78.69 56 GLY B CA 1
ATOM 5184 C C . GLY B 1 56 ? -7.648 -40.906 -18.562 1 78.69 56 GLY B C 1
ATOM 5185 O O . GLY B 1 56 ? -6.586 -41.531 -18.656 1 78.69 56 GLY B O 1
ATOM 5186 N N . LEU B 1 57 ? -8.781 -41.406 -18.953 1 79.38 57 LEU B N 1
ATOM 5187 C CA . LEU B 1 57 ? -8.891 -42.781 -19.453 1 79.38 57 LEU B CA 1
ATOM 5188 C C . LEU B 1 57 ? -8.688 -42.844 -20.969 1 79.38 57 LEU B C 1
ATOM 5190 O O . LEU B 1 57 ? -8.578 -43.906 -21.547 1 79.38 57 LEU B O 1
ATOM 5194 N N . VAL B 1 58 ? -8.602 -41.688 -21.516 1 82.81 58 VAL B N 1
ATOM 5195 C CA . VAL B 1 58 ? -8.508 -41.594 -22.969 1 82.81 58 VAL B CA 1
ATOM 5196 C C . VAL B 1 58 ? -7.207 -42.25 -23.438 1 82.81 58 VAL B C 1
ATOM 5198 O O . VAL B 1 58 ? -7.203 -43.031 -24.406 1 82.81 58 VAL B O 1
ATOM 5201 N N . PRO B 1 59 ? -6.023 -42.062 -22.703 1 78.06 59 PRO B N 1
ATOM 5202 C CA . PRO B 1 59 ? -4.793 -42.719 -23.109 1 78.06 59 PRO B CA 1
ATOM 5203 C C . PRO B 1 59 ? -4.918 -44.25 -23.094 1 78.06 59 PRO B C 1
ATOM 5205 O O . PRO B 1 59 ? -4.41 -44.938 -23.984 1 78.06 59 PRO B O 1
ATOM 5208 N N . THR B 1 60 ? -5.609 -44.719 -22.094 1 76.81 60 THR B N 1
ATOM 5209 C CA . THR B 1 60 ? -5.82 -46.156 -22 1 76.81 60 THR B CA 1
ATOM 5210 C C . THR B 1 60 ? -6.633 -46.656 -23.203 1 76.81 60 THR B C 1
ATOM 5212 O O . THR B 1 60 ? -6.355 -47.719 -23.75 1 76.81 60 THR B O 1
ATOM 5215 N N . GLN B 1 61 ? -7.621 -45.906 -23.609 1 83.56 61 GLN B N 1
ATOM 5216 C CA . GLN B 1 61 ? -8.438 -46.281 -24.75 1 83.56 61 GLN B CA 1
ATOM 5217 C C . GLN B 1 61 ? -7.641 -46.219 -26.047 1 83.56 61 GLN B C 1
ATOM 5219 O O . GLN B 1 61 ? -7.824 -47.062 -26.938 1 83.56 61 GLN B O 1
ATOM 5224 N N . PHE B 1 62 ? -6.82 -45.281 -26.188 1 83.06 62 PHE B N 1
ATOM 5225 C CA . PHE B 1 62 ? -5.953 -45.219 -27.344 1 83.06 62 PHE B CA 1
ATOM 5226 C C . PHE B 1 62 ? -4.98 -46.375 -27.391 1 83.06 62 PHE B C 1
ATOM 5228 O O . PHE B 1 62 ? -4.723 -46.938 -28.469 1 83.06 62 PHE B O 1
ATOM 5235 N N . TYR B 1 63 ? -4.473 -46.719 -26.172 1 75.88 63 TYR B N 1
ATOM 5236 C CA . TYR B 1 63 ? -3.562 -47.844 -26.094 1 75.88 63 TYR B CA 1
ATOM 5237 C C . TYR B 1 63 ? -4.238 -49.125 -26.594 1 75.88 63 TYR B C 1
ATOM 5239 O O . TYR B 1 63 ? -3.615 -49.938 -27.297 1 75.88 63 TYR B O 1
ATOM 5247 N N . ASP B 1 64 ? -5.465 -49.25 -26.234 1 79.44 64 ASP B N 1
ATOM 5248 C CA . ASP B 1 64 ? -6.223 -50.438 -26.672 1 79.44 64 ASP B CA 1
ATOM 5249 C C . ASP B 1 64 ? -6.422 -50.438 -28.188 1 79.44 64 ASP B C 1
ATOM 5251 O O . ASP B 1 64 ? -6.258 -51.469 -28.828 1 79.44 64 ASP B O 1
ATOM 5255 N N . VAL B 1 65 ? -6.762 -49.312 -28.734 1 83.5 65 VAL B N 1
ATOM 5256 C CA . VAL B 1 65 ? -7.039 -49.219 -30.156 1 83.5 65 VAL B CA 1
ATOM 5257 C C . VAL B 1 65 ? -5.746 -49.406 -30.953 1 83.5 65 VAL B C 1
ATOM 5259 O O . VAL B 1 65 ? -5.75 -50 -32.031 1 83.5 65 VAL B O 1
ATOM 5262 N N . ILE B 1 66 ? -4.637 -48.875 -30.469 1 82.75 66 ILE B N 1
ATOM 5263 C CA . ILE B 1 66 ? -3.348 -48.969 -31.141 1 82.75 66 ILE B CA 1
ATOM 5264 C C . ILE B 1 66 ? -2.822 -50.375 -31.047 1 82.75 66 ILE B C 1
ATOM 5266 O O . ILE B 1 66 ? -2.316 -50.938 -32.031 1 82.75 66 ILE B O 1
ATOM 5270 N N . GLY B 1 67 ? -2.896 -51 -29.859 1 75.75 67 GLY B N 1
ATOM 5271 C CA . GLY B 1 67 ? -2.402 -52.344 -29.641 1 75.75 67 GLY B CA 1
ATOM 5272 C C . GLY B 1 67 ? -3.119 -53.375 -30.484 1 75.75 67 GLY B C 1
ATOM 5273 O O . GLY B 1 67 ? -2.504 -54.344 -30.938 1 75.75 67 GLY B O 1
ATOM 5274 N N . THR B 1 68 ? -4.453 -53.125 -30.688 1 78.12 68 THR B N 1
ATOM 5275 C CA . THR B 1 68 ? -5.234 -54.094 -31.469 1 78.12 68 THR B CA 1
ATOM 5276 C C . THR B 1 68 ? -5.293 -53.688 -32.938 1 78.12 68 THR B C 1
ATOM 5278 O O . THR B 1 68 ? -5.93 -54.375 -33.75 1 78.12 68 THR B O 1
ATOM 5281 N N . LYS B 1 69 ? -4.656 -52.594 -33.344 1 80.69 69 LYS B N 1
ATOM 5282 C CA . LYS B 1 69 ? -4.625 -52.094 -34.688 1 80.69 69 LYS B CA 1
ATOM 5283 C C . LYS B 1 69 ? -6.035 -51.938 -35.25 1 80.69 69 LYS B C 1
ATOM 5285 O O . LYS B 1 69 ? -6.316 -52.344 -36.375 1 80.69 69 LYS B O 1
ATOM 5290 N N . ASP B 1 70 ? -6.875 -51.5 -34.438 1 85.44 70 ASP B N 1
ATOM 5291 C CA . ASP B 1 70 ? -8.258 -51.219 -34.812 1 85.44 70 ASP B CA 1
ATOM 5292 C C . ASP B 1 70 ? -8.391 -49.875 -35.469 1 85.44 70 ASP B C 1
ATOM 5294 O O . ASP B 1 70 ? -8.656 -48.875 -34.812 1 85.44 70 ASP B O 1
ATOM 5298 N N . ARG B 1 71 ? -8.391 -49.781 -36.75 1 85.31 71 ARG B N 1
ATOM 5299 C CA . ARG B 1 71 ? -8.43 -48.5 -37.5 1 85.31 71 ARG B CA 1
ATOM 5300 C C . ARG B 1 71 ? -9.82 -47.875 -37.438 1 85.31 71 ARG B C 1
ATOM 5302 O O . ARG B 1 71 ? -9.953 -46.656 -37.438 1 85.31 71 ARG B O 1
ATOM 5309 N N . ALA B 1 72 ? -10.82 -48.719 -37.406 1 87.75 72 ALA B N 1
ATOM 5310 C CA . ALA B 1 72 ? -12.195 -48.219 -37.406 1 87.75 72 ALA B CA 1
ATOM 5311 C C . ALA B 1 72 ? -12.523 -47.531 -36.062 1 87.75 72 ALA B C 1
ATOM 5313 O O . ALA B 1 72 ? -13.336 -46.594 -36.031 1 87.75 72 ALA B O 1
ATOM 5314 N N . GLY B 1 73 ? -11.93 -47.875 -35.031 1 88.12 73 GLY B N 1
ATOM 5315 C CA . GLY B 1 73 ? -12.203 -47.344 -33.719 1 88.12 73 GLY B CA 1
ATOM 5316 C C . GLY B 1 73 ? -11.484 -46.031 -33.438 1 88.12 73 GLY B C 1
ATOM 5317 O O . GLY B 1 73 ? -11.797 -45.344 -32.469 1 88.12 73 GLY B O 1
ATOM 5318 N N . LEU B 1 74 ? -10.672 -45.656 -34.312 1 88.69 74 LEU B N 1
ATOM 5319 C CA . LEU B 1 74 ? -9.852 -44.469 -34.094 1 88.69 74 LEU B CA 1
ATOM 5320 C C . LEU B 1 74 ? -10.688 -43.188 -34.25 1 88.69 74 LEU B C 1
ATOM 5322 O O . LEU B 1 74 ? -10.586 -42.281 -33.438 1 88.69 74 LEU B O 1
ATOM 5326 N N . LYS B 1 75 ? -11.492 -43.125 -35.219 1 90.25 75 LYS B N 1
ATOM 5327 C CA . LYS B 1 75 ? -12.25 -41.906 -35.5 1 90.25 75 LYS B CA 1
ATOM 5328 C C . LYS B 1 75 ? -13.219 -41.594 -34.375 1 90.25 75 LYS B C 1
ATOM 5330 O O . LYS B 1 75 ? -13.227 -40.469 -33.875 1 90.25 75 LYS B O 1
ATOM 5335 N N . PRO B 1 76 ? -13.977 -42.562 -33.875 1 92.06 76 PRO B N 1
ATOM 5336 C CA . PRO B 1 76 ? -14.859 -42.25 -32.75 1 92.06 76 PRO B CA 1
ATOM 5337 C C . PRO B 1 76 ? -14.094 -41.875 -31.484 1 92.06 76 PRO B C 1
ATOM 5339 O O . PRO B 1 76 ? -14.555 -41.062 -30.688 1 92.06 76 PRO B O 1
ATOM 5342 N N . LEU B 1 77 ? -12.984 -42.438 -31.344 1 90.69 77 LEU B N 1
ATOM 5343 C CA . LEU B 1 77 ? -12.18 -42.125 -30.156 1 90.69 77 LEU B CA 1
ATOM 5344 C C . LEU B 1 77 ? -11.633 -40.719 -30.203 1 90.69 77 LEU B C 1
ATOM 5346 O O . LEU B 1 77 ? -11.562 -40.031 -29.172 1 90.69 77 LEU B O 1
ATOM 5350 N N . VAL B 1 78 ? -11.281 -40.25 -31.359 1 91.06 78 VAL B N 1
ATOM 5351 C CA . VAL B 1 78 ? -10.781 -38.906 -31.531 1 91.06 78 VAL B CA 1
ATOM 5352 C C . VAL B 1 78 ? -11.906 -37.906 -31.266 1 91.06 78 VAL B C 1
ATOM 5354 O O . VAL B 1 78 ? -11.688 -36.875 -30.609 1 91.06 78 VAL B O 1
ATOM 5357 N N . VAL B 1 79 ? -13.062 -38.219 -31.75 1 92.75 79 VAL B N 1
ATOM 5358 C CA . VAL B 1 79 ? -14.203 -37.312 -31.531 1 92.75 79 VAL B CA 1
ATOM 5359 C C . VAL B 1 79 ? -14.539 -37.281 -30.047 1 92.75 79 VAL B C 1
ATOM 5361 O O . VAL B 1 79 ? -14.844 -36.219 -29.5 1 92.75 79 VAL B O 1
ATOM 5364 N N . LYS B 1 80 ? -14.477 -38.375 -29.422 1 92.38 80 LYS B N 1
ATOM 5365 C CA . LYS B 1 80 ? -14.727 -38.438 -27.984 1 92.38 80 LYS B CA 1
ATOM 5366 C C . LYS B 1 80 ? -13.695 -37.625 -27.219 1 92.38 80 LYS B C 1
ATOM 5368 O O . LYS B 1 80 ? -14.039 -36.875 -26.281 1 92.38 80 LYS B O 1
ATOM 5373 N N . ALA B 1 81 ? -12.5 -37.75 -27.625 1 91.38 81 ALA B N 1
ATOM 5374 C CA . ALA B 1 81 ? -11.422 -37 -26.953 1 91.38 81 ALA B CA 1
ATOM 5375 C C . ALA B 1 81 ? -11.586 -35.5 -27.109 1 91.38 81 ALA B C 1
ATOM 5377 O O . ALA B 1 81 ? -11.438 -34.75 -26.156 1 91.38 81 ALA B O 1
ATOM 5378 N N . ILE B 1 82 ? -11.93 -35.062 -28.281 1 91.38 82 ILE B N 1
ATOM 5379 C CA . ILE B 1 82 ? -12.086 -33.656 -28.547 1 91.38 82 ILE B CA 1
ATOM 5380 C C . ILE B 1 82 ? -13.258 -33.094 -27.734 1 91.38 82 ILE B C 1
ATOM 5382 O O . ILE B 1 82 ? -13.18 -32 -27.172 1 91.38 82 ILE B O 1
ATOM 5386 N N . THR B 1 83 ? -14.32 -33.844 -27.688 1 93.06 83 THR B N 1
ATOM 5387 C CA . THR B 1 83 ? -15.492 -33.438 -26.938 1 93.06 83 THR B CA 1
ATOM 5388 C C . THR B 1 83 ? -15.172 -33.312 -25.453 1 93.06 83 THR B C 1
ATOM 5390 O O . THR B 1 83 ? -15.57 -32.375 -24.781 1 93.06 83 THR B O 1
ATOM 5393 N N . LEU B 1 84 ? -14.422 -34.25 -24.969 1 92.62 84 LEU B N 1
ATOM 5394 C CA . LEU B 1 84 ? -14.055 -34.219 -23.562 1 92.62 84 LEU B CA 1
ATOM 5395 C C . LEU B 1 84 ? -13.125 -33.062 -23.25 1 92.62 84 LEU B C 1
ATOM 5397 O O . LEU B 1 84 ? -13.195 -32.469 -22.156 1 92.62 84 LEU B O 1
ATOM 5401 N N . ILE B 1 85 ? -12.312 -32.719 -24.188 1 92.94 85 ILE B N 1
ATOM 5402 C CA . ILE B 1 85 ? -11.383 -31.609 -24.016 1 92.94 85 ILE B CA 1
ATOM 5403 C C . ILE B 1 85 ? -12.164 -30.297 -23.906 1 92.94 85 ILE B C 1
ATOM 5405 O O . ILE B 1 85 ? -11.922 -29.5 -23.016 1 92.94 85 ILE B O 1
ATOM 5409 N N . ILE B 1 86 ? -13.094 -30.141 -24.781 1 93.06 86 ILE B N 1
ATOM 5410 C CA . ILE B 1 86 ? -13.883 -28.922 -24.812 1 93.06 86 ILE B CA 1
ATOM 5411 C C . ILE B 1 86 ? -14.703 -28.812 -23.531 1 93.06 86 ILE B C 1
ATOM 5413 O O . ILE B 1 86 ? -14.75 -27.75 -22.906 1 93.06 86 ILE B O 1
ATOM 5417 N N . CYS B 1 87 ? -15.258 -29.875 -23.094 1 93.5 87 CYS B N 1
ATOM 5418 C CA . CYS B 1 87 ? -16.094 -29.875 -21.906 1 93.5 87 CYS B CA 1
ATOM 5419 C C . CYS B 1 87 ? -15.25 -29.625 -20.656 1 93.5 87 CYS B C 1
ATOM 5421 O O . CYS B 1 87 ? -15.617 -28.812 -19.797 1 93.5 87 CYS B O 1
ATOM 5423 N N . THR B 1 88 ? -14.18 -30.297 -20.594 1 93 88 THR B N 1
ATOM 5424 C CA . THR B 1 88 ? -13.312 -30.125 -19.438 1 93 88 THR B CA 1
ATOM 5425 C C . THR B 1 88 ? -12.773 -28.703 -19.359 1 93 88 THR B C 1
ATOM 5427 O O . THR B 1 88 ? -12.703 -28.125 -18.281 1 93 88 THR B O 1
ATOM 5430 N N . SER B 1 89 ? -12.398 -28.172 -20.5 1 93.94 89 SER B N 1
ATOM 5431 C CA . SER B 1 89 ? -11.867 -26.812 -20.531 1 93.94 89 SER B CA 1
ATOM 5432 C C . SER B 1 89 ? -12.938 -25.781 -20.156 1 93.94 89 SER B C 1
ATOM 5434 O O . SER B 1 89 ? -12.656 -24.828 -19.438 1 93.94 89 SER B O 1
ATOM 5436 N N . ALA B 1 90 ? -14.125 -26.031 -20.625 1 94.81 90 ALA B N 1
ATOM 5437 C CA . ALA B 1 90 ? -15.227 -25.125 -20.312 1 94.81 90 ALA B CA 1
ATOM 5438 C C . ALA B 1 90 ? -15.539 -25.125 -18.812 1 94.81 90 ALA B C 1
ATOM 5440 O O . ALA B 1 90 ? -15.734 -24.078 -18.203 1 94.81 90 ALA B O 1
ATOM 5441 N N . ILE B 1 91 ? -15.555 -26.25 -18.25 1 95.12 91 ILE B N 1
ATOM 5442 C CA . ILE B 1 91 ? -15.898 -26.359 -16.844 1 95.12 91 ILE B CA 1
ATOM 5443 C C . ILE B 1 91 ? -14.766 -25.781 -15.992 1 95.12 91 ILE B C 1
ATOM 5445 O O . ILE B 1 91 ? -15.016 -25.125 -14.977 1 95.12 91 ILE B O 1
ATOM 5449 N N . ARG B 1 92 ? -13.586 -26.062 -16.375 1 93.19 92 ARG B N 1
ATOM 5450 C CA . ARG B 1 92 ? -12.445 -25.516 -15.641 1 93.19 92 ARG B CA 1
ATOM 5451 C C . ARG B 1 92 ? -12.453 -23.984 -15.672 1 93.19 92 ARG B C 1
ATOM 5453 O O . ARG B 1 92 ? -12.148 -23.344 -14.672 1 93.19 92 ARG B O 1
ATOM 5460 N N . THR B 1 93 ? -12.766 -23.5 -16.797 1 95.06 93 THR B N 1
ATOM 5461 C CA . THR B 1 93 ? -12.859 -22.047 -16.938 1 95.06 93 THR B CA 1
ATOM 5462 C C . THR B 1 93 ? -13.969 -21.5 -16.062 1 95.06 93 THR B C 1
ATOM 5464 O O . THR B 1 93 ? -13.812 -20.438 -15.445 1 95.06 93 THR B O 1
ATOM 5467 N N . ALA B 1 94 ? -15.016 -22.219 -16.016 1 95.38 94 ALA B N 1
ATOM 5468 C CA . ALA B 1 94 ? -16.125 -21.797 -15.164 1 95.38 94 ALA B CA 1
ATOM 5469 C C . ALA B 1 94 ? -15.719 -21.797 -13.695 1 95.38 94 ALA B C 1
ATOM 5471 O O . ALA B 1 94 ? -16.078 -20.891 -12.938 1 95.38 94 ALA B O 1
ATOM 5472 N N . VAL B 1 95 ? -15.039 -22.766 -13.281 1 93.19 95 VAL B N 1
ATOM 5473 C CA . VAL B 1 95 ? -14.562 -22.844 -11.898 1 93.19 95 VAL B CA 1
ATOM 5474 C C . VAL B 1 95 ? -13.648 -21.672 -11.594 1 93.19 95 VAL B C 1
ATOM 5476 O O . VAL B 1 95 ? -13.766 -21.047 -10.539 1 93.19 95 VAL B O 1
ATOM 5479 N N . GLN B 1 96 ? -12.758 -21.422 -12.539 1 93.62 96 GLN B 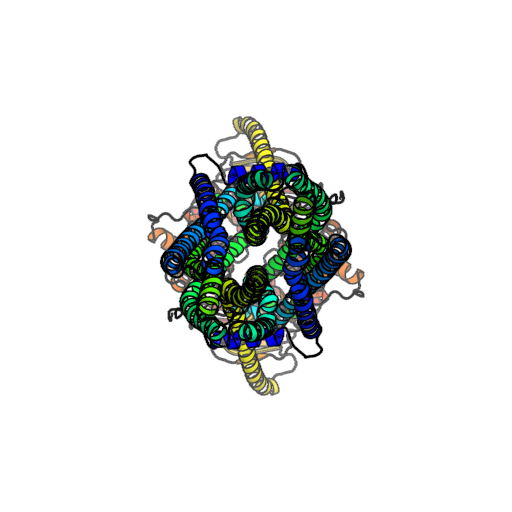N 1
ATOM 5480 C CA . GLN B 1 96 ? -11.828 -20.312 -12.344 1 93.62 96 GLN B CA 1
ATOM 5481 C C . GLN B 1 96 ? -12.57 -18.984 -12.25 1 93.62 96 GLN B C 1
ATOM 5483 O O . GLN B 1 96 ? -12.219 -18.125 -11.438 1 93.62 96 GLN B O 1
ATOM 5488 N N . PHE B 1 97 ? -13.555 -18.875 -13.047 1 95.19 97 PHE B N 1
ATOM 5489 C CA . PHE B 1 97 ? -14.344 -17.641 -13.047 1 95.19 97 PHE B CA 1
ATOM 5490 C C . PHE B 1 97 ? -15.062 -17.453 -11.719 1 95.19 97 PHE B C 1
ATOM 5492 O O . PHE B 1 97 ? -15.031 -16.375 -11.133 1 95.19 97 PHE B O 1
ATOM 5499 N N . VAL B 1 98 ? -15.68 -18.484 -11.289 1 95.19 98 VAL B N 1
ATOM 5500 C CA . VAL B 1 98 ? -16.422 -18.406 -10.031 1 95.19 98 VAL B CA 1
ATOM 5501 C C . VAL B 1 98 ? -15.445 -18.172 -8.875 1 95.19 98 VAL B C 1
ATOM 5503 O O . VAL B 1 98 ? -15.75 -17.422 -7.949 1 95.19 98 VAL B O 1
ATOM 5506 N N . ALA B 1 99 ? -14.312 -18.797 -8.922 1 93.88 99 ALA B N 1
ATOM 5507 C CA . ALA B 1 99 ? -13.305 -18.609 -7.883 1 93.88 99 ALA B CA 1
ATOM 5508 C C . ALA B 1 99 ? -12.812 -17.172 -7.844 1 93.88 99 ALA B C 1
ATOM 5510 O O . ALA B 1 99 ? -12.688 -16.578 -6.77 1 93.88 99 ALA B O 1
ATOM 5511 N N . ASN B 1 100 ? -12.578 -16.641 -9.023 1 94.94 100 ASN B N 1
ATOM 5512 C CA . ASN B 1 100 ? -12.078 -15.266 -9.094 1 94.94 100 ASN B CA 1
ATOM 5513 C C . ASN B 1 100 ? -13.148 -14.258 -8.68 1 94.94 100 ASN B C 1
ATOM 5515 O O . ASN B 1 100 ? -12.844 -13.25 -8.047 1 94.94 100 ASN B O 1
ATOM 5519 N N . THR B 1 101 ? -14.336 -14.555 -9.062 1 95.44 101 THR B N 1
ATOM 5520 C CA . THR B 1 101 ? -15.438 -13.688 -8.656 1 95.44 101 THR B CA 1
ATOM 5521 C C . THR B 1 101 ? -15.648 -13.758 -7.145 1 95.44 101 THR B C 1
ATOM 5523 O O . THR B 1 101 ? -15.961 -12.75 -6.508 1 95.44 101 THR B O 1
ATOM 5526 N N . SER B 1 102 ? -15.547 -14.961 -6.617 1 94.5 102 SER B N 1
ATOM 5527 C CA . SER B 1 102 ? -15.648 -15.117 -5.172 1 94.5 102 SER B CA 1
ATOM 5528 C C . SER B 1 102 ? -14.586 -14.305 -4.449 1 94.5 102 SER B C 1
ATOM 5530 O O . SER B 1 102 ? -14.852 -13.695 -3.412 1 94.5 102 SER B O 1
ATOM 5532 N N . PHE B 1 103 ? -13.422 -14.305 -4.941 1 94.56 103 PHE B N 1
ATOM 5533 C CA . PHE B 1 103 ? -12.336 -13.516 -4.371 1 94.56 103 PHE B CA 1
ATOM 5534 C C . PHE B 1 103 ? -12.719 -12.047 -4.289 1 94.56 103 PHE B C 1
ATOM 5536 O O . PHE B 1 103 ? -12.508 -11.398 -3.258 1 94.56 103 PHE B O 1
ATOM 5543 N N . VAL B 1 104 ? -13.281 -11.539 -5.375 1 95.44 104 VAL B N 1
ATOM 5544 C CA . VAL B 1 104 ? -13.648 -10.133 -5.441 1 95.44 104 VAL B CA 1
ATOM 5545 C C . VAL B 1 104 ? -14.719 -9.828 -4.395 1 95.44 104 VAL B C 1
ATOM 5547 O O . VAL B 1 104 ? -14.641 -8.82 -3.686 1 95.44 104 VAL B O 1
ATOM 5550 N N . GLN B 1 105 ? -15.625 -10.734 -4.277 1 94.75 105 GLN B N 1
ATOM 5551 C CA . GLN B 1 105 ? -16.719 -10.523 -3.332 1 94.75 105 GLN B CA 1
ATOM 5552 C C . GLN B 1 105 ? -16.234 -10.68 -1.893 1 94.75 105 GLN B C 1
ATOM 5554 O O . GLN B 1 105 ? -16.672 -9.938 -1.004 1 94.75 105 GLN B O 1
ATOM 5559 N N . TYR B 1 106 ? -15.344 -11.688 -1.645 1 95.12 106 TYR B N 1
ATOM 5560 C CA . TYR B 1 106 ? -14.773 -11.852 -0.313 1 95.12 106 TYR B CA 1
ATOM 5561 C C . TYR B 1 106 ? -14.047 -10.578 0.127 1 95.12 106 TYR B C 1
ATOM 5563 O O . TYR B 1 106 ? -14.188 -10.141 1.271 1 95.12 106 TYR B O 1
ATOM 5571 N N . ARG B 1 107 ? -13.32 -10.078 -0.799 1 94.75 107 ARG B N 1
ATOM 5572 C CA . ARG B 1 107 ? -12.539 -8.875 -0.507 1 94.75 107 ARG B CA 1
ATOM 5573 C C . ARG B 1 107 ? -13.461 -7.695 -0.199 1 94.75 107 ARG B C 1
ATOM 5575 O O . ARG B 1 107 ? -13.219 -6.945 0.75 1 94.75 107 ARG B O 1
ATOM 5582 N N . ALA B 1 108 ? -14.5 -7.543 -0.974 1 95.19 108 ALA B N 1
ATOM 5583 C CA . ALA B 1 108 ? -15.445 -6.445 -0.783 1 95.19 108 ALA B CA 1
ATOM 5584 C C . ALA B 1 108 ? -16.141 -6.551 0.57 1 95.19 108 ALA B C 1
ATOM 5586 O O . ALA B 1 108 ? -16.266 -5.562 1.296 1 95.19 108 ALA B O 1
ATOM 5587 N N . TYR B 1 109 ? -16.531 -7.742 0.942 1 94 109 TYR B N 1
ATOM 5588 C CA . TYR B 1 109 ? -17.25 -7.953 2.191 1 94 109 TYR B CA 1
ATOM 5589 C C . TYR B 1 109 ? -16.344 -7.73 3.393 1 94 109 TYR B C 1
ATOM 5591 O O . TYR B 1 109 ? -16.75 -7.105 4.375 1 94 109 TYR B O 1
ATOM 5599 N N . MET B 1 110 ? -15.195 -8.219 3.309 1 95.5 110 MET B N 1
ATOM 5600 C CA . MET B 1 110 ? -14.266 -8.078 4.426 1 95.5 110 MET B CA 1
ATOM 5601 C C . MET B 1 110 ? -13.891 -6.617 4.637 1 95.5 110 MET B C 1
ATOM 5603 O O . MET B 1 110 ? -13.875 -6.129 5.77 1 95.5 110 MET B O 1
ATOM 5607 N N . CYS B 1 111 ? -13.578 -5.91 3.561 1 95.94 111 CYS B N 1
ATOM 5608 C CA . CYS B 1 111 ? -13.203 -4.504 3.668 1 95.94 111 CYS B CA 1
ATOM 5609 C C . CYS B 1 111 ? -14.359 -3.674 4.219 1 95.94 111 CYS B C 1
ATOM 5611 O O . CYS B 1 111 ? -14.156 -2.797 5.059 1 95.94 111 CYS B O 1
ATOM 5613 N N . ARG B 1 112 ? -15.586 -3.949 3.752 1 94.75 112 ARG B N 1
ATOM 5614 C CA . ARG B 1 112 ? -16.75 -3.223 4.234 1 94.75 112 ARG B CA 1
ATOM 5615 C C . ARG B 1 112 ? -16.969 -3.461 5.727 1 94.75 112 ARG B C 1
ATOM 5617 O O . ARG B 1 112 ? -17.328 -2.541 6.461 1 94.75 112 ARG B O 1
ATOM 5624 N N . PHE B 1 113 ? -16.781 -4.641 6.102 1 95.25 113 PHE B N 1
ATOM 5625 C CA . PHE B 1 113 ? -16.906 -4.965 7.52 1 95.25 113 PHE B CA 1
ATOM 5626 C C . PHE B 1 113 ? -15.867 -4.219 8.344 1 95.25 113 PHE B C 1
ATOM 5628 O O . PHE B 1 113 ? -16.188 -3.623 9.375 1 95.25 113 PHE B O 1
ATOM 5635 N N . LEU B 1 114 ? -14.641 -4.273 7.898 1 95.44 114 LEU B N 1
ATOM 5636 C CA . LEU B 1 114 ? -13.562 -3.602 8.617 1 95.44 114 LEU B CA 1
ATOM 5637 C C . LEU B 1 114 ? -13.812 -2.098 8.688 1 95.44 114 LEU B C 1
ATOM 5639 O O . LEU B 1 114 ? -13.523 -1.462 9.703 1 95.44 114 LEU B O 1
ATOM 5643 N N . HIS B 1 115 ? -14.359 -1.574 7.594 1 95.5 115 HIS B N 1
ATOM 5644 C CA . HIS B 1 115 ? -14.711 -0.16 7.594 1 95.5 115 HIS B CA 1
ATOM 5645 C C . HIS B 1 115 ? -15.758 0.145 8.656 1 95.5 115 HIS B C 1
ATOM 5647 O O . HIS B 1 115 ? -15.648 1.145 9.375 1 95.5 115 HIS B O 1
ATOM 5653 N N . SER B 1 116 ? -16.719 -0.682 8.758 1 93.75 116 SER B N 1
ATOM 5654 C CA . SER B 1 116 ? -17.812 -0.453 9.688 1 93.75 116 SER B CA 1
ATOM 5655 C C . SER B 1 116 ? -17.312 -0.395 11.125 1 93.75 116 SER B C 1
ATOM 5657 O O . SER B 1 116 ? -17.812 0.402 11.93 1 93.75 116 SER B O 1
ATOM 5659 N N . ILE B 1 117 ? -16.312 -1.174 11.43 1 92.81 117 ILE B N 1
ATOM 5660 C CA . ILE B 1 117 ? -15.812 -1.187 12.797 1 92.81 117 ILE B CA 1
ATOM 5661 C C . ILE B 1 117 ? -14.734 -0.118 12.961 1 92.81 117 ILE B C 1
ATOM 5663 O O . ILE B 1 117 ? -14.562 0.441 14.047 1 92.81 117 ILE B O 1
ATOM 5667 N N . TYR B 1 118 ? -14.016 0.128 11.914 1 93 118 TYR B N 1
ATOM 5668 C CA . TYR B 1 118 ? -12.914 1.084 11.938 1 93 118 TYR B CA 1
ATOM 5669 C C . TYR B 1 118 ? -13.422 2.502 12.156 1 93 118 TYR B C 1
ATOM 5671 O O . TYR B 1 118 ? -12.789 3.303 12.844 1 93 118 TYR B O 1
ATOM 5679 N N . PHE B 1 119 ? -14.617 2.824 11.586 1 91.06 119 PHE B N 1
ATOM 5680 C CA . PHE B 1 119 ? -15.148 4.18 11.656 1 91.06 119 PHE B CA 1
ATOM 5681 C C . PHE B 1 119 ? -16.156 4.309 12.789 1 91.06 119 PHE B C 1
ATOM 5683 O O . PHE B 1 119 ? -16.516 5.418 13.18 1 91.06 119 PHE B O 1
ATOM 5690 N N . LYS B 1 120 ? -16.469 3.186 13.328 1 87.31 120 LYS B N 1
ATOM 5691 C CA . LYS B 1 120 ? -17.453 3.205 14.406 1 87.31 120 LYS B CA 1
ATOM 5692 C C . LYS B 1 120 ? -16.875 3.855 15.664 1 87.31 120 LYS B C 1
ATOM 5694 O O . LYS B 1 120 ? -15.781 3.492 16.109 1 87.31 120 LYS B O 1
ATOM 5699 N N . VAL B 1 121 ? -17.562 4.82 16.172 1 78.56 121 VAL B N 1
ATOM 5700 C CA . VAL B 1 121 ? -17.25 5.547 17.391 1 78.56 121 VAL B CA 1
ATOM 5701 C C . VAL B 1 121 ? -15.805 6.039 17.359 1 78.56 121 VAL B C 1
ATOM 5703 O O . VAL B 1 121 ? -15.078 5.938 18.344 1 78.56 121 VAL B O 1
ATOM 5706 N N . ASP B 1 122 ? -15.297 6.293 16.219 1 80.88 122 ASP B N 1
ATOM 5707 C CA . ASP B 1 122 ? -13.969 6.867 16 1 80.88 122 ASP B CA 1
ATOM 5708 C C . ASP B 1 122 ? -12.883 5.941 16.547 1 80.88 122 ASP B C 1
ATOM 5710 O O . ASP B 1 122 ? -11.938 6.395 17.203 1 80.88 122 ASP B O 1
ATOM 5714 N N . SER B 1 123 ? -12.977 4.734 16.297 1 85.06 123 SER B N 1
ATOM 5715 C CA . SER B 1 123 ? -11.992 3.76 16.766 1 85.06 123 SER B CA 1
ATOM 5716 C C . SER B 1 123 ? -10.648 3.961 16.078 1 85.06 123 SER B C 1
ATOM 5718 O O . SER B 1 123 ? -9.602 3.58 16.625 1 85.06 123 SER B O 1
ATOM 5720 N N . HIS B 1 124 ? -10.719 4.523 14.914 1 86.06 124 HIS B N 1
ATOM 5721 C CA . HIS B 1 124 ? -9.453 4.809 14.242 1 86.06 124 HIS B CA 1
ATOM 5722 C C . HIS B 1 124 ? -8.578 5.73 15.086 1 86.06 124 HIS B C 1
ATOM 5724 O O . HIS B 1 124 ? -7.355 5.566 15.133 1 86.06 124 HIS B O 1
ATOM 5730 N N . TYR B 1 125 ? -9.219 6.652 15.789 1 86.88 125 TYR B N 1
ATOM 5731 C CA . TYR B 1 125 ? -8.5 7.594 16.641 1 86.88 125 TYR B CA 1
ATOM 5732 C C . TYR B 1 125 ? -7.867 6.875 17.828 1 86.88 125 TYR B C 1
ATOM 5734 O O . TYR B 1 125 ? -6.727 7.16 18.188 1 86.88 125 TYR B O 1
ATOM 5742 N N . ASP B 1 126 ? -8.531 5.941 18.312 1 85.5 126 ASP B N 1
ATOM 5743 C CA . ASP B 1 126 ? -8.062 5.215 19.484 1 85.5 126 ASP B CA 1
ATOM 5744 C C . ASP B 1 126 ? -6.832 4.371 19.156 1 85.5 126 ASP B C 1
ATOM 5746 O O . ASP B 1 126 ? -5.859 4.355 19.906 1 85.5 126 ASP B O 1
ATOM 5750 N N . ILE B 1 127 ? -6.883 3.775 18.094 1 85.19 127 ILE B N 1
ATOM 5751 C CA . ILE B 1 127 ? -5.816 2.838 17.75 1 85.19 127 ILE B CA 1
ATOM 5752 C C . ILE B 1 127 ? -4.602 3.604 17.234 1 85.19 127 ILE B C 1
ATOM 5754 O O . ILE B 1 127 ? -3.459 3.178 17.422 1 85.19 127 ILE B O 1
ATOM 5758 N N . LEU B 1 128 ? -4.82 4.684 16.641 1 78.25 128 LEU B N 1
ATOM 5759 C CA . LEU B 1 128 ? -3.729 5.391 15.977 1 78.25 128 LEU B CA 1
ATOM 5760 C C . LEU B 1 128 ? -3.057 6.371 16.938 1 78.25 128 LEU B C 1
ATOM 5762 O O . LEU B 1 128 ? -1.839 6.555 16.891 1 78.25 128 LEU B O 1
ATOM 5766 N N . ILE B 1 129 ? -3.859 6.953 17.781 1 76.19 129 ILE B N 1
ATOM 5767 C CA . ILE B 1 129 ? -3.314 8.07 18.547 1 76.19 129 ILE B CA 1
ATOM 5768 C C . ILE B 1 129 ? -3.271 7.707 20.031 1 76.19 129 ILE B C 1
ATOM 5770 O O . ILE B 1 129 ? -2.268 7.945 20.703 1 76.19 129 ILE B O 1
ATOM 5774 N N . LEU B 1 130 ? -4.293 7.133 20.562 1 75.19 130 LEU B N 1
ATOM 5775 C CA . LEU B 1 130 ? -4.43 6.988 22 1 75.19 130 LEU B CA 1
ATOM 5776 C C . LEU B 1 130 ? -3.656 5.773 22.5 1 75.19 130 LEU B C 1
ATOM 5778 O O . LEU B 1 130 ? -3.213 5.742 23.656 1 75.19 130 LEU B O 1
ATOM 5782 N N . ASP B 1 131 ? -3.572 4.812 21.641 1 68.88 131 ASP B N 1
ATOM 5783 C CA . ASP B 1 131 ? -2.9 3.607 22.109 1 68.88 131 ASP B CA 1
ATOM 5784 C C . ASP B 1 131 ? -1.394 3.83 22.234 1 68.88 131 ASP B C 1
ATOM 5786 O O . ASP B 1 131 ? -0.704 4 21.219 1 68.88 131 ASP B O 1
ATOM 5790 N N . PRO B 1 132 ? -1.026 3.992 23.453 1 57.81 132 PRO B N 1
ATOM 5791 C CA . PRO B 1 132 ? 0.4 4.254 23.656 1 57.81 132 PRO B CA 1
ATOM 5792 C C . PRO B 1 132 ? 1.286 3.109 23.172 1 57.81 132 PRO B C 1
ATOM 5794 O O . PRO B 1 132 ? 2.412 3.342 22.734 1 57.81 132 PRO B O 1
ATOM 5797 N N . ILE B 1 133 ? 0.799 1.952 23.328 1 52.72 133 ILE B N 1
ATOM 5798 C CA . ILE B 1 133 ? 1.636 0.799 23.016 1 52.72 133 ILE B CA 1
ATOM 5799 C C . ILE B 1 133 ? 1.541 0.485 21.516 1 52.72 133 ILE B C 1
ATOM 5801 O O . ILE B 1 133 ? 2.441 -0.139 20.953 1 52.72 133 ILE B O 1
ATOM 5805 N N . LYS B 1 134 ? 0.93 1.34 20.891 1 62.75 134 LYS B N 1
ATOM 5806 C CA . LYS B 1 134 ? 0.692 1.122 19.469 1 62.75 134 LYS B CA 1
ATOM 5807 C C . LYS B 1 134 ? 0.716 -0.365 19.125 1 62.75 134 LYS B C 1
ATOM 5809 O O . LYS B 1 134 ? 1.64 -0.84 18.469 1 62.75 134 LYS B O 1
ATOM 5814 N N . ILE B 1 135 ? -0.171 -1.151 19.562 1 66.75 135 ILE B N 1
ATOM 5815 C CA . ILE B 1 135 ? -0.275 -2.598 19.406 1 66.75 135 ILE B CA 1
ATOM 5816 C C . ILE B 1 135 ? -0.454 -2.939 17.922 1 66.75 135 ILE B C 1
ATOM 5818 O O . ILE B 1 135 ? 0.146 -3.895 17.422 1 66.75 135 ILE B O 1
ATOM 5822 N N . ILE B 1 136 ? -1.145 -2.055 17.312 1 83.5 136 ILE B N 1
ATOM 5823 C CA . ILE B 1 136 ? -1.435 -2.359 15.922 1 83.5 136 ILE B CA 1
ATOM 5824 C C . ILE B 1 136 ? -0.567 -1.494 15.008 1 83.5 136 ILE B C 1
ATOM 5826 O O . ILE B 1 136 ? -0.576 -0.265 15.117 1 83.5 136 ILE B O 1
ATOM 5830 N N . ASP B 1 137 ? 0.131 -2.174 14.281 1 84.88 137 ASP B N 1
ATOM 5831 C CA . ASP B 1 137 ? 0.959 -1.45 13.32 1 84.88 137 ASP B CA 1
ATOM 5832 C C . ASP B 1 137 ? 0.23 -1.269 11.992 1 84.88 137 ASP B C 1
ATOM 5834 O O . ASP B 1 137 ? -0.52 -2.148 11.57 1 84.88 137 ASP B O 1
ATOM 5838 N N . ASN B 1 138 ? 0.339 -0.209 11.359 1 87.44 138 ASN B N 1
ATOM 5839 C CA . ASN B 1 138 ? -0.096 0.1 10 1 87.44 138 ASN B CA 1
ATOM 5840 C C . ASN B 1 138 ? -1.51 -0.409 9.734 1 87.44 138 ASN B C 1
ATOM 5842 O O . ASN B 1 138 ? -1.721 -1.229 8.844 1 87.44 138 ASN B O 1
ATOM 5846 N N . PRO B 1 139 ? -2.506 0.007 10.422 1 90.44 139 PRO B N 1
ATOM 5847 C CA . PRO B 1 139 ? -3.877 -0.448 10.188 1 90.44 139 PRO B CA 1
ATOM 5848 C C . PRO B 1 139 ? -4.332 -0.235 8.742 1 90.44 139 PRO B C 1
ATOM 5850 O O . PRO B 1 139 ? -5.145 -1.008 8.227 1 90.44 139 PRO B O 1
ATOM 5853 N N . ASP B 1 140 ? -3.842 0.787 8.062 1 90.56 140 ASP B N 1
ATOM 5854 C CA . ASP B 1 140 ? -4.191 1.045 6.668 1 90.56 140 ASP B CA 1
ATOM 5855 C C . ASP B 1 140 ? -3.758 -0.112 5.77 1 90.56 140 ASP B C 1
ATOM 5857 O O . ASP B 1 140 ? -4.516 -0.544 4.898 1 90.56 140 ASP B O 1
ATOM 5861 N N . GLN B 1 141 ? -2.586 -0.594 6.031 1 90.94 141 GLN B N 1
ATOM 5862 C CA . GLN B 1 141 ? -2.086 -1.729 5.266 1 90.94 141 GLN B CA 1
ATOM 5863 C C . GLN B 1 141 ? -2.875 -2.998 5.578 1 90.94 141 GLN B C 1
ATOM 5865 O O . GLN B 1 141 ? -3.156 -3.797 4.684 1 90.94 141 GLN B O 1
ATOM 5870 N N . ARG B 1 142 ? -3.176 -3.254 6.805 1 93.38 142 ARG B N 1
ATOM 5871 C CA . ARG B 1 142 ? -3.906 -4.453 7.199 1 93.38 142 ARG B CA 1
ATOM 5872 C C . ARG B 1 142 ? -5.281 -4.5 6.539 1 93.38 142 ARG B C 1
ATOM 5874 O O . ARG B 1 142 ? -5.715 -5.559 6.078 1 93.38 142 ARG B O 1
ATOM 5881 N N . ILE B 1 143 ? -5.93 -3.354 6.41 1 94.56 143 ILE B N 1
ATOM 5882 C CA . ILE B 1 143 ? -7.277 -3.289 5.855 1 94.56 143 ILE B CA 1
ATOM 5883 C C . ILE B 1 143 ? -7.219 -3.465 4.34 1 94.56 143 ILE B C 1
ATOM 5885 O O . ILE B 1 143 ? -8.109 -4.078 3.744 1 94.56 143 ILE B O 1
ATOM 5889 N N . THR B 1 144 ? -6.156 -3.002 3.734 1 93.31 144 THR B N 1
ATOM 5890 C CA . THR B 1 144 ? -6.137 -2.967 2.275 1 93.31 144 THR B CA 1
ATOM 5891 C C . THR B 1 144 ? -5.34 -4.145 1.717 1 93.31 144 THR B C 1
ATOM 5893 O O . THR B 1 144 ? -5.914 -5.16 1.322 1 93.31 144 THR B O 1
ATOM 5896 N N . GLN B 1 145 ? -4.031 -4.152 1.936 1 92.75 145 GLN B N 1
ATOM 5897 C CA . GLN B 1 145 ? -3.146 -5.109 1.281 1 92.75 145 GLN B CA 1
ATOM 5898 C C . GLN B 1 145 ? -3.246 -6.484 1.934 1 92.75 145 GLN B C 1
ATOM 5900 O O . GLN B 1 145 ? -3.33 -7.5 1.241 1 92.75 145 GLN B O 1
ATOM 5905 N N . ASP B 1 146 ? -3.184 -6.535 3.252 1 94.62 146 ASP B N 1
ATOM 5906 C CA . ASP B 1 146 ? -3.236 -7.828 3.928 1 94.62 146 ASP B CA 1
ATOM 5907 C C . ASP B 1 146 ? -4.551 -8.547 3.631 1 94.62 146 ASP B C 1
ATOM 5909 O O . ASP B 1 146 ? -4.57 -9.773 3.461 1 94.62 146 ASP B O 1
ATOM 5913 N N . THR B 1 147 ? -5.602 -7.793 3.627 1 95.5 147 THR B N 1
ATOM 5914 C CA . THR B 1 147 ? -6.902 -8.375 3.32 1 95.5 147 THR B CA 1
ATOM 5915 C C . THR B 1 147 ? -6.922 -8.938 1.898 1 95.5 147 THR B C 1
ATOM 5917 O O . THR B 1 147 ? -7.441 -10.031 1.661 1 95.5 147 THR B O 1
ATOM 5920 N N . GLU B 1 148 ? -6.383 -8.188 0.979 1 94.62 148 GLU B N 1
ATOM 5921 C CA . GLU B 1 148 ? -6.312 -8.656 -0.404 1 94.62 148 GLU B CA 1
ATOM 5922 C C . GLU B 1 148 ? -5.539 -9.969 -0.509 1 94.62 148 GLU B C 1
ATOM 5924 O O . GLU B 1 148 ? -6.012 -10.922 -1.128 1 94.62 148 GLU B O 1
ATOM 5929 N N . LYS B 1 149 ? -4.387 -10.016 0.079 1 94.44 149 LYS B N 1
ATOM 5930 C CA . LYS B 1 149 ? -3.533 -11.195 0.009 1 94.44 149 LYS B CA 1
ATOM 5931 C C . LYS B 1 149 ? -4.18 -12.391 0.71 1 94.44 149 LYS B C 1
ATOM 5933 O O . LYS B 1 149 ? -4.109 -13.516 0.223 1 94.44 149 LYS B O 1
ATOM 5938 N N . MET B 1 150 ? -4.82 -12.141 1.822 1 95.69 150 MET B N 1
ATOM 5939 C CA . MET B 1 150 ? -5.496 -13.211 2.555 1 95.69 150 MET B CA 1
ATOM 5940 C C . MET B 1 150 ? -6.609 -13.82 1.716 1 95.69 150 MET B C 1
ATOM 5942 O O . MET B 1 150 ? -6.742 -15.047 1.651 1 95.69 150 MET B O 1
ATOM 5946 N N . MET B 1 151 ? -7.387 -12.984 1.085 1 95.5 151 MET B N 1
ATOM 5947 C CA . MET B 1 151 ? -8.5 -13.484 0.283 1 95.5 151 MET B CA 1
ATOM 5948 C C . MET B 1 151 ? -7.988 -14.242 -0.94 1 95.5 151 MET B C 1
ATOM 5950 O O . MET B 1 151 ? -8.617 -15.203 -1.385 1 95.5 151 MET B O 1
ATOM 5954 N N . GLN B 1 152 ? -6.863 -13.773 -1.449 1 93.69 152 GLN B N 1
ATOM 5955 C CA . GLN B 1 152 ? -6.258 -14.5 -2.557 1 93.69 152 GLN B CA 1
ATOM 5956 C C . GLN B 1 152 ? -5.828 -15.898 -2.125 1 93.69 152 GLN B C 1
ATOM 5958 O O . GLN B 1 152 ? -5.992 -16.859 -2.875 1 93.69 152 GLN B O 1
ATOM 5963 N N . MET B 1 153 ? -5.246 -15.992 -0.976 1 94.38 153 MET B N 1
ATOM 5964 C CA . MET B 1 153 ? -4.824 -17.297 -0.454 1 94.38 153 MET B CA 1
ATOM 5965 C C . MET B 1 153 ? -6.031 -18.172 -0.156 1 94.38 153 MET B C 1
ATOM 5967 O O . MET B 1 153 ? -6.004 -19.375 -0.414 1 94.38 153 MET B O 1
ATOM 5971 N N . LEU B 1 154 ? -7.082 -17.547 0.355 1 92.81 154 LEU B N 1
ATOM 5972 C CA . LEU B 1 154 ? -8.297 -18.297 0.643 1 92.81 154 LEU B CA 1
ATOM 5973 C C . LEU B 1 154 ? -8.906 -18.859 -0.639 1 92.81 154 LEU B C 1
ATOM 5975 O O . LEU B 1 154 ? -9.383 -20 -0.658 1 92.81 154 LEU B O 1
ATOM 5979 N N . LYS B 1 155 ? -8.867 -18.062 -1.639 1 91.5 155 LYS B N 1
ATOM 5980 C CA . LYS B 1 155 ? -9.359 -18.516 -2.936 1 91.5 155 LYS B CA 1
ATOM 5981 C C . LYS B 1 155 ? -8.586 -19.734 -3.416 1 91.5 155 LYS B C 1
ATOM 5983 O O . LYS B 1 155 ? -9.188 -20.719 -3.871 1 91.5 155 LYS B O 1
ATOM 5988 N N . LYS B 1 156 ? -7.305 -19.656 -3.277 1 90.69 156 LYS B N 1
ATOM 5989 C CA . LYS B 1 156 ? -6.453 -20.75 -3.719 1 90.69 156 LYS B CA 1
ATOM 5990 C C . LYS B 1 156 ? -6.699 -22.016 -2.881 1 90.69 156 LYS B C 1
ATOM 5992 O O . LYS B 1 156 ? -6.75 -23.125 -3.416 1 90.69 156 LYS B O 1
ATOM 5997 N N . ILE B 1 157 ? -6.867 -21.844 -1.637 1 91.56 157 ILE B N 1
ATOM 5998 C CA . ILE B 1 157 ? -7.062 -22.969 -0.725 1 91.56 157 ILE B CA 1
ATOM 5999 C C . ILE B 1 157 ? -8.438 -23.594 -0.952 1 91.56 157 ILE B C 1
ATOM 6001 O O . ILE B 1 157 ? -8.57 -24.812 -1.061 1 91.56 157 ILE B O 1
ATOM 6005 N N . PHE B 1 158 ? -9.461 -22.812 -1.107 1 88.75 158 PHE B N 1
ATOM 6006 C CA . PHE B 1 158 ? -10.82 -23.312 -1.282 1 88.75 158 PHE B CA 1
ATOM 6007 C C . PHE B 1 158 ? -10.961 -24.078 -2.588 1 88.75 158 PHE B C 1
ATOM 6009 O O . PHE B 1 158 ? -11.688 -25.078 -2.656 1 88.75 158 PHE B O 1
ATOM 6016 N N . SER B 1 159 ? -10.266 -23.609 -3.535 1 84.25 159 SER B N 1
ATOM 6017 C CA . SER B 1 159 ? -10.383 -24.25 -4.84 1 84.25 159 SER B CA 1
ATOM 6018 C C . SER B 1 159 ? -9.773 -25.641 -4.824 1 84.25 159 SER B C 1
ATOM 6020 O O . SER B 1 159 ? -10.211 -26.531 -5.562 1 84.25 159 SER B O 1
ATOM 6022 N N . LYS B 1 160 ? -8.805 -25.859 -3.973 1 85.19 160 LYS B N 1
ATOM 6023 C CA . LYS B 1 160 ? -8.094 -27.141 -3.99 1 85.19 160 LYS B CA 1
ATOM 6024 C C . LYS B 1 160 ? -8.508 -28.016 -2.812 1 85.19 160 LYS B C 1
ATOM 6026 O O . LYS B 1 160 ? -8.75 -29.219 -2.98 1 85.19 160 LYS B O 1
ATOM 6031 N N . LEU B 1 161 ? -8.672 -27.453 -1.654 1 84.94 161 LEU B N 1
ATOM 6032 C CA . LEU B 1 161 ? -8.859 -28.203 -0.416 1 84.94 161 LEU B CA 1
ATOM 6033 C C . LEU B 1 161 ? -10.25 -28.828 -0.364 1 84.94 161 LEU B C 1
ATOM 6035 O O . LEU B 1 161 ? -10.414 -29.922 0.167 1 84.94 161 LEU B O 1
ATOM 6039 N N . LEU B 1 162 ? -11.203 -28.297 -0.907 1 80.19 162 LEU B N 1
ATOM 6040 C CA . LEU B 1 162 ? -12.578 -28.75 -0.705 1 80.19 162 LEU B CA 1
ATOM 6041 C C . LEU B 1 162 ? -12.883 -29.969 -1.566 1 80.19 162 LEU B C 1
ATOM 6043 O O . LEU B 1 162 ? -13.742 -30.781 -1.222 1 80.19 162 LEU B O 1
ATOM 6047 N N . ILE B 1 163 ? -12.102 -30.156 -2.535 1 83.44 163 ILE B N 1
ATOM 6048 C CA . ILE B 1 163 ? -12.406 -31.234 -3.471 1 83.44 163 ILE B CA 1
ATOM 6049 C C . ILE B 1 163 ? -11.555 -32.469 -3.146 1 83.44 163 ILE B C 1
ATOM 6051 O O . ILE B 1 163 ? -11.945 -33.594 -3.455 1 83.44 163 ILE B O 1
ATOM 6055 N N . VAL B 1 164 ? -10.555 -32.25 -2.494 1 87.56 164 VAL B N 1
ATOM 6056 C CA . VAL B 1 164 ? -9.539 -33.281 -2.293 1 87.56 164 VAL B CA 1
ATOM 6057 C C . VAL B 1 164 ? -10.133 -34.438 -1.499 1 87.56 164 VAL B C 1
ATOM 6059 O O . VAL B 1 164 ? -9.93 -35.594 -1.847 1 87.56 164 VAL B O 1
ATOM 6062 N N . PRO B 1 165 ? -10.961 -34.188 -0.508 1 86 165 PRO B N 1
ATOM 6063 C CA . PRO B 1 165 ? -11.508 -35.344 0.239 1 86 165 PRO B CA 1
ATOM 6064 C C . PRO B 1 165 ? -12.406 -36.219 -0.616 1 86 165 PRO B C 1
ATOM 6066 O O . PRO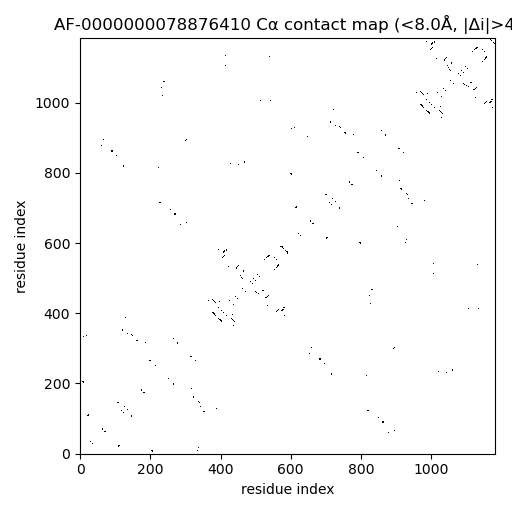 B 1 165 ? -12.406 -37.438 -0.451 1 86 165 PRO B O 1
ATOM 6069 N N . PHE B 1 166 ? -13.047 -35.688 -1.544 1 85.69 166 PHE B N 1
ATOM 6070 C CA . PHE B 1 166 ? -13.938 -36.438 -2.404 1 85.69 166 PHE B CA 1
ATOM 6071 C C . PHE B 1 166 ? -13.148 -37.219 -3.449 1 85.69 166 PHE B C 1
ATOM 6073 O O . PHE B 1 166 ? -13.375 -38.406 -3.652 1 85.69 166 PHE B O 1
ATOM 6080 N N . THR B 1 167 ? -12.242 -36.562 -3.996 1 87.69 167 THR B N 1
ATOM 6081 C CA . THR B 1 167 ? -11.445 -37.188 -5.035 1 87.69 167 THR B CA 1
ATOM 6082 C C . THR B 1 167 ? -10.492 -38.219 -4.43 1 87.69 167 THR B C 1
ATOM 6084 O O . THR B 1 167 ? -10.297 -39.312 -4.996 1 87.69 167 THR B O 1
ATOM 6087 N N . ALA B 1 168 ? -9.898 -37.875 -3.336 1 90.88 168 ALA B N 1
ATOM 6088 C CA . ALA B 1 168 ? -8.984 -38.812 -2.682 1 90.88 168 ALA B CA 1
ATOM 6089 C C . ALA B 1 168 ? -9.703 -40.094 -2.256 1 90.88 168 ALA B C 1
ATOM 6091 O O . ALA B 1 168 ? -9.18 -41.188 -2.408 1 90.88 168 ALA B O 1
ATOM 6092 N N . SER B 1 169 ? -10.93 -40 -1.759 1 90.75 169 SER B N 1
ATOM 6093 C CA . SER B 1 169 ? -11.695 -41.156 -1.331 1 90.75 169 SER B CA 1
ATOM 6094 C C . SER B 1 169 ? -12.086 -42.031 -2.521 1 90.75 169 SER B C 1
ATOM 6096 O O . SER B 1 169 ? -12.031 -43.25 -2.441 1 90.75 169 SER B O 1
ATOM 6098 N N . TYR B 1 170 ? -12.43 -41.375 -3.584 1 88.06 170 TYR B N 1
ATOM 6099 C CA . TYR B 1 170 ? -12.82 -42.094 -4.785 1 88.06 170 TYR B CA 1
ATOM 6100 C C . TYR B 1 170 ? -11.641 -42.875 -5.344 1 88.06 170 TYR B C 1
ATOM 6102 O O . TYR B 1 170 ? -11.773 -44.062 -5.641 1 88.06 170 TYR B O 1
ATOM 6110 N N . TYR B 1 171 ? -10.516 -42.281 -5.461 1 88.75 171 TYR B N 1
ATOM 6111 C CA . TYR B 1 171 ? -9.367 -42.969 -6.059 1 88.75 171 TYR B CA 1
ATOM 6112 C C . TYR B 1 171 ? -8.742 -43.938 -5.078 1 88.75 171 TYR B C 1
ATOM 6114 O O . TYR B 1 171 ? -8.117 -44.938 -5.492 1 88.75 171 TYR B O 1
ATOM 6122 N N . ALA B 1 172 ? -8.922 -43.656 -3.811 1 92.5 172 ALA B N 1
ATOM 6123 C CA . ALA B 1 172 ? -8.5 -44.656 -2.834 1 92.5 172 ALA B CA 1
A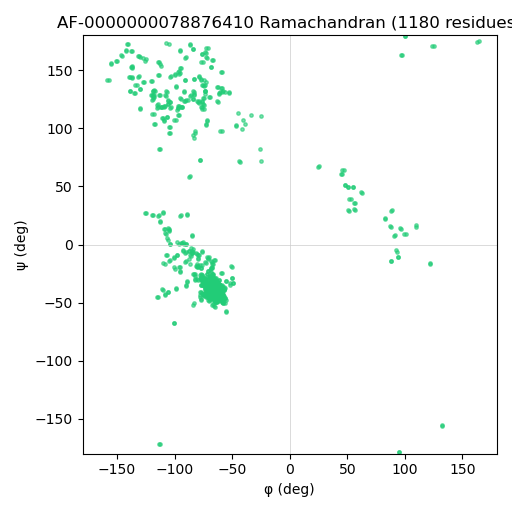TOM 6124 C C . ALA B 1 172 ? -9.32 -45.938 -2.967 1 92.5 172 ALA B C 1
ATOM 6126 O O . ALA B 1 172 ? -8.781 -47.031 -2.873 1 92.5 172 ALA B O 1
ATOM 6127 N N . TYR B 1 173 ? -10.578 -45.75 -3.207 1 91.19 173 TYR B N 1
ATOM 6128 C CA . TYR B 1 173 ? -11.461 -46.875 -3.402 1 91.19 173 TYR B CA 1
ATOM 6129 C C . TYR B 1 173 ? -11.102 -47.625 -4.68 1 91.19 173 TYR B C 1
ATOM 6131 O O . TYR B 1 173 ? -11 -48.875 -4.676 1 91.19 173 TYR B O 1
ATOM 6139 N N . GLN B 1 174 ? -10.891 -46.938 -5.742 1 85.94 174 GLN B N 1
ATOM 6140 C CA . GLN B 1 174 ? -10.523 -47.562 -7.008 1 85.94 174 GLN B CA 1
ATOM 6141 C C . GLN B 1 174 ? -9.188 -48.281 -6.902 1 85.94 174 GLN B C 1
ATOM 6143 O O . GLN B 1 174 ? -9.008 -49.375 -7.477 1 85.94 174 GLN B O 1
ATOM 6148 N N . CYS B 1 175 ? -8.289 -47.688 -6.258 1 88 175 CYS B N 1
ATOM 6149 C CA . CYS B 1 175 ? -6.98 -48.281 -6.062 1 88 175 CYS B CA 1
ATOM 6150 C C . CYS B 1 175 ? -7.094 -49.562 -5.25 1 88 175 CYS B C 1
ATOM 6152 O O . CYS B 1 175 ? -6.422 -50.562 -5.547 1 88 175 CYS B O 1
ATOM 6154 N N . SER B 1 176 ? -7.984 -49.594 -4.277 1 90.38 176 SER B N 1
ATOM 6155 C CA . SER B 1 176 ? -8.172 -50.781 -3.434 1 90.38 176 SER B CA 1
ATOM 6156 C C . SER B 1 176 ? -8.758 -51.938 -4.227 1 90.38 176 SER B C 1
ATOM 6158 O O . SER B 1 176 ? -8.492 -53.094 -3.926 1 90.38 176 SER B O 1
ATOM 6160 N N . MET B 1 177 ? -9.5 -51.625 -5.254 1 86.88 177 MET B N 1
ATOM 6161 C CA . MET B 1 177 ? -10.125 -52.656 -6.066 1 86.88 177 MET B CA 1
ATOM 6162 C C . MET B 1 177 ? -9.094 -53.375 -6.949 1 86.88 177 MET B C 1
ATOM 6164 O O . MET B 1 177 ? -9.234 -54.562 -7.246 1 86.88 177 MET B O 1
ATOM 6168 N N . VAL B 1 178 ? -8.102 -52.562 -7.227 1 82 178 VAL B N 1
ATOM 6169 C CA . VAL B 1 178 ? -7.145 -53.125 -8.172 1 82 178 VAL B CA 1
ATOM 6170 C C . VAL B 1 178 ? -5.941 -53.688 -7.422 1 82 178 VAL B C 1
ATOM 6172 O O . VAL B 1 178 ? -5.387 -54.719 -7.812 1 82 178 VAL B O 1
ATOM 6175 N N . THR B 1 179 ? -5.422 -53.125 -6.348 1 83.69 179 THR B N 1
ATOM 6176 C CA . THR B 1 179 ? -4.199 -53.531 -5.668 1 83.69 179 THR B CA 1
ATOM 6177 C C . THR B 1 179 ? -4.516 -54.156 -4.309 1 83.69 179 THR B C 1
ATOM 6179 O O . THR B 1 179 ? -3.662 -54.812 -3.701 1 83.69 179 THR B O 1
ATOM 6182 N N . GLY B 1 180 ? -5.652 -54 -3.779 1 83.75 180 GLY B N 1
ATOM 6183 C CA . GLY B 1 180 ? -5.953 -54.344 -2.395 1 83.75 180 GLY B CA 1
ATOM 6184 C C . GLY B 1 180 ? -5.938 -53.125 -1.477 1 83.75 180 GLY B C 1
ATOM 6185 O O . GLY B 1 180 ? -5.578 -52.031 -1.897 1 83.75 180 GLY B O 1
ATOM 6186 N N . TYR B 1 181 ? -6.191 -53.312 -0.257 1 88.06 181 TYR B N 1
ATOM 6187 C CA . TYR B 1 181 ? -6.375 -52.219 0.672 1 88.06 181 TYR B CA 1
ATOM 6188 C C . TYR B 1 181 ? -5.043 -51.75 1.256 1 88.06 181 TYR B C 1
ATOM 6190 O O . TYR B 1 181 ? -4.938 -50.656 1.814 1 88.06 181 TYR B O 1
ATOM 6198 N N . LEU B 1 182 ? -4.035 -52.562 1.121 1 85.62 182 LEU B N 1
ATOM 6199 C CA . LEU B 1 182 ? -2.766 -52.25 1.779 1 85.62 182 LEU B CA 1
ATOM 6200 C C . LEU B 1 182 ? -2.066 -51.094 1.118 1 85.62 182 LEU B C 1
ATOM 6202 O O . LEU B 1 182 ? -1.518 -50.219 1.804 1 85.62 182 LEU B O 1
ATOM 6206 N N . ALA B 1 183 ? -2.111 -50.969 -0.21 1 87.19 183 ALA B N 1
ATOM 6207 C CA . ALA B 1 183 ? -1.402 -49.906 -0.926 1 87.19 183 ALA B CA 1
ATOM 6208 C C . ALA B 1 183 ? -1.986 -48.531 -0.6 1 87.19 183 ALA B C 1
ATOM 6210 O O . ALA B 1 183 ? -1.262 -47.625 -0.184 1 87.19 183 ALA B O 1
ATOM 6211 N N . PRO B 1 184 ? -3.334 -48.312 -0.712 1 90.69 184 PRO B N 1
ATOM 6212 C CA . PRO B 1 184 ? -3.9 -47 -0.363 1 90.69 184 PRO B CA 1
ATOM 6213 C C . PRO B 1 184 ? -3.68 -46.625 1.104 1 90.69 184 PRO B C 1
ATOM 6215 O O . PRO B 1 184 ? -3.496 -45.469 1.43 1 90.69 184 PRO B O 1
ATOM 6218 N N . LEU B 1 185 ? -3.623 -47.594 1.935 1 92.19 185 LEU B N 1
ATOM 6219 C CA . LEU B 1 185 ? -3.412 -47.344 3.354 1 92.19 185 LEU B CA 1
ATOM 6220 C C . LEU B 1 185 ? -1.985 -46.875 3.615 1 92.19 185 LEU B C 1
ATOM 6222 O O . LEU B 1 185 ? -1.762 -45.969 4.441 1 92.19 185 LEU B O 1
ATOM 6226 N N . ILE B 1 186 ? -1.081 -47.438 2.92 1 90.69 186 ILE B N 1
ATOM 6227 C CA . ILE B 1 186 ? 0.313 -47.062 3.084 1 90.69 186 ILE B CA 1
ATOM 6228 C C . ILE B 1 186 ? 0.526 -45.656 2.494 1 90.69 186 ILE B C 1
ATOM 6230 O O . ILE B 1 186 ? 1.241 -44.844 3.07 1 90.69 186 ILE B O 1
ATOM 6234 N N . MET B 1 187 ? -0.085 -45.438 1.347 1 91.94 187 MET B N 1
ATOM 6235 C CA . MET B 1 187 ? 0.023 -44.094 0.737 1 91.94 187 MET B CA 1
ATOM 6236 C C . MET B 1 187 ? -0.552 -43.031 1.656 1 91.94 187 MET B C 1
ATOM 6238 O O . MET B 1 187 ? 0.032 -41.969 1.806 1 91.94 187 MET B O 1
ATOM 6242 N N . LEU B 1 188 ? -1.664 -43.281 2.26 1 92.5 188 LEU B N 1
ATOM 6243 C CA . LEU B 1 188 ? -2.283 -42.375 3.201 1 92.5 188 LEU B CA 1
ATOM 6244 C C . LEU B 1 188 ? -1.409 -42.188 4.438 1 92.5 188 LEU B C 1
ATOM 6246 O O . LEU B 1 188 ? -1.304 -41.062 4.969 1 92.5 188 LEU B O 1
ATOM 6250 N N . GLY B 1 189 ? -0.872 -43.281 4.875 1 92.81 189 GLY B N 1
ATOM 6251 C CA . GLY B 1 189 ? 0.021 -43.219 6.02 1 92.81 189 GLY B CA 1
ATOM 6252 C C . GLY B 1 189 ? 1.243 -42.344 5.766 1 92.81 189 GLY B C 1
ATOM 6253 O O . GLY B 1 189 ? 1.619 -41.531 6.609 1 92.81 189 GLY B O 1
ATOM 6254 N N . VAL B 1 190 ? 1.864 -42.531 4.617 1 91.56 190 VAL B N 1
ATOM 6255 C CA . VAL B 1 190 ? 3.025 -41.719 4.242 1 91.56 190 VAL B CA 1
ATOM 6256 C C . VAL B 1 190 ? 2.631 -40.25 4.164 1 91.56 190 VAL B C 1
ATOM 6258 O O . VAL B 1 190 ? 3.373 -39.375 4.625 1 91.56 190 VAL B O 1
ATOM 6261 N N . PHE B 1 191 ? 1.481 -39.969 3.582 1 93.44 191 PHE B N 1
ATOM 6262 C CA . PHE B 1 191 ? 0.968 -38.594 3.48 1 93.44 191 PHE B CA 1
ATOM 6263 C C . PHE B 1 191 ? 0.784 -37.969 4.863 1 93.44 191 PHE B C 1
ATOM 6265 O O . PHE B 1 191 ? 1.19 -36.844 5.098 1 93.44 191 PHE B O 1
ATOM 6272 N N . MET B 1 192 ? 0.205 -38.719 5.793 1 94.81 192 MET B N 1
ATOM 6273 C CA . MET B 1 192 ? -0.092 -38.188 7.125 1 94.81 192 MET B CA 1
ATOM 6274 C C . MET B 1 192 ? 1.191 -37.875 7.883 1 94.81 192 MET B C 1
ATOM 6276 O O . MET B 1 192 ? 1.291 -36.844 8.531 1 94.81 192 MET B O 1
ATOM 6280 N N . VAL B 1 193 ? 2.123 -38.719 7.793 1 94.19 193 VAL B N 1
ATOM 6281 C CA . VAL B 1 193 ? 3.395 -38.5 8.477 1 94.19 193 VAL B CA 1
ATOM 6282 C C . VAL B 1 193 ? 4.102 -37.281 7.883 1 94.19 193 VAL B C 1
ATOM 6284 O O . VAL B 1 193 ? 4.641 -36.469 8.617 1 94.19 193 VAL B O 1
ATOM 6287 N N . TRP B 1 194 ? 4.039 -37.219 6.562 1 93.25 194 TRP B N 1
ATOM 6288 C CA . TRP B 1 194 ? 4.688 -36.094 5.887 1 93.25 194 TRP B CA 1
ATOM 6289 C C . TRP B 1 194 ? 3.99 -34.781 6.219 1 93.25 194 TRP B C 1
ATOM 6291 O O . TRP B 1 194 ? 4.648 -33.75 6.41 1 93.25 194 TRP B O 1
ATOM 6301 N N . ALA B 1 195 ? 2.678 -34.812 6.246 1 94.19 195 ALA B N 1
ATOM 6302 C CA . ALA B 1 195 ? 1.887 -33.625 6.559 1 94.19 195 ALA B CA 1
ATOM 6303 C C . ALA B 1 195 ? 2.188 -33.125 7.965 1 94.19 195 ALA B C 1
ATOM 6305 O O . ALA B 1 195 ? 2.252 -31.922 8.195 1 94.19 195 ALA B O 1
ATOM 6306 N N . LEU B 1 196 ? 2.389 -34 8.898 1 93.88 196 LEU B N 1
ATOM 6307 C CA . LEU B 1 196 ? 2.721 -33.625 10.273 1 93.88 196 LEU B CA 1
ATOM 6308 C C . LEU B 1 196 ? 4.105 -33 10.344 1 93.88 196 LEU B C 1
ATOM 6310 O O . LEU B 1 196 ? 4.32 -32.031 11.086 1 93.88 196 LEU B O 1
ATOM 6314 N N . GLY B 1 197 ? 5.008 -33.562 9.609 1 93.62 197 GLY B N 1
ATOM 6315 C CA . GLY B 1 197 ? 6.332 -32.938 9.539 1 93.62 197 GLY B CA 1
ATOM 6316 C C . GLY B 1 197 ? 6.324 -31.547 8.977 1 93.62 197 GLY B C 1
ATOM 6317 O O . GLY B 1 197 ? 7.012 -30.656 9.484 1 93.62 197 GLY B O 1
ATOM 6318 N N . ILE B 1 198 ? 5.52 -31.375 7.969 1 94.31 198 ILE B N 1
ATOM 6319 C CA . ILE B 1 198 ? 5.418 -30.062 7.32 1 94.31 198 ILE B CA 1
ATOM 6320 C C . ILE B 1 198 ? 4.812 -29.047 8.289 1 94.31 198 ILE B C 1
ATOM 6322 O O . ILE B 1 198 ? 5.227 -27.891 8.32 1 94.31 198 ILE B O 1
ATOM 6326 N N . LYS B 1 199 ? 3.885 -29.453 9.078 1 91.62 199 LYS B N 1
ATOM 6327 C CA . LYS B 1 199 ? 3.248 -28.562 10.055 1 91.62 199 LYS B CA 1
ATOM 6328 C C . LYS B 1 199 ? 4.266 -28.016 11.047 1 91.62 199 LYS B C 1
ATOM 6330 O O . LYS B 1 199 ? 4.195 -26.859 11.438 1 91.62 199 LYS B O 1
ATOM 6335 N N . LEU B 1 200 ? 5.199 -28.75 11.391 1 91 200 LEU B N 1
ATOM 6336 C CA . LEU B 1 200 ? 6.223 -28.328 12.336 1 91 200 LEU B CA 1
ATOM 6337 C C . LEU B 1 200 ? 7.16 -27.297 11.711 1 91 200 LEU B C 1
ATOM 6339 O O . LEU B 1 200 ? 7.625 -26.375 12.391 1 91 200 LEU B O 1
ATOM 6343 N N . ILE B 1 201 ? 7.348 -27.469 10.477 1 92.44 201 ILE B N 1
ATOM 6344 C CA . ILE B 1 201 ? 8.266 -26.594 9.766 1 92.44 201 ILE B CA 1
ATOM 6345 C C . ILE B 1 201 ? 7.594 -25.234 9.523 1 92.44 201 ILE B C 1
ATOM 6347 O O . ILE B 1 201 ? 8.266 -24.203 9.469 1 92.44 201 ILE B O 1
ATOM 6351 N N . MET B 1 202 ? 6.348 -25.188 9.461 1 91.69 202 MET B N 1
ATOM 6352 C CA . MET B 1 202 ? 5.582 -24 9.086 1 91.69 202 MET B CA 1
ATOM 6353 C C . MET B 1 202 ? 5.621 -22.953 10.195 1 91.69 202 MET B C 1
ATOM 6355 O O . MET B 1 202 ? 5.535 -21.75 9.93 1 91.69 202 MET B O 1
ATOM 6359 N N . GLY B 1 203 ? 5.816 -23.25 11.438 1 88.75 203 GLY B N 1
ATOM 6360 C CA . GLY B 1 203 ? 5.715 -22.359 12.586 1 88.75 203 GLY B CA 1
ATOM 6361 C C . GLY B 1 203 ? 6.582 -21.125 12.461 1 88.75 203 GLY B C 1
ATOM 6362 O O . GLY B 1 203 ? 6.07 -20 12.375 1 88.75 203 GLY B O 1
ATOM 6363 N N . PRO B 1 204 ? 7.816 -21.375 12.305 1 89.88 204 PRO B N 1
ATOM 6364 C CA . PRO B 1 204 ? 8.719 -20.234 12.227 1 89.88 204 PRO B CA 1
ATOM 6365 C C . PRO B 1 204 ? 8.484 -19.391 10.977 1 89.88 204 PRO B C 1
ATOM 6367 O O . PRO B 1 204 ? 8.711 -18.172 10.992 1 89.88 204 PRO B O 1
ATOM 6370 N N . ILE B 1 205 ? 8.086 -19.984 9.953 1 92.81 205 ILE B N 1
ATOM 6371 C CA . ILE B 1 205 ? 7.891 -19.281 8.695 1 92.81 205 ILE B CA 1
ATOM 6372 C C . ILE B 1 205 ? 6.715 -18.312 8.82 1 92.81 205 ILE B C 1
ATOM 6374 O O . ILE B 1 205 ? 6.742 -17.219 8.258 1 92.81 205 ILE B O 1
ATOM 6378 N N . ILE B 1 206 ? 5.75 -18.688 9.625 1 92.25 206 ILE B N 1
ATOM 6379 C CA . ILE B 1 206 ? 4.574 -17.844 9.82 1 92.25 206 ILE B CA 1
ATOM 6380 C C . ILE B 1 206 ? 4.992 -16.516 10.469 1 92.25 206 ILE B C 1
ATOM 6382 O O . ILE B 1 206 ? 4.52 -15.453 10.078 1 92.25 206 ILE B O 1
ATOM 6386 N N . ASN B 1 207 ? 5.898 -16.562 11.336 1 91.69 207 ASN B N 1
ATOM 6387 C CA . ASN B 1 207 ? 6.383 -15.359 12.008 1 91.69 207 ASN B CA 1
ATOM 6388 C C . ASN B 1 207 ? 7.133 -14.438 11.055 1 91.69 207 ASN B C 1
ATOM 6390 O O . ASN B 1 207 ? 7.047 -13.219 11.164 1 91.69 207 ASN B O 1
ATOM 6394 N N . THR B 1 208 ? 7.812 -15.062 10.164 1 91.38 208 THR B N 1
ATOM 6395 C CA . THR B 1 208 ? 8.562 -14.25 9.211 1 91.38 208 THR B CA 1
ATOM 6396 C C . THR B 1 208 ? 7.625 -13.555 8.234 1 91.38 208 THR B C 1
ATOM 6398 O O . THR B 1 208 ? 7.879 -12.422 7.816 1 91.38 208 THR B O 1
ATOM 6401 N N . VAL B 1 209 ? 6.582 -14.219 7.883 1 90.69 209 VAL B N 1
ATOM 6402 C CA . VAL B 1 209 ? 5.602 -13.602 6.992 1 90.69 209 VAL B CA 1
ATOM 6403 C C . VAL B 1 209 ? 4.988 -12.383 7.668 1 90.69 209 VAL B C 1
ATOM 6405 O O . VAL B 1 209 ? 4.848 -11.328 7.043 1 90.69 209 VAL B O 1
ATOM 6408 N N . TYR B 1 210 ? 4.738 -12.562 8.914 1 89.19 210 TYR B N 1
ATOM 6409 C CA . TYR B 1 210 ? 4.172 -11.477 9.703 1 89.19 210 TYR B CA 1
ATOM 6410 C C . TYR B 1 210 ? 5.109 -10.273 9.727 1 89.19 210 TYR B C 1
ATOM 6412 O O . TYR B 1 210 ? 4.676 -9.133 9.523 1 89.19 210 TYR B O 1
ATOM 6420 N N . ARG B 1 211 ? 6.352 -10.531 9.859 1 90.38 211 ARG B N 1
ATOM 6421 C CA . ARG B 1 211 ? 7.332 -9.453 10.008 1 90.38 211 ARG B CA 1
ATOM 6422 C C . ARG B 1 211 ? 7.617 -8.797 8.664 1 90.38 211 ARG B C 1
ATOM 6424 O O . ARG B 1 211 ? 7.875 -7.59 8.602 1 90.38 211 ARG B O 1
ATOM 6431 N N . VAL B 1 212 ? 7.605 -9.562 7.625 1 92.56 212 VAL B N 1
ATOM 6432 C CA . VAL B 1 212 ? 7.832 -9.008 6.293 1 92.56 212 VAL B CA 1
ATOM 6433 C C . VAL B 1 212 ? 6.73 -8 5.957 1 92.56 212 VAL B C 1
ATOM 6435 O O . VAL B 1 212 ? 7.008 -6.918 5.441 1 92.56 212 VAL B O 1
ATOM 6438 N N . GLU B 1 213 ? 5.516 -8.312 6.316 1 88.75 213 GLU B N 1
ATOM 6439 C CA . GLU B 1 213 ? 4.402 -7.422 6.008 1 88.75 213 GLU B CA 1
ATOM 6440 C C . GLU B 1 213 ? 4.438 -6.172 6.883 1 88.75 213 GLU B C 1
ATOM 6442 O O . GLU B 1 213 ? 4.043 -5.09 6.445 1 88.75 213 GLU B O 1
ATOM 6447 N N . GLN B 1 214 ? 4.93 -6.398 8.07 1 90.69 214 GLN B N 1
ATOM 6448 C CA . GLN B 1 214 ? 5.098 -5.242 8.945 1 90.69 214 GLN B CA 1
ATOM 6449 C C . GLN B 1 214 ? 6.117 -4.262 8.367 1 90.69 214 GLN B C 1
ATOM 6451 O O . GLN B 1 214 ? 5.859 -3.059 8.305 1 90.69 214 GLN B O 1
ATOM 6456 N N . THR B 1 215 ? 7.246 -4.762 7.98 1 93 215 THR B N 1
ATOM 6457 C CA . THR B 1 215 ? 8.305 -3.906 7.461 1 93 215 THR B CA 1
ATOM 6458 C C . THR B 1 215 ? 7.922 -3.328 6.102 1 93 215 THR B C 1
ATOM 6460 O O . THR B 1 215 ? 8.305 -2.205 5.766 1 93 215 THR B O 1
ATOM 6463 N N . THR B 1 216 ? 7.16 -4.125 5.34 1 92.38 216 THR B N 1
ATOM 6464 C CA . THR B 1 216 ? 6.66 -3.615 4.066 1 92.38 216 THR B CA 1
ATOM 6465 C C . THR B 1 216 ? 5.699 -2.451 4.289 1 92.38 216 THR B C 1
ATOM 6467 O O . THR B 1 216 ? 5.707 -1.478 3.533 1 92.38 216 THR B O 1
ATOM 6470 N N . GLY B 1 217 ? 4.902 -2.578 5.336 1 90 217 GLY B N 1
ATOM 6471 C CA . GLY B 1 217 ? 3.998 -1.491 5.684 1 90 217 GLY B CA 1
ATOM 6472 C C . GLY B 1 217 ? 4.723 -0.225 6.102 1 90 217 GLY B C 1
ATOM 6473 O O . GLY B 1 217 ? 4.32 0.878 5.727 1 90 217 GLY B O 1
ATOM 6474 N N . ASN B 1 218 ? 5.781 -0.398 6.879 1 89.19 218 ASN B N 1
ATOM 6475 C CA . ASN B 1 218 ? 6.594 0.745 7.285 1 89.19 218 ASN B CA 1
ATOM 6476 C C . ASN B 1 218 ? 7.238 1.43 6.086 1 89.19 218 ASN B C 1
ATOM 6478 O O . ASN B 1 218 ? 7.332 2.658 6.039 1 89.19 218 ASN B O 1
ATOM 6482 N N . PHE B 1 219 ? 7.742 0.602 5.199 1 94.19 219 PHE B N 1
ATOM 6483 C CA . PHE B 1 219 ? 8.359 1.099 3.977 1 94.19 219 PHE B CA 1
ATOM 6484 C C . PHE B 1 219 ? 7.359 1.902 3.154 1 94.19 219 PHE B C 1
ATOM 6486 O O . PHE B 1 219 ? 7.68 2.984 2.66 1 94.19 219 PHE B O 1
ATOM 6493 N N . ARG B 1 220 ? 6.168 1.435 3.051 1 90.31 220 ARG B N 1
ATOM 6494 C CA . ARG B 1 220 ? 5.121 2.117 2.301 1 90.31 220 ARG B CA 1
ATOM 6495 C C . ARG B 1 220 ? 4.707 3.412 2.99 1 90.31 220 ARG B C 1
ATOM 6497 O O . ARG B 1 220 ? 4.445 4.418 2.328 1 90.31 220 ARG B O 1
ATOM 6504 N N . PHE B 1 221 ? 4.617 3.336 4.18 1 86.81 221 PHE B N 1
ATOM 6505 C CA . PHE B 1 221 ? 4.219 4.516 4.941 1 86.81 221 PHE B CA 1
ATOM 6506 C C . PHE B 1 221 ? 5.242 5.633 4.785 1 86.81 221 PHE B C 1
ATOM 6508 O O . PHE B 1 221 ? 4.883 6.809 4.746 1 86.81 221 PHE B O 1
ATOM 6515 N N . LYS B 1 222 ? 6.512 5.297 4.766 1 89.94 222 LYS B N 1
ATOM 6516 C CA . LYS B 1 222 ? 7.559 6.293 4.559 1 89.94 222 LYS B CA 1
ATOM 6517 C C . LYS B 1 222 ? 7.375 7.016 3.229 1 89.94 222 LYS B C 1
ATOM 6519 O O . LYS B 1 222 ? 7.531 8.234 3.154 1 89.94 222 LYS B O 1
ATOM 6524 N N . HIS B 1 223 ? 7.031 6.324 2.189 1 90.38 223 HIS B N 1
ATOM 6525 C CA . HIS B 1 223 ? 6.797 6.934 0.884 1 90.38 223 HIS B CA 1
ATOM 6526 C C . HIS B 1 223 ? 5.578 7.852 0.915 1 90.38 223 HIS B C 1
ATOM 6528 O O . HIS B 1 223 ? 5.551 8.875 0.228 1 90.38 223 HIS B O 1
ATOM 6534 N N . MET B 1 224 ? 4.66 7.438 1.663 1 86 224 MET B N 1
ATOM 6535 C CA . MET B 1 224 ? 3.469 8.273 1.79 1 86 224 MET B CA 1
ATOM 6536 C C . MET B 1 224 ? 3.783 9.562 2.529 1 86 224 MET B C 1
ATOM 6538 O O . MET B 1 224 ? 3.242 10.625 2.199 1 86 224 MET B O 1
ATOM 6542 N N . GLN B 1 225 ? 4.652 9.477 3.502 1 85.12 225 GLN B N 1
ATOM 6543 C CA . GLN B 1 225 ? 5.082 10.68 4.207 1 85.12 225 GLN B CA 1
ATOM 6544 C C . GLN B 1 225 ? 5.793 11.648 3.268 1 85.12 225 GLN B C 1
ATOM 6546 O O . GLN B 1 225 ? 5.633 12.859 3.381 1 85.12 225 GLN B O 1
ATOM 6551 N N . ILE B 1 226 ? 6.559 11.102 2.369 1 87.5 226 ILE B N 1
ATOM 6552 C CA . ILE B 1 226 ? 7.27 11.922 1.395 1 87.5 226 ILE B CA 1
ATOM 6553 C C . ILE B 1 226 ? 6.27 12.602 0.463 1 87.5 226 ILE B C 1
ATOM 6555 O O . ILE B 1 226 ? 6.441 13.773 0.101 1 87.5 226 ILE B O 1
ATOM 6559 N N . ARG B 1 227 ? 5.238 11.875 0.123 1 85.25 227 ARG B N 1
ATOM 6560 C CA . ARG B 1 227 ? 4.227 12.414 -0.777 1 85.25 227 ARG B CA 1
ATOM 6561 C C . ARG B 1 227 ? 3.488 13.586 -0.131 1 85.25 227 ARG B C 1
ATOM 6563 O O . ARG B 1 227 ? 3.266 14.617 -0.77 1 85.25 227 ARG B O 1
ATOM 6570 N N . VAL B 1 228 ? 3.172 13.453 1.116 1 81.25 228 VAL B N 1
ATOM 6571 C CA . VAL B 1 228 ? 2.373 14.461 1.808 1 81.25 228 VAL B CA 1
ATOM 6572 C C . VAL B 1 228 ? 3.242 15.672 2.148 1 81.25 228 VAL B C 1
ATOM 6574 O O . VAL B 1 228 ? 2.771 16.812 2.125 1 81.25 228 VAL B O 1
ATOM 6577 N N . ASN B 1 229 ? 4.566 15.43 2.379 1 82.62 229 ASN B N 1
ATOM 6578 C CA . ASN B 1 229 ? 5.449 16.516 2.801 1 82.62 229 ASN B CA 1
ATOM 6579 C C . ASN B 1 229 ? 6.438 16.891 1.697 1 82.62 229 ASN B C 1
ATOM 6581 O O . ASN B 1 229 ? 7.539 17.359 1.979 1 82.62 229 ASN B O 1
ATOM 6585 N N . SER B 1 230 ? 6.086 16.688 0.47 1 84.56 230 SER B N 1
ATOM 6586 C CA . SER B 1 230 ? 7.004 16.859 -0.65 1 84.56 230 SER B CA 1
ATOM 6587 C C . SER B 1 230 ? 7.484 18.297 -0.748 1 84.56 230 SER B C 1
ATOM 6589 O O . SER B 1 230 ? 8.672 18.547 -0.99 1 84.56 230 SER B O 1
ATOM 6591 N N . GLU B 1 231 ? 6.637 19.25 -0.529 1 82.5 231 GLU B N 1
ATOM 6592 C CA . GLU B 1 231 ? 7.004 20.656 -0.648 1 82.5 231 GLU B CA 1
ATOM 6593 C C . GLU B 1 231 ? 7.961 21.062 0.466 1 82.5 231 GLU B C 1
ATOM 6595 O O . GLU B 1 231 ? 8.961 21.75 0.212 1 82.5 231 GLU B O 1
ATOM 6600 N N . ALA B 1 232 ? 7.559 20.656 1.666 1 81.94 232 ALA B N 1
ATOM 6601 C CA . ALA B 1 232 ? 8.414 21 2.801 1 81.94 232 ALA B CA 1
ATOM 6602 C C . ALA B 1 232 ? 9.805 20.391 2.639 1 81.94 232 ALA B C 1
ATOM 6604 O O . ALA B 1 232 ? 10.805 21 3.014 1 81.94 232 ALA B O 1
ATOM 6605 N N . LEU B 1 233 ? 9.836 19.25 2.088 1 85.62 233 LEU B N 1
ATOM 6606 C CA . LEU B 1 233 ? 11.117 18.578 1.866 1 85.62 233 LEU B CA 1
ATOM 6607 C C . LEU B 1 233 ? 11.945 19.328 0.822 1 85.62 233 LEU B C 1
ATOM 6609 O O . LEU B 1 233 ? 13.164 19.453 0.969 1 85.62 233 LEU B O 1
ATOM 6613 N N . ALA B 1 234 ? 11.297 19.781 -0.169 1 84.62 234 ALA B N 1
ATOM 6614 C CA . ALA B 1 234 ? 11.984 20.516 -1.228 1 84.62 234 ALA B CA 1
ATOM 6615 C C . ALA B 1 234 ? 12.516 21.859 -0.712 1 84.62 234 ALA B C 1
ATOM 6617 O O . ALA B 1 234 ? 13.625 22.266 -1.062 1 84.62 234 ALA B O 1
ATOM 6618 N N . PHE B 1 235 ? 11.789 22.469 0.145 1 82.31 235 PHE B N 1
ATOM 6619 C CA . PHE B 1 235 ? 12.195 23.75 0.699 1 82.31 235 PHE B CA 1
ATOM 6620 C C . PHE B 1 235 ? 13.438 23.594 1.568 1 82.31 235 PHE B C 1
ATOM 6622 O O . PHE B 1 235 ? 14.328 24.453 1.553 1 82.31 235 PHE B O 1
ATOM 6629 N N . ASN B 1 236 ? 13.445 22.484 2.258 1 83.56 236 ASN B N 1
ATOM 6630 C CA . ASN B 1 236 ? 14.516 22.312 3.236 1 83.56 236 ASN B CA 1
ATOM 6631 C C . ASN B 1 236 ? 15.727 21.625 2.625 1 83.56 236 ASN B C 1
ATOM 6633 O O . ASN B 1 236 ? 16.75 21.453 3.287 1 83.56 236 ASN B O 1
ATOM 6637 N N . GLY B 1 237 ? 15.633 21.328 1.418 1 81.75 237 GLY B N 1
ATOM 6638 C CA . GLY B 1 237 ? 16.734 20.625 0.78 1 81.75 237 GLY B CA 1
ATOM 6639 C C . GLY B 1 237 ? 17.109 19.328 1.479 1 81.75 237 GLY B C 1
ATOM 6640 O O . GLY B 1 237 ? 18.297 19.062 1.706 1 81.75 237 GLY B O 1
ATOM 6641 N N . ALA B 1 238 ? 16.109 18.625 1.999 1 83.69 238 ALA B N 1
ATOM 6642 C CA . ALA B 1 238 ? 16.344 17.422 2.779 1 83.69 238 ALA B CA 1
ATOM 6643 C C . ALA B 1 238 ? 16.375 16.188 1.879 1 83.69 238 ALA B C 1
ATOM 6645 O O . ALA B 1 238 ? 16.172 15.062 2.342 1 83.69 238 ALA B O 1
ATOM 6646 N N . ARG B 1 239 ? 16.719 16.281 0.617 1 83.75 239 ARG B N 1
ATOM 6647 C CA . ARG B 1 239 ? 16.625 15.188 -0.344 1 83.75 239 ARG B CA 1
ATOM 6648 C C . ARG B 1 239 ? 17.594 14.07 0.017 1 83.75 239 ARG B C 1
ATOM 6650 O O . ARG B 1 239 ? 17.234 12.891 -0.014 1 83.75 239 ARG B O 1
ATOM 6657 N N . ASN B 1 240 ? 18.812 14.422 0.431 1 85.5 240 ASN B N 1
ATOM 6658 C CA . ASN B 1 240 ? 19.812 13.398 0.714 1 85.5 240 ASN B CA 1
ATOM 6659 C C . ASN B 1 240 ? 19.469 12.617 1.979 1 85.5 240 ASN B C 1
ATOM 6661 O O . ASN B 1 240 ? 19.609 11.391 2.01 1 85.5 240 ASN B O 1
ATOM 6665 N N . LEU B 1 241 ? 19.047 13.344 2.947 1 87 241 LEU B N 1
ATOM 6666 C CA . LEU B 1 241 ? 18.688 12.688 4.203 1 87 241 LEU B CA 1
ATOM 6667 C C . LEU B 1 241 ? 17.484 11.773 4.02 1 87 241 LEU B C 1
ATOM 6669 O O . LEU B 1 241 ? 17.469 10.648 4.523 1 87 241 LEU B O 1
ATOM 6673 N N . GLU B 1 242 ? 16.5 12.289 3.324 1 88.12 242 GLU B N 1
ATOM 6674 C CA . GLU B 1 242 ? 15.297 11.5 3.135 1 88.12 242 GLU B CA 1
ATOM 6675 C C . GLU B 1 242 ? 15.555 10.289 2.25 1 88.12 242 GLU B C 1
ATOM 6677 O O . GLU B 1 242 ? 14.938 9.234 2.432 1 88.12 242 GLU B O 1
ATOM 6682 N N . GLU B 1 243 ? 16.391 10.453 1.25 1 91.62 243 GLU B N 1
ATOM 6683 C CA . GLU B 1 243 ? 16.781 9.297 0.445 1 91.62 243 GLU B CA 1
ATOM 6684 C C . GLU B 1 243 ? 17.453 8.219 1.303 1 91.62 243 GLU B C 1
ATOM 6686 O O . GLU B 1 243 ? 17.141 7.035 1.169 1 91.62 243 GLU B O 1
ATOM 6691 N N . LYS B 1 244 ? 18.312 8.648 2.205 1 91.06 244 LYS B N 1
ATOM 6692 C CA . LYS B 1 244 ? 19.016 7.711 3.082 1 91.06 244 LYS B CA 1
ATOM 6693 C C . LYS B 1 244 ? 18.031 7.012 4.023 1 91.06 244 LYS B C 1
ATOM 6695 O O . LYS B 1 244 ? 18.094 5.793 4.203 1 91.06 244 LYS B O 1
ATOM 6700 N N . LYS B 1 245 ? 17.156 7.781 4.625 1 90.25 245 LYS B N 1
ATOM 6701 C CA . LYS B 1 245 ? 16.188 7.207 5.551 1 90.25 245 LYS B CA 1
ATOM 6702 C C . LYS B 1 245 ? 15.25 6.238 4.836 1 90.25 245 LYS B C 1
ATOM 6704 O O . LYS B 1 245 ? 14.852 5.215 5.406 1 90.25 245 LYS B O 1
ATOM 6709 N N . THR B 1 246 ? 14.852 6.59 3.65 1 92.69 246 THR B N 1
ATOM 6710 C CA . THR B 1 246 ? 13.992 5.707 2.865 1 92.69 246 THR B CA 1
ATOM 6711 C C . THR B 1 246 ? 14.734 4.422 2.502 1 92.69 246 THR B C 1
ATOM 6713 O O . THR B 1 246 ? 14.156 3.334 2.549 1 92.69 246 THR B O 1
ATOM 6716 N N . ASN B 1 247 ? 15.992 4.516 2.168 1 94.12 247 ASN B N 1
ATOM 6717 C CA . ASN B 1 247 ? 16.781 3.338 1.835 1 94.12 247 ASN B CA 1
ATOM 6718 C C . ASN B 1 247 ? 17.031 2.463 3.061 1 94.12 247 ASN B C 1
ATOM 6720 O O . ASN B 1 247 ? 17.188 1.247 2.938 1 94.12 247 ASN B O 1
ATOM 6724 N N . GLU B 1 248 ? 17.047 3.09 4.203 1 92.88 248 GLU B N 1
ATOM 6725 C CA . GLU B 1 248 ? 17.156 2.307 5.43 1 92.88 248 GLU B CA 1
ATOM 6726 C C . GLU B 1 248 ? 15.922 1.439 5.648 1 92.88 248 GLU B C 1
ATOM 6728 O O . GLU B 1 248 ? 16.031 0.283 6.059 1 92.88 248 GLU B O 1
ATOM 6733 N N . LYS B 1 249 ? 14.805 2.047 5.434 1 93.69 249 LYS B N 1
ATOM 6734 C CA . LYS B 1 249 ? 13.57 1.266 5.539 1 93.69 249 LYS B CA 1
ATOM 6735 C C . LYS B 1 249 ? 13.539 0.148 4.5 1 93.69 249 LYS B C 1
ATOM 6737 O O . LYS B 1 249 ? 13.039 -0.945 4.773 1 93.69 249 LYS B O 1
ATOM 6742 N N . LEU B 1 250 ? 14.039 0.429 3.275 1 95.62 250 LEU B N 1
ATOM 6743 C CA . LEU B 1 250 ? 14.156 -0.597 2.246 1 95.62 250 LEU B CA 1
ATOM 6744 C C . LEU B 1 250 ? 15.07 -1.728 2.703 1 95.62 250 LEU B C 1
ATOM 6746 O O . LEU B 1 250 ? 14.75 -2.904 2.523 1 95.62 250 LEU B O 1
ATOM 6750 N N . TYR B 1 251 ? 16.172 -1.355 3.312 1 95 251 TYR B N 1
ATOM 6751 C CA . TYR B 1 251 ? 17.125 -2.346 3.789 1 95 251 TYR B CA 1
ATOM 6752 C C . TYR B 1 251 ? 16.5 -3.254 4.84 1 95 251 TYR B C 1
ATOM 6754 O O . TYR B 1 251 ? 16.672 -4.473 4.801 1 95 251 TYR B O 1
ATOM 6762 N N . ASP B 1 252 ? 15.75 -2.678 5.738 1 94 252 ASP B N 1
ATOM 6763 C CA . ASP B 1 252 ? 15.062 -3.463 6.762 1 94 252 ASP B CA 1
ATOM 6764 C C . ASP B 1 252 ? 14.094 -4.461 6.133 1 94 252 ASP B C 1
ATOM 6766 O O . ASP B 1 252 ? 13.992 -5.602 6.59 1 94 252 ASP B O 1
ATOM 6770 N N . MET B 1 253 ? 13.414 -4.008 5.184 1 94.88 253 MET B N 1
ATOM 6771 C CA . MET B 1 253 ? 12.453 -4.867 4.496 1 94.88 253 MET B CA 1
ATOM 6772 C C . MET B 1 253 ? 13.172 -5.988 3.746 1 94.88 253 MET B C 1
ATOM 6774 O O . MET B 1 253 ? 12.734 -7.141 3.783 1 94.88 253 MET B O 1
ATOM 6778 N N . VAL B 1 254 ? 14.297 -5.699 3.049 1 95.69 254 VAL B N 1
ATOM 6779 C CA . VAL B 1 254 ? 15.039 -6.668 2.242 1 95.69 254 VAL B CA 1
ATOM 6780 C C . VAL B 1 254 ? 15.625 -7.75 3.145 1 95.69 254 VAL B C 1
ATOM 6782 O O . VAL B 1 254 ? 15.609 -8.93 2.799 1 95.69 254 VAL B O 1
ATOM 6785 N N . VAL B 1 255 ? 16.078 -7.367 4.305 1 95.75 255 VAL B N 1
ATOM 6786 C CA . VAL B 1 255 ? 16.688 -8.305 5.246 1 95.75 255 VAL B CA 1
ATOM 6787 C C . VAL B 1 255 ? 15.617 -9.289 5.738 1 95.75 255 VAL B C 1
ATOM 6789 O O . VAL B 1 255 ? 15.875 -10.492 5.836 1 95.75 255 VAL B O 1
ATOM 6792 N N . LYS B 1 256 ? 14.438 -8.797 6.031 1 94.75 256 LYS B N 1
ATOM 6793 C CA . LYS B 1 256 ? 13.359 -9.664 6.492 1 94.75 256 LYS B CA 1
ATOM 6794 C C . LYS B 1 256 ? 12.859 -10.57 5.367 1 94.75 256 LYS B C 1
ATOM 6796 O O . LYS B 1 256 ? 12.477 -11.719 5.605 1 94.75 256 LYS B O 1
ATOM 6801 N N . CYS B 1 257 ? 12.82 -10.039 4.145 1 94.31 257 CYS B N 1
ATOM 6802 C CA . CYS B 1 257 ? 12.445 -10.852 2.992 1 94.31 257 CYS B CA 1
ATOM 6803 C C . CYS B 1 257 ? 13.422 -12 2.787 1 94.31 257 CYS B C 1
ATOM 6805 O O . CYS B 1 257 ? 13.008 -13.133 2.521 1 94.31 257 CYS B O 1
ATOM 6807 N N . GLN B 1 258 ? 14.703 -11.703 2.912 1 95.31 258 GLN B N 1
ATOM 6808 C CA . GLN B 1 258 ? 15.711 -12.742 2.725 1 95.31 258 GLN B CA 1
ATOM 6809 C C . GLN B 1 258 ? 15.633 -13.797 3.828 1 95.31 258 GLN B C 1
ATOM 6811 O O . GLN B 1 258 ? 15.883 -14.977 3.584 1 95.31 258 GLN B O 1
ATOM 6816 N N . ARG B 1 259 ? 15.32 -13.367 4.992 1 94.06 259 ARG B N 1
ATOM 6817 C CA . ARG B 1 259 ? 15.156 -14.312 6.09 1 94.06 259 ARG B CA 1
ATOM 6818 C C . ARG B 1 259 ? 14 -15.281 5.816 1 94.06 259 ARG B C 1
ATOM 6820 O O . ARG B 1 259 ? 14.109 -16.469 6.109 1 94.06 259 ARG B O 1
ATOM 6827 N N . GLU B 1 260 ? 12.969 -14.719 5.32 1 93.44 260 GLU B N 1
ATOM 6828 C CA . GLU B 1 260 ? 11.852 -15.57 4.945 1 93.44 260 GLU B CA 1
ATOM 6829 C C . GLU B 1 260 ? 12.258 -16.594 3.881 1 93.44 260 GLU B C 1
ATOM 6831 O O . GLU B 1 260 ? 11.883 -17.766 3.957 1 93.44 260 GLU B O 1
ATOM 6836 N N . VAL B 1 261 ? 13.008 -16.141 2.861 1 94.5 261 VAL B N 1
ATOM 6837 C CA . VAL B 1 261 ? 13.469 -17.016 1.784 1 94.5 261 VAL B CA 1
ATOM 6838 C C . VAL B 1 261 ? 14.367 -18.109 2.354 1 94.5 261 VAL B C 1
ATOM 6840 O O . VAL B 1 261 ? 14.25 -19.281 1.966 1 94.5 261 VAL B O 1
ATOM 6843 N N . ASN B 1 262 ? 15.227 -17.781 3.328 1 94.56 262 ASN B N 1
ATOM 6844 C CA . ASN B 1 262 ? 16.141 -18.734 3.93 1 94.56 262 ASN B CA 1
ATOM 6845 C C . ASN B 1 262 ? 15.398 -19.828 4.699 1 94.56 262 ASN B C 1
ATOM 6847 O O . ASN B 1 262 ? 15.75 -21 4.621 1 94.56 262 ASN B O 1
ATOM 6851 N N . LEU B 1 263 ? 14.391 -19.484 5.359 1 92.62 263 LEU B N 1
ATOM 6852 C CA . LEU B 1 263 ? 13.641 -20.453 6.148 1 92.62 263 LEU B CA 1
ATOM 6853 C C . LEU B 1 263 ? 12.758 -21.312 5.254 1 92.62 263 LEU B C 1
ATOM 6855 O O . LEU B 1 263 ? 12.477 -22.469 5.574 1 92.62 263 LEU B O 1
ATOM 6859 N N . ASN B 1 264 ? 12.367 -20.734 4.148 1 93.5 264 ASN B N 1
ATOM 6860 C CA . ASN B 1 264 ? 11.484 -21.438 3.23 1 93.5 264 ASN B CA 1
ATOM 6861 C C . ASN B 1 264 ? 12.195 -22.594 2.523 1 93.5 264 ASN B C 1
ATOM 6863 O O . ASN B 1 264 ? 11.555 -23.453 1.932 1 93.5 264 ASN B O 1
ATOM 6867 N N . ILE B 1 265 ? 13.492 -22.672 2.646 1 94.12 265 ILE B N 1
ATOM 6868 C CA . ILE B 1 265 ? 14.258 -23.734 2.021 1 94.12 265 ILE B CA 1
ATOM 6869 C C . ILE B 1 265 ? 13.82 -25.078 2.598 1 94.12 265 ILE B C 1
ATOM 6871 O O . ILE B 1 265 ? 13.688 -26.062 1.862 1 94.12 265 ILE B O 1
ATOM 6875 N N . PHE B 1 266 ? 13.547 -25.031 3.824 1 92.12 266 PHE B N 1
ATOM 6876 C CA . PHE B 1 266 ? 13.195 -26.281 4.496 1 92.12 266 PHE B CA 1
ATOM 6877 C C . PHE B 1 266 ? 11.812 -26.766 4.055 1 92.12 266 PHE B C 1
ATOM 6879 O O . PHE B 1 266 ? 11.602 -27.953 3.861 1 92.12 266 PHE B O 1
ATOM 6886 N N . LEU B 1 267 ? 10.953 -25.844 3.957 1 92.88 267 LEU B N 1
ATOM 6887 C CA . LEU B 1 267 ? 9.625 -26.203 3.477 1 92.88 267 LEU B CA 1
ATOM 6888 C C . LEU B 1 267 ? 9.672 -26.672 2.031 1 92.88 267 LEU B C 1
ATOM 6890 O O . LEU B 1 267 ? 9.016 -27.656 1.677 1 92.88 267 LEU B O 1
ATOM 6894 N N . ASN B 1 268 ? 10.469 -26.078 1.21 1 93.69 268 ASN B N 1
ATOM 6895 C CA . ASN B 1 268 ? 10.586 -26.453 -0.196 1 93.69 268 ASN B CA 1
ATOM 6896 C C . ASN B 1 268 ? 11.195 -27.844 -0.357 1 93.69 268 ASN B C 1
ATOM 6898 O O . ASN B 1 268 ? 10.781 -28.609 -1.23 1 93.69 268 ASN B O 1
ATOM 6902 N N . ILE B 1 269 ? 12.133 -28.109 0.491 1 93.5 269 ILE B N 1
ATOM 6903 C CA . ILE B 1 269 ? 12.742 -29.438 0.438 1 93.5 269 ILE B CA 1
ATOM 6904 C C . ILE B 1 269 ? 11.688 -30.5 0.734 1 93.5 269 ILE B C 1
ATOM 6906 O O . ILE B 1 269 ? 11.57 -31.484 0.006 1 93.5 269 ILE B O 1
ATOM 6910 N N . ALA B 1 270 ? 10.984 -30.234 1.798 1 92.62 270 ALA B N 1
ATOM 6911 C CA . ALA B 1 270 ? 9.977 -31.203 2.211 1 92.62 270 ALA B CA 1
ATOM 6912 C C . ALA B 1 270 ? 8.914 -31.375 1.134 1 92.62 270 ALA B C 1
ATOM 6914 O O . ALA B 1 270 ? 8.5 -32.5 0.833 1 92.62 270 ALA B O 1
ATOM 6915 N N . VAL B 1 271 ? 8.516 -30.297 0.566 1 93.88 271 VAL B N 1
ATOM 6916 C CA . VAL B 1 271 ? 7.465 -30.328 -0.447 1 93.88 271 VAL B CA 1
ATOM 6917 C C . VAL B 1 271 ? 7.984 -31.016 -1.706 1 93.88 271 VAL B C 1
ATOM 6919 O O 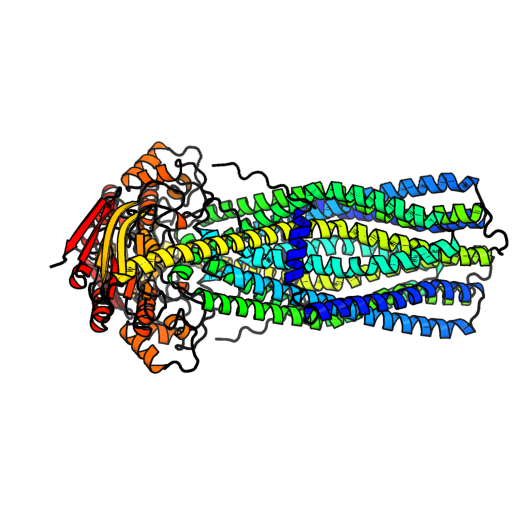. VAL B 1 271 ? 7.309 -31.891 -2.275 1 93.88 271 VAL B O 1
ATOM 6922 N N . ASN B 1 272 ? 9.188 -30.703 -2.113 1 93.19 272 ASN B N 1
ATOM 6923 C CA . ASN B 1 272 ? 9.742 -31.266 -3.34 1 93.19 272 ASN B CA 1
ATOM 6924 C C . ASN B 1 272 ? 10.016 -32.75 -3.197 1 93.19 272 ASN B C 1
ATOM 6926 O O . ASN B 1 272 ? 9.812 -33.531 -4.141 1 93.19 272 ASN B O 1
ATOM 6930 N N . ILE B 1 273 ? 10.461 -33.188 -2.051 1 92.44 273 ILE B N 1
ATOM 6931 C CA . ILE B 1 273 ? 10.688 -34.625 -1.825 1 92.44 273 ILE B CA 1
ATOM 6932 C C . ILE B 1 273 ? 9.367 -35.375 -1.953 1 92.44 273 ILE B C 1
ATOM 6934 O O . ILE B 1 273 ? 9.297 -36.406 -2.635 1 92.44 273 ILE B O 1
ATOM 6938 N N . PHE B 1 274 ? 8.398 -34.844 -1.361 1 92.38 274 PHE B N 1
ATOM 6939 C CA . PHE B 1 274 ? 7.105 -35.531 -1.42 1 92.38 274 PHE B CA 1
ATOM 6940 C C . PHE B 1 274 ? 6.586 -35.594 -2.852 1 92.38 274 PHE B C 1
ATOM 6942 O O . PHE B 1 274 ? 6.043 -36.594 -3.283 1 92.38 274 PHE B O 1
ATOM 6949 N N . ASN B 1 275 ? 6.723 -34.531 -3.584 1 89.12 275 ASN B N 1
ATOM 6950 C CA . ASN B 1 275 ? 6.234 -34.438 -4.957 1 89.12 275 ASN B CA 1
ATOM 6951 C C . ASN B 1 275 ? 6.953 -35.438 -5.863 1 89.12 275 ASN B C 1
ATOM 6953 O O . ASN B 1 275 ? 6.359 -36 -6.789 1 89.12 275 ASN B O 1
ATOM 6957 N N . ASN B 1 276 ? 8.188 -35.719 -5.562 1 89.12 276 ASN B N 1
ATOM 6958 C CA . ASN B 1 276 ? 8.961 -36.594 -6.426 1 89.12 276 ASN B CA 1
ATOM 6959 C C . ASN B 1 276 ? 8.836 -38.062 -5.992 1 89.12 276 ASN B C 1
ATOM 6961 O O . ASN B 1 276 ? 9.141 -38.969 -6.762 1 89.12 276 ASN B O 1
ATOM 6965 N N . ILE B 1 277 ? 8.359 -38.281 -4.824 1 88 277 ILE B N 1
ATOM 6966 C CA . ILE B 1 277 ? 8.219 -39.625 -4.312 1 88 277 ILE B CA 1
ATOM 6967 C C . ILE B 1 277 ? 6.961 -40.281 -4.895 1 88 277 ILE B C 1
ATOM 6969 O O . ILE B 1 277 ? 6.855 -41.5 -4.957 1 88 277 ILE B O 1
ATOM 6973 N N . SER B 1 278 ? 6.039 -39.531 -5.41 1 81.94 278 SER B N 1
ATOM 6974 C CA . SER B 1 278 ? 4.703 -40.031 -5.754 1 81.94 278 SER B CA 1
ATOM 6975 C C . SER B 1 278 ? 4.758 -41.094 -6.848 1 81.94 278 SER B C 1
ATOM 6977 O O . SER B 1 278 ? 4.246 -42.188 -6.668 1 81.94 278 SER B O 1
ATOM 6979 N N . ALA B 1 279 ? 5.457 -40.812 -7.934 1 78.69 279 ALA B N 1
ATOM 6980 C CA . ALA B 1 279 ? 5.438 -41.719 -9.078 1 78.69 279 ALA B CA 1
ATOM 6981 C C . ALA B 1 279 ? 6.184 -43.031 -8.766 1 78.69 279 ALA B C 1
ATOM 6983 O O . ALA B 1 279 ? 5.633 -44.125 -8.922 1 78.69 279 ALA B O 1
ATOM 6984 N N . PRO B 1 280 ? 7.395 -42.969 -8.219 1 84.12 280 PRO B N 1
ATOM 6985 C CA . PRO B 1 280 ? 8.102 -44.219 -7.93 1 84.12 280 PRO B CA 1
ATOM 6986 C C . PRO B 1 280 ? 7.402 -45.062 -6.871 1 84.12 280 PRO B C 1
ATOM 6988 O O . PRO B 1 280 ? 7.43 -46.312 -6.941 1 84.12 280 PRO B O 1
ATOM 6991 N N . LEU B 1 281 ? 6.789 -44.375 -5.941 1 85.69 281 LEU B N 1
ATOM 6992 C CA . LEU B 1 281 ? 6.078 -45.094 -4.906 1 85.69 281 LEU B CA 1
ATOM 6993 C C . LEU B 1 281 ? 4.93 -45.906 -5.504 1 85.69 281 LEU B C 1
ATOM 6995 O O . LEU B 1 281 ? 4.676 -47.031 -5.086 1 85.69 281 LEU B O 1
ATOM 6999 N N . CYS B 1 282 ? 4.219 -45.375 -6.477 1 86.69 282 CYS B N 1
ATOM 7000 C CA . CYS B 1 282 ? 3.139 -46.094 -7.156 1 86.69 282 CYS B CA 1
ATOM 7001 C C . CYS B 1 282 ? 3.66 -47.312 -7.867 1 86.69 282 CYS B C 1
ATOM 7003 O O . CYS B 1 282 ? 3.074 -48.406 -7.754 1 86.69 282 CYS B O 1
ATOM 7005 N N . TYR B 1 283 ? 4.777 -47.219 -8.492 1 84.38 283 TYR B N 1
ATOM 7006 C CA . TYR B 1 283 ? 5.301 -48.344 -9.266 1 84.38 283 TYR B CA 1
ATOM 7007 C C . TYR B 1 283 ? 5.898 -49.406 -8.352 1 84.38 283 TYR B C 1
ATOM 7009 O O . TYR B 1 283 ? 5.895 -50.594 -8.688 1 84.38 283 TYR B O 1
ATOM 7017 N N . ILE B 1 284 ? 6.371 -48.938 -7.246 1 85 284 ILE B N 1
ATOM 7018 C CA . ILE B 1 284 ? 6.824 -49.906 -6.262 1 85 284 ILE B CA 1
ATOM 7019 C C . ILE B 1 284 ? 5.641 -50.75 -5.781 1 85 284 ILE B C 1
ATOM 7021 O O . ILE B 1 284 ? 5.734 -51.969 -5.695 1 85 284 ILE B O 1
ATOM 7025 N N . PHE B 1 285 ? 4.535 -50.156 -5.602 1 85.19 285 PHE B N 1
ATOM 7026 C CA . PHE B 1 285 ? 3.354 -50.875 -5.145 1 85.19 285 PHE B CA 1
ATOM 7027 C C . PHE B 1 285 ? 2.811 -51.781 -6.246 1 85.19 285 PHE B C 1
ATOM 7029 O O . PHE B 1 285 ? 2.344 -52.906 -5.973 1 85.19 285 PHE B O 1
ATOM 7036 N N . ILE B 1 286 ? 2.832 -51.312 -7.41 1 86.31 286 ILE B N 1
ATOM 7037 C CA . ILE B 1 286 ? 2.391 -52.125 -8.539 1 86.31 286 ILE B CA 1
ATOM 7038 C C . ILE B 1 286 ? 3.277 -53.344 -8.672 1 86.31 286 ILE B C 1
ATOM 7040 O O . ILE B 1 286 ? 2.781 -54.469 -8.898 1 86.31 286 ILE B O 1
ATOM 7044 N N . SER B 1 287 ? 4.586 -53.156 -8.453 1 85.38 287 SER B N 1
ATOM 7045 C CA . SER B 1 287 ? 5.531 -54.25 -8.547 1 85.38 287 SER B CA 1
ATOM 7046 C C . SER B 1 287 ? 5.254 -55.312 -7.48 1 85.38 287 SER B C 1
ATOM 7048 O O . SER B 1 287 ? 5.262 -56.5 -7.77 1 85.38 287 SER B O 1
ATOM 7050 N N . VAL B 1 288 ? 5.012 -54.844 -6.355 1 83.62 288 VAL B N 1
ATOM 7051 C CA . VAL B 1 288 ? 4.75 -55.781 -5.258 1 83.62 288 VAL B CA 1
ATOM 7052 C C . VAL B 1 288 ? 3.463 -56.531 -5.527 1 83.62 288 VAL B C 1
ATOM 7054 O O . VAL B 1 288 ? 3.398 -57.75 -5.293 1 83.62 288 VAL B O 1
ATOM 7057 N N . THR B 1 289 ? 2.48 -55.938 -6.098 1 83.62 289 THR B N 1
ATOM 7058 C CA . THR B 1 289 ? 1.194 -56.562 -6.371 1 83.62 289 THR B CA 1
ATOM 7059 C C . THR B 1 289 ? 1.329 -57.594 -7.477 1 83.62 289 THR B C 1
ATOM 7061 O O . THR B 1 289 ? 0.746 -58.688 -7.391 1 83.62 289 THR B O 1
ATOM 7064 N N . VAL B 1 290 ? 2.061 -57.344 -8.469 1 84.25 290 VAL B N 1
ATOM 7065 C CA . VAL B 1 290 ? 2.225 -58.25 -9.602 1 84.25 290 VAL B CA 1
ATOM 7066 C C . VAL B 1 290 ? 3.098 -59.438 -9.188 1 84.25 290 VAL B C 1
ATOM 7068 O O . VAL B 1 290 ? 2.834 -60.562 -9.578 1 84.25 290 VAL B O 1
ATOM 7071 N N . PHE B 1 291 ? 4.078 -59.188 -8.359 1 84.94 291 PHE B N 1
ATOM 7072 C CA . PHE B 1 291 ? 5.02 -60.25 -7.984 1 84.94 291 PHE B CA 1
ATOM 7073 C C . PHE B 1 291 ? 4.402 -61.188 -6.953 1 84.94 291 PHE B C 1
ATOM 7075 O O . PHE B 1 291 ? 4.875 -62.281 -6.762 1 84.94 291 PHE B O 1
ATOM 7082 N N . THR B 1 292 ? 3.332 -60.688 -6.32 1 82.31 292 THR B N 1
ATOM 7083 C CA . THR B 1 292 ? 2.637 -61.562 -5.391 1 82.31 292 THR B CA 1
ATOM 7084 C C . THR B 1 292 ? 1.752 -62.531 -6.141 1 82.31 292 THR B C 1
ATOM 7086 O O . THR B 1 292 ? 1.241 -63.5 -5.555 1 82.31 292 THR B O 1
ATOM 7089 N N . GLY B 1 293 ? 1.55 -62.406 -7.414 1 80.31 293 GLY B N 1
ATOM 7090 C CA . GLY B 1 293 ? 0.889 -63.406 -8.234 1 80.31 293 GLY B CA 1
ATOM 7091 C C . GLY B 1 293 ? -0.572 -63.094 -8.5 1 80.31 293 GLY B C 1
ATOM 7092 O O . GLY B 1 293 ? -1.306 -63.938 -9.031 1 80.31 293 GLY B O 1
ATOM 7093 N N . LYS B 1 294 ? -1.015 -62 -8.18 1 80.38 294 LYS B N 1
ATOM 7094 C CA . LYS B 1 294 ? -2.426 -61.656 -8.336 1 80.38 294 LYS B CA 1
ATOM 7095 C C . LYS B 1 294 ? -2.83 -61.656 -9.805 1 80.38 294 LYS B C 1
ATOM 7097 O O . LYS B 1 294 ? -3.963 -62 -10.148 1 80.38 294 LYS B O 1
ATOM 7102 N N . TYR B 1 295 ? -1.927 -61.375 -10.727 1 80 295 TYR B N 1
ATOM 7103 C CA . TYR B 1 295 ? -2.268 -61.219 -12.141 1 80 295 TYR B CA 1
ATOM 7104 C C . TYR B 1 295 ? -1.536 -62.25 -13 1 80 295 TYR B C 1
ATOM 7106 O O . TYR B 1 295 ? -1.325 -62 -14.195 1 80 295 TYR B O 1
ATOM 7114 N N . ASP B 1 296 ? -1.18 -63.344 -12.453 1 80.88 296 ASP B N 1
ATOM 7115 C CA . ASP B 1 296 ? -0.452 -64.375 -13.18 1 80.88 296 ASP B CA 1
ATOM 7116 C C . ASP B 1 296 ? -1.327 -65 -14.258 1 80.88 296 ASP B C 1
ATOM 7118 O O . ASP B 1 296 ? -0.816 -65.562 -15.219 1 80.88 296 ASP B O 1
ATOM 7122 N N . TYR B 1 297 ? -2.596 -64.75 -14.156 1 82.81 297 TYR B N 1
ATOM 7123 C CA . TYR B 1 297 ? -3.506 -65.375 -15.094 1 82.81 297 TYR B CA 1
ATOM 7124 C C . TYR B 1 297 ? -3.664 -64.562 -16.359 1 82.81 297 TYR B C 1
ATOM 7126 O O . TYR B 1 297 ? -4.184 -65.062 -17.375 1 82.81 297 TYR B O 1
ATOM 7134 N N . LEU B 1 298 ? -3.131 -63.438 -16.453 1 80.75 298 LEU B N 1
ATOM 7135 C CA . LEU B 1 298 ? -3.338 -62.531 -17.578 1 80.75 298 LEU B CA 1
ATOM 7136 C C . LEU B 1 298 ? -2.229 -62.688 -18.609 1 80.75 298 LEU B C 1
ATOM 7138 O O . LEU B 1 298 ? -1.091 -63 -18.266 1 80.75 298 LEU B O 1
ATOM 7142 N N . SER B 1 299 ? -2.648 -62.469 -19.906 1 76.75 299 SER B N 1
ATOM 7143 C CA . SER B 1 299 ? -1.662 -62.406 -20.984 1 76.75 299 SER B CA 1
ATOM 7144 C C . SER B 1 299 ? -0.766 -61.188 -20.859 1 76.75 299 SER B C 1
ATOM 7146 O O . SER B 1 299 ? -1.098 -60.219 -20.125 1 76.75 299 SER B O 1
ATOM 7148 N N . PRO B 1 300 ? 0.403 -61.188 -21.453 1 71.94 300 PRO B N 1
ATOM 7149 C CA . PRO B 1 300 ? 1.316 -60.062 -21.344 1 71.94 300 PRO B CA 1
ATOM 7150 C C . PRO B 1 300 ? 0.679 -58.75 -21.812 1 71.94 300 PRO B C 1
ATOM 7152 O O . PRO B 1 300 ? 0.922 -57.688 -21.219 1 71.94 300 PRO B O 1
ATOM 7155 N N . SER B 1 301 ? -0.123 -58.812 -22.812 1 68.38 301 SER B N 1
ATOM 7156 C CA . SER B 1 301 ? -0.785 -57.594 -23.297 1 68.38 301 SER B CA 1
ATOM 7157 C C . SER B 1 301 ? -1.836 -57.125 -22.312 1 68.38 301 SER B C 1
ATOM 7159 O O . SER B 1 301 ? -1.952 -55.906 -22.062 1 68.38 301 SER B O 1
ATOM 7161 N N . GLU B 1 302 ? -2.502 -58.094 -21.75 1 75.5 302 GLU B N 1
ATOM 7162 C CA . GLU B 1 302 ? -3.516 -57.719 -20.766 1 75.5 302 GLU B CA 1
ATOM 7163 C C . GLU B 1 302 ? -2.877 -57.188 -19.484 1 75.5 302 GLU B C 1
ATOM 7165 O O . GLU B 1 302 ? -3.43 -56.312 -18.812 1 75.5 302 GLU B O 1
ATOM 7170 N N . LEU B 1 303 ? -1.75 -57.844 -19.203 1 76.88 303 LEU B N 1
ATOM 7171 C CA . LEU B 1 303 ? -1.024 -57.406 -18.031 1 76.88 303 LEU B CA 1
ATOM 7172 C C . LEU B 1 303 ? -0.553 -55.969 -18.203 1 76.88 303 LEU B C 1
ATOM 7174 O O . LEU B 1 303 ? -0.604 -55.156 -17.25 1 76.88 303 LEU B O 1
ATOM 7178 N N . GLY B 1 304 ? -0.14 -55.562 -19.359 1 73.5 304 GLY B N 1
ATOM 7179 C CA . GLY B 1 304 ? 0.263 -54.188 -19.641 1 73.5 304 GLY B CA 1
ATOM 7180 C C . GLY B 1 304 ? -0.863 -53.188 -19.469 1 73.5 304 GLY B C 1
ATOM 7181 O O . GLY B 1 304 ? -0.669 -52.125 -18.875 1 73.5 304 GLY B O 1
ATOM 7182 N N . SER B 1 305 ? -2.002 -53.562 -19.922 1 73.06 305 SER B N 1
ATOM 7183 C CA . SER B 1 305 ? -3.172 -52.719 -19.781 1 73.06 305 SER B CA 1
ATOM 7184 C C . SER B 1 305 ? -3.561 -52.531 -18.328 1 73.06 305 SER B C 1
ATOM 7186 O O . SER B 1 305 ? -3.912 -51.406 -17.906 1 73.06 305 SER B O 1
ATOM 7188 N N . GLU B 1 306 ? -3.451 -53.594 -17.578 1 78.69 306 GLU B N 1
ATOM 7189 C CA . GLU B 1 306 ? -3.797 -53.5 -16.156 1 78.69 306 GLU B CA 1
ATOM 7190 C C . GLU B 1 306 ? -2.787 -52.656 -15.383 1 78.69 306 GLU B C 1
ATOM 7192 O O . GLU B 1 306 ? -3.152 -51.938 -14.453 1 78.69 306 GLU B O 1
ATOM 7197 N N . ILE B 1 307 ? -1.571 -52.812 -15.727 1 79.31 307 ILE B N 1
ATOM 7198 C CA . ILE B 1 307 ? -0.521 -52.031 -15.078 1 79.31 307 ILE B CA 1
ATOM 7199 C C . ILE B 1 307 ? -0.764 -50.531 -15.312 1 79.31 307 ILE B C 1
ATOM 7201 O O . ILE B 1 307 ? -0.627 -49.719 -14.398 1 79.31 307 ILE B O 1
ATOM 7205 N N . THR B 1 308 ? -1.131 -50.125 -16.5 1 74.31 308 THR B N 1
ATOM 7206 C CA . THR B 1 308 ? -1.373 -48.719 -16.812 1 74.31 308 THR B CA 1
ATOM 7207 C C . THR B 1 308 ? -2.584 -48.219 -16.047 1 74.31 308 THR B C 1
ATOM 7209 O O . THR B 1 308 ? -2.615 -47.031 -15.648 1 74.31 308 THR B O 1
ATOM 7212 N N . LYS B 1 309 ? -3.494 -49.062 -15.906 1 77.12 309 LYS B N 1
ATOM 7213 C CA . LYS B 1 309 ? -4.672 -48.656 -15.141 1 77.12 309 LYS B CA 1
ATOM 7214 C C . LYS B 1 309 ? -4.32 -48.406 -13.672 1 77.12 309 LYS B C 1
ATOM 7216 O O . LYS B 1 309 ? -4.75 -47.438 -13.086 1 77.12 309 LYS B O 1
ATOM 7221 N N . ILE B 1 310 ? -3.584 -49.375 -13.047 1 82.5 310 ILE B N 1
ATOM 7222 C CA . ILE B 1 310 ? -3.172 -49.25 -11.656 1 82.5 310 ILE B CA 1
ATOM 7223 C C . ILE B 1 310 ? -2.303 -48 -11.492 1 82.5 310 ILE B C 1
ATOM 7225 O O . ILE B 1 310 ? -2.416 -47.281 -10.5 1 82.5 310 ILE B O 1
ATOM 7229 N N . ALA B 1 311 ? -1.454 -47.812 -12.477 1 81.94 311 ALA B N 1
ATOM 7230 C CA . ALA B 1 311 ? -0.571 -46.656 -12.43 1 81.94 311 ALA B CA 1
ATOM 7231 C C . ALA B 1 311 ? -1.373 -45.375 -12.477 1 81.94 311 ALA B C 1
ATOM 7233 O O . ALA B 1 311 ? -1.059 -44.406 -11.766 1 81.94 311 ALA B O 1
ATOM 7234 N N . PHE B 1 312 ? -2.326 -45.344 -13.234 1 76.38 312 PHE B N 1
ATOM 7235 C CA . PHE B 1 312 ? -3.146 -44.156 -13.367 1 76.38 312 PHE B CA 1
ATOM 7236 C C . PHE B 1 312 ? -3.869 -43.844 -12.062 1 76.38 312 PHE B C 1
ATOM 7238 O O . PHE B 1 312 ? -3.797 -42.719 -11.562 1 76.38 312 PHE B O 1
ATOM 7245 N N . VAL B 1 313 ? -4.578 -44.812 -11.531 1 83.88 313 VAL B N 1
ATOM 7246 C CA . VAL B 1 313 ? -5.379 -44.594 -10.328 1 83.88 313 VAL B CA 1
ATOM 7247 C C . VAL B 1 313 ? -4.473 -44.219 -9.156 1 83.88 313 VAL B C 1
ATOM 7249 O O . VAL B 1 313 ? -4.793 -43.344 -8.375 1 83.88 313 VAL B O 1
ATOM 7252 N N . SER B 1 314 ? -3.334 -44.875 -9.008 1 87.94 314 SER B N 1
ATOM 7253 C CA . SER B 1 314 ? -2.414 -44.625 -7.902 1 87.94 314 SER B CA 1
ATOM 7254 C C . SER B 1 314 ? -1.766 -43.25 -8.039 1 87.94 314 SER B C 1
ATOM 7256 O O . SER B 1 314 ? -1.572 -42.531 -7.047 1 87.94 314 SER B O 1
ATOM 7258 N N . THR B 1 315 ? -1.446 -42.938 -9.242 1 84.81 315 THR B N 1
ATOM 7259 C CA . THR B 1 315 ? -0.822 -41.625 -9.461 1 84.81 315 THR B CA 1
ATOM 7260 C C . THR B 1 315 ? -1.814 -40.5 -9.188 1 84.81 315 THR B C 1
ATOM 7262 O O . THR B 1 315 ? -1.439 -39.438 -8.68 1 84.81 315 THR B O 1
ATOM 7265 N N . TYR B 1 316 ? -2.945 -40.688 -9.531 1 84.5 316 TYR B N 1
ATOM 7266 C CA . TYR B 1 316 ? -3.963 -39.656 -9.273 1 84.5 316 TYR B CA 1
ATOM 7267 C C . TYR B 1 316 ? -4.215 -39.5 -7.773 1 84.5 316 TYR B C 1
ATOM 7269 O O . TYR B 1 316 ? -4.422 -38.406 -7.285 1 84.5 316 TYR B O 1
ATOM 7277 N N . LEU B 1 317 ? -4.277 -40.656 -7.109 1 89.81 317 LEU B N 1
ATOM 7278 C CA . LEU B 1 317 ? -4.426 -40.625 -5.66 1 89.81 317 LEU B CA 1
ATOM 7279 C C . LEU B 1 317 ? -3.271 -39.844 -5.023 1 89.81 317 LEU B C 1
ATOM 7281 O O . LEU B 1 317 ? -3.492 -38.969 -4.199 1 89.81 317 LEU B O 1
ATOM 7285 N N . MET B 1 318 ? -2.1 -40.188 -5.402 1 91.06 318 MET B N 1
ATOM 7286 C CA . MET B 1 318 ? -0.934 -39.5 -4.875 1 91.06 318 MET B CA 1
ATOM 7287 C C . MET B 1 318 ? -0.959 -38.031 -5.273 1 91.06 318 MET B C 1
ATOM 7289 O O . MET B 1 318 ? -0.485 -37.156 -4.531 1 91.06 318 MET B O 1
ATOM 7293 N N . GLY B 1 319 ? -1.516 -37.781 -6.441 1 89.31 319 GLY B N 1
ATOM 7294 C CA . GLY B 1 319 ? -1.674 -36.406 -6.898 1 89.31 319 GLY B CA 1
ATOM 7295 C C . GLY B 1 319 ? -2.549 -35.562 -5.984 1 89.31 319 GLY B C 1
ATOM 7296 O O . GLY B 1 319 ? -2.283 -34.406 -5.777 1 89.31 319 GLY B O 1
ATOM 7297 N N . CYS B 1 320 ? -3.533 -36.156 -5.434 1 90.62 320 CYS B N 1
ATOM 7298 C CA . CYS B 1 320 ? -4.387 -35.469 -4.469 1 90.62 320 CYS B CA 1
ATOM 7299 C C . CYS B 1 320 ? -3.594 -35.062 -3.234 1 90.62 320 CYS B C 1
ATOM 7301 O O . CYS B 1 320 ? -3.729 -33.938 -2.748 1 90.62 320 CYS B O 1
ATOM 7303 N N . PHE B 1 321 ? -2.736 -35.969 -2.795 1 92.12 321 PHE B N 1
ATOM 7304 C CA . PHE B 1 321 ? -1.937 -35.656 -1.61 1 92.12 321 PHE B CA 1
ATOM 7305 C C . PHE B 1 321 ? -0.892 -34.594 -1.911 1 92.12 321 PHE B C 1
ATOM 7307 O O . PHE B 1 321 ? -0.593 -33.75 -1.06 1 92.12 321 PHE B O 1
ATOM 7314 N N . THR B 1 322 ? -0.379 -34.688 -3.064 1 91.12 322 THR B N 1
ATOM 7315 C CA . THR B 1 322 ? 0.601 -33.688 -3.484 1 91.12 322 THR B CA 1
ATOM 7316 C C . THR B 1 322 ? -0.022 -32.312 -3.512 1 91.12 322 THR B C 1
ATOM 7318 O O . THR B 1 322 ? 0.623 -31.328 -3.135 1 91.12 322 THR B O 1
ATOM 7321 N N . GLN B 1 323 ? -1.189 -32.25 -3.975 1 90.88 323 GLN B N 1
ATOM 7322 C CA . GLN B 1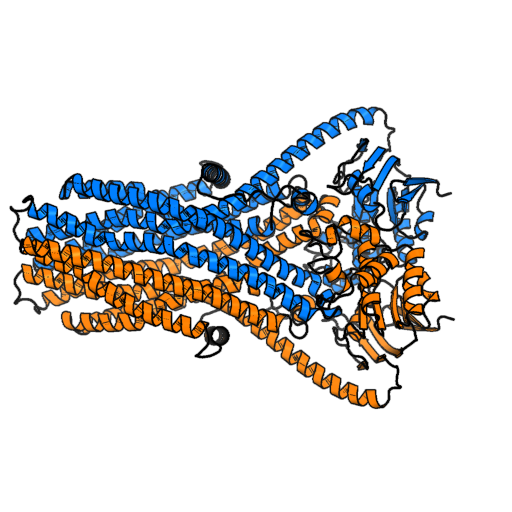 323 ? -1.892 -30.953 -4.016 1 90.88 323 GLN B CA 1
ATOM 7323 C C . GLN B 1 323 ? -2.023 -30.359 -2.617 1 90.88 323 GLN B C 1
ATOM 7325 O O . GLN B 1 323 ? -1.894 -29.141 -2.439 1 90.88 323 GLN B O 1
ATOM 7330 N N . LEU B 1 324 ? -2.279 -31.172 -1.657 1 91.06 324 LEU B N 1
ATOM 7331 C CA . LEU B 1 324 ? -2.422 -30.719 -0.279 1 91.06 324 LEU B CA 1
ATOM 7332 C C . LEU B 1 324 ? -1.085 -30.25 0.277 1 91.06 324 LEU B C 1
ATOM 7334 O O . LEU B 1 324 ? -1.021 -29.219 0.961 1 91.06 324 LEU B O 1
ATOM 7338 N N . ILE B 1 325 ? -0.081 -30.938 -0.039 1 92.69 325 ILE B N 1
ATOM 7339 C CA . ILE B 1 325 ? 1.255 -30.594 0.435 1 92.69 325 ILE B CA 1
ATOM 7340 C C . ILE B 1 325 ? 1.711 -29.297 -0.215 1 92.69 325 ILE B C 1
ATOM 7342 O O . ILE B 1 325 ? 2.348 -28.453 0.433 1 92.69 325 ILE B O 1
ATOM 7346 N N . ASP B 1 326 ? 1.322 -29.125 -1.432 1 90.88 326 ASP B N 1
ATOM 7347 C CA . ASP B 1 326 ? 1.693 -27.922 -2.164 1 90.88 326 ASP B CA 1
ATOM 7348 C C . ASP B 1 326 ? 1.028 -26.672 -1.562 1 90.88 326 ASP B C 1
ATOM 7350 O O . ASP B 1 326 ? 1.538 -25.562 -1.698 1 90.88 326 ASP B O 1
ATOM 7354 N N . LEU B 1 327 ? -0.06 -26.906 -0.929 1 92.5 327 LEU B N 1
ATOM 7355 C CA . LEU B 1 327 ? -0.79 -25.781 -0.336 1 92.5 327 LEU B CA 1
ATOM 7356 C C . LEU B 1 327 ? -0.105 -25.312 0.939 1 92.5 327 LEU B C 1
ATOM 7358 O O . LEU B 1 327 ? -0.493 -24.281 1.509 1 92.5 327 LEU B O 1
ATOM 7362 N N . SER B 1 328 ? 0.9 -25.984 1.377 1 92.31 328 SER B N 1
ATOM 7363 C CA . SER B 1 328 ? 1.55 -25.656 2.643 1 92.31 328 SER B CA 1
ATOM 7364 C C . SER B 1 328 ? 2.113 -24.25 2.623 1 92.31 328 SER B C 1
ATOM 7366 O O . SER B 1 328 ? 2.006 -23.516 3.609 1 92.31 328 SER B O 1
ATOM 7368 N N . ASP B 1 329 ? 2.611 -23.844 1.505 1 91.38 329 ASP B N 1
ATOM 7369 C CA . ASP B 1 329 ? 3.158 -22.484 1.396 1 91.38 329 ASP B CA 1
ATOM 7370 C C . ASP B 1 329 ? 2.051 -21.438 1.47 1 91.38 329 ASP B C 1
ATOM 7372 O O . ASP B 1 329 ? 2.197 -20.422 2.148 1 91.38 329 ASP B O 1
ATOM 7376 N N . THR B 1 330 ? 1.022 -21.719 0.807 1 93.06 330 THR B N 1
ATOM 7377 C CA . THR B 1 330 ? -0.122 -20.812 0.806 1 93.06 330 THR B CA 1
ATOM 7378 C C . THR B 1 330 ? -0.736 -20.719 2.199 1 93.06 330 THR B C 1
ATOM 7380 O O . THR B 1 330 ? -1.129 -19.641 2.637 1 93.06 330 THR B O 1
ATOM 7383 N N . LEU B 1 331 ? -0.729 -21.844 2.846 1 92.62 331 LEU B N 1
ATOM 7384 C CA . LEU B 1 331 ? -1.301 -21.891 4.188 1 92.62 331 LEU B CA 1
ATOM 7385 C C . LEU B 1 331 ? -0.442 -21.094 5.168 1 92.62 331 LEU B C 1
ATOM 7387 O O . LEU B 1 331 ? -0.968 -20.438 6.066 1 92.62 331 LEU B O 1
ATOM 7391 N N . THR B 1 332 ? 0.782 -21.203 5.023 1 91.38 332 THR B N 1
ATOM 7392 C CA . THR B 1 332 ? 1.705 -20.484 5.891 1 91.38 332 THR B CA 1
ATOM 7393 C C . THR B 1 332 ? 1.536 -18.969 5.715 1 91.38 332 THR B C 1
ATOM 7395 O O . THR B 1 332 ? 1.471 -18.234 6.695 1 91.38 332 THR B O 1
ATOM 7398 N N . ASP B 1 333 ? 1.442 -18.578 4.5 1 92.5 333 ASP B N 1
ATOM 7399 C CA . ASP B 1 333 ? 1.227 -17.156 4.211 1 92.5 333 ASP B CA 1
ATOM 7400 C C . ASP B 1 333 ? -0.119 -16.688 4.754 1 92.5 333 ASP B C 1
ATOM 7402 O O . ASP B 1 333 ? -0.206 -15.617 5.367 1 92.5 333 ASP B O 1
ATOM 7406 N N . MET B 1 334 ? -1.073 -17.469 4.551 1 93.94 334 MET B N 1
ATOM 7407 C CA . MET B 1 334 ? -2.416 -17.125 5.004 1 93.94 334 MET B CA 1
ATOM 7408 C C . MET B 1 334 ? -2.455 -16.953 6.52 1 93.94 334 MET B C 1
ATOM 7410 O O . MET B 1 334 ? -3.115 -16.047 7.035 1 93.94 334 MET B O 1
ATOM 7414 N N . ALA B 1 335 ? -1.778 -17.828 7.18 1 93.56 335 ALA B N 1
ATOM 7415 C CA . ALA B 1 335 ? -1.751 -17.766 8.641 1 93.56 335 ALA B CA 1
ATOM 7416 C C . ALA B 1 335 ? -1.171 -16.438 9.117 1 93.56 335 ALA B C 1
ATOM 7418 O O . ALA B 1 335 ? -1.65 -15.867 10.094 1 93.56 335 ALA B O 1
ATOM 7419 N N . GLY B 1 336 ? -0.149 -16.016 8.453 1 91.81 336 GLY B N 1
ATOM 7420 C CA . GLY B 1 336 ? 0.409 -14.719 8.805 1 91.81 336 GLY B CA 1
ATOM 7421 C C . GLY B 1 336 ? -0.583 -13.586 8.648 1 91.81 336 GLY B C 1
ATOM 7422 O O . GLY B 1 336 ? -0.696 -12.727 9.531 1 91.81 336 GLY B O 1
ATOM 7423 N N . TYR B 1 337 ? -1.342 -13.609 7.602 1 94.44 337 TYR B N 1
ATOM 7424 C CA . TYR B 1 337 ? -2.312 -12.555 7.328 1 94.44 337 TYR B CA 1
ATOM 7425 C C . TYR B 1 337 ? -3.498 -12.641 8.281 1 94.44 337 TYR B C 1
ATOM 7427 O O . TYR B 1 337 ? -4.02 -11.617 8.727 1 94.44 337 TYR B O 1
ATOM 7435 N N . ILE B 1 338 ? -3.861 -13.812 8.625 1 94.88 338 ILE B N 1
ATOM 7436 C CA . ILE B 1 338 ? -5.004 -14.016 9.516 1 94.88 338 ILE B CA 1
ATOM 7437 C C . ILE B 1 338 ? -4.676 -13.477 10.906 1 94.88 338 ILE B C 1
ATOM 7439 O O . ILE B 1 338 ? -5.543 -12.914 11.578 1 94.88 338 ILE B O 1
ATOM 7443 N N . HIS B 1 339 ? -3.506 -13.664 11.312 1 92.75 339 HIS B N 1
ATOM 7444 C CA . HIS B 1 339 ? -3.115 -13.133 12.617 1 92.75 339 HIS B CA 1
ATOM 7445 C C . HIS B 1 339 ? -3.127 -11.609 12.617 1 92.75 339 HIS B C 1
ATOM 7447 O O . HIS B 1 339 ? -3.559 -10.984 13.594 1 92.75 339 HIS B O 1
ATOM 7453 N N . ARG B 1 340 ? -2.723 -11.07 11.539 1 93.19 340 ARG B N 1
ATOM 7454 C CA . ARG B 1 340 ? -2.678 -9.609 11.453 1 93.19 340 ARG B CA 1
ATOM 7455 C C . ARG B 1 340 ? -4.082 -9.023 11.414 1 93.19 340 ARG B C 1
ATOM 7457 O O . ARG B 1 340 ? -4.391 -8.086 12.156 1 93.19 340 ARG B O 1
ATOM 7464 N N . ILE B 1 341 ? -4.906 -9.578 10.617 1 95.25 341 ILE B N 1
ATOM 7465 C CA . ILE B 1 341 ? -6.273 -9.086 10.477 1 95.25 341 ILE B CA 1
ATOM 7466 C C . ILE B 1 341 ? -7.07 -9.414 11.734 1 95.25 341 ILE B C 1
ATOM 7468 O O . ILE B 1 341 ? -7.879 -8.609 12.195 1 95.25 341 ILE B O 1
ATOM 7472 N N . GLY B 1 342 ? -6.812 -10.625 12.258 1 94.06 342 GLY B N 1
ATOM 7473 C CA . GLY B 1 342 ? -7.484 -11.016 13.492 1 94.06 342 GLY B CA 1
ATOM 7474 C C . GLY B 1 342 ? -7.168 -10.102 14.656 1 94.06 342 GLY B C 1
ATOM 7475 O O . GLY B 1 342 ? -8.062 -9.727 15.422 1 94.06 342 GLY B O 1
ATOM 7476 N N . GLU B 1 343 ? -5.945 -9.727 14.766 1 91.94 343 GLU B N 1
ATOM 7477 C CA . GLU B 1 343 ? -5.531 -8.805 15.812 1 91.94 343 GLU B CA 1
ATOM 7478 C C . GLU B 1 343 ? -6.195 -7.441 15.648 1 91.94 343 GLU B C 1
ATOM 7480 O O . GLU B 1 343 ? -6.543 -6.789 16.641 1 91.94 343 GLU B O 1
ATOM 7485 N N . LEU B 1 344 ? -6.305 -7.008 14.5 1 93.62 344 LEU B N 1
ATOM 7486 C CA . LEU B 1 344 ? -6.949 -5.73 14.219 1 93.62 344 LEU B CA 1
ATOM 7487 C C . LEU B 1 344 ? -8.414 -5.758 14.633 1 93.62 344 LEU B C 1
ATOM 7489 O O . LEU B 1 344 ? -8.891 -4.844 15.305 1 93.62 344 LEU B O 1
ATOM 7493 N N . ILE B 1 345 ? -9.109 -6.812 14.305 1 94.56 345 ILE B N 1
ATOM 7494 C CA . ILE B 1 345 ? -10.523 -6.953 14.625 1 94.56 345 ILE B CA 1
ATOM 7495 C C . ILE B 1 345 ? -10.711 -7.02 16.141 1 94.56 345 ILE B C 1
ATOM 7497 O O . ILE B 1 345 ? -11.586 -6.344 16.688 1 94.56 345 ILE B O 1
ATOM 7501 N N . GLU B 1 346 ? -9.891 -7.789 16.75 1 92.88 346 GLU B N 1
ATOM 7502 C CA . GLU B 1 346 ? -9.977 -7.949 18.203 1 92.88 346 GLU B CA 1
ATOM 7503 C C . GLU B 1 346 ? -9.727 -6.625 18.906 1 92.88 346 GLU B C 1
ATOM 7505 O O . GLU B 1 346 ? -10.422 -6.297 19.875 1 92.88 346 GLU B O 1
ATOM 7510 N N . THR B 1 347 ? -8.789 -5.91 18.438 1 91.44 347 THR B N 1
ATOM 7511 C CA . THR B 1 347 ? -8.453 -4.637 19.062 1 91.44 347 THR B CA 1
ATOM 7512 C C . THR B 1 347 ? -9.562 -3.611 18.844 1 91.44 347 THR B C 1
ATOM 7514 O O . THR B 1 347 ? -9.93 -2.875 19.75 1 91.44 347 THR B O 1
ATOM 7517 N N . LEU B 1 348 ? -10.078 -3.539 17.703 1 91.69 348 LEU B N 1
ATOM 7518 C CA . LEU B 1 348 ? -11.148 -2.602 17.375 1 91.69 348 LEU B CA 1
ATOM 7519 C C . LEU B 1 348 ? -12.406 -2.922 18.188 1 91.69 348 LEU B C 1
ATOM 7521 O O . LEU B 1 348 ? -13.07 -2.016 18.688 1 91.69 348 LEU B O 1
ATOM 7525 N N . GLU B 1 349 ? -12.68 -4.156 18.344 1 90.88 349 GLU B N 1
ATOM 7526 C CA . GLU B 1 349 ? -13.852 -4.566 19.109 1 90.88 349 GLU B CA 1
ATOM 7527 C C . GLU B 1 349 ? -13.656 -4.281 20.609 1 90.88 349 GLU B C 1
ATOM 7529 O O . GLU B 1 349 ? -14.609 -3.904 21.297 1 90.88 349 GLU B O 1
ATOM 7534 N N . SER B 1 350 ? -12.492 -4.527 21 1 88.38 350 SER B N 1
ATOM 7535 C CA . SER B 1 350 ? -12.203 -4.215 22.391 1 88.38 350 SER B CA 1
ATOM 7536 C C . SER B 1 350 ? -12.328 -2.721 22.672 1 88.38 350 SER B C 1
ATOM 7538 O O . SER B 1 350 ? -12.82 -2.314 23.719 1 88.38 350 SER B O 1
ATOM 7540 N N . CYS B 1 351 ? -11.875 -1.942 21.734 1 85.94 351 CYS B N 1
ATOM 7541 C CA . CYS B 1 351 ? -11.992 -0.494 21.859 1 85.94 351 CYS B CA 1
ATOM 7542 C C . CYS B 1 351 ? -13.461 -0.07 21.875 1 85.94 351 CYS B C 1
ATOM 7544 O O . CYS B 1 351 ? -13.844 0.81 22.641 1 85.94 351 CYS B O 1
ATOM 7546 N N . HIS B 1 352 ? -14.242 -0.698 21.125 1 87.31 352 HIS B N 1
ATOM 7547 C CA . HIS B 1 352 ? -15.664 -0.391 21.047 1 87.31 352 HIS B CA 1
ATOM 7548 C C . HIS B 1 352 ? -16.375 -0.739 22.344 1 87.31 352 HIS B C 1
ATOM 7550 O O . HIS B 1 352 ? -17.188 0.041 22.844 1 87.31 352 HIS B O 1
ATOM 7556 N N . LYS B 1 353 ? -16.016 -1.812 22.828 1 87.44 353 LYS B N 1
ATOM 7557 C CA . LYS B 1 353 ? -16.641 -2.246 24.078 1 87.44 353 LYS B CA 1
ATOM 7558 C C . LYS B 1 353 ? -16.234 -1.335 25.234 1 87.44 353 LYS B C 1
ATOM 7560 O O . LYS B 1 353 ? -17.078 -0.984 26.078 1 87.44 353 LYS B O 1
ATOM 7565 N N . HIS B 1 354 ? -15.062 -1.03 25.188 1 84.5 354 HIS B N 1
ATOM 7566 C CA . HIS B 1 354 ? -14.57 -0.154 26.234 1 84.5 354 HIS B CA 1
ATOM 7567 C C . HIS B 1 354 ? -15.219 1.225 26.156 1 84.5 354 HIS B C 1
ATOM 7569 O O . HIS B 1 354 ? -15.57 1.812 27.188 1 84.5 354 HIS B O 1
ATOM 7575 N N . LYS B 1 355 ? -15.367 1.756 25.047 1 84.56 355 LYS B N 1
ATOM 7576 C CA . LYS B 1 355 ? -15.961 3.076 24.859 1 84.56 355 LYS B CA 1
ATOM 7577 C C . LYS B 1 355 ? -17.453 3.055 25.156 1 84.56 355 LYS B C 1
ATOM 7579 O O . LYS B 1 355 ? -18 4.02 25.703 1 84.56 355 LYS B O 1
ATOM 7584 N N . GLN B 1 356 ? -18.062 1.984 24.766 1 83.69 356 GLN B N 1
ATOM 7585 C CA . GLN B 1 356 ? -19.484 1.848 25.047 1 83.69 356 GLN B CA 1
ATOM 7586 C C . GLN B 1 356 ? -19.734 1.782 26.547 1 83.69 356 GLN B C 1
ATOM 7588 O O . GLN B 1 356 ? -20.688 2.379 27.047 1 83.69 356 GLN B O 1
ATOM 7593 N N . ASN B 1 357 ? -18.906 1.062 27.156 1 85.25 357 ASN B N 1
ATOM 7594 C CA . ASN B 1 357 ? -19.016 0.975 28.609 1 85.25 357 ASN B CA 1
ATOM 7595 C C . ASN B 1 357 ? -18.734 2.318 29.266 1 85.25 357 ASN B C 1
ATOM 7597 O O . ASN B 1 357 ? -19.422 2.703 30.219 1 85.25 357 ASN B O 1
ATOM 7601 N N . ARG B 1 358 ? -17.812 2.945 28.781 1 81.5 358 ARG B N 1
ATOM 7602 C CA . ARG B 1 358 ? -17.469 4.262 29.312 1 81.5 358 ARG B CA 1
ATOM 7603 C C . ARG B 1 358 ? -18.594 5.266 29.062 1 81.5 358 ARG B C 1
ATOM 7605 O O . ARG B 1 358 ? -18.906 6.082 29.922 1 81.5 358 ARG B O 1
ATOM 7612 N N . ASP B 1 359 ? -19.078 5.238 27.859 1 80.88 359 ASP B N 1
ATOM 7613 C CA . ASP B 1 359 ? -20.156 6.152 27.516 1 80.88 359 ASP B CA 1
ATOM 7614 C C . ASP B 1 359 ? -21.391 5.906 28.375 1 80.88 359 ASP B C 1
ATOM 7616 O O . ASP B 1 359 ? -22.094 6.852 28.75 1 80.88 359 ASP B O 1
ATOM 7620 N N . TYR B 1 360 ? -21.547 4.656 28.609 1 79.19 360 TYR B N 1
ATOM 7621 C CA . TYR B 1 360 ? -22.688 4.305 29.453 1 79.19 360 TYR B CA 1
ATOM 7622 C C . TYR B 1 360 ? -22.5 4.832 30.859 1 79.19 360 TYR B C 1
ATOM 7624 O O . TYR B 1 360 ? -23.422 5.445 31.422 1 79.19 360 TYR B O 1
ATOM 7632 N N . VAL B 1 361 ? -21.406 4.656 31.375 1 80.56 361 VAL B N 1
ATOM 7633 C CA . VAL B 1 361 ? -21.109 5.105 32.719 1 80.56 361 VAL B CA 1
ATOM 7634 C C . VAL B 1 361 ? -21.172 6.633 32.781 1 80.56 361 VAL B C 1
ATOM 7636 O O . VAL B 1 361 ? -21.734 7.203 33.719 1 80.56 361 VAL B O 1
ATOM 7639 N N . ASN B 1 362 ? -20.625 7.262 31.844 1 80.69 362 ASN B N 1
ATOM 7640 C CA . ASN B 1 362 ? -20.609 8.719 31.781 1 80.69 362 ASN B CA 1
ATOM 7641 C C . ASN B 1 362 ? -22.016 9.289 31.609 1 80.69 362 ASN B C 1
ATOM 7643 O O . ASN B 1 362 ? -22.328 10.344 32.156 1 80.69 362 ASN B O 1
ATOM 7647 N N . ARG B 1 363 ? -22.828 8.586 30.859 1 81.38 363 ARG B N 1
ATOM 7648 C CA . ARG B 1 363 ? -24.203 9.039 30.672 1 81.38 363 ARG B CA 1
ATOM 7649 C C . ARG B 1 363 ? -24.984 8.984 31.969 1 81.38 363 ARG B C 1
ATOM 7651 O O . ARG B 1 363 ? -25.75 9.891 32.281 1 81.38 363 ARG B O 1
ATOM 7658 N N . LEU B 1 364 ? -24.734 7.977 32.688 1 79.31 364 LEU B N 1
ATOM 7659 C CA . LEU B 1 364 ? -25.422 7.84 33.969 1 79.31 364 LEU B CA 1
ATOM 7660 C C . LEU B 1 364 ? -24.984 8.93 34.938 1 79.31 364 LEU B C 1
ATOM 7662 O O . LEU B 1 364 ? -25.812 9.516 35.656 1 79.31 364 LEU B O 1
ATOM 7666 N N . ARG B 1 365 ? -23.781 9.133 34.875 1 81.12 365 ARG B N 1
ATOM 7667 C CA . ARG B 1 365 ? -23.234 10.164 35.75 1 81.12 365 ARG B CA 1
ATOM 7668 C C . ARG B 1 365 ? -23.688 11.555 35.312 1 81.12 365 ARG B C 1
ATOM 7670 O O . ARG B 1 365 ? -24.031 12.391 36.156 1 81.12 365 ARG B O 1
ATOM 7677 N N . ASN B 1 366 ? -23.656 11.766 34.031 1 81.81 366 ASN B N 1
ATOM 7678 C CA . ASN B 1 366 ? -24.047 13.055 33.469 1 81.81 366 ASN B CA 1
ATOM 7679 C C . ASN B 1 366 ? -25.531 13.336 33.719 1 81.81 366 ASN B C 1
ATOM 7681 O O . ASN B 1 366 ? -25.906 14.484 33.969 1 81.81 366 ASN B O 1
ATOM 7685 N N . ASP B 1 367 ? -26.344 12.305 33.531 1 81.81 367 ASP B N 1
ATOM 7686 C CA . ASP B 1 367 ? -27.766 12.477 33.75 1 81.81 367 ASP B CA 1
ATOM 7687 C C . ASP B 1 367 ? -28.062 12.922 35.188 1 81.81 367 ASP B C 1
ATOM 7689 O O . ASP B 1 367 ? -28.938 13.766 35.406 1 81.81 367 ASP B O 1
ATOM 7693 N N . LYS B 1 368 ? -27.328 12.414 36.062 1 80.88 368 LYS B N 1
ATOM 7694 C CA . LYS B 1 368 ? -27.5 12.781 37.469 1 80.88 368 LYS B CA 1
ATOM 7695 C C . LYS B 1 368 ? -27.047 14.219 37.719 1 80.88 368 LYS B C 1
ATOM 7697 O O . LYS B 1 368 ? -27.703 14.961 38.469 1 80.88 368 LYS B O 1
ATOM 7702 N N . LEU B 1 369 ? -26.047 14.555 37.062 1 82 369 LEU B N 1
ATOM 7703 C CA . LEU B 1 369 ? -25.469 15.875 37.312 1 82 369 LEU B CA 1
ATOM 7704 C C . LEU B 1 369 ? -26.203 16.938 36.5 1 82 369 LEU B C 1
ATOM 7706 O O . LEU B 1 369 ? -26.188 18.125 36.844 1 82 369 LEU B O 1
ATOM 7710 N N . ARG B 1 370 ? -26.812 16.562 35.406 1 82.38 370 ARG B N 1
ATOM 7711 C CA . ARG B 1 370 ? -27.531 17.469 34.531 1 82.38 370 ARG B CA 1
ATOM 7712 C C . ARG B 1 370 ? -28.797 18 35.188 1 82.38 370 ARG B C 1
ATOM 7714 O O . ARG B 1 370 ? -29.234 19.109 34.875 1 82.38 370 ARG B O 1
ATOM 7721 N N . GLU B 1 371 ? -29.547 17.219 35.969 1 76.69 371 GLU B N 1
ATOM 7722 C CA . GLU B 1 371 ? -30.812 17.594 36.594 1 76.69 371 GLU B CA 1
ATOM 7723 C C . GLU B 1 371 ? -30.672 18.906 37.344 1 76.69 371 GLU B C 1
ATOM 7725 O O . GLU B 1 371 ? -31.641 19.688 37.406 1 76.69 371 GLU B O 1
ATOM 7730 N N . GLY B 1 372 ? -29.531 19.266 37.625 1 72.5 372 GLY B N 1
ATOM 7731 C CA . GLY B 1 372 ? -29.359 20.5 38.375 1 72.5 372 GLY B CA 1
ATOM 7732 C C . GLY B 1 372 ? -28.812 21.641 37.562 1 72.5 372 GLY B C 1
ATOM 7733 O O . GLY B 1 372 ? -28.672 22.766 38.031 1 72.5 372 GLY B O 1
ATOM 7734 N N . LEU B 1 373 ? -28.734 21.422 36.188 1 82.62 373 LEU B N 1
ATOM 7735 C CA . LEU B 1 373 ? -28.078 22.453 35.406 1 82.62 373 LEU B CA 1
ATOM 7736 C C . LEU B 1 373 ? -29.109 23.375 34.75 1 82.62 373 LEU B C 1
ATOM 7738 O O . LEU B 1 373 ? -30.172 22.922 34.344 1 82.62 373 LEU B O 1
ATOM 7742 N N . HIS B 1 374 ? -28.891 24.672 34.781 1 81.44 374 HIS B N 1
ATOM 7743 C CA . HIS B 1 374 ? -29.734 25.672 34.125 1 81.44 374 HIS B CA 1
ATOM 7744 C C . HIS B 1 374 ? -29.797 25.422 32.625 1 81.44 374 HIS B C 1
ATOM 7746 O O . HIS B 1 374 ? -28.828 24.938 32.031 1 81.44 374 HIS B O 1
ATOM 7752 N N . PRO B 1 375 ? -31 25.812 32.125 1 80.94 375 PRO B N 1
ATOM 7753 C CA . PRO B 1 375 ? -31.109 25.734 30.672 1 80.94 375 PRO B CA 1
ATOM 7754 C C . PRO B 1 375 ? -30.125 26.672 29.953 1 80.94 375 PRO B C 1
ATOM 7756 O O . PRO B 1 375 ? -29.828 27.766 30.453 1 80.94 375 PRO B O 1
ATOM 7759 N N . GLY B 1 376 ? -29.266 26.266 29.094 1 88.69 376 GLY B N 1
ATOM 7760 C CA . GLY B 1 376 ? -28.328 27.094 28.359 1 88.69 376 GLY B CA 1
ATOM 7761 C C . GLY B 1 376 ? -26.875 26.719 28.578 1 88.69 376 GLY B C 1
ATOM 7762 O O . GLY B 1 376 ? -26 27.141 27.828 1 88.69 376 GLY B O 1
ATOM 7763 N N . VAL B 1 377 ? -26.734 25.953 29.672 1 92.94 377 VAL B N 1
ATOM 7764 C CA . VAL B 1 377 ? -25.375 25.516 29.953 1 92.94 377 VAL B CA 1
ATOM 7765 C C . VAL B 1 377 ? -25 24.375 29 1 92.94 377 VAL B C 1
ATOM 7767 O O . VAL B 1 377 ? -25.719 23.391 28.875 1 92.94 377 VAL B O 1
ATOM 7770 N N . PHE B 1 378 ? -23.906 24.609 28.266 1 94.12 378 PHE B N 1
ATOM 7771 C CA . PHE B 1 378 ? -23.438 23.594 27.344 1 94.12 378 PHE B CA 1
ATOM 7772 C C . PHE B 1 378 ? -22.578 22.562 28.062 1 94.12 378 PHE B C 1
ATOM 7774 O O . PHE B 1 378 ? -22.781 21.359 27.922 1 94.12 378 PHE B O 1
ATOM 7781 N N . PHE B 1 379 ? -21.562 23.047 28.844 1 94.44 379 PHE B N 1
ATOM 7782 C CA . PHE B 1 379 ? -20.609 22.188 29.547 1 94.44 379 PHE B CA 1
ATOM 7783 C C . PHE B 1 379 ? -20.359 22.703 30.969 1 94.44 379 PHE B C 1
ATOM 7785 O O . PHE B 1 379 ? -20.328 23.922 31.188 1 94.44 379 PHE B O 1
ATOM 7792 N N . LYS B 1 380 ? -20.203 21.781 31.844 1 94.31 380 LYS B N 1
ATOM 7793 C CA . LYS B 1 380 ? -19.781 22.109 33.188 1 94.31 380 LYS B CA 1
ATOM 7794 C C . LYS B 1 380 ? -18.609 21.234 33.625 1 94.31 380 LYS B C 1
ATOM 7796 O O . LYS B 1 380 ? -18.719 20 33.594 1 94.31 380 LYS B O 1
ATOM 7801 N N . LEU B 1 381 ? -17.531 21.844 33.875 1 95.62 381 LEU B N 1
ATOM 7802 C CA . LEU B 1 381 ? -16.359 21.141 34.438 1 95.62 381 LEU B CA 1
ATOM 7803 C C . LEU B 1 381 ? -16.312 21.266 35.938 1 95.62 381 LEU B C 1
ATOM 7805 O O . LEU B 1 381 ? -16.391 22.375 36.5 1 95.62 381 LEU B O 1
ATOM 7809 N N . ILE B 1 382 ? -16.234 20.141 36.562 1 94.56 382 ILE B N 1
ATOM 7810 C CA . ILE B 1 382 ? -16.203 20.109 38.031 1 94.56 382 ILE B CA 1
ATOM 7811 C C . ILE B 1 382 ? -14.875 19.5 38.469 1 94.56 382 ILE B C 1
ATOM 7813 O O . ILE B 1 382 ? -14.703 18.281 38.469 1 94.56 382 ILE B O 1
ATOM 7817 N N . ASN B 1 383 ? -13.922 20.328 38.938 1 96.06 383 ASN B N 1
ATOM 7818 C CA . ASN B 1 383 ? -12.617 19.922 39.438 1 96.06 383 ASN B CA 1
ATOM 7819 C C . ASN B 1 383 ? -11.914 18.984 38.438 1 96.06 383 ASN B C 1
ATOM 7821 O O . ASN B 1 383 ? -11.469 17.891 38.844 1 96.06 383 ASN B O 1
ATOM 7825 N N . VAL B 1 384 ? -11.891 19.375 37.281 1 96.31 384 VAL B N 1
ATOM 7826 C CA . VAL B 1 384 ? -11.391 18.5 36.219 1 96.31 384 VAL B CA 1
ATOM 7827 C C . VAL B 1 384 ? -9.875 18.641 36.125 1 96.31 384 VAL B C 1
ATOM 7829 O O . VAL B 1 384 ? -9.352 19.766 36.031 1 96.31 384 VAL B O 1
ATOM 7832 N N . SER B 1 385 ? -9.164 17.531 36.156 1 96.62 385 SER B N 1
ATOM 7833 C CA . SER B 1 385 ? -7.734 17.438 35.875 1 96.62 385 SER B CA 1
ATOM 7834 C C . SER B 1 385 ? -7.457 16.531 34.688 1 96.62 385 SER B C 1
ATOM 7836 O O . SER B 1 385 ? -8.109 15.492 34.531 1 96.62 385 SER B O 1
ATOM 7838 N N . TYR B 1 386 ? -6.66 16.953 33.781 1 94.25 386 TYR B N 1
ATOM 7839 C CA . TYR B 1 386 ? -6.348 16.109 32.625 1 94.25 386 TYR B CA 1
ATOM 7840 C C . TYR B 1 386 ? -4.859 16.172 32.312 1 94.25 386 TYR B C 1
ATOM 7842 O O . TYR B 1 386 ? -4.168 17.109 32.688 1 94.25 386 TYR B O 1
ATOM 7850 N N . SER B 1 387 ? -4.359 15.094 31.703 1 89.19 387 SER B N 1
ATOM 7851 C CA . SER B 1 387 ? -2.967 14.93 31.297 1 89.19 387 SER B CA 1
ATOM 7852 C C . SER B 1 387 ? -2.863 14.289 29.922 1 89.19 387 SER B C 1
ATOM 7854 O O . SER B 1 387 ? -3.873 13.883 29.344 1 89.19 387 SER B O 1
ATOM 7856 N N . ILE B 1 388 ? -1.714 14.328 29.328 1 80.69 388 ILE B N 1
ATOM 7857 C CA . ILE B 1 388 ? -1.467 13.609 28.094 1 80.69 388 ILE B CA 1
ATOM 7858 C C . ILE B 1 388 ? -1.708 12.117 28.297 1 80.69 388 ILE B C 1
ATOM 7860 O O . ILE B 1 388 ? -1.295 11.547 29.312 1 80.69 388 ILE B O 1
ATOM 7864 N N . PRO B 1 389 ? -2.402 11.516 27.375 1 79.5 389 PRO B N 1
ATOM 7865 C CA . PRO B 1 389 ? -2.678 10.086 27.531 1 79.5 389 PRO B CA 1
ATOM 7866 C C . PRO B 1 389 ? -1.415 9.266 27.781 1 79.5 389 PRO B C 1
ATOM 7868 O O . PRO B 1 389 ? -0.439 9.383 27.031 1 79.5 389 PRO B O 1
ATOM 7871 N N . GLY B 1 390 ? -1.416 8.453 28.734 1 73.94 390 GLY B N 1
ATOM 7872 C CA . GLY B 1 390 ? -0.274 7.625 29.078 1 73.94 390 GLY B CA 1
ATOM 7873 C C . GLY B 1 390 ? 0.616 8.25 30.141 1 73.94 390 GLY B C 1
ATOM 7874 O O . GLY B 1 390 ? 1.524 7.602 30.656 1 73.94 390 GLY B O 1
ATOM 7875 N N . THR B 1 391 ? 0.35 9.57 30.438 1 77.5 391 THR B N 1
ATOM 7876 C CA . THR B 1 391 ? 1.13 10.25 31.469 1 77.5 391 THR B CA 1
ATOM 7877 C C . THR B 1 391 ? 0.25 10.617 32.656 1 77.5 391 THR B C 1
ATOM 7879 O O . THR B 1 391 ? -0.97 10.734 32.531 1 77.5 391 THR B O 1
ATOM 7882 N N . GLU B 1 392 ? 0.91 10.773 33.75 1 80.31 392 GLU B N 1
ATOM 7883 C CA . GLU B 1 392 ? 0.151 11.07 34.969 1 80.31 392 GLU B CA 1
ATOM 7884 C C . GLU B 1 392 ? 0.335 12.523 35.406 1 80.31 392 GLU B C 1
ATOM 7886 O O . GLU B 1 392 ? -0.413 13.031 36.25 1 80.31 392 GLU B O 1
ATOM 7891 N N . GLU B 1 393 ? 1.204 13.195 34.812 1 82.69 393 GLU B N 1
ATOM 7892 C CA . GLU B 1 393 ? 1.398 14.602 35.156 1 82.69 393 GLU B CA 1
ATOM 7893 C C . GLU B 1 393 ? 0.309 15.477 34.562 1 82.69 393 GLU B C 1
ATOM 7895 O O . GLU B 1 393 ? 0.195 15.578 33.312 1 82.69 393 GLU B O 1
ATOM 7900 N N . PRO B 1 394 ? -0.407 16.109 35.406 1 89.69 394 PRO B N 1
ATOM 7901 C CA . PRO B 1 394 ? -1.535 16.875 34.875 1 89.69 394 PRO B CA 1
ATOM 7902 C C . PRO B 1 394 ? -1.096 18.156 34.188 1 89.69 394 PRO B C 1
ATOM 7904 O O . PRO B 1 394 ? -0.194 18.859 34.656 1 89.69 394 PRO B O 1
ATOM 7907 N N . LEU B 1 395 ? -1.631 18.469 33.094 1 88.81 395 LEU B N 1
ATOM 7908 C CA . LEU B 1 395 ? -1.456 19.734 32.406 1 88.81 395 LEU B CA 1
ATOM 7909 C C . LEU B 1 395 ? -2.232 20.844 33.094 1 88.81 395 LEU B C 1
ATOM 7911 O O . LEU B 1 395 ? -1.743 21.984 33.219 1 88.81 395 LEU B O 1
ATOM 7915 N N . VAL B 1 396 ? -3.43 20.531 33.469 1 94.94 396 VAL B N 1
ATOM 7916 C CA . VAL B 1 396 ? -4.312 21.406 34.25 1 94.94 396 VAL B CA 1
ATOM 7917 C C . VAL B 1 396 ? -4.941 20.641 35.406 1 94.94 396 VAL B C 1
ATOM 7919 O O . VAL B 1 396 ? -5.34 19.484 35.25 1 94.94 396 VAL B O 1
ATOM 7922 N N . ALA B 1 397 ? -4.977 21.281 36.562 1 95.94 397 ALA B N 1
ATOM 7923 C CA . ALA B 1 397 ? -5.492 20.609 37.75 1 95.94 397 ALA B CA 1
ATOM 7924 C C . ALA B 1 397 ? -6.727 21.312 38.281 1 95.94 397 ALA B C 1
ATOM 7926 O O . ALA B 1 397 ? -6.762 22.547 38.375 1 95.94 397 ALA B O 1
ATOM 7927 N N . ASP B 1 398 ? -7.715 20.562 38.562 1 96.25 398 ASP B N 1
ATOM 7928 C CA . ASP B 1 398 ? -8.906 20.953 39.312 1 96.25 398 ASP B CA 1
ATOM 7929 C C . ASP B 1 398 ? -9.562 22.172 38.688 1 96.25 398 ASP B C 1
ATOM 7931 O O . ASP B 1 398 ? -9.82 23.172 39.344 1 96.25 398 ASP B O 1
ATOM 7935 N N . LEU B 1 399 ? -9.781 22.125 37.406 1 96.25 399 LEU B N 1
ATOM 7936 C CA . LEU B 1 399 ? -10.398 23.219 36.688 1 96.25 399 LEU B CA 1
ATOM 7937 C C . LEU B 1 399 ? -11.914 23.219 36.875 1 96.25 399 LEU B C 1
ATOM 7939 O O . LEU B 1 399 ? -12.562 22.188 36.688 1 96.25 399 LEU B O 1
ATOM 7943 N N . ASP B 1 400 ? -12.461 24.281 37.344 1 95.44 400 ASP B N 1
ATOM 7944 C CA . ASP B 1 400 ? -13.898 24.516 37.438 1 95.44 400 ASP B CA 1
ATOM 7945 C C . ASP B 1 400 ? -14.344 25.609 36.469 1 95.44 400 ASP B C 1
ATOM 7947 O O . ASP B 1 400 ? -13.891 26.75 36.562 1 95.44 400 ASP B O 1
ATOM 7951 N N . LEU B 1 401 ? -15.211 25.234 35.531 1 95.06 401 LEU B N 1
ATOM 7952 C CA . LEU B 1 401 ? -15.617 26.188 34.5 1 95.06 401 LEU B CA 1
ATOM 7953 C C . LEU B 1 401 ? -16.953 25.797 33.906 1 95.06 401 LEU B C 1
ATOM 7955 O O . LEU B 1 401 ? -17.25 24.609 33.719 1 95.06 401 LEU B O 1
ATOM 7959 N N . VAL B 1 402 ? -17.766 26.781 33.625 1 94.19 402 VAL B N 1
ATOM 7960 C CA . VAL B 1 402 ? -19.062 26.562 33 1 94.19 402 VAL B CA 1
ATOM 7961 C C . VAL B 1 402 ? -19.125 27.281 31.656 1 94.19 402 VAL B C 1
ATOM 7963 O O . VAL B 1 402 ? -18.703 28.438 31.531 1 94.19 402 VAL B O 1
ATOM 7966 N N . PHE B 1 403 ? -19.484 26.609 30.641 1 95.44 403 PHE B N 1
ATOM 7967 C CA . PHE B 1 403 ? -19.734 27.172 29.328 1 95.44 403 PHE B CA 1
ATOM 7968 C C . PHE B 1 403 ? -21.234 27.281 29.062 1 95.44 403 PHE B C 1
ATOM 7970 O O . PHE B 1 403 ? -21.953 26.281 29.047 1 95.44 403 PHE B O 1
ATOM 7977 N N . ALA B 1 404 ? -21.703 28.453 28.875 1 94.88 404 ALA B N 1
ATOM 7978 C CA . ALA B 1 404 ? -23.125 28.688 28.703 1 94.88 404 ALA B CA 1
ATOM 7979 C C . ALA B 1 404 ? -23.406 29.453 27.406 1 94.88 404 ALA B C 1
ATOM 7981 O O . ALA B 1 404 ? -22.516 30.125 26.875 1 94.88 404 ALA B O 1
ATOM 7982 N N . ARG B 1 405 ? -24.641 29.297 26.953 1 95.19 405 ARG B N 1
ATOM 7983 C CA . ARG B 1 405 ? -25.078 29.984 25.734 1 95.19 405 ARG B CA 1
ATOM 7984 C C . ARG B 1 405 ? -24.938 31.5 25.875 1 95.19 405 ARG B C 1
ATOM 7986 O O . ARG B 1 405 ? -25.359 32.062 26.891 1 95.19 405 ARG B O 1
ATOM 7993 N N . GLY B 1 406 ? -24.328 32.094 24.875 1 92.88 406 GLY B N 1
ATOM 7994 C CA . GLY B 1 406 ? -24.188 33.531 24.875 1 92.88 406 GLY B CA 1
ATOM 7995 C C . GLY B 1 406 ? -22.953 34.031 25.578 1 92.88 406 GLY B C 1
ATOM 7996 O O . GLY B 1 406 ? -22.609 35.219 25.484 1 92.88 406 GLY B O 1
ATOM 7997 N N . GLN B 1 407 ? -22.312 33.188 26.328 1 95.06 407 GLN B N 1
ATOM 7998 C CA . GLN B 1 407 ? -21.078 33.562 27 1 95.06 407 GLN B CA 1
ATOM 7999 C C . GLN B 1 407 ? -19.859 33.031 26.25 1 95.06 407 GLN B C 1
ATOM 8001 O O . GLN B 1 407 ? -19.547 31.859 26.312 1 95.06 407 GLN B O 1
ATOM 8006 N N . ASN B 1 408 ? -19.188 34 25.609 1 96.88 408 ASN B N 1
ATOM 8007 C CA . ASN B 1 408 ? -18 33.625 24.859 1 96.88 408 ASN B CA 1
ATOM 8008 C C . ASN B 1 408 ? -16.766 33.531 25.75 1 96.88 408 ASN B C 1
ATOM 8010 O O . ASN B 1 408 ? -16.516 34.406 26.562 1 96.88 408 ASN B O 1
ATOM 8014 N N . VAL B 1 409 ? -16.047 32.406 25.641 1 96.5 409 VAL B N 1
ATOM 8015 C CA . VAL B 1 409 ? -14.898 32.156 26.5 1 96.5 409 VAL B CA 1
ATOM 8016 C C . VAL B 1 409 ? -13.617 32.156 25.656 1 96.5 409 VAL B C 1
ATOM 8018 O O . VAL B 1 409 ? -13.555 31.484 24.625 1 96.5 409 VAL B O 1
ATOM 8021 N N . LEU B 1 410 ? -12.633 32.906 26.047 1 96.06 410 LEU B N 1
ATOM 8022 C CA . LEU B 1 410 ? -11.32 32.938 25.422 1 96.06 410 LEU B CA 1
ATOM 8023 C C . LEU B 1 410 ? -10.297 32.188 26.266 1 96.06 410 LEU B C 1
ATOM 8025 O O . LEU B 1 410 ? -10.164 32.438 27.469 1 96.06 410 LEU B O 1
ATOM 8029 N N . ILE B 1 411 ? -9.664 31.219 25.719 1 94.56 411 ILE B N 1
ATOM 8030 C CA . ILE B 1 411 ? -8.641 30.438 26.391 1 94.56 411 ILE B CA 1
ATOM 8031 C C . ILE B 1 411 ? -7.258 30.828 25.875 1 94.56 411 ILE B C 1
ATOM 8033 O O . ILE B 1 411 ? -6.996 30.766 24.672 1 94.56 411 ILE B O 1
ATOM 8037 N N . THR B 1 412 ? -6.359 31.234 26.734 1 91.12 412 THR B N 1
ATOM 8038 C CA . THR B 1 412 ? -5.004 31.609 26.359 1 91.12 412 THR B CA 1
ATOM 8039 C C . THR B 1 412 ? -3.982 30.938 27.266 1 91.12 412 THR B C 1
ATOM 8041 O O . THR B 1 412 ? -4.34 30.391 28.312 1 91.12 412 THR B O 1
ATOM 8044 N N . GLY B 1 413 ? -2.82 30.906 26.859 1 85.88 413 GLY B N 1
ATOM 8045 C CA . GLY B 1 413 ? -1.72 30.312 27.594 1 85.88 413 GLY B CA 1
ATOM 8046 C C . GLY B 1 413 ? -0.503 30.031 26.734 1 85.88 413 GLY B C 1
ATOM 8047 O O . GLY B 1 413 ? -0.547 30.203 25.516 1 85.88 413 GLY B O 1
ATOM 8048 N N . MET B 1 414 ? 0.511 29.609 27.406 1 78.38 414 MET B N 1
ATOM 8049 C CA . MET B 1 414 ? 1.745 29.297 26.688 1 78.38 414 MET B CA 1
ATOM 8050 C C . MET B 1 414 ? 1.592 28.016 25.875 1 78.38 414 MET B C 1
ATOM 8052 O O . MET B 1 414 ? 0.65 27.25 26.094 1 78.38 414 MET B O 1
ATOM 8056 N N . ALA B 1 415 ? 2.455 27.875 24.922 1 74.19 415 ALA B N 1
ATOM 8057 C CA . ALA B 1 415 ? 2.424 26.672 24.109 1 74.19 415 ALA B CA 1
ATOM 8058 C C . ALA B 1 415 ? 2.666 25.422 24.953 1 74.19 415 ALA B C 1
ATOM 8060 O O . ALA B 1 415 ? 3.553 25.406 25.812 1 74.19 415 ALA B O 1
ATOM 8061 N N . GLY B 1 416 ? 1.829 24.422 24.828 1 75.88 416 GLY B N 1
ATOM 8062 C CA . GLY B 1 416 ? 2.016 23.156 25.5 1 75.88 416 GLY B CA 1
ATOM 8063 C C . GLY B 1 416 ? 1.345 23.109 26.859 1 75.88 416 GLY B C 1
ATOM 8064 O O . GLY B 1 416 ? 1.49 22.125 27.594 1 75.88 416 GLY B O 1
ATOM 8065 N N . CYS B 1 417 ? 0.629 24.109 27.109 1 82.12 417 CYS B N 1
ATOM 8066 C CA . CYS B 1 417 ? 0.037 24.156 28.453 1 82.12 417 CYS B CA 1
ATOM 8067 C C . CYS B 1 417 ? -1.271 23.375 28.5 1 82.12 417 CYS B C 1
ATOM 8069 O O . CYS B 1 417 ? -1.863 23.219 29.562 1 82.12 417 CYS B O 1
ATOM 8071 N N . GLY B 1 418 ? -1.726 22.922 27.328 1 86.5 418 GLY B N 1
ATOM 8072 C CA . GLY B 1 418 ? -2.883 22.031 27.344 1 86.5 418 GLY B CA 1
ATOM 8073 C C . GLY B 1 418 ? -4.133 22.688 26.781 1 86.5 418 GLY B C 1
ATOM 8074 O O . GLY B 1 418 ? -5.246 22.203 27.016 1 86.5 418 GLY B O 1
ATOM 8075 N N . LYS B 1 419 ? -4.09 23.766 26.094 1 89.56 419 LYS B N 1
ATOM 8076 C CA . LYS B 1 419 ? -5.25 24.453 25.531 1 89.56 419 LYS B CA 1
ATOM 8077 C C . LYS B 1 419 ? -6.062 23.531 24.641 1 89.56 419 LYS B C 1
ATOM 8079 O O . LYS B 1 419 ? -7.273 23.391 24.828 1 89.56 419 LYS B O 1
ATOM 8084 N N . THR B 1 420 ? -5.344 22.844 23.688 1 87.38 420 THR B N 1
ATOM 8085 C CA . THR B 1 420 ? -6.016 21.953 22.766 1 87.38 420 THR B CA 1
ATOM 8086 C C . THR B 1 420 ? -6.5 20.688 23.484 1 87.38 420 THR B C 1
ATOM 8088 O O . THR B 1 420 ? -7.539 20.125 23.125 1 87.38 420 THR B O 1
ATOM 8091 N N . SER B 1 421 ? -5.766 20.328 24.516 1 89.75 421 SER B N 1
ATOM 8092 C CA . SER B 1 421 ? -6.16 19.172 25.312 1 89.75 421 SER B CA 1
ATOM 8093 C C . SER B 1 421 ? -7.492 19.406 26.016 1 89.75 421 SER B C 1
ATOM 8095 O O . SER B 1 421 ? -8.281 18.469 26.203 1 89.75 421 SER B O 1
ATOM 8097 N N . LEU B 1 422 ? -7.648 20.641 26.453 1 94.38 422 LEU B N 1
ATOM 8098 C CA . LEU B 1 422 ? -8.922 20.984 27.078 1 94.38 422 LEU B CA 1
ATOM 8099 C C . LEU B 1 422 ? -10.078 20.766 26.125 1 94.38 422 LEU B C 1
ATOM 8101 O O . LEU B 1 422 ? -11.125 20.234 26.5 1 94.38 422 LEU B O 1
ATOM 8105 N N . LEU B 1 423 ? -9.891 21.156 24.891 1 93 423 LEU B N 1
ATOM 8106 C CA . LEU B 1 423 ? -10.922 20.938 23.875 1 93 423 LEU B CA 1
ATOM 8107 C C . LEU B 1 423 ? -11.148 19.453 23.641 1 93 423 LEU B C 1
ATOM 8109 O O . LEU B 1 423 ? -12.281 19.016 23.422 1 93 423 LEU B O 1
ATOM 8113 N N . ARG B 1 424 ? -10.07 18.656 23.75 1 91.44 424 ARG B N 1
ATOM 8114 C CA . ARG B 1 424 ? -10.188 17.219 23.594 1 91.44 424 ARG B CA 1
ATOM 8115 C C . ARG B 1 424 ? -11.008 16.609 24.734 1 91.44 424 ARG B C 1
ATOM 8117 O O . ARG B 1 424 ? -11.797 15.688 24.5 1 91.44 424 ARG B O 1
ATOM 8124 N N . VAL B 1 425 ? -10.828 17.125 25.828 1 93.06 425 VAL B N 1
ATOM 8125 C CA . VAL B 1 425 ? -11.523 16.625 27.016 1 93.06 425 VAL B CA 1
ATOM 8126 C C . VAL B 1 425 ? -13 17.016 26.922 1 93.06 425 VAL B C 1
ATOM 8128 O O . VAL B 1 425 ? -13.875 16.188 27.219 1 93.06 425 VAL B O 1
ATOM 8131 N N . ILE B 1 426 ? -13.227 18.25 26.531 1 93.19 426 ILE B N 1
ATOM 8132 C CA . ILE B 1 426 ? -14.602 18.734 26.406 1 93.19 426 ILE B CA 1
ATOM 8133 C C . ILE B 1 426 ? -15.344 17.922 25.359 1 93.19 426 ILE B C 1
ATOM 8135 O O . ILE B 1 426 ? -16.5 17.547 25.562 1 93.19 426 ILE B O 1
ATOM 8139 N N . ARG B 1 427 ? -14.656 17.656 24.234 1 90.19 427 ARG B N 1
ATOM 8140 C CA . ARG B 1 427 ? -15.258 16.906 23.141 1 90.19 427 ARG B CA 1
ATOM 8141 C C . ARG B 1 427 ? -15.43 15.43 23.516 1 90.19 427 ARG B C 1
ATOM 8143 O O . ARG B 1 427 ? -16.234 14.719 22.891 1 90.19 427 ARG B O 1
ATOM 8150 N N . GLY B 1 428 ? -14.648 14.922 24.484 1 87.38 428 GLY B N 1
ATOM 8151 C CA . GLY B 1 428 ? -14.75 13.539 24.938 1 87.38 428 GLY B CA 1
ATOM 8152 C C . GLY B 1 428 ? -13.734 12.625 24.281 1 87.38 428 GLY B C 1
ATOM 8153 O O . GLY B 1 428 ? -13.859 11.398 24.344 1 87.38 428 GLY B O 1
ATOM 8154 N N . LEU B 1 429 ? -12.805 13.172 23.672 1 86.94 429 LEU B N 1
ATOM 8155 C CA . LEU B 1 429 ? -11.75 12.375 23.062 1 86.94 429 LEU B CA 1
ATOM 8156 C C . LEU B 1 429 ? -10.758 11.875 24.109 1 86.94 429 LEU B C 1
ATOM 8158 O O . LEU B 1 429 ? -10.266 10.75 24.016 1 86.94 429 LEU B O 1
ATOM 8162 N N . TRP B 1 430 ? -10.453 12.773 25.031 1 89.25 430 TRP B N 1
ATOM 8163 C CA . TRP B 1 430 ? -9.578 12.414 26.141 1 89.25 430 TRP B CA 1
ATOM 8164 C C . TRP B 1 430 ? -10.375 12.211 27.422 1 89.25 430 TRP B C 1
ATOM 8166 O O . TRP B 1 430 ? -11.352 12.922 27.672 1 89.25 430 TRP B O 1
ATOM 8176 N N . GLU B 1 431 ? -9.93 11.273 28.188 1 87.38 431 GLU B N 1
ATOM 8177 C CA . GLU B 1 431 ? -10.516 11.078 29.516 1 87.38 431 GLU B CA 1
ATOM 8178 C C . GLU B 1 431 ? -9.758 11.867 30.578 1 87.38 431 GLU B C 1
ATOM 8180 O O . GLU B 1 431 ? -8.523 11.852 30.609 1 87.38 431 GLU B O 1
ATOM 8185 N N . PRO B 1 432 ? -10.57 12.531 31.328 1 91.75 432 PRO B N 1
ATOM 8186 C CA . PRO B 1 432 ? -9.898 13.273 32.406 1 91.75 432 PRO B CA 1
ATOM 8187 C C . PRO B 1 432 ? -9.289 12.367 33.469 1 91.75 432 PRO B C 1
ATOM 8189 O O . PRO B 1 432 ? -9.727 11.227 33.625 1 91.75 432 PRO B O 1
ATOM 8192 N N . LEU B 1 433 ? -8.281 12.836 34.094 1 92.38 433 LEU B N 1
ATOM 8193 C CA . LEU B 1 433 ? -7.641 12.117 35.188 1 92.38 433 LEU B CA 1
ATOM 8194 C C . LEU B 1 433 ? -8.555 12.078 36.406 1 92.38 433 LEU B C 1
ATOM 8196 O O . LEU B 1 433 ? -8.633 11.055 37.094 1 92.38 433 LEU B O 1
ATOM 8200 N N . SER B 1 434 ? -9.094 13.148 36.656 1 92.75 434 SER B N 1
ATOM 8201 C CA . SER B 1 434 ? -10.023 13.289 37.781 1 92.75 434 SER B CA 1
ATOM 8202 C C . SER B 1 434 ? -11.062 14.375 37.5 1 92.75 434 SER B C 1
ATOM 8204 O O . SER B 1 434 ? -10.891 15.18 36.594 1 92.75 434 SER B O 1
ATOM 8206 N N . GLY B 1 435 ? -12.148 14.25 38.219 1 93.12 435 GLY B N 1
ATOM 8207 C CA . GLY B 1 435 ? -13.219 15.219 38.031 1 93.12 435 GLY B CA 1
ATOM 8208 C C . GLY B 1 435 ? -14.281 14.75 37.062 1 93.12 435 GLY B C 1
ATOM 8209 O O . GLY B 1 435 ? -14.234 13.625 36.562 1 93.12 435 GLY B O 1
ATOM 8210 N N . ASP B 1 436 ? -15.258 15.672 36.875 1 91.94 436 ASP B N 1
ATOM 8211 C CA . ASP B 1 436 ? -16.359 15.297 36 1 91.94 436 ASP B CA 1
ATOM 8212 C C . ASP B 1 436 ? -16.625 16.375 34.938 1 91.94 436 ASP B C 1
ATOM 8214 O O . ASP B 1 436 ? -16.547 17.562 35.219 1 91.94 436 ASP B O 1
ATOM 8218 N N . VAL B 1 437 ? -16.781 15.945 33.781 1 92.56 437 VAL B N 1
ATOM 8219 C CA . VAL B 1 437 ? -17.188 16.828 32.688 1 92.56 437 VAL B CA 1
ATOM 8220 C C . VAL B 1 437 ? -18.641 16.562 32.312 1 92.56 437 VAL B C 1
ATOM 8222 O O . VAL B 1 437 ? -18.969 15.492 31.781 1 92.56 437 VAL B O 1
ATOM 8225 N N . VAL B 1 438 ? -19.469 17.484 32.625 1 92.44 438 VAL B N 1
ATOM 8226 C CA . VAL B 1 438 ? -20.891 17.344 32.281 1 92.44 438 VAL B CA 1
ATOM 8227 C C . VAL B 1 438 ? -21.172 17.953 30.922 1 92.44 438 VAL B C 1
ATOM 8229 O O . VAL B 1 438 ? -20.891 19.125 30.688 1 92.44 438 VAL B O 1
ATOM 8232 N N . ARG B 1 439 ? -21.703 17.203 30.031 1 90.94 439 ARG B N 1
ATOM 8233 C CA . ARG B 1 439 ? -22.016 17.641 28.688 1 90.94 439 ARG B CA 1
ATOM 8234 C C . ARG B 1 439 ? -23.531 17.688 28.469 1 90.94 439 ARG B C 1
ATOM 8236 O O . ARG B 1 439 ? -24.188 16.641 28.484 1 90.94 439 ARG B O 1
ATOM 8243 N N . ASN B 1 440 ? -24 18.844 28.188 1 90.38 440 ASN B N 1
ATOM 8244 C CA . ASN B 1 440 ? -25.438 19.047 28.016 1 90.38 440 ASN B CA 1
ATOM 8245 C C . ASN B 1 440 ? -25.781 19.391 26.578 1 90.38 440 ASN B C 1
ATOM 8247 O O . ASN B 1 440 ? -26.766 20.078 26.328 1 90.38 440 ASN B O 1
ATOM 8251 N N . ILE B 1 441 ? -24.844 19.062 25.641 1 88.81 441 ILE B N 1
ATOM 8252 C CA . ILE B 1 441 ? -25.094 19.312 24.219 1 88.81 441 ILE B CA 1
ATOM 8253 C C . ILE B 1 441 ? -24.578 18.125 23.391 1 88.81 441 ILE B C 1
ATOM 8255 O O . ILE B 1 441 ? -23.594 17.484 23.766 1 88.81 441 ILE B O 1
ATOM 8259 N N . ASP B 1 442 ? -25.312 17.844 22.359 1 85.88 442 ASP B N 1
ATOM 8260 C CA . ASP B 1 442 ? -24.891 16.781 21.453 1 85.88 442 ASP B CA 1
ATOM 8261 C C . ASP B 1 442 ? -23.875 17.312 20.438 1 85.88 442 ASP B C 1
ATOM 8263 O O . ASP B 1 442 ? -23.984 18.438 19.953 1 85.88 442 ASP B O 1
ATOM 8267 N N . PHE B 1 443 ? -22.953 16.547 20.125 1 86.94 443 PHE B N 1
ATOM 8268 C CA . PHE B 1 443 ? -21.891 16.969 19.219 1 86.94 443 PHE B CA 1
ATOM 8269 C C . PHE B 1 443 ? -22.297 16.719 17.766 1 86.94 443 PHE B C 1
ATOM 8271 O O . PHE B 1 443 ? -21.609 15.984 17.062 1 86.94 443 PHE B O 1
ATOM 8278 N N . GLU B 1 444 ? -23.312 17.25 17.359 1 87.5 444 GLU B N 1
ATOM 8279 C CA . GLU B 1 444 ? -23.75 17.266 15.969 1 87.5 444 GLU B CA 1
ATOM 8280 C C . GLU B 1 444 ? -23.328 18.562 15.273 1 87.5 444 GLU B C 1
ATOM 8282 O O . GLU B 1 444 ? -23.25 19.609 15.906 1 87.5 444 GLU B O 1
ATOM 8287 N N . PRO B 1 445 ? -23.094 18.469 14.062 1 85 445 PRO B N 1
ATOM 8288 C CA . PRO B 1 445 ? -22.594 19.656 13.344 1 85 445 PRO B CA 1
ATOM 8289 C C . PRO B 1 445 ? -23.562 20.828 13.422 1 85 445 PRO B C 1
ATOM 8291 O O . PRO B 1 445 ? -23.141 21.984 13.352 1 85 445 PRO B O 1
ATOM 8294 N N . GLU B 1 446 ? -24.797 20.547 13.633 1 87.69 446 GLU B N 1
ATOM 8295 C CA . GLU B 1 446 ? -25.781 21.625 13.719 1 87.69 446 GLU B CA 1
ATOM 8296 C C . GLU B 1 446 ? -25.719 22.328 15.07 1 87.69 446 GLU B C 1
ATOM 8298 O O . GLU B 1 446 ? -26.156 23.469 15.211 1 87.69 446 GLU B O 1
ATOM 8303 N N . LYS B 1 447 ? -25.156 21.656 16.016 1 92.62 447 LYS B N 1
ATOM 8304 C CA . LYS B 1 447 ? -25.125 22.203 17.375 1 92.62 447 LYS B CA 1
ATOM 8305 C C . LYS B 1 447 ? -23.719 22.656 17.75 1 92.62 447 LYS B C 1
ATOM 8307 O O . LYS B 1 447 ? -23.547 23.688 18.406 1 92.62 447 LYS B O 1
ATOM 8312 N N . VAL B 1 448 ? -22.828 21.828 17.391 1 93.88 448 VAL B N 1
ATOM 8313 C CA . VAL B 1 448 ? -21.438 22.141 17.75 1 93.88 448 VAL B CA 1
ATOM 8314 C C . VAL B 1 448 ? -20.531 21.906 16.547 1 93.88 448 VAL B C 1
ATOM 8316 O O . VAL B 1 448 ? -20.656 20.891 15.852 1 93.88 448 VAL B O 1
ATOM 8319 N N . LEU B 1 449 ? -19.688 22.828 16.188 1 93.31 449 LEU B N 1
ATOM 8320 C CA . LEU B 1 449 ? -18.688 22.672 15.141 1 93.31 449 LEU B CA 1
ATOM 8321 C C . LEU B 1 449 ? -17.297 23.031 15.656 1 93.31 449 LEU B C 1
ATOM 8323 O O . LEU B 1 449 ? -17.141 23.984 16.438 1 93.31 449 LEU B O 1
ATOM 8327 N N . PHE B 1 450 ? -16.359 22.234 15.227 1 92.69 450 PHE B N 1
ATOM 8328 C CA . PHE B 1 450 ? -14.977 22.438 15.648 1 92.69 450 PHE B CA 1
ATOM 8329 C C . PHE B 1 450 ? -14.133 22.969 14.492 1 92.69 450 PHE B C 1
ATOM 8331 O O . PHE B 1 450 ? -14.195 22.453 13.383 1 92.69 450 PHE B O 1
ATOM 8338 N N . LEU B 1 451 ? -13.445 24.016 14.711 1 92.5 451 LEU B N 1
ATOM 8339 C CA . LEU B 1 451 ? -12.484 24.562 13.758 1 92.5 451 LEU B CA 1
ATOM 8340 C C . LEU B 1 451 ? -11.055 24.406 14.273 1 92.5 451 LEU B C 1
ATOM 8342 O O . LEU B 1 451 ? -10.633 25.125 15.188 1 92.5 451 LEU B O 1
ATOM 8346 N N . SER B 1 452 ? -10.367 23.531 13.648 1 87.62 452 SER B N 1
ATOM 8347 C CA . SER B 1 452 ? -9 23.266 14.07 1 87.62 452 SER B CA 1
ATOM 8348 C C . SER B 1 452 ? -8.031 24.266 13.438 1 87.62 452 SER B C 1
ATOM 8350 O O . SER B 1 452 ? -8.422 25.062 12.586 1 87.62 452 SER B O 1
ATOM 8352 N N . GLN B 1 453 ? -6.848 24.219 13.969 1 76.88 453 GLN B N 1
ATOM 8353 C CA . GLN B 1 453 ? -5.805 25.078 13.422 1 76.88 453 GLN B CA 1
ATOM 8354 C C . GLN B 1 453 ? -5.57 24.781 11.938 1 76.88 453 GLN B C 1
ATOM 8356 O O . GLN B 1 453 ? -5.496 25.688 11.117 1 76.88 453 GLN B O 1
ATOM 8361 N N . HIS B 1 454 ? -5.43 23.484 11.695 1 76.69 454 HIS B N 1
ATOM 8362 C CA . HIS B 1 454 ? -5.395 23.031 10.312 1 76.69 454 HIS B CA 1
ATOM 8363 C C . HIS B 1 454 ? -6.703 22.359 9.922 1 76.69 454 HIS B C 1
ATOM 8365 O O . HIS B 1 454 ? -6.902 21.172 10.188 1 76.69 454 HIS B O 1
ATOM 8371 N N . ALA B 1 455 ? -7.484 23.156 9.227 1 81.62 455 ALA B N 1
ATOM 8372 C CA . ALA B 1 455 ? -8.82 22.672 8.875 1 81.62 455 ALA B CA 1
ATOM 8373 C C . ALA B 1 455 ? -8.734 21.453 7.973 1 81.62 455 ALA B C 1
ATOM 8375 O O . ALA B 1 455 ? -7.887 21.375 7.082 1 81.62 455 ALA B O 1
ATOM 8376 N N . LEU B 1 456 ? -9.531 20.531 8.297 1 84.25 456 LEU B N 1
ATOM 8377 C CA . LEU B 1 456 ? -9.602 19.297 7.523 1 84.25 456 LEU B CA 1
ATOM 8378 C C . LEU B 1 456 ? -10.328 19.516 6.203 1 84.25 456 LEU B C 1
ATOM 8380 O O . LEU B 1 456 ? -11.398 20.125 6.176 1 84.25 456 LEU B O 1
ATOM 8384 N N . LEU B 1 457 ? -9.68 19.141 5.16 1 85.5 457 LEU B N 1
ATOM 8385 C CA . LEU B 1 457 ? -10.305 19.203 3.844 1 85.5 457 LEU B CA 1
ATOM 8386 C C . LEU B 1 457 ? -10.664 17.812 3.34 1 85.5 457 LEU B C 1
ATOM 8388 O O . LEU B 1 457 ? -9.922 16.859 3.57 1 85.5 457 LEU B O 1
ATOM 8392 N N . THR B 1 458 ? -11.82 17.641 2.887 1 83.5 458 THR B N 1
ATOM 8393 C CA . THR B 1 458 ? -12.266 16.359 2.361 1 83.5 458 THR B CA 1
ATOM 8394 C C . THR B 1 458 ? -12.094 16.312 0.846 1 83.5 458 THR B C 1
ATOM 8396 O O . THR B 1 458 ? -11.742 17.312 0.221 1 83.5 458 THR B O 1
ATOM 8399 N N . ASN B 1 459 ? -12.219 15.133 0.324 1 81.25 459 ASN B N 1
ATOM 8400 C CA . ASN B 1 459 ? -12.188 14.984 -1.127 1 81.25 459 ASN B CA 1
ATOM 8401 C C . ASN B 1 459 ? -13.5 15.406 -1.767 1 81.25 459 ASN B C 1
ATOM 8403 O O . ASN B 1 459 ? -14.57 15.227 -1.178 1 81.25 459 ASN B O 1
ATOM 8407 N N . GLY B 1 460 ? -13.344 16.047 -2.924 1 83.19 460 GLY B N 1
ATOM 8408 C CA . GLY B 1 460 ? -14.562 16.375 -3.641 1 83.19 460 GLY B CA 1
ATOM 8409 C C . GLY B 1 460 ? -14.594 17.812 -4.121 1 83.19 460 GLY B C 1
ATOM 8410 O O . GLY B 1 460 ? -13.539 18.438 -4.301 1 83.19 460 GLY B O 1
ATOM 8411 N N . SER B 1 461 ? -15.766 18.312 -4.309 1 88.25 461 SER B N 1
ATOM 8412 C CA . SER B 1 461 ? -15.977 19.656 -4.848 1 88.25 461 SER B CA 1
ATOM 8413 C C . SER B 1 461 ? -15.953 20.703 -3.74 1 88.25 461 SER B C 1
ATOM 8415 O O . SER B 1 461 ? -15.891 20.359 -2.557 1 88.25 461 SER B O 1
ATOM 8417 N N . LEU B 1 462 ? -15.977 21.953 -4.184 1 89 462 LEU B N 1
ATOM 8418 C CA . LEU B 1 462 ? -16 23.047 -3.232 1 89 462 LEU B CA 1
ATOM 8419 C C . LEU B 1 462 ? -17.281 23.016 -2.404 1 89 462 LEU B C 1
ATOM 8421 O O . LEU B 1 462 ? -17.266 23.359 -1.22 1 89 462 LEU B O 1
ATOM 8425 N N . LYS B 1 463 ? -18.328 22.594 -3.049 1 90.06 463 LYS B N 1
ATOM 8426 C CA . LYS B 1 463 ? -19.609 22.438 -2.357 1 90.06 463 LYS B CA 1
ATOM 8427 C C . LYS B 1 463 ? -19.484 21.422 -1.226 1 90.06 463 LYS B C 1
ATOM 8429 O O . LYS B 1 463 ? -20 21.641 -0.125 1 90.06 463 LYS B O 1
ATOM 8434 N N . GLU B 1 464 ? -18.797 20.359 -1.485 1 88.81 464 GLU B N 1
ATOM 8435 C CA . GLU B 1 464 ? -18.625 19.312 -0.488 1 88.81 464 GLU B CA 1
ATOM 8436 C C . GLU B 1 464 ? -17.75 19.781 0.666 1 88.81 464 GLU B C 1
ATOM 8438 O O . GLU B 1 464 ? -17.922 19.344 1.804 1 88.81 464 GLU B O 1
ATOM 8443 N N . GLN B 1 465 ? -16.859 20.703 0.327 1 90.25 465 GLN B N 1
ATOM 8444 C CA . GLN B 1 465 ? -16.016 21.25 1.384 1 90.25 465 GLN B CA 1
ATOM 8445 C C . GLN B 1 465 ? -16.844 22.094 2.354 1 90.25 465 GLN B C 1
ATOM 8447 O O . GLN B 1 465 ? -16.594 22.078 3.562 1 90.25 465 GLN B O 1
ATOM 8452 N N . VAL B 1 466 ? -17.781 22.797 1.862 1 90.62 466 VAL B N 1
ATOM 8453 C CA . VAL B 1 466 ? -18.578 23.734 2.668 1 90.62 466 VAL B CA 1
ATOM 8454 C C . VAL B 1 466 ? -19.578 22.969 3.518 1 90.62 466 VAL B C 1
ATOM 8456 O O . VAL B 1 466 ? -19.812 23.312 4.676 1 90.62 466 VAL B O 1
ATOM 8459 N N . VAL B 1 467 ? -20.078 21.906 2.977 1 89.69 467 VAL B N 1
ATOM 8460 C CA . VAL B 1 467 ? -21.141 21.156 3.656 1 89.69 467 VAL B CA 1
ATOM 8461 C C . VAL B 1 467 ? -20.516 20.156 4.621 1 89.69 467 VAL B C 1
ATOM 8463 O O . VAL B 1 467 ? -21.188 19.656 5.523 1 89.69 467 VAL B O 1
ATOM 8466 N N . PHE B 1 468 ? -19.312 20.078 4.477 1 88.94 468 PHE B N 1
ATOM 8467 C CA . PHE B 1 468 ? -18.609 19.141 5.355 1 88.94 468 PHE B CA 1
ATOM 8468 C C . PHE B 1 468 ? -18.859 19.484 6.82 1 88.94 468 PHE B C 1
ATOM 8470 O O . PHE B 1 468 ? -18.906 20.656 7.191 1 88.94 468 PHE B O 1
ATOM 8477 N N . PRO B 1 469 ? -19.219 18.375 7.613 1 88 469 PRO B N 1
ATOM 8478 C CA . PRO B 1 469 ? -19.016 16.922 7.512 1 88 469 PRO B CA 1
ATOM 8479 C C . PRO B 1 469 ? -20.281 16.172 7.09 1 88 469 PRO B C 1
ATOM 8481 O O . PRO B 1 469 ? -20.344 14.953 7.215 1 88 469 PRO B O 1
ATOM 8484 N N . LEU B 1 470 ? -21.219 16.953 6.645 1 84.31 470 LEU B N 1
ATOM 8485 C CA . LEU B 1 470 ? -22.438 16.312 6.145 1 84.31 470 LEU B CA 1
ATOM 8486 C C . LEU B 1 470 ? -22.328 16.031 4.652 1 84.31 470 LEU B C 1
ATOM 8488 O O . LEU B 1 470 ? -21.422 16.547 3.979 1 84.31 470 LEU B O 1
ATOM 8492 N N . GLU B 1 471 ? -23.141 15.148 4.238 1 81.5 471 GLU B N 1
ATOM 8493 C CA . GLU B 1 471 ? -23.172 14.82 2.814 1 81.5 471 GLU B CA 1
ATOM 8494 C C . GLU B 1 471 ? -23.875 15.898 2.01 1 81.5 471 GLU B C 1
ATOM 8496 O O . GLU B 1 471 ? -24.891 16.453 2.455 1 81.5 471 GLU B O 1
ATOM 8501 N N . ALA B 1 472 ? -23.203 16.172 0.867 1 74.31 472 ALA B N 1
ATOM 8502 C CA . ALA B 1 472 ? -23.828 17.172 0.004 1 74.31 472 ALA B CA 1
ATOM 8503 C C . ALA B 1 472 ? -25.078 16.625 -0.667 1 74.31 472 ALA B C 1
ATOM 8505 O O . ALA B 1 472 ? -25.031 15.578 -1.321 1 74.31 472 ALA B O 1
ATOM 8506 N N . GLU B 1 473 ? -26.172 17.156 -0.121 1 69.56 473 GLU B N 1
ATOM 8507 C CA . GLU B 1 473 ? -27.438 16.734 -0.739 1 69.56 473 GLU B CA 1
ATOM 8508 C C . GLU B 1 473 ? -27.688 17.5 -2.037 1 69.56 473 GLU B C 1
ATOM 8510 O O . GLU B 1 473 ? -27.141 18.578 -2.244 1 69.56 473 GLU B O 1
ATOM 8515 N N . ASP B 1 474 ? -28.234 16.922 -2.984 1 60.16 474 ASP B N 1
ATOM 8516 C CA . ASP B 1 474 ? -28.531 17.453 -4.312 1 60.16 474 ASP B CA 1
ATOM 8517 C C . ASP B 1 474 ? -29.234 18.812 -4.219 1 60.16 474 ASP B C 1
ATOM 8519 O O . ASP B 1 474 ? -29.031 19.672 -5.078 1 60.16 474 ASP B O 1
ATOM 8523 N N . TYR B 1 475 ? -30.047 18.953 -3.135 1 57.62 475 TYR B N 1
ATOM 8524 C CA . TYR B 1 475 ? -30.922 20.109 -3.199 1 57.62 475 TYR B CA 1
ATOM 8525 C C . TYR B 1 475 ? -30.312 21.297 -2.473 1 57.62 475 TYR B C 1
ATOM 8527 O O . TYR B 1 475 ? -31 22.25 -2.113 1 57.62 475 TYR B O 1
ATOM 8535 N N . LEU B 1 476 ? -29 21.25 -2.383 1 65.69 476 LEU B N 1
ATOM 8536 C CA . LEU B 1 476 ? -28.406 22.359 -1.635 1 65.69 476 LEU B CA 1
ATOM 8537 C C . LEU B 1 476 ? -28.438 23.641 -2.449 1 65.69 476 LEU B C 1
ATOM 8539 O O . LEU B 1 476 ? -28.266 23.609 -3.67 1 65.69 476 LEU B O 1
ATOM 8543 N N . ASP B 1 477 ? -28.859 24.672 -1.877 1 70.56 477 ASP B N 1
ATOM 8544 C CA . ASP B 1 477 ? -28.984 26.016 -2.445 1 70.56 477 ASP B CA 1
ATOM 8545 C C . ASP B 1 477 ? -27.625 26.547 -2.891 1 70.56 477 ASP B C 1
ATOM 8547 O O . ASP B 1 477 ? -26.828 26.984 -2.064 1 70.56 477 ASP B O 1
ATOM 8551 N N . HIS B 1 478 ? -27.375 26.422 -4.129 1 81.38 478 HIS B N 1
ATOM 8552 C CA . HIS B 1 478 ? -26.172 26.938 -4.773 1 81.38 478 HIS B CA 1
ATOM 8553 C C . HIS B 1 478 ? -25.953 28.406 -4.461 1 81.38 478 HIS B C 1
ATOM 8555 O O . HIS B 1 478 ? -24.828 28.844 -4.207 1 81.38 478 HIS B O 1
ATOM 8561 N N . THR B 1 479 ? -27.016 29.047 -4.355 1 85.62 479 THR B N 1
ATOM 8562 C CA . THR B 1 479 ? -26.922 30.484 -4.141 1 85.62 479 THR B CA 1
ATOM 8563 C C . THR B 1 479 ? -26.453 30.797 -2.721 1 85.62 479 THR B C 1
ATOM 8565 O O . THR B 1 479 ? -25.641 31.703 -2.51 1 85.62 479 THR B O 1
ATOM 8568 N N . ARG B 1 480 ? -26.938 30.047 -1.829 1 89.06 480 ARG B N 1
ATOM 8569 C CA . ARG B 1 480 ? -26.547 30.25 -0.439 1 89.06 480 ARG B CA 1
ATOM 8570 C C . ARG B 1 480 ? -25.047 29.984 -0.25 1 89.06 480 ARG B C 1
ATOM 8572 O O . ARG B 1 480 ? -24.359 30.75 0.431 1 89.06 480 ARG B O 1
ATOM 8579 N N . ILE B 1 481 ? -24.578 29.016 -0.888 1 90.94 481 ILE B N 1
ATOM 8580 C CA . ILE B 1 481 ? -23.172 28.641 -0.761 1 90.94 481 ILE B CA 1
ATOM 8581 C C . ILE B 1 481 ? -22.297 29.688 -1.424 1 90.94 481 ILE B C 1
ATOM 8583 O O . ILE B 1 481 ? -21.25 30.062 -0.887 1 90.94 481 ILE B O 1
ATOM 8587 N N . MET B 1 482 ? -22.75 30.156 -2.541 1 90.44 482 MET B N 1
ATOM 8588 C CA . MET B 1 482 ? -22 31.188 -3.242 1 90.44 482 MET B CA 1
ATOM 8589 C C . MET B 1 482 ? -21.938 32.469 -2.434 1 90.44 482 MET B C 1
ATOM 8591 O O . MET B 1 482 ? -20.922 33.156 -2.398 1 90.44 482 MET B O 1
ATOM 8595 N N . ASP B 1 483 ? -23 32.75 -1.824 1 91.88 483 ASP B N 1
ATOM 8596 C CA . ASP B 1 483 ? -23.062 33.969 -0.986 1 91.88 483 ASP B CA 1
ATOM 8597 C C . ASP B 1 483 ? -22.125 33.844 0.219 1 91.88 483 ASP B C 1
ATOM 8599 O O . ASP B 1 483 ? -21.438 34.781 0.583 1 91.88 483 ASP B O 1
ATOM 8603 N N . LEU B 1 484 ? -22.156 32.719 0.798 1 93.31 484 LEU B N 1
ATOM 8604 C CA . LEU B 1 484 ? -21.312 32.469 1.961 1 93.31 484 LEU B CA 1
ATOM 8605 C C . LEU B 1 484 ? -19.844 32.562 1.585 1 93.31 484 LEU B C 1
ATOM 8607 O O . LEU B 1 484 ? -19.031 33.125 2.332 1 93.31 484 LEU B O 1
ATOM 8611 N N . LEU B 1 485 ? -19.531 32.031 0.401 1 93.38 485 LEU B N 1
ATOM 8612 C CA . LEU B 1 485 ? -18.141 32.062 -0.062 1 93.38 485 LEU B CA 1
ATOM 8613 C C . LEU B 1 485 ? -17.703 33.469 -0.359 1 93.38 485 LEU B C 1
ATOM 8615 O O . LEU B 1 485 ? -16.562 33.844 -0.088 1 93.38 485 LEU B O 1
ATOM 8619 N N . SER B 1 486 ? -18.594 34.156 -0.857 1 91.69 486 SER B N 1
ATOM 8620 C CA . SER B 1 486 ? -18.297 35.562 -1.121 1 91.69 486 SER B CA 1
ATOM 8621 C C . SER B 1 486 ? -18.141 36.344 0.177 1 91.69 486 SER B C 1
ATOM 8623 O O . SER B 1 486 ? -17.297 37.25 0.281 1 91.69 486 SER B O 1
ATOM 8625 N N . GLU B 1 487 ? -18.938 36.031 1.162 1 92.5 487 GLU B N 1
ATOM 8626 C CA . GLU B 1 487 ? -18.922 36.719 2.451 1 92.5 487 GLU B CA 1
ATOM 8627 C C . GLU B 1 487 ? -17.578 36.5 3.168 1 92.5 487 GLU B C 1
ATOM 8629 O O . GLU B 1 487 ? -17.125 37.406 3.887 1 92.5 487 GLU B O 1
ATOM 8634 N N . VAL B 1 488 ? -17.031 35.344 3.012 1 93.62 488 VAL B N 1
ATOM 8635 C CA . VAL B 1 488 ? -15.789 35.062 3.711 1 93.62 488 VAL B CA 1
ATOM 8636 C C . VAL B 1 488 ? -14.602 35.406 2.818 1 93.62 488 VAL B C 1
ATOM 8638 O O . VAL B 1 488 ? -13.453 35.156 3.172 1 93.62 488 VAL B O 1
ATOM 8641 N N . GLY B 1 489 ? -14.82 35.906 1.651 1 88.12 489 GLY B N 1
ATOM 8642 C CA . GLY B 1 489 ? -13.758 36.375 0.774 1 88.12 489 GLY B CA 1
ATOM 8643 C C . GLY B 1 489 ? -13.188 35.281 -0.118 1 88.12 489 GLY B C 1
ATOM 8644 O O . GLY B 1 489 ? -12.008 35.344 -0.47 1 88.12 489 GLY B O 1
ATOM 8645 N N . LEU B 1 490 ? -13.953 34.25 -0.495 1 90.12 490 LEU B N 1
ATOM 8646 C CA . LEU B 1 490 ? -13.43 33.156 -1.284 1 90.12 490 LEU B CA 1
ATOM 8647 C C . LEU B 1 490 ? -14.062 33.125 -2.672 1 90.12 490 LEU B C 1
ATOM 8649 O O . LEU B 1 490 ? -14.117 32.062 -3.311 1 90.12 490 LEU B O 1
ATOM 8653 N N . ALA B 1 491 ? -14.508 34.219 -3.137 1 86.56 491 ALA B N 1
ATOM 8654 C CA . ALA B 1 491 ? -15.102 34.281 -4.469 1 86.56 491 ALA B CA 1
ATOM 8655 C C . ALA B 1 491 ? -14.078 33.938 -5.551 1 86.56 491 ALA B C 1
ATOM 8657 O O . ALA B 1 491 ? -14.414 33.312 -6.559 1 86.56 491 ALA B O 1
ATOM 8658 N N . SER B 1 492 ? -12.891 34.312 -5.332 1 80.5 492 SER B N 1
ATOM 8659 C CA . SER B 1 492 ? -11.836 34.094 -6.309 1 80.5 492 SER B CA 1
ATOM 8660 C C . SER B 1 492 ? -11.516 32.594 -6.414 1 80.5 492 SER B C 1
ATOM 8662 O O . SER B 1 492 ? -11.18 32.094 -7.492 1 80.5 492 SER B O 1
ATOM 8664 N N . VAL B 1 493 ? -11.586 31.906 -5.332 1 84.94 493 VAL B N 1
ATOM 8665 C CA . VAL B 1 493 ? -11.312 30.484 -5.324 1 84.94 493 VAL B CA 1
ATOM 8666 C C . VAL B 1 493 ? -12.375 29.75 -6.148 1 84.94 493 VAL B C 1
ATOM 8668 O O . VAL B 1 493 ? -12.062 28.797 -6.863 1 84.94 493 VAL B O 1
ATOM 8671 N N . CYS B 1 494 ? -13.562 30.188 -6.047 1 86.31 494 CYS B N 1
ATOM 8672 C CA . CYS B 1 494 ? -14.664 29.609 -6.812 1 86.31 494 CYS B CA 1
ATOM 8673 C C . CYS B 1 494 ? -14.414 29.75 -8.312 1 86.31 494 CYS B C 1
ATOM 8675 O O . CYS B 1 494 ? -14.664 28.812 -9.078 1 86.31 494 CYS B O 1
ATOM 8677 N N . ARG B 1 495 ? -13.883 30.812 -8.664 1 80.56 495 ARG B N 1
ATOM 8678 C CA . ARG B 1 495 ? -13.594 31.062 -10.07 1 80.56 495 ARG B CA 1
ATOM 8679 C C . ARG B 1 495 ? -12.43 30.219 -10.555 1 80.56 495 ARG B C 1
ATOM 8681 O O . ARG B 1 495 ? -12.438 29.703 -11.68 1 80.56 495 ARG B O 1
ATOM 8688 N N . ARG B 1 496 ? -11.508 30.062 -9.688 1 78 496 ARG B N 1
ATOM 8689 C CA . ARG B 1 496 ? -10.305 29.312 -10.039 1 78 496 ARG B CA 1
ATOM 8690 C C . ARG B 1 496 ? -10.609 27.844 -10.258 1 78 496 ARG B C 1
ATOM 8692 O O . ARG B 1 496 ? -9.977 27.188 -11.094 1 78 496 ARG B O 1
ATOM 8699 N N . VAL B 1 497 ? -11.562 27.328 -9.531 1 81.44 497 VAL B N 1
ATOM 8700 C CA . VAL B 1 497 ? -11.828 25.891 -9.594 1 81.44 497 VAL B CA 1
ATOM 8701 C C . VAL B 1 497 ? -12.906 25.609 -10.633 1 81.44 497 VAL B C 1
ATOM 8703 O O . VAL B 1 497 ? -13.109 24.453 -11.031 1 81.44 497 VAL B O 1
ATOM 8706 N N . GLY B 1 498 ? -13.508 26.484 -11.25 1 78.88 498 GLY B N 1
ATOM 8707 C CA . GLY B 1 498 ? -14.484 26.297 -12.305 1 78.88 498 GLY B CA 1
ATOM 8708 C C . GLY B 1 498 ? -15.898 26.125 -11.789 1 78.88 498 GLY B C 1
ATOM 8709 O O . GLY B 1 498 ? -16.719 25.453 -12.422 1 78.88 498 GLY B O 1
ATOM 8710 N N . GLY B 1 499 ? -16.047 26.484 -10.594 1 82.69 499 GLY B N 1
ATOM 8711 C CA . GLY B 1 499 ? -17.391 26.375 -10.031 1 82.69 499 GLY B CA 1
ATOM 8712 C C . GLY B 1 499 ? -17.438 25.531 -8.773 1 82.69 499 GLY B C 1
ATOM 8713 O O . GLY B 1 499 ? -16.484 24.812 -8.461 1 82.69 499 GLY B O 1
ATOM 8714 N N . ILE B 1 500 ? -18.562 25.547 -8.125 1 85.06 500 ILE B N 1
ATOM 8715 C CA . ILE B 1 500 ? -18.703 24.938 -6.809 1 85.06 500 ILE B CA 1
ATOM 8716 C C . ILE B 1 500 ? -18.906 23.438 -6.957 1 85.06 500 ILE B C 1
ATOM 8718 O O . ILE B 1 500 ? -18.656 22.672 -6.02 1 85.06 500 ILE B O 1
ATOM 8722 N N . ASP B 1 501 ? -19.297 22.938 -8.133 1 84.25 501 ASP B N 1
ATOM 8723 C CA . ASP B 1 501 ? -19.594 21.531 -8.328 1 84.25 501 ASP B CA 1
ATOM 8724 C C . ASP B 1 501 ? -18.469 20.828 -9.078 1 84.25 501 ASP B C 1
ATOM 8726 O O . ASP B 1 501 ? -18.516 19.609 -9.273 1 84.25 501 ASP B O 1
ATOM 8730 N N . SER B 1 502 ? -17.5 21.578 -9.383 1 81.06 502 SER B N 1
ATOM 8731 C CA . SER B 1 502 ? -16.422 20.984 -10.164 1 81.06 502 SER B CA 1
ATOM 8732 C C . SER B 1 502 ? -15.57 20.047 -9.312 1 81.06 502 SER B C 1
ATOM 8734 O O . SER B 1 502 ? -15.242 20.375 -8.164 1 81.06 502 SER B O 1
ATOM 8736 N N . LEU B 1 503 ? -15.367 18.875 -9.906 1 76 503 LEU B N 1
ATOM 8737 C CA . LEU B 1 503 ? -14.508 17.938 -9.203 1 76 503 LEU B CA 1
ATOM 8738 C C . LEU B 1 503 ? -13.039 18.266 -9.438 1 76 503 LEU B C 1
ATOM 8740 O O . LEU B 1 503 ? -12.633 18.562 -10.562 1 76 503 LEU B O 1
ATOM 8744 N N . VAL B 1 504 ? -12.367 18.469 -8.328 1 69.19 504 VAL B N 1
ATOM 8745 C CA . VAL B 1 504 ? -10.945 18.781 -8.406 1 69.19 504 VAL B CA 1
ATOM 8746 C C . VAL B 1 504 ? -10.117 17.5 -8.273 1 69.19 504 VAL B C 1
ATOM 8748 O O . VAL B 1 504 ? -10.359 16.688 -7.379 1 69.19 504 VAL B O 1
ATOM 8751 N N . ASP B 1 505 ? -9.375 17.141 -9.234 1 62.38 505 ASP B N 1
ATOM 8752 C CA . ASP B 1 505 ? -8.547 15.938 -9.242 1 62.38 505 ASP B CA 1
ATOM 8753 C C . ASP B 1 505 ? -7.363 16.078 -8.297 1 62.38 505 ASP B C 1
ATOM 8755 O O . ASP B 1 505 ? -6.844 15.078 -7.789 1 62.38 505 ASP B O 1
ATOM 8759 N N . GLY B 1 506 ? -7.121 17.312 -7.836 1 63.12 506 GLY B N 1
ATOM 8760 C CA . GLY B 1 506 ? -5.953 17.5 -6.984 1 63.12 506 GLY B CA 1
ATOM 8761 C C . GLY B 1 506 ? -6.305 17.672 -5.52 1 63.12 506 GLY B C 1
ATOM 8762 O O . GLY B 1 506 ? -7.445 17.438 -5.117 1 63.12 506 GLY B O 1
ATOM 8763 N N . SER B 1 507 ? -5.254 17.703 -4.652 1 71.81 507 SER B N 1
ATOM 8764 C CA . SER B 1 507 ? -5.414 17.938 -3.219 1 71.81 507 SER B CA 1
ATOM 8765 C C . SER B 1 507 ? -5.715 19.391 -2.914 1 71.81 507 SER B C 1
ATOM 8767 O O . SER B 1 507 ? -5.035 20.297 -3.418 1 71.81 507 SER B O 1
ATOM 8769 N N . TRP B 1 508 ? -6.824 19.625 -2.316 1 77.25 508 TRP B N 1
ATOM 8770 C CA . TRP B 1 508 ? -7.203 20.969 -1.89 1 77.25 508 TRP B CA 1
ATOM 8771 C C . TRP B 1 508 ? -6.074 21.641 -1.106 1 77.25 508 TRP B C 1
ATOM 8773 O O . TRP B 1 508 ? -5.891 22.859 -1.181 1 77.25 508 TRP B O 1
ATOM 8783 N N . GLU B 1 509 ? -5.262 20.859 -0.448 1 74.69 509 GLU B N 1
ATOM 8784 C CA . GLU B 1 509 ? -4.184 21.391 0.379 1 74.69 509 GLU B CA 1
ATOM 8785 C C . GLU B 1 509 ? -3.104 22.047 -0.478 1 74.69 509 GLU B C 1
ATOM 8787 O O . GLU B 1 509 ? -2.428 22.984 -0.033 1 74.69 509 GLU B O 1
ATOM 8792 N N . ASP B 1 510 ? -3.127 21.656 -1.709 1 69.94 510 ASP B N 1
ATOM 8793 C CA . ASP B 1 510 ? -2.107 22.203 -2.604 1 69.94 510 ASP B CA 1
ATOM 8794 C C . ASP B 1 510 ? -2.631 23.406 -3.373 1 69.94 510 ASP B C 1
ATOM 8796 O O . ASP B 1 510 ? -1.852 24.25 -3.824 1 69.94 510 ASP B O 1
ATOM 8800 N N . MET B 1 511 ? -3.922 23.5 -3.42 1 75.38 511 MET B N 1
ATOM 8801 C CA . MET B 1 511 ? -4.523 24.531 -4.262 1 75.38 511 MET B CA 1
ATOM 8802 C C . MET B 1 511 ? -4.84 25.766 -3.445 1 75.38 511 MET B C 1
ATOM 8804 O O . MET B 1 511 ? -4.945 26.875 -3.996 1 75.38 511 MET B O 1
ATOM 8808 N N . LEU B 1 512 ? -4.988 25.547 -2.148 1 81.25 512 LEU B N 1
ATOM 8809 C CA . LEU B 1 512 ? -5.41 26.672 -1.308 1 81.25 512 LEU B CA 1
ATOM 8810 C C . LEU B 1 512 ? -4.301 27.078 -0.349 1 81.25 512 LEU B C 1
ATOM 8812 O O . LEU B 1 512 ? -3.531 26.234 0.115 1 81.25 512 LEU B O 1
ATOM 8816 N N . SER B 1 513 ? -4.289 28.344 -0.131 1 80.06 513 SER B N 1
ATOM 8817 C CA . SER B 1 513 ? -3.389 28.828 0.909 1 80.06 513 SER B CA 1
ATOM 8818 C C . SER B 1 513 ? -3.943 28.547 2.301 1 80.06 513 SER B C 1
ATOM 8820 O O . SER B 1 513 ? -5.121 28.219 2.447 1 80.06 513 SER B O 1
ATOM 8822 N N . HIS B 1 514 ? -3.182 28.625 3.268 1 80.62 514 HIS B N 1
ATOM 8823 C CA . HIS B 1 514 ? -3.615 28.375 4.637 1 80.62 514 HIS B CA 1
ATOM 8824 C C . HIS B 1 514 ? -4.73 29.344 5.047 1 80.62 514 HIS B C 1
ATOM 8826 O O . HIS B 1 514 ? -5.668 28.938 5.746 1 80.62 514 HIS B O 1
ATOM 8832 N N . GLY B 1 515 ? -4.582 30.594 4.648 1 84.81 515 GLY B N 1
ATOM 8833 C CA . GLY B 1 515 ? -5.633 31.547 4.934 1 84.81 515 GLY B CA 1
ATOM 8834 C C . GLY B 1 515 ? -6.949 31.219 4.258 1 84.81 515 GLY B C 1
ATOM 8835 O O . GLY B 1 515 ? -8.016 31.391 4.844 1 84.81 515 GLY B O 1
ATOM 8836 N N . GLU B 1 516 ? -6.793 30.766 3.061 1 86.69 516 GLU B N 1
ATOM 8837 C CA . GLU B 1 516 ? -7.992 30.375 2.33 1 86.69 516 GLU B CA 1
ATOM 8838 C C . GLU B 1 516 ? -8.656 29.156 2.975 1 86.69 516 GLU B C 1
ATOM 8840 O O . GLU B 1 516 ? -9.891 29.062 3.002 1 86.69 516 GLU B O 1
ATOM 8845 N N . ILE B 1 517 ? -7.855 28.328 3.471 1 89.81 517 ILE B N 1
ATOM 8846 C CA . ILE B 1 517 ? -8.383 27.125 4.121 1 89.81 517 ILE B CA 1
ATOM 8847 C C . ILE B 1 517 ? -9.141 27.516 5.387 1 89.81 517 ILE B C 1
ATOM 8849 O O . ILE B 1 517 ? -10.219 26.984 5.664 1 89.81 517 ILE B O 1
ATOM 8853 N N . GLN B 1 518 ? -8.586 28.406 6.137 1 90.81 518 GLN B N 1
ATOM 8854 C CA . GLN B 1 518 ? -9.242 28.859 7.355 1 90.81 518 GLN B CA 1
ATOM 8855 C C . GLN B 1 518 ? -10.547 29.578 7.035 1 90.81 518 GLN B C 1
ATOM 8857 O O . GLN B 1 518 ? -11.547 29.422 7.742 1 90.81 518 GLN B O 1
ATOM 8862 N N . ARG B 1 519 ? -10.539 30.375 5.984 1 93 519 ARG B N 1
ATOM 8863 C CA . ARG B 1 519 ? -11.766 31.047 5.566 1 93 519 ARG B CA 1
ATOM 8864 C C . ARG B 1 519 ? -12.82 30.047 5.117 1 93 519 ARG B C 1
ATOM 8866 O O . ARG B 1 519 ? -14.016 30.25 5.352 1 93 519 ARG B O 1
ATOM 8873 N N . LEU B 1 520 ? -12.352 29.078 4.465 1 93.06 520 LEU B N 1
ATOM 8874 C CA . LEU B 1 520 ? -13.258 28.016 4.047 1 93.06 520 LEU B CA 1
ATOM 8875 C C . LEU B 1 520 ? -13.898 27.328 5.258 1 93.06 520 LEU B C 1
ATOM 8877 O O . LEU B 1 520 ? -15.07 26.969 5.223 1 93.06 520 LEU B O 1
ATOM 8881 N N . ALA B 1 521 ? -13.148 27.125 6.285 1 93.56 521 ALA B N 1
ATOM 8882 C CA . ALA B 1 521 ? -13.672 26.547 7.52 1 93.56 521 ALA B CA 1
ATOM 8883 C C . ALA B 1 521 ? -14.766 27.422 8.117 1 93.56 521 ALA B C 1
ATOM 8885 O O . ALA B 1 521 ? -15.742 26.906 8.672 1 93.56 521 ALA B O 1
ATOM 8886 N N . PHE B 1 522 ? -14.617 28.734 8.016 1 95.69 522 PHE B N 1
ATOM 8887 C CA . PHE B 1 522 ? -15.641 29.641 8.508 1 95.69 522 PHE B CA 1
ATOM 8888 C C . PHE B 1 522 ? -16.891 29.578 7.641 1 95.69 522 PHE B C 1
ATOM 8890 O O . PHE B 1 522 ? -18.016 29.719 8.141 1 95.69 522 PHE B O 1
ATOM 8897 N N . ALA B 1 523 ? -16.641 29.406 6.32 1 94.19 523 ALA B N 1
ATOM 8898 C CA . ALA B 1 523 ? -17.797 29.203 5.457 1 94.19 523 ALA B CA 1
ATOM 8899 C C . ALA B 1 523 ? -18.609 28 5.91 1 94.19 523 ALA B C 1
ATOM 8901 O O . ALA B 1 523 ? -19.844 28.047 5.902 1 94.19 523 ALA B O 1
ATOM 8902 N N . ARG B 1 524 ? -17.922 27.031 6.301 1 93 524 ARG B N 1
ATOM 8903 C CA . ARG B 1 524 ? -18.562 25.844 6.848 1 93 524 ARG B CA 1
ATOM 8904 C C . ARG B 1 524 ? -19.344 26.156 8.117 1 93 524 ARG B C 1
ATOM 8906 O O . ARG B 1 524 ? -20.469 25.703 8.305 1 93 524 ARG B O 1
ATOM 8913 N N . LEU B 1 525 ? -18.719 26.875 8.914 1 95.06 525 LEU B N 1
ATOM 8914 C CA . LEU B 1 525 ? -19.312 27.266 10.188 1 95.06 525 LEU B CA 1
ATOM 8915 C C . LEU B 1 525 ? -20.609 28.031 9.969 1 95.06 525 LEU B C 1
ATOM 8917 O O . LEU B 1 525 ? -21.625 27.766 10.617 1 95.06 525 LEU B O 1
ATOM 8921 N N . PHE B 1 526 ? -20.594 28.953 9.055 1 95.62 526 PHE B N 1
ATOM 8922 C CA . PHE B 1 526 ? -21.75 29.797 8.805 1 95.62 526 PHE B CA 1
ATOM 8923 C C . PHE B 1 526 ? -22.844 29.031 8.078 1 95.62 526 PHE B C 1
ATOM 8925 O O . PHE B 1 526 ? -24.031 29.359 8.195 1 95.62 526 PHE B O 1
ATOM 8932 N N . TYR B 1 527 ? -22.422 28.094 7.328 1 93 527 TYR B N 1
ATOM 8933 C CA . TYR B 1 527 ? -23.406 27.25 6.664 1 93 527 TYR B CA 1
ATOM 8934 C C . TYR B 1 527 ? -24.234 26.469 7.68 1 93 527 TYR B C 1
ATOM 8936 O O . TYR B 1 527 ? -25.453 26.406 7.59 1 93 527 TYR B O 1
ATOM 8944 N N . HIS B 1 528 ? -23.609 25.875 8.641 1 92.44 528 HIS B N 1
ATOM 8945 C CA . HIS B 1 528 ? -24.281 25.031 9.625 1 92.44 528 HIS B CA 1
ATOM 8946 C C . HIS B 1 528 ? -24.891 25.859 10.734 1 92.44 528 HIS B C 1
ATOM 8948 O O . HIS B 1 528 ? -25.859 25.438 11.375 1 92.44 528 HIS B O 1
ATOM 8954 N N . GLN B 1 529 ? -24.344 27.078 11.008 1 93.69 529 GLN B N 1
ATOM 8955 C CA . GLN B 1 529 ? -24.812 28 12.039 1 93.69 529 GLN B CA 1
ATOM 8956 C C . GLN B 1 529 ? -25.078 27.266 13.359 1 93.69 529 GLN B C 1
ATOM 8958 O O . GLN B 1 529 ? -26.188 27.281 13.875 1 93.69 529 GLN B O 1
ATOM 8963 N N . PRO B 1 530 ? -24.062 26.703 13.961 1 95.44 530 PRO B N 1
ATOM 8964 C CA . PRO B 1 530 ? -24.188 25.953 15.211 1 95.44 530 PRO B CA 1
ATOM 8965 C C . PRO B 1 530 ? -24.469 26.859 16.406 1 95.44 530 PRO B C 1
ATOM 8967 O O . PRO B 1 530 ? -24.344 28.078 16.312 1 95.44 530 PRO B O 1
ATOM 8970 N N . ASP B 1 531 ? -24.828 26.188 17.547 1 95.5 531 ASP B N 1
ATOM 8971 C CA . ASP B 1 531 ? -25.016 26.906 18.797 1 95.5 531 ASP B CA 1
ATOM 8972 C C . ASP B 1 531 ? -23.672 27.281 19.422 1 95.5 531 ASP B C 1
ATOM 8974 O O . ASP B 1 531 ? -23.562 28.297 20.094 1 95.5 531 ASP B O 1
ATOM 8978 N N . LEU B 1 532 ? -22.766 26.406 19.141 1 96.38 532 LEU B N 1
ATOM 8979 C CA . LEU B 1 532 ? -21.453 26.562 19.766 1 96.38 532 LEU B CA 1
ATOM 8980 C C . LEU B 1 532 ? -20.328 26.266 18.766 1 96.38 532 LEU B C 1
ATOM 8982 O O . LEU B 1 532 ? -20.406 25.297 18 1 96.38 532 LEU B O 1
ATOM 8986 N N . ALA B 1 533 ? -19.375 27.125 18.703 1 96.5 533 ALA B N 1
ATOM 8987 C CA . ALA B 1 533 ? -18.172 26.922 17.906 1 96.5 533 ALA B CA 1
ATOM 8988 C C . ALA B 1 533 ? -16.938 26.812 18.781 1 96.5 533 ALA B C 1
ATOM 8990 O O . ALA B 1 533 ? -16.688 27.672 19.625 1 96.5 533 ALA B O 1
ATOM 8991 N N . MET B 1 534 ? -16.297 25.75 18.688 1 95.31 534 MET B N 1
ATOM 8992 C CA . MET B 1 534 ? -15.008 25.547 19.344 1 95.31 534 MET B CA 1
ATOM 8993 C C . MET B 1 534 ? -13.859 25.812 18.375 1 95.31 534 MET B C 1
ATOM 8995 O O . MET B 1 534 ? -13.617 25.016 17.453 1 95.31 534 MET B O 1
ATOM 8999 N N . MET B 1 535 ? -13.172 26.812 18.594 1 94.88 535 MET B N 1
ATOM 9000 C CA . MET B 1 535 ? -12.148 27.25 17.641 1 94.88 535 MET B CA 1
ATOM 9001 C C . MET B 1 535 ? -10.758 27.125 18.25 1 94.88 535 MET B C 1
ATOM 9003 O O . MET B 1 535 ? -10.461 27.75 19.266 1 94.88 535 MET B O 1
ATOM 9007 N N . ASP B 1 536 ? -9.945 26.297 17.625 1 91.62 536 ASP B N 1
ATOM 9008 C CA . ASP B 1 536 ? -8.562 26.125 18.047 1 91.62 536 ASP B CA 1
ATOM 9009 C C . ASP B 1 536 ? -7.605 26.844 17.094 1 91.62 536 ASP B C 1
ATOM 9011 O O . ASP B 1 536 ? -7.184 26.266 16.094 1 91.62 536 ASP B O 1
ATOM 9015 N N . GLU B 1 537 ? -7.223 28 17.422 1 87.81 537 GLU B N 1
ATOM 9016 C CA . GLU B 1 537 ? -6.348 28.844 16.594 1 87.81 537 GLU B CA 1
ATOM 9017 C C . GLU B 1 537 ? -6.832 28.891 15.148 1 87.81 537 GLU B C 1
ATOM 9019 O O . GLU B 1 537 ? -6.051 28.672 14.219 1 87.81 537 GLU B O 1
ATOM 9024 N N . ALA B 1 538 ? -8.094 29.188 14.992 1 89.81 538 ALA B N 1
ATOM 9025 C CA . ALA B 1 538 ? -8.773 29.062 13.703 1 89.81 538 ALA B CA 1
ATOM 9026 C C . ALA B 1 538 ? -8.453 30.266 12.805 1 89.81 538 ALA B C 1
ATOM 9028 O O . ALA B 1 538 ? -8.703 30.219 11.594 1 89.81 538 ALA B O 1
ATOM 9029 N N . THR B 1 539 ? -7.863 31.312 13.328 1 88.75 539 THR B N 1
ATOM 9030 C CA . THR B 1 539 ? -7.582 32.5 12.531 1 88.75 539 THR B CA 1
ATOM 9031 C C . THR B 1 539 ? -6.102 32.875 12.609 1 88.75 539 THR B C 1
ATOM 9033 O O . THR B 1 539 ? -5.73 34.031 12.477 1 88.75 539 THR B O 1
ATOM 9036 N N . SER B 1 540 ? -5.301 31.844 12.859 1 79.94 540 SER B N 1
ATOM 9037 C CA . SER B 1 540 ? -3.873 32.094 13.055 1 79.94 540 SER B CA 1
ATOM 9038 C C . SER B 1 540 ? -3.207 32.531 11.75 1 79.94 540 SER B C 1
ATOM 9040 O O . SER B 1 540 ? -2.189 33.219 11.781 1 79.94 540 SER B O 1
ATOM 9042 N N . ALA B 1 541 ? -3.832 32.188 10.602 1 79.12 541 ALA B N 1
ATOM 9043 C CA . ALA B 1 541 ? -3.227 32.5 9.312 1 79.12 541 ALA B CA 1
ATOM 9044 C C . ALA B 1 541 ? -3.936 33.656 8.641 1 79.12 541 ALA B C 1
ATOM 9046 O O . ALA B 1 541 ? -3.721 33.938 7.457 1 79.12 541 ALA B O 1
ATOM 9047 N N . LEU B 1 542 ? -4.758 34.375 9.422 1 83.81 542 LEU B N 1
ATOM 9048 C CA . LEU B 1 542 ? -5.52 35.469 8.852 1 83.81 542 LEU B CA 1
ATOM 9049 C C . LEU B 1 542 ? -5.027 36.812 9.406 1 83.81 542 LEU B C 1
ATOM 9051 O O . LEU B 1 542 ? -4.441 36.875 10.484 1 83.81 542 LEU B O 1
ATOM 9055 N N . ASP B 1 543 ? -5.25 37.844 8.641 1 80.5 543 ASP B N 1
ATOM 9056 C CA . ASP B 1 543 ? -4.945 39.188 9.109 1 80.5 543 ASP B CA 1
ATOM 9057 C C . ASP B 1 543 ? -5.961 39.656 10.156 1 80.5 543 ASP B C 1
ATOM 9059 O O . ASP B 1 543 ? -7.059 39.094 10.25 1 80.5 543 ASP B O 1
ATOM 9063 N N . ILE B 1 544 ? -5.637 40.688 10.836 1 82.44 544 ILE B N 1
ATOM 9064 C CA . ILE B 1 544 ? -6.422 41.156 11.969 1 82.44 544 ILE B CA 1
ATOM 9065 C C . ILE B 1 544 ? -7.793 41.625 11.484 1 82.44 544 ILE B C 1
ATOM 9067 O O . ILE B 1 544 ? -8.812 41.375 12.133 1 82.44 544 ILE B O 1
ATOM 9071 N N . ALA B 1 545 ? -7.766 42.312 10.375 1 84.25 545 ALA B N 1
ATOM 9072 C CA . ALA B 1 545 ? -9.023 42.812 9.852 1 84.25 545 ALA B CA 1
ATOM 9073 C C . ALA B 1 545 ? -9.992 41.688 9.508 1 84.25 545 ALA B C 1
ATOM 9075 O O . ALA B 1 545 ? -11.18 41.781 9.836 1 84.25 545 ALA B O 1
ATOM 9076 N N . THR B 1 546 ? -9.5 40.719 8.883 1 88.5 546 THR B N 1
ATOM 9077 C CA . THR B 1 546 ? -10.328 39.594 8.508 1 88.5 546 THR B CA 1
ATOM 9078 C C . THR B 1 546 ? -10.781 38.812 9.742 1 88.5 546 THR B C 1
ATOM 9080 O O . THR B 1 546 ? -11.914 38.344 9.805 1 88.5 546 THR B O 1
ATOM 9083 N N . GLU B 1 547 ? -9.859 38.656 10.672 1 90.88 547 GLU B N 1
ATOM 9084 C CA . GLU B 1 547 ? -10.18 37.969 11.922 1 90.88 547 GLU B CA 1
ATOM 9085 C C . GLU B 1 547 ? -11.352 38.656 12.633 1 90.88 547 GLU B C 1
ATOM 9087 O O . GLU B 1 547 ? -12.305 38 13.047 1 90.88 547 GLU B O 1
ATOM 9092 N N . LYS B 1 548 ? -11.25 39.969 12.703 1 91.56 548 LYS B N 1
ATOM 9093 C CA . LYS B 1 548 ? -12.305 40.719 13.375 1 91.56 548 LYS B CA 1
ATOM 9094 C C . LYS B 1 548 ? -13.633 40.625 12.625 1 91.56 548 LYS B C 1
ATOM 9096 O O . LYS B 1 548 ? -14.688 40.5 13.25 1 91.56 548 LYS B O 1
ATOM 9101 N N . ALA B 1 549 ? -13.508 40.625 11.367 1 93.38 549 ALA B N 1
ATOM 9102 C CA . ALA B 1 549 ? -14.719 40.531 10.555 1 93.38 549 ALA B CA 1
ATOM 9103 C C . ALA B 1 549 ? -15.391 39.188 10.758 1 93.38 549 ALA B C 1
ATOM 9105 O O . ALA B 1 549 ? -16.625 39.094 10.891 1 93.38 549 ALA B O 1
ATOM 9106 N N . LEU B 1 550 ? -14.656 38.188 10.766 1 95.12 550 LEU B N 1
ATOM 9107 C CA . LEU B 1 550 ? -15.203 36.844 10.883 1 95.12 550 LEU B CA 1
ATOM 9108 C C . LEU B 1 550 ? -15.781 36.594 12.281 1 95.12 550 LEU B C 1
ATOM 9110 O O . LEU B 1 550 ? -16.859 36.031 12.414 1 95.12 550 LEU B O 1
ATOM 9114 N N . TYR B 1 551 ? -15.055 36.969 13.336 1 95.38 551 TYR B N 1
ATOM 9115 C CA . TYR B 1 551 ? -15.578 36.812 14.688 1 95.38 551 TYR B CA 1
ATOM 9116 C C . TYR B 1 551 ? -16.812 37.688 14.898 1 95.38 551 TYR B C 1
ATOM 9118 O O . TYR B 1 551 ? -17.75 37.312 15.602 1 95.38 551 TYR B O 1
ATOM 9126 N N . GLY B 1 552 ? -16.734 38.906 14.289 1 95.31 552 GLY B N 1
ATOM 9127 C CA . GLY B 1 552 ? -17.922 39.719 14.336 1 95.31 552 GLY B CA 1
ATOM 9128 C C . GLY B 1 552 ? -19.141 39.062 13.734 1 95.31 552 GLY B C 1
ATOM 9129 O O . GLY B 1 552 ? -20.25 39.156 14.289 1 95.31 552 GLY B O 1
ATOM 9130 N N . MET B 1 553 ? -18.922 38.438 12.641 1 95.75 553 MET B N 1
ATOM 9131 C CA . MET B 1 553 ? -20.016 37.719 11.984 1 95.75 553 MET B CA 1
ATOM 9132 C C . MET B 1 553 ? -20.547 36.594 12.867 1 95.75 553 MET B C 1
ATOM 9134 O O . MET B 1 553 ? -21.734 36.312 12.867 1 95.75 553 MET B O 1
ATOM 9138 N N . CYS B 1 554 ? -19.703 35.938 13.594 1 96.44 554 CYS B N 1
ATOM 9139 C CA . CYS B 1 554 ? -20.109 34.875 14.508 1 96.44 554 CYS B CA 1
ATOM 9140 C C . CYS B 1 554 ? -21.031 35.406 15.586 1 96.44 554 CYS B C 1
ATOM 9142 O O . CYS B 1 554 ? -22.062 34.812 15.883 1 96.44 554 CYS B O 1
ATOM 9144 N N . VAL B 1 555 ? -20.656 36.531 16.125 1 94.94 555 VAL B N 1
ATOM 9145 C CA . VAL B 1 555 ? -21.453 37.156 17.188 1 94.94 555 VAL B CA 1
ATOM 9146 C C . VAL B 1 555 ? -22.797 37.625 16.641 1 94.94 555 VAL B C 1
ATOM 9148 O O . VAL B 1 555 ? -23.828 37.438 17.281 1 94.94 555 VAL B O 1
ATOM 9151 N N . ASP B 1 556 ? -22.766 38.156 15.477 1 95.12 556 ASP B N 1
ATOM 9152 C CA . ASP B 1 556 ? -23.984 38.656 14.844 1 95.12 556 ASP B CA 1
ATOM 9153 C C . ASP B 1 556 ? -24.969 37.5 14.586 1 95.12 556 ASP B C 1
ATOM 9155 O O . ASP B 1 556 ? -26.188 37.688 14.672 1 95.12 556 ASP B O 1
ATOM 9159 N N . LYS B 1 557 ? -24.406 36.438 14.273 1 95.12 557 LYS B N 1
ATOM 9160 C CA . LYS B 1 557 ? -25.25 35.281 13.961 1 95.12 557 LYS B CA 1
ATOM 9161 C C . LYS B 1 557 ? -25.656 34.531 15.227 1 95.12 557 LYS B C 1
ATOM 9163 O O . LYS B 1 557 ? -26.422 33.562 15.156 1 95.12 557 LYS B O 1
ATOM 9168 N N . GLY B 1 558 ? -25.172 34.938 16.344 1 94.69 558 GLY B N 1
ATOM 9169 C CA . GLY B 1 558 ? -25.594 34.406 17.625 1 94.69 558 GLY B CA 1
ATOM 9170 C C . GLY B 1 558 ? -24.875 33.094 17.984 1 94.69 558 GLY B C 1
ATOM 9171 O O . GLY B 1 558 ? -25.391 32.281 18.75 1 94.69 558 GLY B O 1
ATOM 9172 N N . ILE B 1 559 ? -23.734 32.844 17.422 1 96.75 559 ILE B N 1
ATOM 9173 C CA . ILE B 1 559 ? -22.969 31.641 17.719 1 96.75 559 ILE B CA 1
ATOM 9174 C C . ILE B 1 559 ? -22.125 31.859 18.969 1 96.75 559 ILE B C 1
ATOM 9176 O O . ILE B 1 559 ? -21.422 32.875 19.094 1 96.75 559 ILE B O 1
ATOM 9180 N N . THR B 1 560 ? -22.25 31 19.984 1 97.19 560 THR B N 1
ATOM 9181 C CA . THR B 1 560 ? -21.406 31.047 21.172 1 97.19 560 THR B CA 1
ATOM 9182 C C . THR B 1 560 ? -20 30.562 20.844 1 97.19 560 THR B C 1
ATOM 9184 O O . THR B 1 560 ? -19.828 29.578 20.109 1 97.19 560 THR B O 1
ATOM 9187 N N . LEU B 1 561 ? -19.016 31.219 21.406 1 97.19 561 LEU B N 1
ATOM 9188 C CA . LEU B 1 561 ? -17.656 30.938 20.984 1 97.19 561 LEU B CA 1
ATOM 9189 C C . LEU B 1 561 ? -16.797 30.453 22.156 1 97.19 561 LEU B C 1
ATOM 9191 O O . LEU B 1 561 ? -16.875 31.016 23.25 1 97.19 561 LEU B O 1
ATOM 9195 N N . ILE B 1 562 ? -16.125 29.359 21.984 1 96.31 562 ILE B N 1
ATOM 9196 C CA . ILE B 1 562 ? -14.961 28.953 22.766 1 96.31 562 ILE B CA 1
ATOM 9197 C C . ILE B 1 562 ? -13.703 29.047 21.906 1 96.31 562 ILE B C 1
ATOM 9199 O O . ILE B 1 562 ? -13.492 28.219 21.016 1 96.31 562 ILE B O 1
ATOM 9203 N N . SER B 1 563 ? -12.883 29.984 22.141 1 95.44 563 SER B N 1
ATOM 9204 C CA . SER B 1 563 ? -11.75 30.234 21.266 1 95.44 563 SER B CA 1
ATOM 9205 C C . SER B 1 563 ? -10.422 30.062 22 1 95.44 563 SER B C 1
ATOM 9207 O O . SER B 1 563 ? -10.266 30.562 23.125 1 95.44 563 SER B O 1
ATOM 9209 N N . VAL B 1 564 ? -9.586 29.234 21.391 1 92.19 564 VAL B N 1
ATOM 9210 C CA . VAL B 1 564 ? -8.188 29.156 21.812 1 92.19 564 VAL B CA 1
ATOM 9211 C C . VAL B 1 564 ? -7.332 30.078 20.953 1 92.19 564 VAL B C 1
ATOM 9213 O O . VAL B 1 564 ? -7.355 29.984 19.719 1 92.19 564 VAL B O 1
ATOM 9216 N N . ALA B 1 565 ? -6.684 31.062 21.5 1 86.75 565 ALA B N 1
ATOM 9217 C CA . ALA B 1 565 ? -5.887 32 20.719 1 86.75 565 ALA B CA 1
ATOM 9218 C C . ALA B 1 565 ? -4.66 32.469 21.5 1 86.75 565 ALA B C 1
ATOM 9220 O O . ALA B 1 565 ? -4.559 32.219 22.703 1 86.75 565 ALA B O 1
ATOM 9221 N N . HIS B 1 566 ? -3.771 33 20.781 1 75.56 566 HIS B N 1
ATOM 9222 C CA . HIS B 1 566 ? -2.572 33.562 21.375 1 75.56 566 HIS B CA 1
ATOM 9223 C C . HIS B 1 566 ? -2.641 35.094 21.375 1 75.56 566 HIS B C 1
ATOM 9225 O O . HIS B 1 566 ? -1.938 35.75 22.156 1 75.56 566 HIS B O 1
ATOM 9231 N N . ARG B 1 567 ? -3.555 35.562 20.625 1 69.31 567 ARG B N 1
ATOM 9232 C CA . ARG B 1 567 ? -3.588 37 20.391 1 69.31 567 ARG B CA 1
ATOM 9233 C C . ARG B 1 567 ? -4.625 37.688 21.281 1 69.31 567 ARG B C 1
ATOM 9235 O O . ARG B 1 567 ? -5.723 37.156 21.469 1 69.31 567 ARG B O 1
ATOM 9242 N N . ASP B 1 568 ? -4.344 38.844 21.688 1 76.69 568 ASP B N 1
ATOM 9243 C CA . ASP B 1 568 ? -5.25 39.625 22.516 1 76.69 568 ASP B CA 1
ATOM 9244 C C . ASP B 1 568 ? -6.324 40.281 21.672 1 76.69 568 ASP B C 1
ATOM 9246 O O . ASP B 1 568 ? -7.316 40.812 22.203 1 76.69 568 ASP B O 1
ATOM 9250 N N . THR B 1 569 ? -6.184 40.188 20.359 1 78.06 569 THR B N 1
ATOM 9251 C CA . THR B 1 569 ? -7.121 40.875 19.484 1 78.06 569 THR B CA 1
ATOM 9252 C C . THR B 1 569 ? -8.523 40.312 19.625 1 78.06 569 THR B C 1
ATOM 9254 O O . THR B 1 569 ? -9.508 40.969 19.266 1 78.06 569 THR B O 1
ATOM 9257 N N . LEU B 1 570 ? -8.711 39.219 20.234 1 87.5 570 LEU B N 1
ATOM 9258 C CA . LEU B 1 570 ? -9.992 38.531 20.281 1 87.5 570 LEU B CA 1
ATOM 9259 C C . LEU B 1 570 ? -10.734 38.844 21.578 1 87.5 570 LEU B C 1
ATOM 9261 O O . LEU B 1 570 ? -11.891 38.438 21.75 1 87.5 570 LEU B O 1
ATOM 9265 N N . ASP B 1 571 ? -10.156 39.688 22.391 1 89.44 571 ASP B N 1
ATOM 9266 C CA . ASP B 1 571 ? -10.758 40.031 23.672 1 89.44 571 ASP B CA 1
ATOM 9267 C C . ASP B 1 571 ? -12.109 40.719 23.484 1 89.44 571 ASP B C 1
ATOM 9269 O O . ASP B 1 571 ? -13.031 40.5 24.281 1 89.44 571 ASP B O 1
ATOM 9273 N N . GLU B 1 572 ? -12.188 41.469 22.469 1 91.31 572 GLU B N 1
ATOM 9274 C CA . GLU B 1 572 ? -13.391 42.25 22.25 1 91.31 572 GLU B CA 1
ATOM 9275 C C . GLU B 1 572 ? -14.594 41.375 21.938 1 91.31 572 GLU B C 1
ATOM 9277 O O . GLU B 1 572 ? -15.742 41.781 22.109 1 91.31 572 GLU B O 1
ATOM 9282 N N . PHE B 1 573 ? -14.383 40.188 21.594 1 94.56 573 PHE B N 1
ATOM 9283 C CA . PHE B 1 573 ? -15.484 39.312 21.172 1 94.56 573 PHE B CA 1
ATOM 9284 C C . PHE B 1 573 ? -15.789 38.281 22.25 1 94.56 573 PHE B C 1
ATOM 9286 O O . PHE B 1 573 ? -16.609 37.406 22.047 1 94.56 573 PHE B O 1
ATOM 9293 N N . HIS B 1 574 ? -15.172 38.375 23.375 1 95.88 574 HIS B N 1
ATOM 9294 C CA . HIS B 1 574 ? -15.328 37.344 24.406 1 95.88 574 HIS B CA 1
ATOM 9295 C C . HIS B 1 574 ? -15.672 38 25.75 1 95.88 574 HIS B C 1
ATOM 9297 O O . HIS B 1 574 ? -15.414 39.156 25.969 1 95.88 574 HIS B O 1
ATOM 9303 N N . ASP B 1 575 ? -16.219 37.188 26.672 1 95.5 575 ASP B N 1
ATOM 9304 C CA . ASP B 1 575 ? -16.719 37.688 27.953 1 95.5 575 ASP B CA 1
ATOM 9305 C C . ASP B 1 575 ? -15.828 37.188 29.094 1 95.5 575 ASP B C 1
ATOM 9307 O O . ASP B 1 575 ? -15.641 37.875 30.094 1 95.5 575 ASP B O 1
ATOM 9311 N N . VAL B 1 576 ? -15.414 36 28.938 1 95.38 576 VAL B N 1
ATOM 9312 C CA . VAL B 1 576 ? -14.641 35.344 29.984 1 95.38 576 VAL B CA 1
ATOM 9313 C C . VAL B 1 576 ? -13.266 34.969 29.453 1 95.38 576 VAL B C 1
ATOM 9315 O O . VAL B 1 576 ? -13.133 34.531 28.297 1 95.38 576 VAL B O 1
ATOM 9318 N N . HIS B 1 577 ? -12.273 35.125 30.25 1 95 577 HIS B N 1
ATOM 9319 C CA . HIS B 1 577 ? -10.898 34.812 29.891 1 95 577 HIS B CA 1
ATOM 9320 C C . HIS B 1 577 ? -10.32 33.75 30.797 1 95 577 HIS B C 1
ATOM 9322 O O . HIS B 1 577 ? -10.164 33.969 32 1 95 577 HIS B O 1
ATOM 9328 N N . LEU B 1 578 ? -10.062 32.562 30.25 1 95.31 578 LEU B N 1
ATOM 9329 C CA . LEU B 1 578 ? -9.344 31.5 30.953 1 95.31 578 LEU B CA 1
ATOM 9330 C C . LEU B 1 578 ? -7.871 31.5 30.562 1 95.31 578 LEU B C 1
ATOM 9332 O O . LEU B 1 578 ? -7.535 31.25 29.406 1 95.31 578 LEU B O 1
ATOM 9336 N N . LYS B 1 579 ? -7.02 31.734 31.469 1 93.88 579 LYS B N 1
ATOM 9337 C CA . LYS B 1 579 ? -5.582 31.734 31.219 1 93.88 579 LYS B CA 1
ATOM 9338 C C . LYS B 1 579 ? -4.91 30.531 31.859 1 93.88 579 LYS B C 1
ATOM 9340 O O . LYS B 1 579 ? -4.984 30.344 33.094 1 93.88 579 LYS B O 1
ATOM 9345 N N . LEU B 1 580 ? -4.328 29.734 31.062 1 92.94 580 LEU B N 1
ATOM 9346 C CA . LEU B 1 580 ? -3.559 28.594 31.562 1 92.94 580 LEU B CA 1
ATOM 9347 C C . LEU B 1 580 ? -2.104 28.984 31.797 1 92.94 580 LEU B C 1
ATOM 9349 O O . LEU B 1 580 ? -1.418 29.438 30.875 1 92.94 580 LEU B O 1
ATOM 9353 N N . LEU B 1 581 ? -1.595 28.812 32.906 1 88.69 581 LEU B N 1
ATOM 9354 C CA . LEU B 1 581 ? -0.281 29.312 33.312 1 88.69 581 LEU B CA 1
ATOM 9355 C C . LEU B 1 581 ? 0.764 28.203 33.25 1 88.69 581 LEU B C 1
ATOM 9357 O O . LEU B 1 581 ? 1.964 28.469 33.344 1 88.69 581 LEU B O 1
ATOM 9361 N N . GLY B 1 582 ? 0.382 26.984 33.094 1 84.38 582 GLY B N 1
ATOM 9362 C CA . GLY B 1 582 ? 1.309 25.875 33.094 1 84.38 582 GLY B CA 1
ATOM 9363 C C . GLY B 1 582 ? 1.373 25.188 34.469 1 84.38 582 GLY B C 1
ATOM 9364 O O . GLY B 1 582 ? 0.953 25.75 35.469 1 84.38 582 GLY B O 1
ATOM 9365 N N . ASP B 1 583 ? 1.903 23.969 34.5 1 83.19 583 ASP B N 1
ATOM 9366 C CA . ASP B 1 583 ? 2.105 23.188 35.719 1 83.19 583 ASP B CA 1
ATOM 9367 C C . ASP B 1 583 ? 0.796 23 36.469 1 83.19 583 ASP B C 1
ATOM 9369 O O . ASP B 1 583 ? 0.763 23.141 37.719 1 83.19 583 ASP B O 1
ATOM 9373 N N . GLY B 1 584 ? -0.217 22.969 35.781 1 89.25 584 GLY B N 1
ATOM 9374 C CA . GLY B 1 584 ? -1.508 22.641 36.375 1 89.25 584 GLY B CA 1
ATOM 9375 C C . GLY B 1 584 ? -2.289 23.859 36.812 1 89.25 584 GLY B C 1
ATOM 9376 O O . GLY B 1 584 ? -3.457 23.75 37.188 1 89.25 584 GLY B O 1
ATOM 9377 N N . LYS B 1 585 ? -1.734 25.031 36.75 1 93.12 585 LYS B N 1
ATOM 9378 C CA . LYS B 1 585 ? -2.365 26.234 37.281 1 93.12 585 LYS B CA 1
ATOM 9379 C C . LYS B 1 585 ? -3.141 26.969 36.188 1 93.12 585 LYS B C 1
ATOM 9381 O O . LYS B 1 585 ? -2.842 26.844 35 1 93.12 585 LYS B O 1
ATOM 9386 N N . TRP B 1 586 ? -4.191 27.703 36.594 1 95.38 586 TRP B N 1
ATOM 9387 C CA . TRP B 1 586 ? -5.031 28.469 35.688 1 95.38 586 TRP B CA 1
ATOM 9388 C C . TRP B 1 586 ? -5.703 29.625 36.438 1 95.38 586 TRP B C 1
ATOM 9390 O O . TRP B 1 586 ? -5.781 29.641 37.656 1 95.38 586 TRP B O 1
ATOM 9400 N N . THR B 1 587 ? -6.07 30.625 35.75 1 94.88 587 THR B N 1
ATOM 9401 C CA . THR B 1 587 ? -6.809 31.75 36.281 1 94.88 587 THR B CA 1
ATOM 9402 C C . THR B 1 587 ? -8.016 32.094 35.406 1 94.88 587 THR B C 1
ATOM 9404 O O . THR B 1 587 ? -7.988 31.875 34.188 1 94.88 587 THR B O 1
ATOM 9407 N N . LEU B 1 588 ? -9.094 32.5 36.062 1 94.62 588 LEU B N 1
ATOM 9408 C CA . LEU B 1 588 ? -10.328 32.906 35.406 1 94.62 588 LEU B CA 1
ATOM 9409 C C . LEU B 1 588 ? -10.672 34.375 35.719 1 94.62 588 LEU B C 1
ATOM 9411 O O . LEU B 1 588 ? -10.656 34.781 36.875 1 94.62 588 LEU B O 1
ATOM 9415 N N . SER B 1 589 ? -10.836 35.094 34.562 1 94.12 589 SER B N 1
ATOM 9416 C CA . SER B 1 589 ? -11.195 36.5 34.719 1 94.12 589 SER B CA 1
ATOM 9417 C C . SER B 1 589 ? -12.273 36.938 33.719 1 94.12 589 SER B C 1
ATOM 9419 O O . SER B 1 589 ? -12.414 36.312 32.656 1 94.12 589 SER B O 1
ATOM 9421 N N . ASP B 1 590 ? -13.055 37.938 34.062 1 92.88 590 ASP B N 1
ATOM 9422 C CA . ASP B 1 590 ? -14.023 38.531 33.125 1 92.88 590 ASP B CA 1
ATOM 9423 C C . ASP B 1 590 ? -13.359 39.562 32.219 1 92.88 590 ASP B C 1
ATOM 9425 O O . ASP B 1 590 ? -12.484 40.312 32.656 1 92.88 590 ASP B O 1
ATOM 9429 N N . ILE B 1 591 ? -13.68 39.344 30.953 1 85 591 ILE B N 1
ATOM 9430 C CA . ILE B 1 591 ? -13.148 40.344 30.016 1 85 591 ILE B CA 1
ATOM 9431 C C . ILE B 1 591 ? -14.07 41.562 29.984 1 85 591 ILE B C 1
ATOM 9433 O O . ILE B 1 591 ? -15.289 41.406 29.844 1 85 591 ILE B O 1
ATOM 9437 N N . SER B 1 592 ? -13.898 42.656 30.797 1 63.78 592 SER B N 1
ATOM 9438 C CA . SER B 1 592 ? -14.711 43.875 30.891 1 63.78 592 SER B CA 1
ATOM 9439 C C . SER B 1 592 ? -14.852 44.562 29.531 1 63.78 592 SER B C 1
ATOM 9441 O O . SER B 1 592 ? -13.961 44.469 28.688 1 63.78 592 SER B O 1
#

Foldseek 3Di:
DPPPPPPFFAPDPVLVVLVVVLVCQLDVDCPDPLNVLLVVLLVLLVVLVVLVVVLLCLVLVVLVCVVVVPPVVPVVSVVVNVVSVVVNVVSVVVSVVSLVVSLVSSLVRQLVVLVCLCPPPPLVCCLPPQPPVNPAALVVCLSPVLSSLLSVLVSLCSNQVSCLVVLLVVLLVVLCVQQNNPLSVVLVVVLVVLVVVLSVLLRVLLSLLLVLSRLVSVLVVLVVVCVVCVPVCVVVVCVVVSVVVSVVSVVSNVVSVVVSVVSCVVLVVSLVVLVVVQQVSQVVSVVVRVVVPPCVPDDPVVNVSSSVVSSSSSSVSSVSSSSVSVSSVSVSNSSSSSVNNSVSVVSSVVSVVVVVVVVVVLVVVLVVVCVPDDPFWFKWWAQWWADRNPDDQTLAGGDTDIHGFPAAEEEEEDPPSCLVVVVCVQVPVGPTPDTHMHGPDDPDLLAEDEAALQGDADFFFQQCRLQPPDDDDPPDDQVLLCVLCVLLPNNVVQVVQPHRHHGDPDDPPVVDDSQSRLSSSLSSCVVSVHQEYEYENSCVVDDLVSVCSSLVVNVVSRHHYYYYDHDPSCLVSHFKYWYRYTSNDIDIDTSD/DPDPPPPFFAPDPVLVVLVVVLVCQLDVDCPDPLNVLLVVLLVLLVVLVVLVVVLLCLVLVVLVCVVVVPPVVPVVSVVVNVVSVVVNVVSVVVSVVSLVVSLVSSLVRQLVVLVCLCPPVPLVCCLPPQPPVNPAALVVCLSHVLSSLLSVLVSLCSNQVVCLVVLLVVLLVVLCVQQNNVLSVVLVVVLVVLVVVLSVLLRVLLVLLLVLSRLVSVLVVLVVVCVVCVPVCVVVVCVVVSVVVSVVSVVSNVVSVVVSVVSCVVLVVSLVVLVVVQQVSQVVSLVVRVVVPPCVPDDPSVNVSSSVVSSSSSSVSSVSSSSVSVSSVSVSNSSSSSVNNSVSVVSSVVSVVVVVVVVVVLVVVLVVVVVPDDPFWFKWWAQWWADRNPDDQTLATGDTDIHGFPAAEEEEEDPPSCLVVVVCVQVPVGPTPDTHMHGPDDPDLLAEDEAALQGDADFFFQQCLLQPPDDDDPPDDQVLLCVLCVLLPNNVVQVVQPHRHHGDPDDPPVVDDSQSRLSSSLSNCVVSLHQEYEYENSCVPDDLVSVVSSLVVNVVSRHHYYYYDHDPSCLVSHFKYWYRYTSNDIDIDTSD

InterPro domains:
  IPR003439 ABC transporter-like, ATP-binding domain [PF00005] (398-540)
  IPR003439 ABC transporter-like, ATP-binding domain [PS50893] (379-591)
  IPR003593 AAA+ ATPase domain [SM00382] (405-592)
  IPR011527 ABC transporter type 1, transmembrane domain [PF06472] (23-291)
  IPR011527 ABC transporter type 1, transmembrane domain [PS50929] (141-336)
  IPR017871 ABC transporter-like, conserved site [PS00211] (512-526)
  IPR027417 P-loop containing nucleoside triphosphate hydrolase [G3DSA:3.40.50.300] (348-585)
  IPR027417 P-loop containing nucleoside triphosphate hydrolase [SSF52540] (376-580)
  IPR036640 ABC transporter type 1, transmembrane domain superfamily [G3DSA:1.20.1560.10] (20-347)
  IPR036640 ABC transporter type 1, transmembrane domain superfamily [SSF90123] (36-346)
  IPR050835 ATP-binding cassette sub-family D [PTHR11384] (4-591)